Protein 3D4I (pdb70)

Nearest PDB structures (foldseek):
  3d6a-assembly1_A  TM=1.002E+00  e=6.448E-56  Mus musculus
  5wdi-assembly2_A  TM=9.800E-01  e=3.020E-47  Homo sapiens
  2ikq-assembly1_A  TM=9.614E-01  e=8.534E-33  Mus musculus
  8u5m-assembly3_D-2  TM=9.723E-01  e=1.478E-32  Homo sapiens
  8u7e-assembly3_C  TM=9.678E-01  e=3.927E-32  Homo sapiens

GO terms:
  GO:0001817 regulation of cytokine production (P, IGI)
  GO:0050860 negative regulation of T cell receptor signaling pathway (P, IGI)

B-factor: mean 28.22, std 9.26, range [11.75, 63.24]

Sequence (1065 aa):
AMGSATISRRGILVIRHGERVDQVFGKSWLQQCTTADGKYYRPDLNFPRSLPRRSNGIKDFENDPPLSSCGIFQARLAGEALLDSGVRVTAVFASPALRCVQTAKHILEELKLEKKLKIRVEPGIFEWMKWEASKATLTFLTLEELKEANFNVDLDYRPALPRCSLMPAESYDQYVERCAVSMGQIINTCPQDMGITLIVSHSSALDSCTRPLLGLPPRECGDFAQLVRKIPSLGMCFCEENREDGKWDLVNPPVKTLTHGANSVFNWRNWISRRGILVIRHGERVDQVFGKSWLQQCTTADGKYYRPDLNFPRSLPRRSNGIKDFENDPPLSSCGIFQARLAGEALLDSGVRVTAVFASPALRCVQTAKHILEELKLEKKLKIRVEPGIFEWMKWEASKATLTFLTLEELKEANFNVDLDYRPALPRCSLMPAESYDQYVERCAVSMGQIINTCPQDMGITLIVSHSSALDSCTRPLLGLPPRECGDFAQLVRKIPSLGMCFCEENREDGKWDLVNPPVKTLTHGANSVFNWRNWIRRGILVIRHGERVDQVFGKSWLQQCTTADGKYYRPDLNFPRSLPRRSNGIKDFENDPPLSSCGIFQARLAGEALLDSGVRVTAVFASPALRCVQTAKHILEELKLEKKLKIRVEPGIFEWMKWEASKATLTFLTLEELKEANFNVDLDYRPALPRCSLMPAESYDQYVERCAVSMGQIINTCPQDMGITLIVSHSSALDSCTRPLLGLPPRECGDFAQLVRKIPSLGMCFCEENREDGKWDLVNPPVKTLTHGANSVFNWRNWSRRGILVIRHGERVDQVFGKSWLQQCTTADGKYYRPDLNFPRSLPRRSNGIKDFENDPPLSSCGIFQARLAGEALLDSGVRVTAVFASPALRCVQTAKHILEELKLEKKLKIRVEPGIFEWMKWEASKATLTFLTLEELKEANFNVDLDYRPALPRCSLMPAESYDQYVERCAVSMGQIINTCPQDMGITLIVSHSSALDSCTRPLLGLPPRECGDFAQLVRKIPSLGMCFCEENREDGKWDLVNPPVKTLTHGANSVFNWRNWI

Solvent-accessible surface area: 43372 Å² total; per-residue (Å²): 117,177,37,79,100,92,45,66,84,8,0,0,0,0,0,33,5,0,3,56,0,35,110,34,2,30,99,4,4,10,26,0,0,32,40,92,117,38,133,48,78,35,15,0,11,0,0,7,135,78,27,22,187,27,46,122,42,35,117,20,4,65,37,4,1,0,1,0,9,0,0,32,20,1,0,108,20,1,0,45,5,0,73,76,49,65,46,159,7,28,12,0,2,0,0,2,0,0,3,0,0,19,0,0,35,19,0,2,52,55,8,152,34,53,177,152,21,91,2,55,5,0,0,0,2,4,20,5,3,83,36,30,40,58,106,2,18,152,13,18,2,72,42,128,21,1,85,124,24,111,7,39,0,16,91,125,30,196,38,26,34,64,59,109,40,6,114,69,95,10,50,25,105,108,1,16,103,23,1,29,83,1,0,38,70,1,22,107,50,68,65,133,29,73,4,11,2,0,0,0,0,1,17,2,2,0,4,5,0,2,37,47,23,23,67,83,93,76,51,73,29,2,72,0,0,52,30,7,70,107,10,16,8,13,5,13,0,8,0,44,12,33,80,139,99,37,101,12,61,54,43,80,27,37,16,110,47,10,22,5,24,67,6,56,55,15,65,10,103,30,72,58,96,148,24,1,4,0,0,0,32,7,0,3,56,0,27,90,23,21,5,186,20,1,16,109,27,0,30,60,111,142,40,134,34,87,28,45,6,5,0,1,12,134,77,21,23,195,18,53,101,44,47,165,25,0,90,46,1,0,1,1,0,10,0,0,35,20,2,0,102,18,2,0,45,6,0,71,73,48,64,44,120,13,22,4,0,4,0,0,2,0,0,3,0,0,22,0,0,36,11,0,3,59,51,6,138,32,57,173,169,30,101,3,46,9,0,3,0,1,3,19,5,14,133,103,28,30,30,212,63,110,25,56,16,2,51,41,100,25,0,74,118,26,116,6,39,1,22,97,124,27,186,44,26,33,61,75,118,49,12,94,78,94,10,52,23,107,79,1,17,107,19,1,33,84,1,0,28,66,7,32,107,52,47,70,100,80,145,2,14,15,0,0,0,0,2,17,0,2,0,3,5,0,1,36,44,18,37,67,86,90,77,35,123,39,9,55,0,24,62,11,2,128,74,6,12,4,12,5,13,1,10,0,42,27,16,131,166,85,63,99,24,51,40,52,69,38,37,17,98,38,10,13,4,23,56,6,68,105,25,51,33,151,39,77,29,142,38,0,4,0,0,0,32,7,0,4,59,0,17,111,21,23,6,166,16,2,10,96,30,0,23,56,121,146,28,152,53,100,36,38,8,8,0,0,11,138,78,29,27,182,15,74,100,28,72,149,16,0,71,28,1,0,1,1,0,8,0,0,41,18,1,0,82,15,2,0,38,5,0,72,75,50,66,42,180,12,28,4,1,1,0,0,2,0,1,3,0,0,23,0,0,38,19,0,2,43,48,7,150,35,51,181,166,25,95,3,57,6,0,3,0,2,3,20,15,5,126,84,12,97,20,80,94,98,33,51,17,4,66,46,109,27,2,62,144,27,118,8,42,0,23,73,98,21,169,47,23,34,60,79,116,52,20,92,63,93,8,51,25,104,87,1,15,108,21,1,33,83,1,0,35,78,4,23,118,34,25,104,146,64,130,7,11,11,0,0,0,0,2,13,1,2,0,5,5,0,2,38,46,20,38,69,79,92,80,40,120,41,9,53,0,26,69,26,4,104,99,5,15,12,12,5,16,1,7,0,41,34,23,186,154,83,67,100,30,49,41,49,98,43,38,17,102,40,11,17,4,17,57,7,75,78,23,73,31,149,67,53,124,90,34,0,2,0,0,0,41,5,0,1,37,0,30,93,27,3,31,89,12,2,8,19,2,0,31,45,93,120,38,141,49,72,36,22,7,10,0,0,9,142,79,25,22,207,33,90,101,32,36,135,36,3,27,44,4,1,0,1,0,8,0,0,44,21,1,0,86,20,1,0,52,12,0,74,83,43,67,48,144,12,22,4,0,2,0,0,2,0,1,2,0,0,23,0,0,34,21,0,2,50,44,14,146,40,47,178,156,22,98,3,52,8,0,1,0,2,2,8,4,4,62,16,25,36,69,94,3,25,152,20,18,3,61,34,108,12,1,74,124,23,112,8,39,0,20,95,129,25,206,42,28,36,66,60,124,51,11,112,69,92,10,51,25,104,96,1,19,106,20,1,32,83,1,0,30,65,6,38,102,51,31,73,160,56,103,4,8,15,0,0,0,0,3,10,1,2,0,3,5,0,0,38,47,20,36,67,77,94,78,46,76,28,4,83,0,0,32,7,16,59,41,3,12,5,12,5,9,1,10,0,39,39,30,156,168,87,40,107,21,50,44,47,68,28,39,15,107,44,10,20,4,22,58,8,60,47,15,55,8,99,71,72,98

Organism: Mus musculus (NCBI:txid10090)

Foldseek 3Di:
DPDLVPDFWEKEKEWEFFAFQCVPVNLCSLVVQQDPVGDGDDPDQQQDPDDFDFPPHSVLCSFQTAGTPRRLVVLLVQLLQVLVLPFDEDAEEFELRRRQLSSVQNSCVNNVCQVPYAYEYANLQADQLCPGDQCNLVRRGDPVSCVSRVHRHDPPHDYLADSVNRGNPQDPVNSLVSLLSRLVVVCVVPVVDRGYYYYRYHLLCLQSNVCSLQVHDHDDPVVSVVRSVPAHHRRIWMWIASPVVRHIDTDPPSGDDDDDDDDDDDDPVVVVD/DEKEKEWEFFAFPCVPVNLCVCVVAADPVRDGHDPDQQQDPDDFDAPPRPVLCSQQTAGTPRRLVVLLVVLLQVLVLVAFEDAEEFELRNRQLSSVQNSCVNNVCQVVYAYEYANLQADQLCPGDPVVDRDGGDPVSCVSVVHRHDPPHDYLAPPVNRDNPGDPVNSLVSLLSRLVVVCVPDPPPGHYYYYRYHLLCLQSNVCSQQVHDDDDPVVSCVRSVPAHHGRMWMWDADVVVGGIDTDDDSGDDDDDDDDDDDDPVVPD/DEKEKEWEFFAFPCVVVNLCVQVVAADPVGDGDDPDQQQDPDDQDDPVDPVLCSLAPAGTPVRLVLLLVQLLQVLVLPFDEDAEEFELRNSQLSSVCNSCVNNVCQVPYAYEYANLQADDLQPRPCNVPHDGQDPVSCVVVVHRHDPPHDYLDDPVRDDNPDDPVNSLVSLLSRLVVVVVVDDPDPGYYYYRYHLLCQQSNVCSQQVHDHDDPVVSCVVSVPQHHGRIWMWADPVVVPGIDTDDDSGDDDDDDDDDDDDPVVD/DFFKEKEWEFFAFQCVPVNLCSLVQQADPVRDGDDPDQQQDPDDQDADVHSVLCSQQTAGTPRRLVVLLVQLLLVLVLPFDEDAEEFELRNRQLSSRQSSCVNNVCQVPYAYEYANLQAPQLCPGDQCNLVRRGDPVSCVVRVHRHDPPHDYLADSVNDGNPQDPVRSLVSLLSRLVVVCVPCVVDGTYYYYGYALLCLQSNVCSLQVHDHDDPVVSVVRSVPAHHGRIWMWTADPVPRHIDTDPDSGDDDDDDDDDDDDVVVVD

Secondary structure (DSSP, 8-state):
--STTTS---EEEEEE---BHHHHH-TTHHHHTB-TTS-B--SSTTS-S-----TTGGGGGGGSPPBPHHHHHHHHHHHHHHHHHT--EEEEEE-SSHHHHHHHHHHHHHHT-TTTS-EEE-GGGSPPGGGS-TTGGGGSPPHHHHHHTT--B-TT---SS-GGG--TT--HHHHHHHHHHHHHHHHTTSTT--SEEEEEE-TTHHHHTTHHHHTPPPPPHHHHHHHHHTPPTT-EEEEEE-TTT--EEEE--SS----B--B----HHHHT-/--EEEEEE---BHHHHH-TTHHHHHB-TT--B--SSTTS-S-----TTTTGGGGTSPPBPHHHHHHHHHHHHHHHHHT--EEEEEE-SSHHHHHHHHHHHHHHT-TTTS-EEE-GGGSPPGGGS--SS---PPPHHHHHHTT--B-TT---SS-GGG--TT--HHHHHHHHHHHHHHHHHH---TT-EEEEEE-HHHHHHTTTTTTTPPPPPHHHHHHHHHTPPTT-EEEEEEETTTTEEEEE--SS----B--B----HHHH-/--EEEEEE---BHHHHH-TTHHHHTB-TT--B--SSTTS-S-----TT-TTHHHHSPPBPHHHHHHHHHHHHHHHHHT--EEEEEE-SSHHHHHHHHHHHHHHT-TTTS-EEE-GGGSPPGGG-TTTTT--PPPHHHHHHTT--B-TT---SS-GGG--TT--HHHHHHHHHHHHHHHHHSSSS--SEEEEEE-HHHHHHTTTTTTTPPPPPHHHHHHHHTTPPTT-EEEEEEETTTTEEEEE--SS----B--B----GGG-/---EEEEEE---BHHHHH-TTHHHHTB-TTS-B--SSTTS-S-----SS-GGGGTTSPPBPHHHHHHHHHHHHHHHHTT--EEEEEE-SSHHHHHHHHHHHHHHT-TTTSPEEE-GGGSPPGGGS-TTGGGGSPPHHHHHHTT--B-TT---SS-GGG--TT--HHHHHHHHHHHHHHHTTTSSS--SEEEEEE-TTHHHHTTHHHHT-PPPPHHHHHHHHTTPPTT-EEEEEE-TTT--EEEE--SS----B--B----HHHH-

Structure (mmCIF, N/CA/C/O backbone):
data_3D4I
#
_entry.id   3D4I
#
_cell.length_a   77.887
_cell.length_b   115.707
_cell.length_c   121.222
_cell.angle_alpha   90.00
_cell.angle_beta   90.00
_cell.angle_gamma   90.00
#
_symmetry.space_group_name_H-M   'P 21 21 21'
#
loop_
_entity.id
_entity.type
_entity.pdbx_description
1 polymer 'Sts-2 protein'
2 non-polymer 'CHLORIDE ION'
3 water water
#
loop_
_atom_site.group_PDB
_atom_site.id
_atom_site.type_symbol
_atom_site.label_atom_id
_atom_site.label_alt_id
_atom_site.label_comp_id
_atom_site.label_asym_id
_atom_site.label_entity_id
_atom_site.label_seq_id
_atom_site.pdbx_PDB_ins_code
_atom_site.Cartn_x
_atom_site.Cartn_y
_atom_site.Cartn_z
_atom_site.occupancy
_atom_site.B_iso_or_equiv
_atom_site.auth_seq_id
_atom_site.auth_comp_id
_atom_site.auth_asym_id
_atom_site.auth_atom_id
_atom_site.pdbx_PDB_model_num
ATOM 1 N N . ALA A 1 1 ? -34.933 143.892 -20.132 1.00 36.86 350 ALA A N 1
ATOM 2 C CA . ALA A 1 1 ? -35.709 143.165 -19.080 1.00 36.82 350 ALA A CA 1
ATOM 3 C C . ALA A 1 1 ? -36.598 142.065 -19.671 1.00 36.93 350 ALA A C 1
ATOM 4 O O . ALA A 1 1 ? -36.957 141.098 -18.983 1.00 36.92 350 ALA A O 1
ATOM 6 N N . MET A 1 2 ? -36.944 142.220 -20.949 1.00 36.77 351 MET A N 1
ATOM 7 C CA . MET A 1 2 ? -37.821 141.280 -21.658 1.00 36.82 351 MET A CA 1
ATOM 8 C C . MET A 1 2 ? -37.059 140.371 -22.622 1.00 36.56 351 MET A C 1
ATOM 9 O O . MET A 1 2 ? -37.672 139.656 -23.435 1.00 36.37 351 MET A O 1
ATOM 14 N N . GLY A 1 3 ? -35.728 140.402 -22.530 1.00 36.29 352 GLY A N 1
ATOM 15 C CA . GLY A 1 3 ? -34.884 139.527 -23.338 1.00 35.89 352 GLY A CA 1
ATOM 16 C C . GLY A 1 3 ? -34.890 138.115 -22.780 1.00 35.78 352 GLY A C 1
ATOM 17 O O . GLY A 1 3 ? -35.118 137.920 -21.589 1.00 35.33 352 GLY A O 1
ATOM 18 N N . SER A 1 4 ? -34.638 137.130 -23.639 1.00 35.81 353 SER A N 1
ATOM 19 C CA . SER A 1 4 ? -34.656 135.723 -23.232 1.00 36.30 353 SER A CA 1
ATOM 20 C C . SER A 1 4 ? -33.735 135.406 -22.048 1.00 36.60 353 SER A C 1
ATOM 21 O O . SER A 1 4 ? -34.099 134.600 -21.182 1.00 36.70 353 SER A O 1
ATOM 24 N N . ALA A 1 5 ? -32.566 136.044 -22.011 1.00 36.38 354 ALA A N 1
ATOM 25 C CA . ALA A 1 5 ? -31.578 135.825 -20.942 1.00 36.64 354 ALA A CA 1
ATOM 26 C C . ALA A 1 5 ? -31.715 136.798 -19.749 1.00 36.88 354 ALA A C 1
ATOM 27 O O . ALA A 1 5 ? -30.997 136.676 -18.747 1.00 36.73 354 ALA A O 1
ATOM 29 N N . THR A 1 6 ? -32.637 137.751 -19.857 1.00 37.05 355 THR A N 1
ATOM 30 C CA . THR A 1 6 ? -32.827 138.770 -18.823 1.00 37.61 355 THR A CA 1
ATOM 31 C C . THR A 1 6 ? -34.153 138.627 -18.039 1.00 38.09 355 THR A C 1
ATOM 32 O O . THR A 1 6 ? -34.253 139.065 -16.889 1.00 38.79 355 THR A O 1
ATOM 36 N N . ILE A 1 7 ? -35.157 138.000 -18.653 1.00 38.14 356 ILE A N 1
ATOM 37 C CA . ILE A 1 7 ? -36.442 137.768 -17.985 1.00 37.80 356 ILE A CA 1
ATOM 38 C C . ILE A 1 7 ? -36.231 136.983 -16.684 1.00 37.07 356 ILE A C 1
ATOM 39 O O . ILE A 1 7 ? -35.409 136.061 -16.627 1.00 37.06 356 ILE A O 1
ATOM 44 N N . SER A 1 8 ? -36.954 137.364 -15.634 1.00 35.95 357 SER A N 1
ATOM 45 C CA . SER A 1 8 ? -36.814 136.699 -14.336 1.00 35.04 357 SER A CA 1
ATOM 46 C C . SER A 1 8 ? -37.360 135.280 -14.425 1.00 33.78 357 SER A C 1
ATOM 47 O O . SER A 1 8 ? -38.245 134.998 -15.242 1.00 33.44 357 SER A O 1
ATOM 50 N N . ARG A 1 9 ? -36.822 134.382 -13.595 1.00 32.23 358 ARG A N 1
ATOM 51 C CA . ARG A 1 9 ? -37.193 132.971 -13.671 1.00 30.63 358 ARG A CA 1
ATOM 52 C C . ARG A 1 9 ? -37.818 132.522 -12.370 1.00 29.11 358 ARG A C 1
ATOM 53 O O . ARG A 1 9 ? -37.343 132.883 -11.283 1.00 28.71 358 ARG A O 1
ATOM 61 N N . ARG A 1 10 ? -38.894 131.760 -12.497 1.00 26.64 359 ARG A N 1
ATOM 62 C CA . ARG A 1 10 ? -39.517 131.093 -11.373 1.00 25.71 359 ARG A CA 1
ATOM 63 C C . ARG A 1 10 ? -38.512 130.187 -10.646 1.00 23.89 359 ARG A C 1
ATOM 64 O O . ARG A 1 10 ? -37.778 129.420 -11.280 1.00 22.57 359 ARG A O 1
ATOM 72 N N . GLY A 1 11 ? -38.512 130.239 -9.315 1.00 22.71 360 GLY A N 1
ATOM 73 C CA . GLY A 1 11 ? -37.602 129.399 -8.528 1.00 21.13 360 GLY A CA 1
ATOM 74 C C . GLY A 1 11 ? -38.312 128.545 -7.492 1.00 20.51 360 GLY A C 1
ATOM 75 O O . GLY A 1 11 ? -39.373 128.927 -6.973 1.00 20.26 360 GLY A O 1
ATOM 76 N N . ILE A 1 12 ? -37.723 127.388 -7.199 1.00 19.97 361 ILE A N 1
ATOM 77 C CA . ILE A 1 12 ? -38.184 126.504 -6.122 1.00 18.82 361 ILE A CA 1
ATOM 78 C C . ILE A 1 12 ? -36.956 126.227 -5.247 1.00 18.89 361 ILE A C 1
ATOM 79 O O . ILE A 1 12 ? -35.952 125.715 -5.736 1.00 18.85 361 ILE A O 1
ATOM 84 N N . LEU A 1 13 ? -37.038 126.616 -3.975 1.00 17.36 362 LEU A N 1
ATOM 85 C CA . LEU A 1 13 ? -35.899 126.537 -3.063 1.00 16.00 362 LEU A CA 1
ATOM 86 C C . LEU A 1 13 ? -36.305 125.616 -1.931 1.00 15.71 362 LEU A C 1
ATOM 87 O O . LEU A 1 13 ? -37.161 125.955 -1.105 1.00 14.99 362 LEU A O 1
ATOM 92 N N . VAL A 1 14 ? -35.711 124.430 -1.937 1.00 14.73 363 VAL A N 1
ATOM 93 C CA . VAL A 1 14 ? -36.060 123.402 -0.978 1.00 15.43 363 VAL A CA 1
ATOM 94 C C . VAL A 1 14 ? -35.048 123.543 0.133 1.00 15.66 363 VAL A C 1
ATOM 95 O O . VAL A 1 14 ? -33.845 123.610 -0.134 1.00 15.33 363 VAL A O 1
ATOM 99 N N . ILE A 1 15 ? -35.566 123.619 1.355 1.00 15.61 364 ILE A N 1
ATOM 100 C CA . ILE A 1 15 ? -34.805 123.987 2.541 1.00 15.01 364 ILE A CA 1
ATOM 101 C C . ILE A 1 15 ? -35.078 122.972 3.657 1.00 15.53 364 ILE A C 1
ATOM 102 O O . ILE A 1 15 ? -36.247 122.749 4.038 1.00 16.16 364 ILE A O 1
ATOM 107 N N . ARG A 1 16 ? -34.003 122.414 4.219 1.00 15.63 365 ARG A N 1
ATOM 108 C CA . ARG A 1 16 ? -34.125 121.524 5.363 1.00 15.84 365 ARG A CA 1
ATOM 109 C C . ARG A 1 16 ? -34.357 122.315 6.655 1.00 15.13 365 ARG A C 1
ATOM 110 O O . ARG A 1 16 ? -33.808 123.410 6.852 1.00 14.98 365 ARG A O 1
ATOM 118 N N . HIS A 1 17 ? -35.187 121.767 7.527 1.00 14.62 366 HIS A N 1
ATOM 119 C CA . HIS A 1 17 ? -35.468 122.402 8.798 1.00 14.26 366 HIS A CA 1
ATOM 120 C C . HIS A 1 17 ? -34.170 122.587 9.608 1.00 14.40 366 HIS A C 1
ATOM 121 O O . HIS A 1 17 ? -33.170 121.906 9.374 1.00 14.36 366 HIS A O 1
ATOM 128 N N . GLY A 1 18 ? -34.211 123.485 10.577 1.00 13.27 367 GLY A N 1
ATOM 129 C CA . GLY A 1 18 ? -33.103 123.677 11.519 1.00 14.28 367 GLY A CA 1
ATOM 130 C C . GLY A 1 18 ? -32.918 122.547 12.507 1.00 14.45 367 GLY A C 1
ATOM 131 O O . GLY A 1 18 ? -33.677 121.552 12.526 1.00 14.61 367 GLY A O 1
ATOM 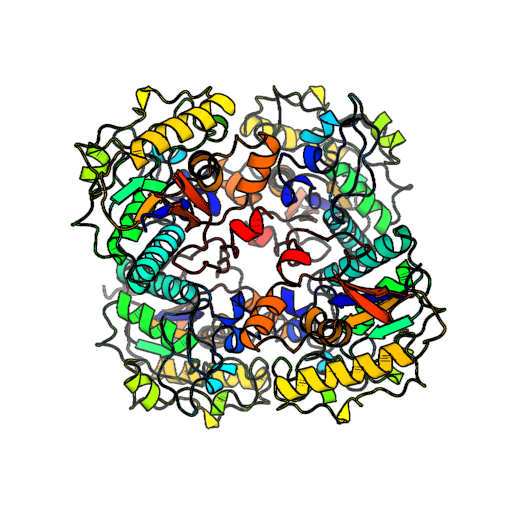132 N N . GLU A 1 19 ? -31.889 122.696 13.331 1.00 15.14 368 GLU A N 1
ATOM 133 C CA . GLU A 1 19 ? -31.540 121.657 14.298 1.00 15.17 368 GLU A CA 1
ATOM 134 C C . GLU A 1 19 ? -32.759 121.339 15.186 1.00 16.15 368 GLU A C 1
ATOM 135 O O . GLU A 1 19 ? -33.414 122.242 15.705 1.00 14.36 368 GLU A O 1
ATOM 141 N N . ARG A 1 20 ? -33.058 120.051 15.327 1.00 16.56 369 ARG A N 1
ATOM 142 C CA . ARG A 1 20 ? -34.141 119.598 16.194 1.00 17.25 369 ARG A CA 1
ATOM 143 C C . ARG A 1 20 ? -33.616 119.208 17.588 1.00 16.99 369 ARG A C 1
ATOM 144 O O . ARG A 1 20 ? -32.489 118.704 17.730 1.00 16.20 369 ARG A O 1
ATOM 152 N N . VAL A 1 21 ? -34.397 119.518 18.627 1.00 15.87 370 VAL A N 1
ATOM 153 C CA . VAL A 1 21 ? -33.911 119.338 20.009 1.00 16.57 370 VAL A CA 1
ATOM 154 C C . VAL A 1 21 ? -33.471 117.915 20.251 1.00 17.54 370 VAL A C 1
ATOM 155 O O . VAL A 1 21 ? -32.469 117.693 20.937 1.00 17.85 370 VAL A O 1
ATOM 161 N N . ASP A 1 22 ? -34.195 116.956 19.677 1.00 17.38 371 ASP A N 1
ATOM 162 C CA . ASP A 1 22 ? -33.833 115.547 19.913 1.00 18.04 371 ASP A CA 1
ATOM 163 C C . ASP A 1 22 ? -32.559 115.082 19.201 1.00 18.75 371 ASP A C 1
ATOM 164 O O . ASP A 1 22 ? -32.039 114.030 19.547 1.00 18.37 371 ASP A O 1
ATOM 169 N N . GLN A 1 23 ? -32.046 115.854 18.237 1.00 19.07 372 GLN A N 1
ATOM 170 C CA . GLN A 1 23 ? -30.771 115.492 17.577 1.00 19.97 372 GLN A CA 1
ATOM 171 C C . GLN A 1 23 ? -29.639 115.669 18.591 1.00 19.42 372 GLN A C 1
ATOM 172 O O . GLN A 1 23 ? -28.638 114.921 18.588 1.00 19.88 372 GLN A O 1
ATOM 182 N N . VAL A 1 24 ? -29.774 116.694 19.432 1.00 17.22 373 VAL A N 1
ATOM 183 C CA . VAL A 1 24 ? -28.752 117.005 20.416 1.00 17.05 373 VAL A CA 1
ATOM 184 C C . VAL A 1 24 ? -28.948 116.195 21.711 1.00 16.45 373 VAL A C 1
ATOM 185 O O . VAL A 1 24 ? -28.002 115.637 22.256 1.00 15.71 373 VAL A O 1
ATOM 189 N N . PHE A 1 25 ? -30.172 116.183 22.213 1.00 16.12 374 PHE A N 1
ATOM 190 C CA . PHE A 1 25 ? -30.421 115.680 23.553 1.00 17.28 374 PHE A CA 1
ATOM 191 C C . PHE A 1 25 ? -30.858 114.225 23.565 1.00 18.09 374 PHE A C 1
ATOM 192 O O . PHE A 1 25 ? -30.945 113.598 24.636 1.00 19.43 374 PHE A O 1
ATOM 200 N N . GLY A 1 26 ? -31.105 113.686 22.381 1.00 18.44 375 GLY A N 1
ATOM 201 C CA . GLY A 1 26 ? -31.390 112.250 22.231 1.00 20.28 375 GLY A CA 1
ATOM 202 C C . GLY A 1 26 ? -32.847 111.876 22.422 1.00 22.12 375 GLY A C 1
ATOM 203 O O . GLY A 1 26 ? -33.716 112.745 22.573 1.00 21.09 375 GLY A O 1
ATOM 204 N N . LYS A 1 27 ? -33.131 110.567 22.388 1.00 23.66 376 LYS A N 1
ATOM 205 C CA . LYS A 1 27 ? -34.521 110.108 22.393 1.00 25.86 376 LYS A CA 1
ATOM 206 C C . LYS A 1 27 ? -35.285 110.433 23.702 1.00 24.79 376 LYS A C 1
ATOM 207 O O . LYS A 1 27 ? -36.500 110.578 23.673 1.00 26.51 376 LYS A O 1
ATOM 213 N N . SER A 1 28 ? -34.551 110.607 24.798 1.00 24.86 377 SER A N 1
ATOM 214 C CA . SER A 1 28 ? -35.101 110.988 26.110 1.00 24.31 377 SER A CA 1
ATOM 215 C C . SER A 1 28 ? -35.301 112.492 26.327 1.00 22.96 377 SER A C 1
ATOM 216 O O . SER A 1 28 ? -35.599 112.903 27.436 1.00 21.51 377 SER A O 1
ATOM 219 N N . TRP A 1 29 ? -35.151 113.298 25.273 1.00 21.36 378 TRP A N 1
ATOM 220 C CA . TRP A 1 29 ? -35.236 114.774 25.402 1.00 20.44 378 TRP A CA 1
ATOM 221 C C . TRP A 1 29 ? -36.504 115.232 26.154 1.00 19.69 378 TRP A C 1
ATOM 222 O O . TRP A 1 29 ? -36.433 116.124 26.979 1.00 19.34 378 TRP A O 1
ATOM 233 N N . LEU A 1 30 ? -37.657 114.636 25.862 1.00 20.12 379 LEU A N 1
ATOM 234 C CA . LEU A 1 30 ? -38.920 115.105 26.471 1.00 20.25 379 LEU A CA 1
ATOM 235 C C . LEU A 1 30 ? -38.969 114.898 27.991 1.00 19.58 379 LEU A C 1
ATOM 236 O O . LEU A 1 30 ? -39.446 115.767 28.733 1.00 18.77 379 LEU A O 1
ATOM 241 N N . GLN A 1 31 ? -38.445 113.767 28.450 1.00 20.43 380 GLN A N 1
ATOM 242 C CA . GLN A 1 31 ? -38.349 113.492 29.893 1.00 20.22 380 GLN A CA 1
ATOM 243 C C . GLN A 1 31 ? -37.337 114.407 30.577 1.00 20.30 380 GLN A C 1
ATOM 244 O O . GLN A 1 31 ? -37.516 114.742 31.731 1.00 19.49 380 GLN A O 1
ATOM 250 N N . GLN A 1 32 ? -36.290 114.831 29.858 1.00 19.40 381 GLN A N 1
ATOM 251 C CA . GLN A 1 32 ? -35.324 115.806 30.388 1.00 19.24 381 GLN A CA 1
ATOM 252 C C . GLN A 1 32 ? -35.949 117.153 30.739 1.00 19.90 381 GLN A C 1
ATOM 253 O O . GLN A 1 32 ? -35.499 117.828 31.666 1.00 21.62 381 GLN A O 1
ATOM 259 N N . CYS A 1 33 ? -36.956 117.554 29.981 1.00 19.02 382 CYS A N 1
ATOM 260 C CA . CYS A 1 33 ? -37.485 118.914 30.078 1.00 19.14 382 CYS A CA 1
ATOM 261 C C . CYS A 1 33 ? -38.898 118.968 30.653 1.00 19.24 382 CYS A C 1
ATOM 262 O O . CYS A 1 33 ? -39.579 119.971 30.498 1.00 18.63 382 CYS A O 1
ATOM 265 N N . THR A 1 34 ? -39.292 117.890 31.350 1.00 19.81 383 THR A N 1
ATOM 266 C CA . THR A 1 34 ? -40.604 117.764 31.999 1.00 20.76 383 THR A CA 1
ATOM 267 C C . THR A 1 34 ? -40.385 117.711 33.506 1.00 22.19 383 THR A C 1
ATOM 268 O O . THR A 1 34 ? -39.654 116.855 33.999 1.00 21.88 383 THR A O 1
ATOM 272 N N . THR A 1 35 ? -41.002 118.636 34.239 1.00 23.36 384 THR A N 1
ATOM 273 C CA . THR A 1 35 ? -40.834 118.674 35.697 1.00 25.06 384 THR A CA 1
ATOM 274 C C . THR A 1 35 ? -41.616 117.539 36.342 1.00 25.87 384 THR A C 1
ATOM 275 O O . THR A 1 35 ? -42.459 116.920 35.699 1.00 25.50 384 THR A O 1
ATOM 279 N N . ALA A 1 36 ? -41.373 117.300 37.632 1.00 27.62 385 ALA A N 1
ATOM 280 C CA . ALA A 1 36 ? -42.123 116.268 38.368 1.00 28.80 385 ALA A CA 1
ATOM 281 C C . ALA A 1 36 ? -43.652 116.466 38.283 1.00 29.43 385 ALA A C 1
ATOM 282 O O . ALA A 1 36 ? -44.417 115.492 38.313 1.00 29.22 385 ALA A O 1
ATOM 284 N N . ASP A 1 37 ? -44.078 117.722 38.146 1.00 30.08 386 ASP A N 1
ATOM 285 C CA . ASP A 1 37 ? -45.500 118.057 37.994 1.00 31.38 386 ASP A CA 1
ATOM 286 C C . ASP A 1 37 ? -45.983 118.195 36.536 1.00 30.73 386 ASP A C 1
ATOM 287 O O . ASP A 1 37 ? -47.091 118.692 36.276 1.00 30.68 386 ASP A O 1
ATOM 292 N N . GLY A 1 38 ? -45.144 117.777 35.585 1.00 30.00 387 GLY A N 1
ATOM 293 C CA . GLY A 1 38 ? -45.559 117.671 34.183 1.00 28.20 387 GLY A CA 1
ATOM 294 C C . GLY A 1 38 ? -45.445 118.929 33.342 1.00 27.13 387 GLY A C 1
ATOM 295 O O . GLY A 1 38 ? -45.996 119.005 32.242 1.00 26.58 387 GLY A O 1
ATOM 296 N N . LYS A 1 39 ? -44.731 119.923 33.850 1.00 25.58 388 LYS A N 1
ATOM 297 C CA . LYS A 1 39 ? -44.612 121.188 33.146 1.00 24.81 388 LYS A CA 1
ATOM 298 C C . LYS A 1 39 ? -43.294 121.254 32.371 1.00 23.56 388 LYS A C 1
ATOM 299 O O . LYS A 1 39 ? -42.309 120.607 32.751 1.00 22.17 388 LYS A O 1
ATOM 305 N N . TYR A 1 40 ? -43.287 122.050 31.306 1.00 22.36 389 TYR A N 1
ATOM 306 C CA . TYR A 1 40 ? -42.063 122.268 30.523 1.00 21.61 389 TYR A CA 1
ATOM 307 C C . TYR A 1 40 ? -41.077 123.184 31.259 1.00 21.83 389 TYR A C 1
ATOM 308 O O . TYR A 1 40 ? -41.466 124.201 31.810 1.00 21.66 389 TYR A O 1
ATOM 317 N N . TYR A 1 41 ? -39.798 122.822 31.256 1.00 21.15 390 TYR A N 1
ATOM 318 C CA . TYR A 1 41 ? -38.756 123.754 31.681 1.00 21.44 390 TYR A CA 1
ATOM 319 C C . TYR A 1 41 ? -37.509 123.519 30.829 1.00 21.11 390 TYR A C 1
ATOM 320 O O . TYR A 1 41 ? -37.459 122.527 30.091 1.00 20.63 390 TYR A O 1
ATOM 329 N N . ARG A 1 42 ? -36.521 124.413 30.903 1.00 20.65 391 ARG A N 1
ATOM 330 C CA . ARG A 1 42 ? -35.319 124.277 30.074 1.00 20.97 391 ARG A CA 1
ATOM 331 C C . ARG A 1 42 ? -34.164 123.803 30.926 1.00 20.75 391 ARG A C 1
ATOM 332 O O . ARG A 1 42 ? -33.631 124.578 31.708 1.00 20.81 391 ARG A O 1
ATOM 340 N N . PRO A 1 43 ? -33.767 122.530 30.792 1.00 19.82 392 PRO A N 1
ATOM 341 C CA . PRO A 1 43 ? -32.596 122.075 31.523 1.00 19.49 392 PRO A CA 1
ATOM 342 C C . PRO A 1 43 ? -31.254 122.485 30.866 1.00 19.09 392 PRO A C 1
ATOM 343 O O . PRO A 1 43 ? -30.207 122.268 31.465 1.00 18.19 392 PRO A O 1
ATOM 347 N N . ASP A 1 44 ? -31.307 123.073 29.665 1.00 17.67 393 ASP A N 1
ATOM 348 C CA . ASP A 1 44 ? -30.111 123.503 28.913 1.00 17.11 393 ASP A CA 1
ATOM 349 C C . ASP A 1 44 ? -30.606 124.634 28.023 1.00 16.43 393 ASP A C 1
ATOM 350 O O . ASP A 1 44 ? -31.765 124.648 27.641 1.00 16.27 393 ASP A O 1
ATOM 355 N N . LEU A 1 45 ? -29.750 125.599 27.712 1.00 15.17 394 LEU A N 1
ATOM 356 C CA . LEU A 1 45 ? -30.217 126.762 26.982 1.00 14.37 394 LEU A CA 1
ATOM 357 C C . LEU A 1 45 ? -30.575 126.428 25.547 1.00 14.51 394 LEU A C 1
ATOM 358 O O . LEU A 1 45 ? -31.222 127.234 24.882 1.00 14.74 394 LEU A O 1
ATOM 363 N N . ASN A 1 46 ? -30.186 125.252 25.065 1.00 13.92 395 ASN A N 1
ATOM 364 C CA . ASN A 1 46 ? -30.550 124.890 23.683 1.00 15.07 395 ASN A CA 1
ATOM 365 C C . ASN A 1 46 ? -31.954 124.309 23.561 1.00 15.47 395 ASN A C 1
ATOM 366 O O . ASN A 1 46 ? -32.421 124.090 22.443 1.00 15.24 395 ASN A O 1
ATOM 371 N N . PHE A 1 47 ? -32.616 124.025 24.694 1.00 16.20 396 PHE A N 1
ATOM 372 C CA . PHE A 1 47 ? -34.076 123.816 24.687 1.00 16.23 396 PHE A CA 1
ATOM 373 C C . PHE A 1 47 ? 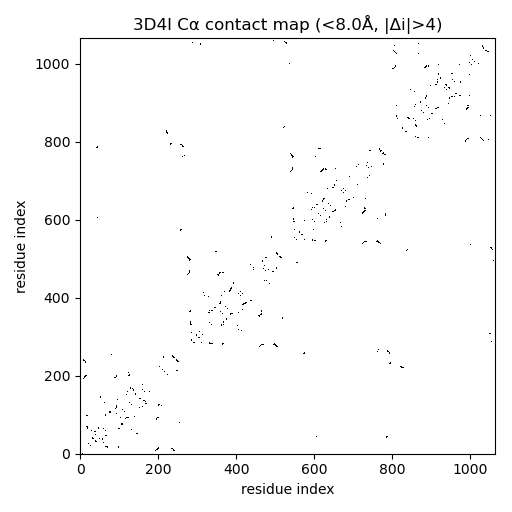-34.720 125.166 24.468 1.00 17.08 396 PHE A C 1
ATOM 374 O O . PHE A 1 47 ? -34.216 126.157 24.995 1.00 16.14 396 PHE A O 1
ATOM 382 N N . PRO A 1 48 ? -35.812 125.229 23.662 1.00 17.42 397 PRO A N 1
ATOM 383 C CA . PRO A 1 48 ? -36.422 126.539 23.390 1.00 19.13 397 PRO A CA 1
ATOM 384 C C . PRO A 1 48 ? -37.110 127.147 24.620 1.00 21.14 397 PRO A C 1
ATOM 385 O O . PRO A 1 48 ? -37.449 126.430 25.562 1.00 20.41 397 PRO A O 1
ATOM 389 N N . ARG A 1 49 ? -37.321 128.457 24.589 1.00 24.15 398 ARG A N 1
ATOM 390 C CA . ARG A 1 49 ? -37.933 129.193 25.701 1.00 27.19 398 ARG A CA 1
ATOM 391 C C . ARG A 1 49 ? -39.289 128.630 26.076 1.00 27.59 398 ARG A C 1
ATOM 392 O O . ARG A 1 49 ? -39.647 128.581 27.247 1.00 28.14 398 ARG A O 1
ATOM 400 N N . SER A 1 50 ? -40.039 128.176 25.076 1.00 28.82 399 SER A N 1
ATOM 401 C CA . SER A 1 50 ? -41.372 127.628 25.299 1.00 29.97 399 SER A CA 1
ATOM 402 C C . SER A 1 50 ? -41.732 126.607 24.233 1.00 30.08 399 SER A C 1
ATOM 403 O O . SER A 1 50 ? -41.086 126.543 23.181 1.00 30.11 399 SER A O 1
ATOM 406 N N . LEU A 1 51 ? -42.742 125.801 24.539 1.00 30.27 400 LEU A N 1
ATOM 407 C CA . LEU A 1 51 ? -43.414 124.946 23.570 1.00 30.64 400 LEU A CA 1
ATOM 408 C C . LEU A 1 51 ? -44.804 125.515 23.249 1.00 32.15 400 LEU A C 1
ATOM 409 O O . LEU A 1 51 ? -45.453 126.106 24.138 1.00 31.94 400 LEU A O 1
ATOM 414 N N . PRO A 1 52 ? -45.258 125.353 21.987 1.00 32.80 401 PRO A N 1
ATOM 415 C CA . PRO A 1 52 ? -46.600 125.765 21.560 1.00 33.87 401 PRO A CA 1
ATOM 416 C C . PRO A 1 52 ? -47.692 125.105 22.374 1.00 35.35 401 PRO A C 1
ATOM 417 O O . PRO A 1 52 ? -47.549 123.944 22.756 1.00 34.91 401 PRO A O 1
ATOM 421 N N . ARG A 1 53 ? -48.777 125.841 22.626 1.00 37.44 402 ARG A N 1
ATOM 422 C CA . ARG A 1 53 ? -49.989 125.253 23.212 1.00 40.34 402 ARG A CA 1
ATOM 423 C C . ARG A 1 53 ? -50.456 124.124 22.312 1.00 41.15 402 ARG A C 1
ATOM 424 O O . ARG A 1 53 ? -50.566 124.293 21.093 1.00 41.15 402 ARG A O 1
ATOM 432 N N . ARG A 1 54 ? -50.702 122.970 22.914 1.00 42.75 403 ARG A N 1
ATOM 433 C CA . ARG A 1 54 ? -50.925 121.751 22.152 1.00 44.23 403 ARG A CA 1
ATOM 434 C C . ARG A 1 54 ? -52.132 120.997 22.683 1.00 45.50 403 ARG A C 1
ATOM 435 O O . ARG A 1 54 ? -52.570 121.212 23.825 1.00 46.13 403 ARG A O 1
ATOM 443 N N . SER A 1 55 ? -52.693 120.142 21.832 1.00 46.90 404 SER A N 1
ATOM 444 C CA . SER A 1 55 ? -53.686 119.171 22.268 1.00 47.93 404 SER A CA 1
ATOM 445 C C . SER A 1 55 ? -52.967 118.063 23.025 1.00 48.34 404 SER A C 1
ATOM 446 O O . SER A 1 55 ? -51.816 117.730 22.709 1.00 48.53 404 SER A O 1
ATOM 449 N N . ASN A 1 56 ? -53.649 117.522 24.035 1.00 48.50 405 ASN A N 1
ATOM 450 C CA . ASN A 1 56 ? -53.144 116.428 24.881 1.00 48.60 405 ASN A CA 1
ATOM 451 C C . ASN A 1 56 ? -51.886 116.798 25.689 1.00 48.07 405 ASN A C 1
ATOM 452 O O . ASN A 1 56 ? -51.100 115.923 26.079 1.00 48.41 405 ASN A O 1
ATOM 457 N N . GLY A 1 57 ? -51.704 118.096 25.936 1.00 47.19 406 GLY A N 1
ATOM 458 C CA . GLY A 1 57 ? -50.568 118.592 26.718 1.00 45.95 406 GLY A CA 1
ATOM 459 C C . GLY A 1 57 ? -49.202 118.363 26.083 1.00 45.22 406 GLY A C 1
ATOM 460 O O . GLY A 1 57 ? -49.086 118.198 24.866 1.00 45.40 406 GLY A O 1
ATOM 461 N N . ILE A 1 58 ? -48.178 118.335 26.935 1.00 44.31 407 ILE A N 1
ATOM 462 C CA . ILE A 1 58 ? -46.764 118.184 26.556 1.00 43.51 407 ILE A CA 1
ATOM 463 C C . ILE A 1 58 ? -46.422 116.853 25.856 1.00 42.66 407 ILE A C 1
ATOM 464 O O . ILE A 1 58 ? -45.453 116.779 25.099 1.00 41.81 407 ILE A O 1
ATOM 469 N N . LYS A 1 59 ? -47.218 115.814 26.113 1.00 41.79 408 LYS A N 1
ATOM 470 C CA . LYS A 1 59 ? -46.896 114.454 25.659 1.00 41.73 408 LYS A CA 1
ATOM 471 C C . LYS A 1 59 ? -46.889 114.233 24.140 1.00 40.87 408 LYS A C 1
ATOM 472 O O . LYS A 1 59 ? -46.249 113.301 23.661 1.00 40.71 408 LYS A O 1
ATOM 478 N N . ASP A 1 60 ? -47.590 115.080 23.388 1.00 40.30 409 ASP A N 1
ATOM 479 C CA . ASP A 1 60 ? -47.662 114.923 21.929 1.00 39.41 409 ASP A CA 1
ATOM 480 C C . ASP A 1 60 ? -46.392 115.345 21.180 1.00 37.99 409 ASP A C 1
ATOM 481 O O . ASP A 1 60 ? -46.207 115.001 20.008 1.00 38.35 409 ASP A O 1
ATOM 486 N N . PHE A 1 61 ? -45.511 116.082 21.857 1.00 35.78 410 PHE A N 1
ATOM 487 C CA . PHE A 1 61 ? -44.221 116.467 21.286 1.00 33.77 410 PHE A CA 1
ATOM 488 C C . PHE A 1 61 ? -43.264 115.286 21.132 1.00 33.13 410 PHE A C 1
ATOM 489 O O . PHE A 1 61 ? -42.291 115.365 20.383 1.00 33.03 410 PHE A O 1
ATOM 497 N N . GLU A 1 62 ? -43.568 114.196 21.837 1.00 32.93 411 GLU A N 1
ATOM 498 C CA . GLU A 1 62 ? -42.830 112.922 21.773 1.00 32.28 411 GLU A CA 1
ATOM 499 C C . GLU A 1 62 ? -42.261 112.697 20.362 1.00 31.73 411 GLU A C 1
ATOM 500 O O . GLU A 1 62 ? -41.046 112.596 20.191 1.00 32.37 411 GLU A O 1
ATOM 510 N N . ASN A 1 63 ? -43.136 112.680 19.359 1.00 30.53 412 ASN A N 1
ATOM 511 C CA . ASN A 1 63 ? -42.759 112.336 17.973 1.00 29.87 412 ASN A CA 1
ATOM 512 C C . ASN A 1 63 ? -42.689 113.514 17.012 1.00 28.30 412 ASN A C 1
ATOM 513 O O . ASN A 1 63 ? -42.554 113.321 15.790 1.00 28.52 412 ASN A O 1
ATOM 518 N N . ASP A 1 64 ? -42.790 114.721 17.559 1.00 25.46 413 ASP A N 1
ATOM 519 C CA . ASP A 1 64 ? -42.915 115.932 16.753 1.00 24.49 413 ASP A CA 1
ATOM 520 C C . ASP A 1 64 ? -42.136 117.025 17.465 1.00 22.74 413 ASP A C 1
ATOM 521 O O . ASP A 1 64 ? -42.705 117.991 17.939 1.00 23.00 413 ASP A O 1
ATOM 526 N N . PRO A 1 65 ? -40.810 116.852 17.557 1.00 22.18 414 PRO A N 1
ATOM 527 C CA . PRO A 1 65 ? -40.007 117.749 18.390 1.00 21.33 414 PRO A CA 1
ATOM 528 C C . PRO A 1 65 ? -39.800 119.152 17.788 1.00 20.36 414 PRO A C 1
ATOM 529 O O . PRO A 1 65 ? -39.815 119.304 16.553 1.00 21.45 414 PRO A O 1
ATOM 533 N N . PRO A 1 66 ? -39.627 120.171 18.650 1.00 18.54 415 PRO A N 1
ATOM 534 C CA . PRO A 1 66 ? -39.386 121.524 18.192 1.00 17.48 415 PRO A CA 1
ATOM 535 C C . PRO A 1 66 ? -37.951 121.758 17.756 1.00 16.43 415 PRO A C 1
ATOM 536 O O . PRO A 1 66 ? -37.071 120.921 17.986 1.00 15.43 415 PRO A O 1
ATOM 540 N N . LEU A 1 67 ? -37.714 122.904 17.136 1.00 15.35 416 LEU A N 1
ATOM 541 C CA . LEU A 1 67 ? -36.357 123.330 16.862 1.00 14.07 416 LEU A CA 1
ATOM 542 C C . LEU A 1 67 ? -35.676 123.604 18.196 1.00 14.05 416 LEU A C 1
ATOM 543 O O . LEU A 1 67 ? -36.309 124.076 19.120 1.00 14.12 416 LEU A O 1
ATOM 548 N N . SER A 1 68 ? -34.393 123.324 18.282 1.00 12.91 417 SER A N 1
ATOM 549 C CA . SER A 1 68 ? -33.567 123.803 19.403 1.00 12.86 417 SER A CA 1
ATOM 550 C C . SER A 1 68 ? -33.347 125.289 19.262 1.00 13.11 417 SER A C 1
ATOM 551 O O . SER A 1 68 ? -33.664 125.875 18.210 1.00 13.71 417 SER A O 1
ATOM 554 N N . SER A 1 69 ? -32.792 125.918 20.299 1.00 12.53 418 SER A N 1
ATOM 555 C CA . SER A 1 69 ? -32.390 127.326 20.199 1.00 12.75 418 SER A CA 1
ATOM 556 C C . SER A 1 69 ? -31.431 127.559 19.015 1.00 12.89 418 SER A C 1
ATOM 557 O O . SER A 1 69 ? -31.532 128.560 18.300 1.00 12.17 418 SER A O 1
ATOM 560 N N . CYS A 1 70 ? -30.518 126.619 18.804 1.00 13.39 419 CYS A N 1
ATOM 561 C CA . CYS A 1 70 ? -29.569 126.715 17.683 1.00 13.62 419 CYS A CA 1
ATOM 562 C C . CYS A 1 70 ? -30.306 126.569 16.328 1.00 14.30 419 CYS A C 1
ATOM 563 O O . CYS A 1 70 ? -30.002 127.291 15.384 1.00 15.06 419 CYS A O 1
ATOM 566 N N . GLY A 1 71 ? -31.288 125.669 16.247 1.00 13.55 420 GLY A N 1
ATOM 567 C CA . GLY A 1 71 ? -32.110 125.545 15.013 1.00 13.90 420 GLY A CA 1
ATOM 568 C C . GLY A 1 71 ? -32.835 126.842 14.667 1.00 14.13 420 GLY A C 1
ATOM 569 O O . GLY A 1 71 ? -32.948 127.225 13.493 1.00 14.30 420 GLY A O 1
ATOM 570 N N . ILE A 1 72 ? -33.362 127.504 15.690 1.00 13.61 421 ILE A N 1
ATOM 571 C CA . ILE A 1 72 ? -34.012 128.815 15.512 1.00 13.95 421 ILE A CA 1
ATOM 572 C C . ILE A 1 72 ? -33.018 129.832 14.980 1.00 13.86 421 ILE A C 1
ATOM 573 O O . ILE A 1 72 ? -33.350 130.590 14.070 1.00 13.83 421 ILE A O 1
ATOM 578 N N . PHE A 1 73 ? -31.822 129.885 15.581 1.00 12.86 422 PHE A N 1
ATOM 579 C CA . PHE A 1 73 ? -30.737 130.733 15.074 1.00 13.64 422 PHE A CA 1
ATOM 580 C C . PHE A 1 73 ? -30.416 130.425 13.596 1.00 13.39 422 PHE A C 1
ATOM 581 O O . PHE A 1 73 ? -30.293 131.357 12.797 1.00 12.60 422 PHE A O 1
ATOM 589 N N . GLN A 1 74 ? -30.286 129.136 13.234 1.00 13.02 423 GLN A N 1
ATOM 590 C CA . GLN A 1 74 ? -29.963 128.775 11.855 1.00 13.23 423 GLN A CA 1
ATOM 591 C C . GLN A 1 74 ? -31.047 129.264 10.887 1.00 13.55 423 GLN A C 1
ATOM 592 O O . GLN A 1 74 ? -30.735 129.823 9.845 1.00 13.20 423 GLN A O 1
ATOM 598 N N . ALA A 1 75 ? -32.311 129.074 11.259 1.00 12.87 424 ALA A N 1
ATOM 599 C CA . ALA A 1 75 ? -33.444 129.461 10.420 1.00 13.20 424 ALA A CA 1
ATOM 600 C C . ALA A 1 75 ? -33.494 130.972 10.224 1.00 14.31 424 ALA A C 1
ATOM 601 O O . ALA A 1 75 ? -33.645 131.459 9.092 1.00 13.39 424 ALA A O 1
ATOM 603 N N . ARG A 1 76 ? -33.311 131.711 11.314 1.00 14.56 425 ARG A N 1
ATOM 604 C CA . ARG A 1 76 ? -33.280 133.170 11.244 1.00 16.01 425 ARG A CA 1
ATOM 605 C C . ARG A 1 76 ? -32.102 133.703 10.422 1.00 15.74 425 ARG A C 1
ATOM 606 O O . ARG A 1 76 ? -32.241 134.690 9.665 1.00 16.59 425 ARG A O 1
ATOM 614 N N . LEU A 1 77 ? -30.933 133.078 10.574 1.00 15.86 426 LEU A N 1
ATOM 615 C CA . LEU A 1 77 ? -29.741 133.485 9.819 1.00 15.52 426 LEU A CA 1
ATOM 616 C C . LEU A 1 77 ? -29.940 133.307 8.308 1.00 15.87 426 LEU A C 1
ATOM 617 O O . LEU A 1 77 ? -29.603 134.193 7.504 1.00 16.28 426 LEU A O 1
ATOM 622 N N . ALA A 1 78 ? -30.474 132.158 7.926 1.00 15.63 427 ALA A N 1
ATOM 623 C CA . ALA A 1 78 ? -30.903 131.912 6.533 1.00 15.68 427 ALA A CA 1
ATOM 624 C C . ALA A 1 78 ? -31.934 132.930 6.006 1.00 15.68 427 ALA A C 1
ATOM 625 O O . ALA A 1 78 ? -31.795 133.418 4.886 1.00 15.97 427 ALA A O 1
ATOM 627 N N . GLY A 1 79 ? -32.970 133.225 6.786 1.00 15.41 428 GLY A N 1
ATOM 628 C CA . GLY A 1 79 ? -33.983 134.226 6.397 1.00 16.14 428 GLY A CA 1
ATOM 629 C C . GLY A 1 79 ? -33.368 135.610 6.178 1.00 16.86 428 GLY A C 1
ATOM 630 O O . GLY A 1 79 ? -33.673 136.302 5.202 1.00 17.80 428 GLY A O 1
ATOM 631 N N . GLU A 1 80 ? -32.506 136.015 7.101 1.00 16.46 429 GLU A N 1
ATOM 632 C CA . GLU A 1 80 ? -31.743 137.262 6.986 1.00 17.36 429 GLU A CA 1
ATOM 633 C C . GLU A 1 80 ? -30.862 137.309 5.731 1.00 17.40 429 GLU A C 1
ATOM 634 O O . GLU A 1 80 ? -30.818 138.348 5.034 1.00 16.93 429 GLU A O 1
ATOM 640 N N . ALA A 1 81 ? -30.189 136.201 5.415 1.00 17.89 430 ALA A N 1
ATOM 641 C CA . ALA A 1 81 ? -29.397 136.121 4.174 1.00 18.45 430 ALA A CA 1
ATOM 642 C C . ALA A 1 81 ? -30.299 136.240 2.942 1.00 18.86 430 ALA A C 1
ATOM 643 O O . ALA A 1 81 ? -29.961 136.939 1.978 1.00 18.80 430 ALA A O 1
ATOM 645 N N . LEU A 1 82 ? -31.451 135.566 2.976 1.00 18.71 431 LEU A N 1
ATOM 646 C CA . LEU A 1 82 ? -32.431 135.711 1.907 1.00 18.36 431 LEU A CA 1
ATOM 647 C C . LEU A 1 82 ? -32.858 137.155 1.726 1.00 19.22 431 LEU A C 1
ATOM 648 O O . LEU A 1 82 ? -32.905 137.634 0.587 1.00 19.36 431 LEU A O 1
ATOM 653 N N . LEU A 1 83 ? -33.163 137.848 2.822 1.00 19.83 432 LEU A N 1
ATOM 654 C CA . LEU A 1 83 ? -33.430 139.299 2.738 1.00 21.04 432 LEU A CA 1
ATOM 655 C C . LEU A 1 83 ? -32.279 140.054 2.061 1.00 21.87 432 LEU A C 1
ATOM 656 O O . LEU A 1 83 ? -32.511 140.834 1.122 1.00 21.48 432 LEU A O 1
ATOM 661 N N . ASP A 1 84 ? -31.054 139.815 2.540 1.00 21.97 433 ASP A N 1
ATOM 662 C CA . ASP A 1 84 ? -29.850 140.477 2.022 1.00 22.85 433 ASP A CA 1
ATOM 663 C C . ASP A 1 84 ? -29.654 140.247 0.516 1.00 23.14 433 ASP A C 1
ATOM 664 O O . ASP A 1 84 ? -29.206 141.140 -0.223 1.00 22.97 433 ASP A O 1
ATOM 669 N N . SER A 1 85 ? -30.014 139.053 0.055 1.00 22.88 434 SER A N 1
ATOM 670 C CA . SER A 1 85 ? -29.834 138.682 -1.349 1.00 22.98 434 SER A CA 1
ATOM 671 C C . SER A 1 85 ? -30.743 139.432 -2.340 1.00 23.22 434 SER A C 1
ATOM 672 O O . SER A 1 85 ? -30.487 139.417 -3.549 1.00 23.79 434 SER A O 1
ATOM 675 N N . GLY A 1 86 ? -31.807 140.042 -1.841 1.00 22.69 435 GLY A N 1
ATOM 676 C CA . GLY A 1 86 ? -32.738 140.778 -2.682 1.00 23.84 435 GLY A CA 1
ATOM 677 C C . GLY A 1 86 ? -33.734 139.948 -3.488 1.00 23.99 435 GLY A C 1
ATOM 678 O O . GLY A 1 86 ? -34.548 140.505 -4.221 1.00 24.64 435 GLY A O 1
ATOM 679 N N . VAL A 1 87 ? -33.682 138.625 -3.378 1.00 23.36 436 VAL A N 1
ATOM 680 C CA . VAL A 1 87 ? -34.607 137.781 -4.136 1.00 23.27 436 VAL A CA 1
ATOM 681 C C . VAL A 1 87 ? -36.070 137.993 -3.708 1.00 23.22 436 VAL A C 1
ATOM 682 O O . VAL A 1 87 ? -36.358 138.349 -2.561 1.00 23.38 436 VAL A O 1
ATOM 686 N N . ARG A 1 88 ? -36.983 137.758 -4.651 1.00 23.05 437 ARG A N 1
ATOM 687 C CA . ARG A 1 88 ? -38.419 137.872 -4.413 1.00 22.83 437 ARG A CA 1
ATOM 688 C C . ARG A 1 88 ? -39.000 136.525 -3.998 1.00 22.55 437 ARG A C 1
ATOM 689 O O . ARG A 1 88 ? -39.074 135.622 -4.815 1.00 21.88 437 ARG A O 1
ATOM 697 N N . VAL A 1 89 ? -39.409 136.393 -2.732 1.00 22.03 438 VAL A N 1
ATOM 698 C CA . VAL A 1 89 ? -40.086 135.195 -2.251 1.00 21.84 438 VAL A CA 1
ATOM 699 C C . VAL A 1 89 ? -41.592 135.437 -2.325 1.00 21.84 438 VAL A C 1
ATOM 700 O O . VAL A 1 89 ? -42.083 136.422 -1.762 1.00 21.89 438 VAL A O 1
ATOM 704 N N . THR A 1 90 ? -42.313 134.530 -2.988 1.00 21.09 439 THR A N 1
ATOM 705 C CA . THR A 1 90 ? -43.745 134.697 -3.269 1.00 20.76 439 THR A CA 1
ATOM 706 C C . THR A 1 90 ? -44.663 133.677 -2.616 1.00 19.89 439 THR A C 1
ATOM 707 O O . THR A 1 90 ? -45.883 133.839 -2.603 1.00 18.98 439 THR A O 1
ATOM 711 N N . ALA A 1 91 ? -44.097 132.587 -2.110 1.00 19.76 440 ALA A N 1
ATOM 712 C CA . ALA A 1 91 ? -44.908 131.547 -1.516 1.00 18.77 440 ALA A CA 1
ATOM 713 C C . ALA A 1 91 ? -44.038 130.645 -0.658 1.00 19.02 440 ALA A C 1
ATOM 714 O O . ALA A 1 91 ? -42.840 130.526 -0.890 1.00 17.43 440 ALA A O 1
ATOM 716 N N . VAL A 1 92 ? -44.662 130.045 0.352 1.00 18.84 441 VAL A N 1
ATOM 717 C CA . VAL A 1 92 ? -43.999 129.063 1.185 1.00 19.06 441 VAL A CA 1
ATOM 718 C C . VAL A 1 92 ? -44.913 127.937 1.601 1.00 19.15 441 VAL A C 1
ATOM 719 O O . VAL A 1 92 ? -46.054 128.140 2.059 1.00 18.54 441 VAL A O 1
ATOM 723 N N . PHE A 1 93 ? -44.400 126.745 1.338 1.00 18.26 442 PHE A N 1
ATOM 724 C CA . PHE A 1 93 ? -45.028 125.511 1.704 1.00 18.94 442 PHE A CA 1
ATOM 725 C C . PHE A 1 93 ? -44.148 124.868 2.766 1.00 19.10 442 PHE A C 1
ATOM 726 O O . PHE A 1 93 ? -42.909 124.991 2.710 1.00 19.19 442 PHE A O 1
ATOM 734 N N . ALA A 1 94 ? -44.773 124.220 3.747 1.00 18.46 443 ALA A N 1
ATOM 735 C CA . ALA A 1 94 ? -44.012 123.513 4.776 1.00 18.15 443 ALA A CA 1
ATOM 736 C C . ALA A 1 94 ? -44.624 122.153 5.049 1.00 17.60 443 ALA A C 1
ATOM 737 O O . ALA A 1 94 ? -45.847 121.994 5.028 1.00 18.22 443 ALA A O 1
ATOM 739 N N . SER A 1 95 ? -43.770 121.186 5.338 1.00 17.66 444 SER A N 1
ATOM 740 C CA . SER A 1 95 ? -44.170 119.948 5.973 1.00 17.60 444 SER A CA 1
ATOM 741 C C . SER A 1 95 ? -44.919 120.211 7.291 1.00 17.65 444 SER A C 1
ATOM 742 O O . SER A 1 95 ? -44.590 121.154 8.019 1.00 18.48 444 SER A O 1
ATOM 745 N N . PRO A 1 96 ? -45.945 119.393 7.598 1.00 17.58 445 PRO A N 1
ATOM 746 C CA . PRO A 1 96 ? -46.721 119.585 8.845 1.00 17.22 445 PRO A CA 1
ATOM 747 C C . PRO A 1 96 ? -45.925 119.374 10.172 1.00 17.55 445 PRO A C 1
ATOM 748 O O . PRO A 1 96 ? -46.423 119.741 11.261 1.00 17.28 445 PRO A O 1
ATOM 752 N N . ALA A 1 97 ? -44.723 118.797 10.089 1.00 17.20 446 ALA A N 1
ATOM 753 C CA . ALA A 1 97 ? -43.846 118.644 11.256 1.00 16.95 446 ALA A CA 1
ATOM 754 C C . ALA A 1 97 ? -43.557 119.998 11.901 1.00 17.19 446 ALA A C 1
ATOM 755 O O . ALA A 1 97 ? -43.306 120.998 11.210 1.00 16.95 446 ALA A O 1
ATOM 757 N N . LEU A 1 98 ? -43.602 120.042 13.230 1.00 16.41 447 LEU A N 1
ATOM 758 C CA . LEU A 1 98 ? -43.386 121.295 13.943 1.00 16.57 447 LEU A CA 1
ATOM 759 C C . LEU A 1 98 ? -42.084 121.957 13.527 1.00 16.55 447 LEU A C 1
ATOM 760 O O . LEU A 1 98 ? -42.058 123.148 13.272 1.00 17.67 447 LEU A O 1
ATOM 765 N N . ARG A 1 99 ? -41.008 121.176 13.498 1.00 16.63 448 ARG A N 1
ATOM 766 C CA . ARG A 1 99 ? -39.671 121.675 13.148 1.00 17.00 448 ARG A CA 1
ATOM 767 C C . ARG A 1 99 ? -39.647 122.388 11.797 1.00 17.10 448 ARG A C 1
ATOM 768 O O . ARG A 1 99 ? -38.946 123.388 11.644 1.00 17.12 448 ARG A O 1
ATOM 776 N N . CYS A 1 100 ? -40.457 121.900 10.847 1.00 17.13 449 CYS A N 1
ATOM 777 C CA . CYS A 1 100 ? -40.563 122.502 9.522 1.00 17.13 449 CYS A CA 1
ATOM 778 C C . CYS A 1 100 ? -41.404 123.755 9.521 1.00 16.72 449 CYS A C 1
ATOM 779 O O . CYS A 1 100 ? -40.983 124.772 8.981 1.00 16.37 449 CYS A O 1
ATOM 782 N N . VAL A 1 101 ? -42.592 123.707 10.125 1.00 16.65 450 VAL A N 1
ATOM 783 C CA . VAL A 1 101 ? -43.401 124.941 10.258 1.00 17.00 450 VAL A CA 1
ATOM 784 C C . VAL A 1 101 ? -42.642 126.057 11.040 1.00 15.91 450 VAL A C 1
ATOM 785 O O . VAL A 1 101 ? -42.727 127.247 10.676 1.00 16.24 450 VAL A O 1
ATOM 789 N N . GLN A 1 102 ? -41.880 125.680 12.073 1.00 14.21 451 GLN A N 1
ATOM 790 C CA . GLN A 1 102 ? -41.087 126.679 12.819 1.00 14.99 451 GLN A CA 1
ATOM 791 C C . GLN A 1 102 ? -39.982 127.316 11.964 1.00 14.12 451 GLN A C 1
ATOM 792 O O . GLN A 1 102 ? -39.771 128.543 11.979 1.00 13.72 451 GLN A O 1
ATOM 798 N N . THR A 1 103 ? -39.278 126.473 11.245 1.00 14.13 452 THR A N 1
ATOM 799 C CA . THR A 1 103 ? -38.220 126.933 10.322 1.00 13.95 452 THR A CA 1
ATOM 800 C C . THR A 1 103 ? -38.845 127.924 9.331 1.00 14.37 452 THR A C 1
ATOM 801 O O . THR A 1 103 ? -38.291 129.008 9.104 1.00 14.17 452 THR A O 1
ATOM 805 N N . ALA A 1 104 ? -40.006 127.563 8.758 1.00 14.39 453 ALA A N 1
ATOM 806 C CA . ALA A 1 104 ? -40.696 128.446 7.821 1.00 15.54 453 ALA A CA 1
ATOM 807 C C . ALA A 1 104 ? -41.024 129.802 8.449 1.00 16.23 453 ALA A C 1
ATOM 808 O O . ALA A 1 104 ? -40.757 130.839 7.847 1.00 17.05 453 ALA A O 1
ATOM 810 N N . LYS A 1 105 ? -41.607 129.793 9.651 1.00 17.17 454 LYS A N 1
ATOM 811 C CA . LYS A 1 105 ? -41.957 131.033 10.352 1.00 18.50 454 LYS A CA 1
ATOM 812 C C . LYS A 1 105 ? -40.725 131.919 10.570 1.00 17.90 454 LYS A C 1
ATOM 813 O O . LYS A 1 105 ? -40.762 133.108 10.301 1.00 18.16 454 LYS A O 1
ATOM 819 N N . HIS A 1 106 ? -39.627 131.337 11.055 1.00 17.22 455 HIS A N 1
ATOM 820 C CA . HIS A 1 106 ? -38.429 132.141 11.377 1.00 18.45 455 HIS A CA 1
ATOM 821 C C . HIS A 1 106 ? -37.789 132.760 10.123 1.00 17.99 455 HIS A C 1
ATOM 822 O O . HIS A 1 106 ? -37.393 133.927 10.120 1.00 18.92 455 HIS A O 1
ATOM 829 N N . ILE A 1 107 ? -37.734 131.994 9.041 1.00 17.44 456 ILE A N 1
ATOM 830 C CA . ILE A 1 107 ? -37.292 132.545 7.754 1.00 17.25 456 ILE A CA 1
ATOM 831 C C . ILE A 1 107 ? -38.167 133.743 7.326 1.00 17.99 456 ILE A C 1
ATOM 832 O O . ILE A 1 107 ? -37.639 134.807 6.996 1.00 18.03 456 ILE A O 1
ATOM 837 N N . LEU A 1 108 ? -39.491 133.564 7.337 1.00 18.13 457 LEU A N 1
ATOM 838 C CA . LEU A 1 108 ? -40.423 134.630 6.965 1.00 19.76 457 LEU A CA 1
ATOM 839 C C . LEU A 1 108 ? -40.325 135.881 7.842 1.00 21.09 457 LEU A C 1
ATOM 840 O O . LEU A 1 108 ? -40.465 136.997 7.342 1.00 20.72 457 LEU A O 1
ATOM 845 N N . GLU A 1 109 ? -40.114 135.696 9.147 1.00 22.26 458 GLU A N 1
ATOM 846 C CA . GLU A 1 109 ? -39.964 136.817 10.073 1.00 23.36 458 GLU A CA 1
ATOM 847 C C . GLU A 1 109 ? -38.741 137.656 9.711 1.00 23.23 458 GLU A C 1
ATOM 848 O O . GLU A 1 109 ? -38.817 138.896 9.652 1.00 22.45 458 GLU A O 1
ATOM 854 N N . GLU A 1 110 ? -37.644 136.989 9.370 1.00 22.24 459 GLU A N 1
ATOM 855 C CA . GLU A 1 110 ? -36.422 137.693 8.975 1.00 23.09 459 GLU A CA 1
ATOM 856 C C . GLU A 1 110 ? -36.494 138.286 7.577 1.00 23.48 459 GLU A C 1
ATOM 857 O O . GLU A 1 110 ? -35.796 139.259 7.279 1.00 23.31 459 GLU A O 1
ATOM 863 N N . LEU A 1 111 ? -37.330 137.694 6.724 1.00 22.86 460 LEU A N 1
ATOM 864 C CA . LEU A 1 111 ? -37.639 138.283 5.414 1.00 23.99 460 LEU A CA 1
ATOM 865 C C . LEU A 1 111 ? -38.599 139.474 5.504 1.00 23.82 460 LEU A C 1
ATOM 866 O O . LEU A 1 111 ? -38.799 140.172 4.518 1.00 23.77 460 LEU A O 1
ATOM 871 N N . LYS A 1 112 ? -39.239 139.655 6.658 1.00 23.86 461 LYS A N 1
ATOM 872 C CA . LYS A 1 112 ? -40.289 140.660 6.877 1.00 25.15 461 LYS A CA 1
ATOM 873 C C . LYS A 1 112 ? -41.575 140.379 6.088 1.00 24.93 461 LYS A C 1
ATOM 874 O O . LYS A 1 112 ? -42.355 141.298 5.765 1.00 24.53 461 LYS A O 1
ATOM 880 N N . LEU A 1 113 ? -41.816 139.098 5.846 1.00 23.94 462 LEU A N 1
ATOM 881 C CA . LEU A 1 113 ? -42.938 138.649 5.042 1.00 24.21 462 LEU A CA 1
ATOM 882 C C . LEU A 1 113 ? -43.938 137.806 5.820 1.00 24.46 462 LEU A C 1
ATOM 883 O O . LEU A 1 113 ? -44.858 137.247 5.233 1.00 24.37 462 LEU A O 1
ATOM 888 N N . GLU A 1 114 ? -43.773 137.717 7.140 1.00 24.95 463 GLU A N 1
ATOM 889 C CA . GLU A 1 114 ? -44.594 136.810 7.950 1.00 26.49 463 GLU A CA 1
ATOM 890 C C . GLU A 1 114 ? -46.096 137.149 7.981 1.00 26.43 463 GLU A C 1
ATOM 891 O O . GLU A 1 114 ? -46.931 136.270 8.168 1.00 25.87 463 GLU A O 1
ATOM 897 N N . LYS A 1 115 ? -46.431 138.420 7.789 1.00 27.10 464 LYS A N 1
ATOM 898 C CA . LYS A 1 115 ? -47.842 138.817 7.715 1.00 27.81 464 LYS A CA 1
ATOM 899 C C . LYS A 1 115 ? -48.352 138.871 6.268 1.00 27.67 464 LYS A C 1
ATOM 900 O O . LYS A 1 115 ? -49.553 138.826 6.034 1.00 28.50 464 LYS A O 1
ATOM 906 N N . LYS A 1 116 ? -47.439 138.982 5.310 1.00 27.10 465 LYS A N 1
ATOM 907 C CA . LYS A 1 116 ? -47.788 139.024 3.897 1.00 27.03 465 LYS A CA 1
ATOM 908 C C . LYS A 1 116 ? -48.066 137.626 3.349 1.00 26.62 465 LYS A C 1
ATOM 909 O O . LYS A 1 116 ? -49.072 137.417 2.681 1.00 26.75 465 LYS A O 1
ATOM 915 N N . LEU A 1 117 ? -47.184 136.671 3.637 1.00 25.59 466 LEU A N 1
ATOM 916 C CA . LEU A 1 117 ? -47.348 135.317 3.116 1.00 25.60 466 LEU A CA 1
ATOM 917 C C . LEU A 1 117 ? -47.817 134.356 4.190 1.00 25.71 466 LEU A C 1
ATOM 918 O O . LEU A 1 117 ? -47.244 134.323 5.280 1.00 26.59 466 LEU A O 1
ATOM 923 N N . LYS A 1 118 ? -48.834 133.563 3.871 1.00 25.20 467 LYS A N 1
ATOM 924 C CA . LYS A 1 118 ? -49.266 132.490 4.745 1.00 25.86 467 LYS A CA 1
ATOM 925 C C . LYS A 1 118 ? -48.524 131.207 4.428 1.00 25.18 467 LYS A C 1
ATOM 926 O O . LYS A 1 118 ? -48.297 130.873 3.254 1.00 25.71 467 LYS A O 1
ATOM 932 N N . ILE A 1 119 ? -48.192 130.465 5.478 1.00 24.16 468 ILE A N 1
ATOM 933 C CA . ILE A 1 119 ? -47.527 129.183 5.329 1.00 22.79 468 ILE A CA 1
ATOM 934 C C . ILE A 1 119 ? -48.549 128.169 4.889 1.00 22.59 468 ILE A C 1
ATOM 935 O O . ILE A 1 119 ? -49.557 127.962 5.571 1.00 22.03 468 ILE A O 1
ATOM 940 N N . ARG A 1 120 ? -48.284 127.535 3.748 1.00 22.07 469 ARG A N 1
ATOM 941 C CA . ARG A 1 120 ? -49.151 126.489 3.238 1.00 22.17 469 ARG A CA 1
ATOM 942 C C . ARG A 1 120 ? -48.662 125.143 3.723 1.00 22.25 469 ARG A C 1
ATOM 943 O O . ARG A 1 120 ? -47.613 124.667 3.283 1.00 20.76 469 ARG A O 1
ATOM 951 N N . VAL A 1 121 ? -49.421 124.535 4.630 1.00 21.25 470 VAL A N 1
ATOM 952 C CA . VAL A 1 121 ? -48.988 123.258 5.188 1.00 21.22 470 VAL A CA 1
ATOM 953 C C . VAL A 1 121 ? -49.368 122.140 4.227 1.00 21.51 470 VAL A C 1
ATOM 954 O O . VAL A 1 121 ? -50.555 121.943 3.898 1.00 21.38 470 VAL A O 1
ATOM 958 N N . GLU A 1 122 ? -48.341 121.440 3.761 1.00 20.77 471 GLU A N 1
ATOM 959 C CA . GLU A 1 122 ? -48.487 120.387 2.767 1.00 20.83 471 GLU A CA 1
ATOM 960 C C . GLU A 1 122 ? -47.967 119.062 3.310 1.00 20.06 471 GLU A C 1
ATOM 961 O O . GLU A 1 122 ? -46.770 118.798 3.264 1.00 20.31 471 GLU A O 1
ATOM 967 N N . PRO A 1 123 ? -48.860 118.217 3.838 1.00 20.36 472 PRO A N 1
ATOM 968 C CA . PRO A 1 123 ? -48.418 116.867 4.207 1.00 20.48 472 PRO A CA 1
ATOM 969 C C . PRO A 1 123 ? -47.792 116.043 3.092 1.00 20.21 472 PRO A C 1
ATOM 970 O O . PRO A 1 123 ? -47.071 115.103 3.383 1.00 20.99 472 PRO A O 1
ATOM 974 N N . GLY A 1 124 ? -48.049 116.379 1.832 1.00 19.53 473 GLY A N 1
ATOM 975 C CA . GLY A 1 124 ? -47.411 115.672 0.721 1.00 18.78 473 GLY A CA 1
ATOM 976 C C . GLY A 1 124 ? -45.892 115.843 0.664 1.00 19.29 473 GLY A C 1
ATOM 977 O O . GLY A 1 124 ? -45.213 115.095 -0.047 1.00 17.62 473 GLY A O 1
ATOM 978 N N . ILE A 1 125 ? -45.356 116.794 1.430 1.00 18.70 474 ILE A N 1
ATOM 979 C CA . ILE A 1 125 ? -43.892 116.941 1.549 1.00 19.49 474 ILE A CA 1
ATOM 980 C C . ILE A 1 125 ? -43.381 116.585 2.950 1.00 19.75 474 ILE A C 1
ATOM 981 O O . ILE A 1 125 ? -42.268 116.949 3.315 1.00 17.98 474 ILE A O 1
ATOM 986 N N . PHE A 1 126 ? -44.206 115.862 3.726 1.00 19.43 475 PHE A N 1
ATOM 987 C CA . PHE A 1 126 ? -43.755 115.291 4.986 1.00 19.14 475 PHE A CA 1
ATOM 988 C C . PHE A 1 126 ? -42.664 114.243 4.733 1.00 19.30 475 PHE A C 1
ATOM 989 O O . PHE A 1 126 ? -42.472 113.787 3.596 1.00 18.79 475 PHE A O 1
ATOM 997 N N . GLU A 1 127 ? -41.941 113.876 5.789 1.00 18.73 476 GLU A N 1
ATOM 998 C CA . GLU A 1 127 ? -40.926 112.830 5.724 1.00 19.82 476 GLU A CA 1
ATOM 999 C C . GLU A 1 127 ? -41.510 111.502 5.235 1.00 20.21 476 GLU A C 1
ATOM 1000 O O . GLU A 1 127 ? -42.701 111.240 5.413 1.00 20.59 476 GLU A O 1
ATOM 1006 N N . TRP A 1 128 ? -40.687 110.672 4.598 1.00 20.52 477 TRP A N 1
ATOM 1007 C CA . TRP A 1 128 ? -41.065 109.289 4.288 1.00 20.63 477 TRP A CA 1
ATOM 1008 C C . TRP A 1 128 ? -41.498 108.590 5.573 1.00 21.13 477 TRP A C 1
ATOM 1009 O O . TRP A 1 128 ? -40.751 108.608 6.549 1.00 20.08 477 TRP A O 1
ATOM 1020 N N . MET A 1 129 ? -42.690 107.969 5.567 1.00 21.59 478 MET A N 1
ATOM 1021 C CA . MET A 1 129 ? -43.292 107.390 6.794 1.00 22.56 478 MET A CA 1
ATOM 1022 C C . MET A 1 129 ? -42.472 106.268 7.397 1.00 23.20 478 MET A C 1
ATOM 1023 O O . MET A 1 129 ? -42.559 106.005 8.591 1.00 23.89 478 MET A O 1
ATOM 1028 N N . LYS A 1 130 ? -41.691 105.605 6.550 1.00 24.12 479 LYS A N 1
ATOM 1029 C CA . LYS A 1 130 ? -40.699 104.617 6.955 1.00 24.35 479 LYS A CA 1
ATOM 1030 C C . LYS A 1 130 ? -39.806 105.126 8.086 1.00 24.11 479 LYS A C 1
ATOM 1031 O O . LYS A 1 130 ? -39.374 104.338 8.921 1.00 23.86 479 LYS A O 1
ATOM 1037 N N . TRP A 1 131 ? -39.528 106.433 8.094 1.00 22.97 480 TRP A N 1
ATOM 1038 C CA . TRP A 1 131 ? -38.600 107.018 9.059 1.00 23.45 480 TRP A CA 1
ATOM 1039 C C . TRP A 1 131 ? -39.277 107.789 10.178 1.00 24.27 480 TRP A C 1
ATOM 1040 O O . TRP A 1 131 ? -38.608 108.504 10.926 1.00 24.90 480 TRP A O 1
ATOM 1051 N N . GLU A 1 132 ? -40.593 107.626 10.301 1.00 24.74 481 GLU A N 1
ATOM 1052 C CA . GLU A 1 132 ? -41.375 108.281 11.349 1.00 25.85 481 GLU A CA 1
ATOM 1053 C C . GLU A 1 132 ? -42.242 107.262 12.088 1.00 27.25 481 GLU A C 1
ATOM 1054 O O . GLU A 1 132 ? -42.503 106.173 11.578 1.00 26.80 481 GLU A O 1
ATOM 1060 N N . ALA A 1 133 ? -42.660 107.606 13.305 1.00 29.61 482 ALA A N 1
ATOM 1061 C CA . ALA A 1 133 ? -43.587 106.748 14.066 1.00 31.88 482 ALA A CA 1
ATOM 1062 C C . ALA A 1 133 ? -44.919 106.632 13.342 1.00 33.56 482 ALA A C 1
ATOM 1063 O O . ALA A 1 133 ? -45.390 107.602 12.756 1.00 33.52 482 ALA A O 1
ATOM 1065 N N . SER A 1 134 ? -45.532 105.449 13.389 1.00 35.45 483 SER A N 1
ATOM 1066 C CA . SER A 1 134 ? -46.784 105.202 12.657 1.00 37.48 483 SER A CA 1
ATOM 1067 C C . SER A 1 134 ? -47.894 106.167 13.041 1.00 38.23 483 SER A C 1
ATOM 1068 O O . SER A 1 134 ? -48.698 106.557 12.192 1.00 39.16 483 SER A O 1
ATOM 1071 N N . LYS A 1 135 ? -47.913 106.566 14.313 1.00 39.07 484 LYS A N 1
ATOM 1072 C CA . LYS A 1 135 ? -48.933 107.479 14.834 1.00 39.97 484 LYS A CA 1
ATOM 1073 C C . LYS A 1 135 ? -48.517 108.954 14.719 1.00 39.95 484 LYS A C 1
ATOM 1074 O O . LYS A 1 135 ? -49.210 109.842 15.220 1.00 39.78 484 LYS A O 1
ATOM 1080 N N . ALA A 1 136 ? -47.400 109.210 14.032 1.00 40.49 485 ALA A N 1
ATOM 1081 C CA . ALA A 1 136 ? -46.924 110.583 13.797 1.00 41.06 485 ALA A CA 1
ATOM 1082 C C . ALA A 1 136 ? -47.996 111.524 13.244 1.00 41.08 485 ALA A C 1
ATOM 1083 O O . ALA A 1 136 ? -48.100 112.664 13.687 1.00 40.95 485 ALA A O 1
ATOM 1085 N N . THR A 1 137 ? -48.797 111.049 12.291 1.00 41.55 486 THR A N 1
ATOM 1086 C CA . THR A 1 137 ? -49.768 111.928 11.623 1.00 42.18 486 THR A CA 1
ATOM 1087 C C . THR A 1 137 ? -50.962 112.282 12.501 1.00 42.25 486 THR A C 1
ATOM 1088 O O . THR A 1 137 ? -51.627 113.302 12.273 1.00 42.88 486 THR A O 1
ATOM 1092 N N . LEU A 1 138 ? -51.218 111.444 13.503 1.00 41.97 487 LEU A N 1
ATOM 1093 C CA . LEU A 1 138 ? -52.302 111.669 14.463 1.00 41.69 487 LEU A CA 1
ATOM 1094 C C . LEU A 1 138 ? -51.917 112.745 15.466 1.00 40.87 487 LEU A C 1
ATOM 1095 O O . LEU A 1 138 ? -52.726 113.148 16.302 1.00 41.19 487 LEU A O 1
ATOM 1100 N N . THR A 1 139 ? -50.681 113.219 15.366 1.00 39.52 488 THR A N 1
ATOM 1101 C CA . THR A 1 139 ? -50.141 114.082 16.393 1.00 38.53 488 THR A CA 1
ATOM 1102 C C . THR A 1 139 ? -49.517 115.394 15.879 1.00 36.58 488 THR A C 1
ATOM 1103 O O . THR A 1 139 ? -48.936 116.146 16.660 1.00 37.07 488 THR A O 1
ATOM 1107 N N . PHE A 1 140 ? -49.675 115.700 14.592 1.00 34.12 489 PHE A N 1
ATOM 1108 C CA . PHE A 1 140 ? -49.330 117.043 14.109 1.00 31.16 489 PHE A CA 1
ATOM 1109 C C . PHE A 1 140 ? -50.194 118.076 14.848 1.00 30.55 489 PHE A C 1
ATOM 1110 O O . PHE A 1 140 ? -51.349 117.804 15.218 1.00 30.36 489 PHE A O 1
ATOM 1118 N N . LEU A 1 141 ? -49.638 119.260 15.065 1.00 28.85 490 LEU A N 1
ATOM 1119 C CA . LEU A 1 141 ? -50.455 120.405 15.436 1.00 27.77 490 LEU A CA 1
ATOM 1120 C C . LEU A 1 141 ? -51.471 120.676 14.336 1.00 27.77 490 LEU A C 1
ATOM 1121 O O . LEU A 1 141 ? -51.144 120.611 13.149 1.00 26.43 490 LEU A O 1
ATOM 1129 N N . THR A 1 142 ? -52.717 120.948 14.735 1.00 27.30 491 THR A N 1
ATOM 1130 C CA . THR A 1 142 ? -53.750 121.308 13.781 1.00 27.43 491 THR A CA 1
ATOM 1131 C C . THR A 1 142 ? -53.448 122.723 13.330 1.00 27.66 491 THR A C 1
ATOM 1132 O O . THR A 1 142 ? -52.699 123.440 13.997 1.00 27.81 491 THR A O 1
ATOM 1136 N N . LEU A 1 143 ? -54.035 123.131 12.210 1.00 28.16 492 LEU A N 1
ATOM 1137 C CA . LEU A 1 143 ? -53.881 124.503 11.716 1.00 29.38 492 LEU A CA 1
ATOM 1138 C C . LEU A 1 143 ? -54.368 125.557 12.715 1.00 30.42 492 LEU A C 1
ATOM 1139 O O . LEU A 1 143 ? -53.785 126.652 12.822 1.00 30.62 492 LEU A O 1
ATOM 1144 N N . GLU A 1 144 ? -55.422 125.215 13.464 1.00 31.01 493 GLU A N 1
ATOM 1145 C CA . GLU A 1 144 ? -55.962 126.097 14.495 1.00 31.78 493 GLU A CA 1
ATOM 1146 C C . GLU A 1 144 ? -54.972 126.277 15.640 1.00 31.44 493 GLU A C 1
ATOM 1147 O O . GLU A 1 144 ? -54.733 127.403 16.089 1.00 31.23 493 GLU A O 1
ATOM 1153 N N . GLU A 1 145 ? -54.382 125.163 16.078 1.00 31.47 494 GLU A N 1
ATOM 1154 C CA . GLU A 1 145 ? -53.329 125.164 17.094 1.00 31.77 494 GLU A CA 1
ATOM 1155 C C . GLU A 1 145 ? -52.102 125.967 16.660 1.00 31.47 494 GLU A C 1
ATOM 1156 O O . GLU A 1 145 ? -51.518 126.695 17.463 1.00 31.15 494 GLU A O 1
ATOM 1162 N N . LEU A 1 146 ? -51.721 125.838 15.391 1.00 31.86 495 LEU A N 1
ATOM 1163 C CA . LEU A 1 146 ? -50.649 126.662 14.835 1.00 32.17 495 LEU A CA 1
ATOM 1164 C C . LEU A 1 146 ? -51.007 128.154 14.821 1.00 32.73 495 LEU A C 1
ATOM 1165 O O . LEU A 1 146 ? -50.176 128.973 15.197 1.00 32.92 495 LEU A O 1
ATOM 1170 N N . LYS A 1 147 ? -52.221 128.516 14.401 1.00 33.95 496 LYS A N 1
ATOM 1171 C CA . LYS A 1 147 ? -52.619 129.942 14.451 1.00 35.76 496 LYS A CA 1
ATOM 1172 C C . LYS A 1 147 ? -52.706 130.489 15.886 1.00 35.94 496 LYS A C 1
ATOM 1173 O O . LYS A 1 147 ? -52.315 131.634 16.136 1.00 36.12 496 LYS A O 1
ATOM 1179 N N . GLU A 1 148 ? -53.178 129.656 16.814 1.00 36.34 497 GLU A N 1
ATOM 1180 C CA . GLU A 1 148 ? -53.117 129.955 18.244 1.00 37.34 497 GLU A CA 1
ATOM 1181 C C . GLU A 1 148 ? -51.686 130.344 18.597 1.00 37.18 497 GLU A C 1
ATOM 1182 O O . GLU A 1 148 ? -51.443 131.352 19.264 1.00 37.07 497 GLU A O 1
ATOM 1188 N N . ALA A 1 149 ? -50.740 129.544 18.106 1.00 37.02 498 ALA A N 1
ATOM 1189 C CA . ALA A 1 149 ? -49.326 129.691 18.434 1.00 37.06 498 ALA A CA 1
ATOM 1190 C C . ALA A 1 149 ? -48.612 130.731 17.563 1.00 37.22 498 ALA A C 1
ATOM 1191 O O . ALA A 1 149 ? -47.377 130.791 17.536 1.00 37.32 498 ALA A O 1
ATOM 1193 N N . ASN A 1 150 ? -49.401 131.545 16.862 1.00 37.01 499 ASN A N 1
ATOM 1194 C CA . ASN A 1 150 ? -48.898 132.678 16.084 1.00 37.57 499 ASN A CA 1
ATOM 1195 C C . ASN A 1 150 ? -48.142 132.246 14.812 1.00 37.01 499 ASN A C 1
ATOM 1196 O O . ASN A 1 150 ? -47.217 132.922 14.377 1.00 37.12 499 ASN A O 1
ATOM 1201 N N . PHE A 1 151 ? -48.542 131.116 14.236 1.00 36.18 500 PHE A N 1
ATOM 1202 C CA . PHE A 1 151 ? -48.082 130.716 12.909 1.00 35.98 500 PHE A CA 1
ATOM 1203 C C . PHE A 1 151 ? -49.117 131.183 11.914 1.00 35.37 500 PHE A C 1
ATOM 1204 O O . PHE A 1 151 ? -50.289 130.820 12.026 1.00 36.04 500 PHE A O 1
ATOM 1212 N N . ASN A 1 152 ? -48.706 132.014 10.958 1.00 34.68 501 ASN A N 1
ATOM 1213 C CA . ASN A 1 152 ? -49.625 132.538 9.959 1.00 33.77 501 ASN A CA 1
ATOM 1214 C C . ASN A 1 152 ? -49.881 131.498 8.868 1.00 33.23 501 ASN A C 1
ATOM 1215 O O . ASN A 1 152 ? -49.499 131.688 7.717 1.00 32.61 501 ASN A O 1
ATOM 1220 N N . VAL A 1 153 ? -50.518 130.398 9.260 1.00 32.69 502 VAL A N 1
ATOM 1221 C CA . VAL A 1 153 ? -50.837 129.279 8.366 1.00 32.69 502 VAL A CA 1
ATOM 1222 C C . VAL A 1 153 ? -52.031 129.586 7.441 1.00 32.42 502 VAL A C 1
ATOM 1223 O O . VAL A 1 153 ? -52.872 130.428 7.759 1.00 32.41 502 VAL A O 1
ATOM 1227 N N . ASP A 1 154 ? -52.082 128.915 6.291 1.00 32.08 503 ASP A N 1
ATOM 1228 C CA . ASP A 1 154 ? -53.156 129.116 5.323 1.00 32.49 503 ASP A CA 1
ATOM 1229 C C . ASP A 1 154 ? -54.333 128.159 5.578 1.00 32.31 503 ASP A C 1
ATOM 1230 O O . ASP A 1 154 ? -54.277 126.969 5.254 1.00 32.06 503 ASP A O 1
ATOM 1235 N N . LEU A 1 155 ? -55.408 128.694 6.149 1.00 32.83 504 LEU A N 1
ATOM 1236 C CA . LEU A 1 155 ? -56.588 127.886 6.459 1.00 33.13 504 LEU A CA 1
ATOM 1237 C C . LEU A 1 155 ? -57.388 127.493 5.211 1.00 33.14 504 LEU A C 1
ATOM 1238 O O . LEU A 1 155 ? -58.183 126.545 5.253 1.00 33.55 504 LEU A O 1
ATOM 1243 N N . ASP A 1 156 ? -57.163 128.217 4.113 1.00 32.90 505 ASP A N 1
ATOM 1244 C CA . ASP A 1 156 ? -57.818 127.959 2.831 1.00 32.70 505 ASP A CA 1
ATOM 1245 C C . ASP A 1 156 ? -57.081 126.958 1.972 1.00 31.81 505 ASP A C 1
ATOM 1246 O O . ASP A 1 156 ? -57.646 126.445 0.995 1.00 31.86 505 ASP A O 1
ATOM 1251 N N . TYR A 1 157 ? -55.816 126.688 2.306 1.00 30.12 506 TYR A N 1
ATOM 1252 C CA . TYR A 1 157 ? -54.996 125.830 1.465 1.00 28.81 506 TYR A CA 1
ATOM 1253 C C . TYR A 1 157 ? -55.562 124.426 1.460 1.00 28.57 506 TYR A C 1
ATOM 1254 O O . TYR A 1 157 ? -55.962 123.911 2.508 1.00 29.06 506 TYR A O 1
ATOM 1263 N N . ARG A 1 158 ? -55.616 123.830 0.272 1.00 27.24 507 ARG A N 1
ATOM 1264 C CA . ARG A 1 158 ? -56.094 122.474 0.114 1.00 27.16 507 ARG A CA 1
ATOM 1265 C C . ARG A 1 158 ? -54.933 121.607 -0.319 1.00 26.03 507 ARG A C 1
ATOM 1266 O O . ARG A 1 158 ? -54.575 121.614 -1.496 1.00 25.88 507 ARG A O 1
ATOM 1274 N N . PRO A 1 159 ? -54.350 120.845 0.633 1.00 25.67 508 PRO A N 1
ATOM 1275 C CA . PRO A 1 159 ? -53.103 120.139 0.356 1.00 25.12 508 PRO A CA 1
ATOM 1276 C C . PRO A 1 159 ? -53.297 119.077 -0.703 1.00 24.94 508 PRO A C 1
ATOM 1277 O O . PRO A 1 159 ? -54.410 118.538 -0.841 1.00 24.88 508 PRO A O 1
ATOM 1281 N N . ALA A 1 160 ? -52.235 118.806 -1.463 1.00 24.02 509 ALA A N 1
ATOM 1282 C CA . ALA A 1 160 ? -52.215 117.715 -2.441 1.00 24.25 509 ALA A CA 1
ATOM 1283 C C . ALA A 1 160 ? -52.422 116.364 -1.780 1.00 24.61 509 ALA A C 1
ATOM 1284 O O . ALA A 1 160 ? -53.052 115.476 -2.354 1.00 23.87 509 ALA A O 1
ATOM 1286 N N . LEU A 1 161 ? -51.861 116.205 -0.579 1.00 24.62 510 LEU A N 1
ATOM 1287 C CA . LEU A 1 161 ? -52.104 115.018 0.219 1.00 25.00 510 LEU A CA 1
ATOM 1288 C C . LEU A 1 161 ? -52.518 115.426 1.633 1.00 25.06 510 LEU A C 1
ATOM 1289 O O . LEU A 1 161 ? -51.704 115.965 2.391 1.00 24.82 510 LEU A O 1
ATOM 1294 N N . PRO A 1 162 ? -53.796 115.180 1.987 1.00 25.03 511 PRO A N 1
ATOM 1295 C CA . PRO A 1 162 ? -54.274 115.413 3.345 1.00 24.86 511 PRO A CA 1
ATOM 1296 C C . PRO A 1 162 ? -53.505 114.577 4.367 1.00 24.62 511 PRO A C 1
ATOM 1297 O O . PRO A 1 162 ? -53.063 113.476 4.051 1.00 24.24 511 PRO A O 1
ATOM 1301 N N . ARG A 1 163 ? -53.342 115.095 5.581 1.00 25.06 512 ARG A N 1
ATOM 1302 C CA . ARG A 1 163 ? -52.520 114.404 6.579 1.00 25.33 512 ARG A CA 1
ATOM 1303 C C . ARG A 1 163 ? -52.985 112.980 6.880 1.00 25.63 512 ARG A C 1
ATOM 1304 O O . ARG A 1 163 ? -52.156 112.085 6.992 1.00 24.74 512 ARG A O 1
ATOM 1312 N N . CYS A 1 164 ? -54.301 112.750 6.950 1.00 26.05 513 CYS A N 1
ATOM 1313 C CA . CYS A 1 164 ? -54.786 111.397 7.226 1.00 27.02 513 CYS A CA 1
ATOM 1314 C C . CYS A 1 164 ? -54.641 110.447 6.021 1.00 26.62 513 CYS A C 1
ATOM 1315 O O . CYS A 1 164 ? -54.872 109.244 6.149 1.00 25.90 513 CYS A O 1
ATOM 1318 N N . SER A 1 165 ? -54.214 110.979 4.871 1.00 26.35 514 SER A N 1
ATOM 1319 C CA . SER A 1 165 ? -53.952 110.134 3.703 1.00 26.64 514 SER A CA 1
ATOM 1320 C C . SER A 1 165 ? -52.516 109.578 3.665 1.00 27.17 514 SER A C 1
ATOM 1321 O O . SER A 1 165 ? -52.212 108.679 2.868 1.00 26.97 514 SER A O 1
ATOM 1324 N N . LEU A 1 166 ? -51.646 110.105 4.537 1.00 27.31 515 LEU A N 1
ATOM 1325 C CA . LEU A 1 166 ? -50.305 109.561 4.731 1.00 27.43 515 LEU A CA 1
ATOM 1326 C C . LEU A 1 166 ? -50.373 108.148 5.298 1.00 28.55 515 LEU A C 1
ATOM 1327 O O . LEU A 1 166 ? -50.993 107.918 6.343 1.00 28.57 515 LEU A O 1
ATOM 1332 N N . MET A 1 167 ? -49.734 107.213 4.602 1.00 29.24 516 MET A N 1
ATOM 1333 C CA . MET A 1 167 ? -49.799 105.802 4.964 1.00 31.12 516 MET A CA 1
ATOM 1334 C C . MET A 1 167 ? -48.554 105.359 5.720 1.00 30.82 516 MET A C 1
ATOM 1335 O O . MET A 1 167 ? -47.451 105.470 5.200 1.00 30.62 516 MET A O 1
ATOM 1340 N N . PRO A 1 168 ? -48.728 104.818 6.941 1.00 30.95 517 PRO A N 1
ATOM 1341 C CA . PRO A 1 168 ? -47.568 104.374 7.717 1.00 31.04 517 PRO A CA 1
ATOM 1342 C C . PRO A 1 168 ? -46.687 103.350 6.984 1.00 30.39 517 PRO A C 1
ATOM 1343 O O . PRO A 1 168 ? -45.477 103.293 7.229 1.00 30.21 517 PRO A O 1
ATOM 1347 N N . ALA A 1 169 ? -47.293 102.553 6.104 1.00 29.44 518 ALA A N 1
ATOM 1348 C CA . ALA A 1 169 ? -46.548 101.533 5.359 1.00 28.02 518 ALA A CA 1
ATOM 1349 C C . ALA A 1 169 ? -46.131 101.963 3.938 1.00 27.29 518 ALA A C 1
ATOM 1350 O O . ALA A 1 169 ? -45.726 101.117 3.129 1.00 26.47 518 ALA A O 1
ATOM 1352 N N . GLU A 1 170 ? -46.206 103.260 3.619 1.00 25.84 519 GLU A N 1
ATOM 1353 C CA . GLU A 1 170 ? -45.838 103.678 2.265 1.00 24.36 519 GLU A CA 1
ATOM 1354 C C . GLU A 1 170 ? -44.435 103.187 1.931 1.00 23.68 519 GLU A C 1
ATOM 1355 O O . GLU A 1 170 ? -43.511 103.307 2.735 1.00 23.54 519 GLU A O 1
ATOM 1361 N N . SER A 1 171 ? -44.306 102.592 0.754 1.00 23.12 520 SER A N 1
ATOM 1362 C CA . SER A 1 171 ? -43.024 102.131 0.249 1.00 23.46 520 SER A CA 1
ATOM 1363 C C . SER A 1 171 ? -42.244 103.324 -0.267 1.00 23.57 520 SER A C 1
ATOM 1364 O O . SER A 1 171 ? -42.788 104.427 -0.379 1.00 23.36 520 SER A O 1
ATOM 1367 N N . TYR A 1 172 ? -40.976 103.096 -0.602 1.00 24.03 521 TYR A N 1
ATOM 1368 C CA . TYR A 1 172 ? -40.159 104.129 -1.236 1.00 23.99 521 TYR A CA 1
ATOM 1369 C C . TYR A 1 172 ? -40.800 104.612 -2.533 1.00 24.23 521 TYR A C 1
ATOM 1370 O O . TYR A 1 172 ? -40.917 105.822 -2.749 1.00 23.47 521 TYR A O 1
ATOM 1379 N N . ASP A 1 173 ? -41.221 103.671 -3.380 1.00 24.52 522 ASP A N 1
ATOM 1380 C CA . ASP A 1 173 ? -41.909 104.007 -4.639 1.00 25.26 522 ASP A CA 1
ATOM 1381 C C . ASP A 1 173 ? -43.152 104.884 -4.433 1.00 24.51 522 ASP A C 1
ATOM 1382 O O . ASP A 1 173 ? -43.383 105.847 -5.180 1.00 24.85 522 ASP A O 1
ATOM 1387 N N . GLN A 1 174 ? -43.945 104.545 -3.423 1.00 24.14 523 GLN A N 1
ATOM 1388 C CA . GLN A 1 174 ? -45.138 105.324 -3.081 1.00 23.45 523 GLN A CA 1
ATOM 1389 C C . GLN A 1 174 ? -44.785 106.703 -2.556 1.00 22.93 523 GLN A C 1
ATOM 1390 O O . GLN A 1 174 ? -45.436 107.712 -2.937 1.00 21.57 523 GLN A O 1
ATOM 1396 N N . TYR A 1 175 ? -43.765 106.739 -1.684 1.00 22.11 524 TYR A N 1
ATOM 1397 C CA . TYR A 1 175 ? -43.215 108.008 -1.169 1.00 21.65 524 TYR A CA 1
ATOM 1398 C C . TYR A 1 175 ? -42.777 108.953 -2.296 1.00 21.73 524 TYR A C 1
ATOM 1399 O O . TYR A 1 175 ? -43.191 110.114 -2.332 1.00 21.84 524 TYR A O 1
ATOM 1408 N N . VAL A 1 176 ? -41.906 108.477 -3.187 1.00 21.89 525 VAL A N 1
ATOM 1409 C CA . VAL A 1 176 ? -41.405 109.344 -4.271 1.00 22.33 525 VAL A CA 1
ATOM 1410 C C . VAL A 1 176 ? -42.540 109.813 -5.195 1.00 22.51 525 VAL A C 1
ATOM 1411 O O . VAL A 1 176 ? -42.529 110.952 -5.690 1.00 22.44 525 VAL A O 1
ATOM 1415 N N . GLU A 1 177 ? -43.525 108.939 -5.388 1.00 22.84 526 GLU A N 1
ATOM 1416 C CA . GLU A 1 177 ? -44.702 109.266 -6.197 1.00 23.17 526 GLU A CA 1
ATOM 1417 C C . GLU A 1 177 ? -45.533 110.367 -5.557 1.00 22.09 526 GLU A C 1
ATOM 1418 O O . GLU A 1 177 ? -45.867 111.318 -6.239 1.00 22.04 526 GLU A O 1
ATOM 1424 N N . ARG A 1 178 ? -45.827 110.281 -4.254 1.00 21.49 527 ARG A N 1
ATOM 1425 C CA . ARG A 1 178 ? -46.611 111.373 -3.622 1.00 21.68 527 ARG A CA 1
ATOM 1426 C C . ARG A 1 178 ? -45.872 112.713 -3.528 1.00 21.17 527 ARG A C 1
ATOM 1427 O O . ARG A 1 178 ? -46.502 113.776 -3.512 1.00 21.41 527 ARG A O 1
ATOM 1435 N N . CYS A 1 179 ? -44.539 112.670 -3.483 1.00 21.54 528 CYS A N 1
ATOM 1436 C CA . CYS A 1 179 ? -43.754 113.905 -3.513 1.00 20.86 528 CYS A CA 1
ATOM 1437 C C . CYS A 1 179 ? -43.854 114.524 -4.899 1.00 20.83 528 CYS A C 1
ATOM 1438 O O . CYS A 1 179 ? -43.973 115.743 -5.037 1.00 20.94 528 CYS A O 1
ATOM 1441 N N . ALA A 1 180 ? -43.783 113.680 -5.925 1.00 20.84 529 ALA A N 1
ATOM 1442 C CA . ALA A 1 180 ? -43.924 114.130 -7.308 1.00 21.04 529 ALA A CA 1
ATOM 1443 C C . ALA A 1 180 ? -45.273 114.799 -7.520 1.00 21.19 529 ALA A C 1
ATOM 1444 O O . ALA A 1 180 ? -45.354 115.897 -8.085 1.00 21.66 529 ALA A O 1
ATOM 1446 N N . VAL A 1 181 ? -46.332 114.145 -7.056 1.00 20.96 530 VAL A N 1
ATOM 1447 C CA . VAL A 1 181 ? -47.694 114.642 -7.245 1.00 21.24 530 VAL A CA 1
ATOM 1448 C C . VAL A 1 181 ? -47.899 115.978 -6.528 1.00 20.81 530 VAL A C 1
ATOM 1449 O O . VAL A 1 181 ? -48.518 116.898 -7.072 1.00 19.34 530 VAL A O 1
ATOM 1453 N N . SER A 1 182 ? -47.342 116.089 -5.319 1.00 20.62 531 SER A N 1
ATOM 1454 C CA . SER A 1 182 ? -47.449 117.315 -4.533 1.00 21.12 531 SER A CA 1
ATOM 1455 C C . SER A 1 182 ? -46.711 118.460 -5.190 1.00 20.94 531 SER A C 1
ATOM 1456 O O . SER A 1 182 ? -47.231 119.567 -5.244 1.00 21.06 531 SER A O 1
ATOM 1459 N N . MET A 1 183 ? -45.490 118.201 -5.665 1.00 21.72 532 MET A N 1
ATOM 1460 C CA . MET A 1 183 ? -44.711 119.209 -6.372 1.00 21.97 532 MET A CA 1
ATOM 1461 C C . MET A 1 183 ? -45.434 119.636 -7.652 1.00 22.76 532 MET A C 1
ATOM 1462 O O . MET A 1 183 ? -45.448 120.820 -7.981 1.00 22.32 532 MET A O 1
ATOM 1467 N N . GLY A 1 184 ? -46.032 118.671 -8.355 1.00 23.51 533 GLY A N 1
ATOM 1468 C CA . GLY A 1 184 ? -46.922 118.980 -9.488 1.00 25.27 533 GLY A CA 1
ATOM 1469 C C . GLY A 1 184 ? -48.002 119.991 -9.157 1.00 26.28 533 GLY A C 1
ATOM 1470 O O . GLY A 1 184 ? -48.200 120.965 -9.899 1.00 26.70 533 GLY A O 1
ATOM 1471 N N . GLN A 1 185 ? -48.722 119.765 -8.054 1.00 27.39 534 GLN A N 1
ATOM 1472 C CA . GLN A 1 185 ? -49.778 120.687 -7.617 1.00 28.86 534 GLN A CA 1
ATOM 1473 C C . GLN A 1 185 ? -49.212 122.040 -7.187 1.00 28.72 534 GLN A C 1
ATOM 1474 O O . GLN A 1 185 ? -49.785 123.086 -7.489 1.00 28.58 534 GLN A O 1
ATOM 1480 N N . ILE A 1 186 ? -48.078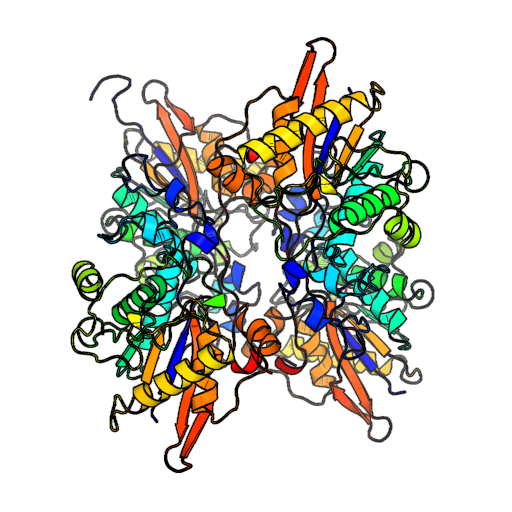 122.018 -6.497 1.00 28.37 535 ILE A N 1
ATOM 1481 C CA . ILE A 1 186 ? -47.435 123.248 -6.052 1.00 28.93 535 ILE A CA 1
ATOM 1482 C C . ILE A 1 186 ? -47.081 124.134 -7.251 1.00 30.51 535 ILE A C 1
ATOM 1483 O O . ILE A 1 186 ? -47.382 125.328 -7.248 1.00 31.03 535 ILE A O 1
ATOM 1488 N N . ILE A 1 187 ? -46.484 123.542 -8.280 1.00 32.08 536 ILE A N 1
ATOM 1489 C CA . ILE A 1 187 ? -46.092 124.302 -9.473 1.00 35.00 536 ILE A CA 1
ATOM 1490 C C . ILE A 1 187 ? -47.303 124.932 -10.180 1.00 37.14 536 ILE A C 1
ATOM 1491 O O . ILE A 1 187 ? -47.233 126.068 -10.663 1.00 37.88 536 ILE A O 1
ATOM 1496 N N . ASN A 1 188 ? -48.411 124.198 -10.210 1.00 39.24 537 ASN A N 1
ATOM 1497 C CA . ASN A 1 188 ? -49.668 124.706 -10.778 1.00 41.39 537 ASN A CA 1
ATOM 1498 C C . ASN A 1 188 ? -50.512 125.583 -9.832 1.00 42.57 537 ASN A C 1
ATOM 1499 O O . ASN A 1 188 ? -51.618 125.991 -10.187 1.00 43.24 537 ASN A O 1
ATOM 1504 N N . THR A 1 189 ? -49.990 125.886 -8.642 1.00 44.59 538 THR A N 1
ATOM 1505 C CA . THR A 1 189 ? -50.695 126.762 -7.701 1.00 46.11 538 THR A CA 1
ATOM 1506 C C . THR A 1 189 ? -50.892 128.140 -8.341 1.00 47.00 538 THR A C 1
ATOM 1507 O O . THR A 1 189 ? -52.013 128.673 -8.344 1.00 47.85 538 THR A O 1
ATOM 1511 N N . CYS A 1 190 ? -49.809 128.693 -8.898 1.00 47.19 539 CYS A N 1
ATOM 1512 C CA . CYS A 1 190 ? -49.846 129.941 -9.667 1.00 47.25 539 CYS A CA 1
ATOM 1513 C C . CYS A 1 190 ? -48.746 129.870 -10.744 1.00 45.96 539 CYS A C 1
ATOM 1514 O O . CYS A 1 190 ? -47.644 130.377 -10.530 1.00 45.67 539 CYS A O 1
ATOM 1517 N N . PRO A 1 191 ? -49.041 129.227 -11.902 1.00 44.94 540 PRO A N 1
ATOM 1518 C CA . PRO A 1 191 ? -48.029 128.828 -12.900 1.00 44.04 540 PRO A CA 1
ATOM 1519 C C . PRO A 1 191 ? -47.385 129.973 -13.696 1.00 43.23 540 PRO A C 1
ATOM 1520 O O . PRO A 1 191 ? -46.441 129.730 -14.463 1.00 42.88 540 PRO A O 1
ATOM 1524 N N . GLN A 1 192 ? -47.895 131.192 -13.513 1.00 42.01 541 GLN A N 1
ATOM 1525 C CA . GLN A 1 192 ? -47.317 132.403 -14.110 1.00 41.23 541 GLN A CA 1
ATOM 1526 C C . GLN A 1 192 ? -46.323 133.119 -13.173 1.00 40.83 541 GLN A C 1
ATOM 1527 O O . GLN A 1 192 ? -45.565 133.986 -13.610 1.00 41.16 541 GLN A O 1
ATOM 1533 N N . ASP A 1 193 ? -46.331 132.745 -11.895 1.00 39.86 542 ASP A N 1
ATOM 1534 C CA . ASP A 1 193 ? -45.458 133.344 -10.867 1.00 38.88 542 ASP A CA 1
ATOM 1535 C C . ASP A 1 193 ? -43.989 133.422 -11.279 1.00 37.55 542 ASP A C 1
ATOM 1536 O O . ASP A 1 193 ? -43.464 132.464 -11.861 1.00 37.46 542 ASP A O 1
ATOM 1541 N N . MET A 1 194 ? -43.326 134.543 -10.975 1.00 35.08 543 MET A N 1
ATOM 1542 C CA . MET A 1 194 ? -41.907 134.706 -11.348 1.00 33.61 543 MET A CA 1
ATOM 1543 C C . MET A 1 194 ? -40.886 134.889 -10.210 1.00 31.94 543 MET A C 1
ATOM 1544 O O . MET A 1 194 ? -39.708 135.197 -10.458 1.00 33.41 543 MET A O 1
ATOM 1551 N N . GLY A 1 195 ? -41.316 134.666 -8.978 1.00 29.54 544 GLY A N 1
ATOM 1552 C CA . GLY A 1 195 ? -40.387 134.683 -7.852 1.00 26.66 544 GLY A CA 1
ATOM 1553 C C . GLY A 1 195 ? -40.086 133.284 -7.340 1.00 24.87 544 GLY A C 1
ATOM 1554 O O . GLY A 1 195 ? -40.280 132.272 -8.054 1.00 23.90 544 GLY A O 1
ATOM 1555 N N . ILE A 1 196 ? -39.594 133.230 -6.106 1.00 22.83 545 ILE A N 1
ATOM 1556 C CA . ILE A 1 196 ? -39.195 131.975 -5.480 1.00 21.85 545 ILE A CA 1
ATOM 1557 C C . ILE A 1 196 ? -40.247 131.445 -4.516 1.00 20.78 545 ILE A C 1
ATOM 1558 O O . ILE A 1 196 ? -40.738 132.168 -3.657 1.00 20.67 545 ILE A O 1
ATOM 1563 N N . THR A 1 197 ? -40.571 130.165 -4.663 1.00 20.31 546 THR A N 1
ATOM 1564 C CA . THR A 1 197 ? -41.382 129.447 -3.700 1.00 18.91 546 THR A CA 1
ATOM 1565 C C . THR A 1 197 ? -40.477 128.647 -2.756 1.00 18.50 546 THR A C 1
ATOM 1566 O O . THR A 1 197 ? -39.621 127.881 -3.201 1.00 17.36 546 THR A O 1
ATOM 1570 N N . LEU A 1 198 ? -40.688 128.805 -1.448 1.00 18.01 547 LEU A N 1
ATOM 1571 C CA . LEU A 1 198 ? -39.920 127.998 -0.475 1.00 17.42 547 LEU A CA 1
ATOM 1572 C C .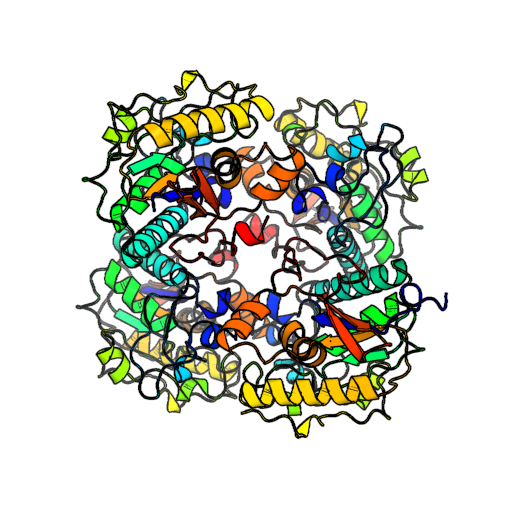 LEU A 1 198 ? -40.642 126.696 -0.160 1.00 16.09 547 LEU A C 1
ATOM 1573 O O . LEU A 1 198 ? -41.856 126.689 0.016 1.00 16.37 547 LEU A O 1
ATOM 1578 N N . ILE A 1 199 ? -39.890 125.597 -0.122 1.00 14.99 548 ILE A N 1
ATOM 1579 C CA . ILE A 1 199 ? -40.392 124.295 0.243 1.00 15.35 548 ILE A CA 1
ATOM 1580 C C . ILE A 1 199 ? -39.594 123.911 1.495 1.00 14.89 548 ILE A C 1
ATOM 1581 O O . ILE A 1 199 ? -38.451 123.486 1.399 1.00 14.95 548 ILE A O 1
ATOM 1586 N N . VAL A 1 200 ? -40.195 124.089 2.668 1.00 14.72 549 VAL A N 1
ATOM 1587 C CA . VAL A 1 200 ? -39.465 123.907 3.923 1.00 14.44 549 VAL A CA 1
ATOM 1588 C C . VAL A 1 200 ? -39.823 122.538 4.466 1.00 15.64 549 VAL A C 1
ATOM 1589 O O . VAL A 1 200 ? -40.971 122.297 4.871 1.00 15.81 549 VAL A O 1
ATOM 1593 N N . SER A 1 201 ? -38.849 121.640 4.458 1.00 16.04 550 SER A N 1
ATOM 1594 C CA . SER A 1 201 ? -39.151 120.216 4.606 1.00 16.53 550 SER A CA 1
ATOM 1595 C C . SER A 1 201 ? -37.959 119.501 5.228 1.00 16.71 550 SER A C 1
ATOM 1596 O O . SER A 1 201 ? -37.220 120.096 6.039 1.00 16.43 550 SER A O 1
ATOM 1599 N N . HIS A 1 202 ? -37.777 118.242 4.838 1.00 16.80 551 HIS A N 1
ATOM 1600 C CA . HIS A 1 202 ? -36.866 117.285 5.440 1.00 17.26 551 HIS A CA 1
ATOM 1601 C C . HIS A 1 202 ? -35.699 117.049 4.505 1.00 17.06 551 HIS A C 1
ATOM 1602 O O . HIS A 1 202 ? -35.763 117.439 3.346 1.00 17.66 551 HIS A O 1
ATOM 1609 N N . SER A 1 203 ? -34.636 116.420 5.000 1.00 16.77 552 SER A N 1
ATOM 1610 C CA . SER A 1 203 ? -33.459 116.149 4.162 1.00 17.06 552 SER A CA 1
ATOM 1611 C C . SER A 1 203 ? -33.874 115.377 2.905 1.00 16.87 552 SER A C 1
ATOM 1612 O O . SER A 1 203 ? -33.423 115.677 1.812 1.00 16.69 552 SER A O 1
ATOM 1615 N N . SER A 1 204 ? -34.752 114.399 3.078 1.00 16.72 553 SER A N 1
ATOM 1616 C CA . SER A 1 204 ? -35.266 113.614 1.935 1.00 17.93 553 SER A CA 1
ATOM 1617 C C . SER A 1 204 ? -35.827 114.457 0.777 1.00 17.98 553 SER A C 1
ATOM 1618 O O . SER A 1 204 ? -35.687 114.086 -0.408 1.00 17.89 553 SER A O 1
ATOM 1621 N N . ALA A 1 205 ? -36.493 115.558 1.121 1.00 17.41 554 ALA A N 1
ATOM 1622 C CA . ALA A 1 205 ? -37.158 116.395 0.137 1.00 17.44 554 ALA A CA 1
ATOM 1623 C C . ALA A 1 205 ? -36.192 117.090 -0.834 1.00 17.60 554 ALA A C 1
ATOM 1624 O O . ALA A 1 205 ? -36.598 117.449 -1.946 1.00 16.82 554 ALA A O 1
ATOM 1626 N N . LEU A 1 206 ? -34.943 117.324 -0.420 1.00 17.92 555 LEU A N 1
ATOM 1627 C CA . LEU A 1 206 ? -33.988 117.977 -1.322 1.00 18.41 555 LEU A CA 1
ATOM 1628 C C . LEU A 1 206 ? -33.769 117.129 -2.578 1.00 18.91 555 LEU A C 1
ATOM 1629 O O . LEU A 1 206 ? -33.446 117.671 -3.630 1.00 20.59 555 LEU A O 1
ATOM 1634 N N . ASP A 1 207 ? -33.982 115.820 -2.452 1.00 19.23 556 ASP A N 1
ATOM 1635 C CA . ASP A 1 207 ? -33.951 114.900 -3.593 1.00 19.82 556 ASP A CA 1
ATOM 1636 C C . ASP A 1 207 ? -35.358 114.668 -4.186 1.00 19.39 556 ASP A C 1
ATOM 1637 O O . ASP A 1 207 ? -35.596 114.872 -5.389 1.00 18.81 556 ASP A O 1
ATOM 1642 N N . SER A 1 208 ? -36.287 114.241 -3.345 1.00 19.29 557 SER A N 1
ATOM 1643 C CA . SER A 1 208 ? -37.600 113.819 -3.825 1.00 19.87 557 SER A CA 1
ATOM 1644 C C . SER A 1 208 ? -38.494 114.939 -4.360 1.00 19.88 557 SER A C 1
ATOM 1645 O O . SER A 1 208 ? -39.405 114.659 -5.126 1.00 20.10 557 SER A O 1
ATOM 1648 N N . CYS A 1 209 ? -38.261 116.182 -3.939 1.00 19.32 558 CYS A N 1
ATOM 1649 C CA . CYS A 1 209 ? -39.051 117.317 -4.425 1.00 20.02 558 CYS A CA 1
ATOM 1650 C C . CYS A 1 209 ? -38.403 118.061 -5.605 1.00 19.85 558 CYS A C 1
ATOM 1651 O O . CYS A 1 209 ? -38.995 118.993 -6.176 1.00 21.03 558 CYS A O 1
ATOM 1654 N N . THR A 1 210 ? -37.191 117.654 -5.981 1.00 20.52 559 THR A N 1
ATOM 1655 C CA . THR A 1 210 ? -36.475 118.321 -7.077 1.00 20.11 559 THR A CA 1
ATOM 1656 C C . THR A 1 210 ? -36.355 117.428 -8.299 1.00 20.43 559 THR A C 1
ATOM 1657 O O . THR A 1 210 ? -36.562 117.900 -9.411 1.00 19.54 559 THR A O 1
ATOM 1661 N N . ARG A 1 211 ? -36.051 116.146 -8.095 1.00 20.93 560 ARG A N 1
ATOM 1662 C CA . ARG A 1 211 ? -35.972 115.184 -9.215 1.00 21.39 560 ARG A CA 1
ATOM 1663 C C . ARG A 1 211 ? -37.185 115.226 -10.170 1.00 21.80 560 ARG A C 1
ATOM 1664 O O . ARG A 1 211 ? -36.985 115.272 -11.388 1.00 21.75 560 ARG A O 1
ATOM 1672 N N . PRO A 1 212 ? -38.433 115.237 -9.626 1.00 22.27 561 PRO A N 1
ATOM 1673 C CA . PRO A 1 212 ? -39.620 115.346 -10.500 1.00 22.81 561 PRO A CA 1
ATOM 1674 C C . PRO A 1 212 ? -39.651 116.624 -11.334 1.00 23.26 561 PRO A C 1
ATOM 1675 O O . PRO A 1 212 ? -40.086 116.576 -12.486 1.00 22.84 561 PRO A O 1
ATOM 1679 N N . LEU A 1 213 ? -39.173 117.747 -10.777 1.00 23.52 562 LEU A N 1
ATOM 1680 C CA . LEU A 1 213 ? -39.118 119.015 -11.523 1.00 24.33 562 LEU A CA 1
ATOM 1681 C C . LEU A 1 213 ? -38.120 118.925 -12.651 1.00 24.09 562 LEU A C 1
ATOM 1682 O O . LEU A 1 213 ? -38.344 119.451 -13.737 1.00 24.75 562 LEU A O 1
ATOM 1687 N N . LEU A 1 214 ? -37.006 118.265 -12.373 1.00 23.80 563 LEU A N 1
ATOM 1688 C CA . LEU A 1 214 ? -35.910 118.139 -13.331 1.00 24.29 563 LEU A CA 1
ATOM 1689 C C . LEU A 1 214 ? -36.189 117.063 -14.373 1.00 24.44 563 LEU A C 1
ATOM 1690 O O . LEU A 1 214 ? -35.433 116.905 -15.323 1.00 25.17 563 LEU A O 1
ATOM 1695 N N . GLY A 1 215 ? -37.281 116.335 -14.198 1.00 24.80 564 GLY A N 1
ATOM 1696 C CA . GLY A 1 215 ? -37.669 115.271 -15.130 1.00 25.19 564 GLY A CA 1
ATOM 1697 C C . GLY A 1 215 ? -36.791 114.050 -15.017 1.00 25.83 564 GLY A C 1
ATOM 1698 O O . GLY A 1 215 ? -36.611 113.337 -15.994 1.00 25.77 564 GLY A O 1
ATOM 1699 N N . LEU A 1 216 ? -36.248 113.807 -13.815 1.00 25.61 565 LEU A N 1
ATOM 1700 C CA . LEU A 1 216 ? -35.363 112.672 -13.559 1.00 25.51 565 LEU A CA 1
ATOM 1701 C C . LEU A 1 216 ? -36.107 111.527 -12.861 1.00 25.60 565 LEU A C 1
ATOM 1702 O O . LEU A 1 216 ? -37.045 111.766 -12.092 1.00 26.33 565 LEU A O 1
ATOM 1707 N N . PRO A 1 217 ? -35.698 110.278 -13.111 1.00 25.89 566 PRO A N 1
ATOM 1708 C CA . PRO A 1 217 ? -36.375 109.198 -12.412 1.00 26.37 566 PRO A CA 1
ATOM 1709 C C . PRO A 1 217 ? -35.913 109.156 -10.936 1.00 26.76 566 PRO A C 1
ATOM 1710 O O . PRO A 1 217 ? -34.870 109.716 -10.606 1.00 26.54 566 PRO A O 1
ATOM 1714 N N . PRO A 1 218 ? -36.699 108.530 -10.050 1.00 27.47 567 PRO A N 1
ATOM 1715 C CA . PRO A 1 218 ? -36.255 108.403 -8.660 1.00 27.75 567 PRO A CA 1
ATOM 1716 C C . PRO A 1 218 ? -34.898 107.717 -8.581 1.00 27.84 567 PRO A C 1
ATOM 1717 O O . PRO A 1 218 ? -34.614 106.822 -9.383 1.00 27.79 567 PRO A O 1
ATOM 1721 N N . ARG A 1 219 ? -34.054 108.159 -7.650 1.00 28.11 568 ARG A N 1
ATOM 1722 C CA . ARG A 1 219 ? -32.803 107.472 -7.351 1.00 28.03 568 ARG A CA 1
ATOM 1723 C C . ARG A 1 219 ? -33.163 106.130 -6.751 1.00 28.17 568 ARG A C 1
ATOM 1724 O O . ARG A 1 219 ? -34.224 105.996 -6.153 1.00 27.96 568 ARG A O 1
ATOM 1732 N N . GLU A 1 220 ? -32.288 105.135 -6.914 1.00 27.92 569 GLU A N 1
ATOM 1733 C CA . GLU A 1 220 ? -32.408 103.876 -6.184 1.00 27.59 569 GLU A CA 1
ATOM 1734 C C . GLU A 1 220 ? -32.465 104.204 -4.682 1.00 26.88 569 GLU A C 1
ATOM 1735 O O . GLU A 1 220 ? -31.781 105.109 -4.217 1.00 26.08 569 GLU A O 1
ATOM 1741 N N . CYS A 1 221 ? -33.289 103.464 -3.944 1.00 26.95 570 CYS A N 1
ATOM 1742 C CA . CYS A 1 221 ? -33.555 103.768 -2.537 1.00 26.95 570 CYS A CA 1
ATOM 1743 C C . CYS A 1 221 ? -32.303 103.904 -1.682 1.00 26.60 570 CYS A C 1
ATOM 1744 O O . CYS A 1 221 ? -32.225 104.811 -0.856 1.00 26.73 570 CYS A O 1
ATOM 1747 N N . GLY A 1 222 ? -31.346 102.986 -1.867 1.00 26.37 571 GLY A N 1
ATOM 1748 C CA . GLY A 1 222 ? -30.093 102.963 -1.091 1.00 25.52 571 GLY A CA 1
ATOM 1749 C C . GLY A 1 222 ? -29.236 104.181 -1.361 1.00 24.74 571 GLY A C 1
ATOM 1750 O O . GLY A 1 222 ? -28.654 104.764 -0.454 1.00 24.65 571 GLY A O 1
ATOM 1751 N N . ASP A 1 223 ? -29.181 104.555 -2.635 1.00 24.40 572 ASP A N 1
ATOM 1752 C CA . ASP A 1 223 ? -28.529 105.759 -3.112 1.00 23.81 572 ASP A CA 1
ATOM 1753 C C . ASP A 1 223 ? -29.179 107.013 -2.517 1.00 22.92 572 ASP A C 1
ATOM 1754 O O . ASP A 1 223 ? -28.485 107.938 -2.081 1.00 22.63 572 ASP A O 1
ATOM 1762 N N . PHE A 1 224 ? -30.509 107.030 -2.496 1.00 21.60 573 PHE A N 1
ATOM 1763 C CA . PHE A 1 224 ? -31.287 108.140 -1.899 1.00 20.80 573 PHE A CA 1
ATOM 1764 C C . PHE A 1 224 ? -30.949 108.256 -0.394 1.00 20.42 573 PHE A C 1
ATOM 1765 O O . PHE A 1 224 ? -30.571 109.319 0.081 1.00 20.38 573 PHE A O 1
ATOM 1773 N N . ALA A 1 225 ? -31.015 107.141 0.326 1.00 20.11 574 ALA A N 1
ATOM 1774 C CA . ALA A 1 225 ? -30.771 107.151 1.775 1.00 21.11 574 ALA A CA 1
ATOM 1775 C C . ALA A 1 225 ? -29.362 107.654 2.145 1.00 21.79 574 ALA A C 1
ATOM 1776 O O . ALA A 1 225 ? -29.180 108.433 3.099 1.00 20.59 574 ALA A O 1
ATOM 1778 N N . GLN A 1 226 ? -28.370 107.232 1.369 1.00 23.26 575 GLN A N 1
ATOM 1779 C CA . GLN A 1 226 ? -26.975 107.676 1.546 1.00 25.46 575 GLN A CA 1
ATOM 1780 C C . GLN A 1 226 ? -26.847 109.177 1.297 1.00 26.57 575 GLN A C 1
ATOM 1781 O O . GLN A 1 226 ? -26.182 109.892 2.060 1.00 26.24 575 GLN A O 1
ATOM 1787 N N . LEU A 1 227 ? -27.559 109.664 0.276 1.00 27.50 576 LEU A N 1
ATOM 1788 C CA . LEU A 1 227 ? -27.509 111.062 -0.132 1.00 28.57 576 LEU A CA 1
ATOM 1789 C C . LEU A 1 227 ? -28.106 111.986 0.913 1.00 28.87 576 LEU A C 1
ATOM 1790 O O . LEU A 1 227 ? -27.538 113.035 1.215 1.00 28.90 576 LEU A O 1
ATOM 1795 N N . VAL A 1 228 ? -29.258 111.607 1.461 1.00 29.31 577 VAL A N 1
ATOM 1796 C CA . VAL A 1 228 ? -30.018 112.510 2.316 1.00 30.31 577 VAL A CA 1
ATOM 1797 C C . VAL A 1 228 ? -29.523 112.542 3.773 1.00 31.63 577 VAL A C 1
ATOM 1798 O O . VAL A 1 228 ? -29.664 113.543 4.481 1.00 31.82 577 VAL A O 1
ATOM 1802 N N . ARG A 1 229 ? -28.853 111.469 4.172 1.00 32.13 578 ARG A N 1
ATOM 1803 C CA . ARG A 1 229 ? -28.066 111.439 5.401 1.00 33.21 578 ARG A CA 1
ATOM 1804 C C . ARG A 1 229 ? -27.154 112.670 5.530 1.00 32.73 578 ARG A C 1
ATOM 1805 O O . ARG A 1 229 ? -26.968 113.205 6.627 1.00 34.27 578 ARG A O 1
ATOM 1813 N N . LYS A 1 230 ? -26.616 113.126 4.400 1.00 32.36 579 LYS A N 1
ATOM 1814 C CA . LYS A 1 230 ? -25.565 114.150 4.344 1.00 31.67 579 LYS A CA 1
ATOM 1815 C C . LYS A 1 230 ? -25.979 115.639 4.436 1.00 30.65 579 LYS A C 1
ATOM 1816 O O . LYS A 1 230 ? -25.127 116.531 4.562 1.00 31.10 579 LYS A O 1
ATOM 1822 N N . ILE A 1 231 ? -27.271 115.914 4.372 1.00 27.96 580 ILE A N 1
ATOM 1823 C CA . ILE A 1 231 ? -27.762 117.277 4.275 1.00 25.21 580 ILE A CA 1
ATOM 1824 C C . ILE A 1 231 ? -27.799 117.963 5.669 1.00 24.19 580 ILE A C 1
ATOM 1825 O O . ILE A 1 231 ? -28.378 117.438 6.585 1.00 24.21 580 ILE A O 1
ATOM 1830 N N . PRO A 1 232 ? -27.163 119.138 5.814 1.00 23.00 581 PRO A N 1
ATOM 1831 C CA . PRO A 1 232 ? -27.127 119.854 7.105 1.00 21.78 581 PRO A CA 1
ATOM 1832 C C . PRO A 1 232 ? -28.386 120.645 7.378 1.00 19.34 581 PRO A C 1
ATOM 1833 O O . PRO A 1 232 ? -29.199 120.823 6.496 1.00 17.76 581 PRO A O 1
ATOM 1837 N N . SER A 1 233 ? -28.518 121.151 8.600 1.00 18.66 582 SER A N 1
ATOM 1838 C CA . SER A 1 233 ? -29.631 122.032 8.930 1.00 18.25 582 SER A CA 1
ATOM 1839 C C . SER A 1 233 ? -29.608 123.246 8.021 1.00 17.53 582 SER A C 1
ATOM 1840 O O . SER A 1 233 ? -28.540 123.778 7.710 1.00 17.11 582 SER A O 1
ATOM 1843 N N . LEU A 1 234 ? -30.793 123.666 7.584 1.00 17.05 583 LEU A N 1
ATOM 1844 C CA . LEU A 1 234 ? -30.959 124.723 6.591 1.00 16.89 583 LEU A CA 1
ATOM 1845 C C . LEU A 1 234 ? -30.247 124.443 5.248 1.00 17.15 583 LEU A C 1
ATOM 1846 O O . LEU A 1 234 ? -30.036 125.356 4.470 1.00 16.32 583 LEU A O 1
ATOM 1851 N N . GLY A 1 235 ? -29.880 123.179 4.982 1.00 17.67 584 GLY A N 1
ATOM 1852 C CA . GLY A 1 235 ? -29.279 122.823 3.686 1.00 17.72 584 GLY A CA 1
ATOM 1853 C C . GLY A 1 235 ? -30.291 123.127 2.586 1.00 18.36 584 GLY A C 1
ATOM 1854 O O . GLY A 1 235 ? -31.485 122.991 2.814 1.00 18.24 584 GLY A O 1
ATOM 1855 N N . MET A 1 236 ? -29.826 123.575 1.411 1.00 18.27 585 MET A N 1
ATOM 1856 C CA . MET A 1 236 ? -30.746 123.971 0.336 1.00 19.28 585 MET A CA 1
ATOM 1857 C C . MET A 1 236 ? -30.421 123.378 -1.040 1.00 20.18 585 MET A C 1
ATOM 1858 O O . MET A 1 236 ? -29.252 123.160 -1.353 1.00 19.40 585 MET A O 1
ATOM 1864 N N . CYS A 1 237 ? -31.474 123.141 -1.835 1.00 21.72 586 CYS A N 1
ATOM 1865 C CA . CYS A 1 237 ? -31.395 122.729 -3.250 1.00 21.42 586 CYS A CA 1
ATOM 1866 C C . CYS A 1 237 ? -32.276 123.725 -3.990 1.00 20.06 586 CYS A C 1
ATOM 1867 O O . CYS A 1 237 ? -33.422 123.907 -3.600 1.00 20.43 586 CYS A O 1
ATOM 1870 N N . PHE A 1 238 ? -31.773 124.330 -5.063 1.00 20.03 587 PHE A N 1
ATOM 1871 C CA . PHE A 1 238 ? -32.500 125.380 -5.794 1.00 19.88 587 PHE A CA 1
ATOM 1872 C C . PHE A 1 238 ? -32.722 124.971 -7.263 1.00 20.77 587 PHE A C 1
ATOM 1873 O O . PHE A 1 238 ? -31.759 124.585 -7.960 1.00 21.25 587 PHE A O 1
ATOM 1881 N N . CYS A 1 239 ? -33.968 125.048 -7.729 1.00 21.03 588 CYS A N 1
ATOM 1882 C CA . CYS A 1 239 ? -34.262 124.811 -9.169 1.00 22.11 588 CYS A CA 1
ATOM 1883 C C . CYS A 1 239 ? -34.899 126.035 -9.774 1.00 21.75 588 CYS A C 1
ATOM 1884 O O . CYS A 1 239 ? -35.731 126.658 -9.119 1.00 20.26 588 CYS A O 1
ATOM 1887 N N . GLU A 1 240 ? -34.506 126.392 -11.009 1.00 21.65 589 GLU A N 1
ATOM 1888 C CA . GLU A 1 240 ? -35.169 127.475 -11.741 1.00 22.24 589 GLU A CA 1
ATOM 1889 C C . GLU A 1 240 ? -35.799 126.987 -13.041 1.00 22.26 589 GLU A C 1
ATOM 1890 O O . GLU A 1 240 ? -35.251 126.112 -13.702 1.00 20.63 589 GLU A O 1
ATOM 1896 N N . GLU A 1 241 ? -36.934 127.586 -13.381 1.00 22.80 590 GLU A N 1
ATOM 1897 C CA . GLU A 1 241 ? -37.689 127.243 -14.588 1.00 23.89 590 GLU A CA 1
ATOM 1898 C C . GLU A 1 241 ? -37.358 128.175 -15.751 1.00 24.52 590 GLU A C 1
ATOM 1899 O O . GLU A 1 241 ? -37.394 129.400 -15.609 1.00 24.04 590 GLU A O 1
ATOM 1905 N N . ASN A 1 242 ? -37.019 127.581 -16.898 1.00 25.96 591 ASN A N 1
ATOM 1906 C CA . ASN A 1 242 ? -37.012 128.316 -18.170 1.00 28.12 591 ASN A CA 1
ATOM 1907 C C . ASN A 1 242 ? -38.463 128.441 -18.662 1.00 28.88 591 ASN A C 1
ATOM 1908 O O . ASN A 1 242 ? -39.101 127.432 -18.958 1.00 28.53 591 ASN A O 1
ATOM 1913 N N . ARG A 1 243 ? -38.974 129.669 -18.732 1.00 30.89 592 ARG A N 1
ATOM 1914 C CA . ARG A 1 243 ? -40.379 129.927 -19.113 1.00 33.04 592 ARG A CA 1
ATOM 1915 C C . ARG A 1 243 ? -40.677 129.606 -20.587 1.00 33.61 592 ARG A C 1
ATOM 1916 O O . ARG A 1 243 ? -41.839 129.337 -20.950 1.00 33.70 592 ARG A O 1
ATOM 1924 N N . GLU A 1 244 ? -39.635 129.627 -21.419 1.00 33.67 593 GLU A N 1
ATOM 1925 C CA . GLU A 1 244 ? -39.747 129.241 -22.837 1.00 34.34 593 GLU A CA 1
ATOM 1926 C C . GLU A 1 244 ? -40.159 127.796 -23.039 1.00 33.95 593 GLU A C 1
ATOM 1927 O O . GLU A 1 244 ? -41.017 127.504 -23.879 1.00 34.35 593 GLU A O 1
ATOM 1933 N N . ASP A 1 245 ? -39.527 126.880 -22.306 1.00 33.04 594 ASP A N 1
ATOM 1934 C CA . ASP A 1 245 ? -39.819 125.447 -22.481 1.00 32.55 594 ASP A CA 1
ATOM 1935 C C . ASP A 1 245 ? -40.429 124.745 -21.270 1.00 31.85 594 ASP A C 1
ATOM 1936 O O . ASP A 1 245 ? -40.845 123.588 -21.368 1.00 31.78 594 ASP A O 1
ATOM 1941 N N . GLY A 1 246 ? -40.478 125.435 -20.133 1.00 30.61 595 GLY A N 1
ATOM 1942 C CA . GLY A 1 246 ? -41.056 124.842 -18.921 1.00 29.82 595 GLY A CA 1
ATOM 1943 C C . GLY A 1 246 ? -40.133 123.833 -18.261 1.00 28.96 595 GLY A C 1
ATOM 1944 O O . GLY A 1 246 ? -40.544 123.121 -17.360 1.00 28.93 595 GLY A O 1
ATOM 1945 N N . LYS A 1 247 ? -38.877 123.786 -18.708 1.00 27.92 596 LYS A N 1
ATOM 1946 C CA . LYS A 1 247 ? -37.865 122.903 -18.135 1.00 27.71 596 LYS A CA 1
ATOM 1947 C C . LYS A 1 247 ? -37.265 123.570 -16.914 1.00 26.31 596 LYS A C 1
ATOM 1948 O O . LYS A 1 247 ? -37.124 124.792 -16.895 1.00 25.93 596 LYS A O 1
ATOM 1954 N N . TRP A 1 248 ? -36.896 122.759 -15.927 1.00 24.74 597 TRP A N 1
ATOM 1955 C CA . TRP A 1 248 ? -36.243 123.244 -14.694 1.00 23.91 597 TRP A CA 1
ATOM 1956 C C . TRP A 1 248 ? -34.810 122.763 -14.664 1.00 23.56 597 TRP A C 1
ATOM 1957 O O . TRP A 1 248 ? -34.543 121.650 -15.088 1.00 22.98 597 TRP A O 1
ATOM 1968 N N . ASP A 1 249 ? -33.909 123.600 -14.139 1.00 23.86 598 ASP A N 1
ATOM 1969 C CA . ASP A 1 249 ? -32.489 123.282 -13.983 1.00 24.72 598 ASP A CA 1
ATOM 1970 C C . ASP A 1 249 ? -32.095 123.544 -12.531 1.00 24.68 598 ASP A C 1
ATOM 1971 O O . ASP A 1 249 ? -32.592 124.492 -11.925 1.00 22.37 598 ASP A O 1
ATOM 1976 N N . LEU A 1 250 ? -31.193 122.723 -12.007 1.00 25.01 599 LEU A N 1
ATOM 1977 C CA . LEU A 1 250 ? -30.503 122.995 -10.751 1.00 26.10 599 LEU A CA 1
ATOM 1978 C C . LEU A 1 250 ? -29.549 124.186 -10.848 1.00 26.60 599 LEU A C 1
ATOM 1979 O O . LEU A 1 250 ? -28.724 124.285 -11.773 1.00 26.59 599 LEU A O 1
ATOM 1984 N N . VAL A 1 251 ? -29.620 125.050 -9.847 1.00 25.42 600 VAL A N 1
ATOM 1985 C CA . VAL A 1 251 ? -28.956 126.340 -9.872 1.00 26.27 600 VAL A CA 1
ATOM 1986 C C . VAL A 1 251 ? -28.317 126.491 -8.486 1.00 25.52 600 VAL A C 1
ATOM 1987 O O . VAL A 1 251 ? -28.800 125.882 -7.527 1.00 24.52 600 VAL A O 1
ATOM 1991 N N . ASN A 1 252 ? -27.218 127.247 -8.386 1.00 25.22 601 ASN A N 1
ATOM 1992 C CA . ASN A 1 252 ? -26.661 127.592 -7.079 1.00 25.31 601 ASN A CA 1
ATOM 1993 C C . ASN A 1 252 ? -27.759 128.250 -6.239 1.00 23.56 601 ASN A C 1
ATOM 1994 O O . ASN A 1 252 ? -28.422 129.173 -6.727 1.00 23.69 601 ASN A O 1
ATOM 1999 N N . PRO A 1 253 ? -27.978 127.789 -4.980 1.00 22.62 602 PRO A N 1
ATOM 2000 C CA . PRO A 1 253 ? -28.925 128.532 -4.109 1.00 21.56 602 PRO A CA 1
ATOM 2001 C C . PRO A 1 253 ? -28.560 130.018 -3.979 1.00 20.74 602 PRO A C 1
ATOM 2002 O O . PRO A 1 253 ? -27.376 130.356 -4.077 1.00 20.57 602 PRO A O 1
ATOM 2006 N N . PRO A 1 254 ? -29.563 130.901 -3.780 1.00 20.32 603 PRO A N 1
ATOM 2007 C CA . PRO A 1 254 ? -29.338 132.351 -3.716 1.00 20.61 603 PRO A CA 1
ATOM 2008 C C . PRO A 1 254 ? -28.600 132.810 -2.452 1.00 20.54 603 PRO A C 1
ATOM 2009 O O . PRO A 1 254 ? -28.262 133.975 -2.335 1.00 20.48 603 PRO A O 1
ATOM 2013 N N . VAL A 1 255 ? -28.394 131.903 -1.507 1.00 20.22 604 VAL A N 1
ATOM 2014 C CA . VAL A 1 255 ? -27.666 132.244 -0.279 1.00 20.80 604 VAL A CA 1
ATOM 2015 C C . VAL A 1 255 ? -26.646 131.164 0.036 1.00 20.17 604 VAL A C 1
ATOM 2016 O O . VAL A 1 255 ? -26.791 130.025 -0.407 1.00 20.41 604 VAL A O 1
ATOM 2020 N N . LYS A 1 256 ? -25.614 131.518 0.794 1.00 19.90 605 LYS A N 1
ATOM 2021 C CA . LYS A 1 256 ? -24.517 130.581 1.081 1.00 19.67 605 LYS A CA 1
ATOM 2022 C C . LYS A 1 256 ? -24.904 129.513 2.083 1.00 19.40 605 LYS A C 1
ATOM 2023 O O . LYS A 1 256 ? -25.938 129.634 2.750 1.00 18.47 605 LYS A O 1
ATOM 2029 N N . THR A 1 257 ? -24.057 128.484 2.183 1.00 18.95 606 THR A N 1
ATOM 2030 C CA . THR A 1 257 ? -24.134 127.492 3.254 1.00 19.55 606 THR A CA 1
ATOM 2031 C C . THR A 1 257 ? -23.846 128.119 4.625 1.00 18.32 606 THR A C 1
ATOM 2032 O O . THR A 1 257 ? -23.388 129.237 4.715 1.00 17.81 606 THR A O 1
ATOM 2036 N N . LEU A 1 258 ? -24.139 127.370 5.677 1.00 18.75 607 LEU A N 1
ATOM 2037 C CA . LEU A 1 258 ? -23.846 127.758 7.038 1.00 18.16 607 LEU A CA 1
ATOM 2038 C C . LEU A 1 258 ? -23.064 126.623 7.678 1.00 18.59 607 LEU A C 1
ATOM 2039 O O . LEU A 1 258 ? -23.588 125.513 7.833 1.00 19.57 607 LEU A O 1
ATOM 2044 N N . THR A 1 259 ? -21.817 126.902 8.045 1.00 17.74 608 THR A N 1
ATOM 2045 C CA . THR A 1 259 ? -20.947 125.908 8.669 1.00 17.51 608 THR A CA 1
ATOM 2046 C C . THR A 1 259 ? -20.573 126.436 10.049 1.00 16.19 608 THR A C 1
ATOM 2047 O O . THR A 1 259 ? -20.051 127.560 10.154 1.00 14.68 608 THR A O 1
ATOM 2051 N N . HIS A 1 260 ? -20.848 125.667 11.102 1.00 14.62 609 HIS A N 1
ATOM 2052 C CA . HIS A 1 260 ? -20.382 126.052 12.453 1.00 14.28 609 HIS A CA 1
ATOM 2053 C C . HIS A 1 260 ? -20.024 124.833 13.284 1.00 14.82 609 HIS A C 1
ATOM 2054 O O . HIS A 1 260 ? -20.349 123.713 12.902 1.00 15.27 609 HIS A O 1
ATOM 2061 N N . GLY A 1 261 ? -19.349 125.043 14.409 1.00 15.07 610 GLY A N 1
ATOM 2062 C CA . GLY A 1 261 ? -18.985 123.940 15.318 1.00 15.16 610 GLY A CA 1
ATOM 2063 C C . GLY A 1 261 ? -20.053 123.627 16.347 1.00 15.91 610 GLY A C 1
ATOM 2064 O O . GLY A 1 261 ? -21.059 124.358 16.479 1.00 15.78 610 GLY A O 1
ATOM 2065 N N . ALA A 1 262 ? -19.848 122.524 17.067 1.00 15.87 611 ALA A N 1
ATOM 2066 C CA . ALA A 1 262 ? -20.692 122.130 18.180 1.00 16.52 611 ALA A CA 1
ATOM 2067 C C . ALA A 1 262 ? -20.352 122.962 19.419 1.00 17.09 611 ALA A C 1
ATOM 2068 O O . ALA A 1 262 ? -19.400 123.767 19.430 1.00 17.85 611 ALA A O 1
ATOM 2070 N N . ASN A 1 263 ? -21.172 122.803 20.442 1.00 17.84 612 ASN A N 1
ATOM 2071 C CA . ASN A 1 263 ? -20.848 123.320 21.753 1.00 19.23 612 ASN A CA 1
ATOM 2072 C C . ASN A 1 263 ? -21.104 122.212 22.755 1.00 20.07 612 ASN A C 1
ATOM 2073 O O . ASN A 1 263 ? -22.224 121.713 22.855 1.00 19.71 612 ASN A O 1
ATOM 2078 N N . SER A 1 264 ? -20.068 121.822 23.495 1.00 21.63 613 SER A N 1
ATOM 2079 C CA . SER A 1 264 ? -20.195 120.708 24.436 1.00 24.61 613 SER A CA 1
ATOM 2080 C C . SER A 1 264 ? -20.940 121.118 25.690 1.00 25.46 613 SER A C 1
ATOM 2081 O O . SER A 1 264 ? -20.899 122.291 26.086 1.00 25.22 613 SER A O 1
ATOM 2084 N N . VAL A 1 265 ? -21.588 120.136 26.331 1.00 25.80 614 VAL A N 1
ATOM 2085 C CA . VAL A 1 265 ? -22.151 120.316 27.671 1.00 27.01 614 VAL A CA 1
ATOM 2086 C C . VAL A 1 265 ? -20.987 120.638 28.629 1.00 27.55 614 VAL A C 1
ATOM 2087 O O . VAL A 1 265 ? -19.875 120.161 28.406 1.00 28.23 614 VAL A O 1
ATOM 2091 N N . PHE A 1 266 ? -21.234 121.460 29.653 1.00 27.96 615 PHE A N 1
ATOM 2092 C CA . PHE A 1 266 ? -20.169 121.924 30.565 1.00 28.76 615 PHE A CA 1
ATOM 2093 C C . PHE A 1 266 ? -20.635 122.330 31.967 1.00 29.98 615 PHE A C 1
ATOM 2094 O O . PHE A 1 266 ? -21.530 123.164 32.132 1.00 30.51 615 PHE A O 1
ATOM 2102 N N . ASN A 1 267 ? -19.961 121.782 32.971 1.00 31.12 616 ASN A N 1
ATOM 2103 C CA . ASN A 1 267 ? -20.199 122.132 34.354 1.00 31.96 616 ASN A CA 1
ATOM 2104 C C . ASN A 1 267 ? -18.829 122.211 35.024 1.00 32.06 616 ASN A C 1
ATOM 2105 O O . ASN A 1 267 ? -18.197 121.180 35.255 1.00 31.99 616 ASN A O 1
ATOM 2110 N N . TRP A 1 268 ? -18.372 123.436 35.297 1.00 32.23 617 TRP A N 1
ATOM 2111 C CA . TRP A 1 268 ? -17.032 123.697 35.859 1.00 33.37 617 TRP A CA 1
ATOM 2112 C C . TRP A 1 268 ? -16.753 122.969 37.178 1.00 34.24 617 TRP A C 1
ATOM 2113 O O . TRP A 1 268 ? -15.709 122.337 37.330 1.00 33.99 617 TRP A O 1
ATOM 2124 N N . ARG A 1 269 ? -17.675 123.098 38.127 1.00 35.79 618 ARG A N 1
ATOM 2125 C CA . ARG A 1 269 ? -17.552 122.432 39.423 1.00 38.27 618 ARG A CA 1
ATOM 2126 C C . ARG A 1 269 ? -17.379 120.916 39.240 1.00 38.63 618 ARG A C 1
ATOM 2127 O O . ARG A 1 269 ? -16.491 120.316 39.843 1.00 38.97 618 ARG A O 1
ATOM 2135 N N . ASN A 1 270 ? -18.209 120.329 38.377 1.00 39.35 619 ASN A N 1
ATOM 2136 C CA . ASN A 1 270 ? -18.109 118.925 37.957 1.00 40.52 619 ASN A CA 1
ATOM 2137 C C . ASN A 1 270 ? -16.787 118.613 37.225 1.00 40.77 619 ASN A C 1
ATOM 2138 O O . ASN A 1 270 ? -16.131 117.596 37.492 1.00 40.85 619 ASN A O 1
ATOM 2143 N N . TRP A 1 271 ? -16.408 119.502 36.308 1.00 40.58 620 TRP A N 1
ATOM 2144 C CA . TRP A 1 271 ? -15.217 119.380 35.456 1.00 41.25 620 TRP A CA 1
ATOM 2145 C C . TRP A 1 271 ? -13.928 119.306 36.288 1.00 41.35 620 TRP A C 1
ATOM 2146 O O . TRP A 1 271 ? -13.047 118.484 36.022 1.00 41.44 620 TRP A O 1
ATOM 2157 N N . ILE A 1 272 ? -13.835 120.150 37.311 1.00 41.45 621 ILE A N 1
ATOM 2158 C CA . ILE A 1 272 ? -12.645 120.208 38.160 1.00 41.95 621 ILE A CA 1
ATOM 2159 C C . ILE A 1 272 ? -12.624 119.145 39.267 1.00 42.63 621 ILE A C 1
ATOM 2160 O O . ILE A 1 272 ? -11.689 119.108 40.076 1.00 42.66 621 ILE A O 1
ATOM 2165 N N . SER A 1 273 ? -13.649 118.290 39.291 1.00 43.45 622 SER A N 1
ATOM 2166 C CA . SER A 1 273 ? -13.732 117.170 40.239 1.00 44.09 622 SER A CA 1
ATOM 2167 C C . SER A 1 273 ? -13.249 115.852 39.632 1.00 44.66 622 SER A C 1
ATOM 2168 O O . SER A 1 273 ? -13.376 115.617 38.424 1.00 45.37 622 SER A O 1
ATOM 2171 N N . ARG B 1 9 ? -3.974 98.418 -14.251 1.00 35.83 358 ARG B N 1
ATOM 2172 C CA . ARG B 1 9 ? -3.067 99.603 -14.255 1.00 36.06 358 ARG B CA 1
ATOM 2173 C C . ARG B 1 9 ? -2.322 99.753 -12.918 1.00 34.85 358 ARG B C 1
ATOM 2174 O O . ARG B 1 9 ? -2.845 99.382 -11.861 1.00 35.43 358 ARG B O 1
ATOM 2182 N N . ARG B 1 10 ? -1.100 100.277 -12.990 1.00 33.33 359 ARG B N 1
ATOM 2183 C CA . ARG B 1 10 ? -0.317 100.689 -11.821 1.00 31.93 359 ARG B CA 1
ATOM 2184 C C . ARG B 1 10 ? -1.092 101.737 -11.012 1.00 30.23 359 ARG B C 1
ATOM 2185 O O . ARG B 1 10 ? -1.709 102.620 -11.587 1.00 29.34 359 ARG B O 1
ATOM 2193 N N . GLY B 1 11 ? -1.059 101.633 -9.682 1.00 28.79 360 GLY B N 1
ATOM 2194 C CA . GLY B 1 11 ? -1.758 102.583 -8.819 1.00 27.06 360 GLY B CA 1
ATOM 2195 C C . GLY B 1 11 ? -0.892 103.117 -7.685 1.00 25.87 360 GLY B C 1
ATOM 2196 O O . GLY B 1 11 ? 0.042 102.457 -7.244 1.00 25.71 360 GLY B O 1
ATOM 2197 N N . ILE B 1 12 ? -1.203 104.340 -7.262 1.00 25.34 361 ILE B N 1
ATOM 2198 C CA . ILE B 1 12 ? -0.601 105.005 -6.105 1.00 23.83 361 ILE B CA 1
ATOM 2199 C C . ILE B 1 12 ? -1.761 105.388 -5.194 1.00 22.89 361 ILE B C 1
ATOM 2200 O O . ILE B 1 12 ? -2.658 106.141 -5.585 1.00 23.01 361 ILE B O 1
ATOM 2205 N N . LEU B 1 13 ? -1.744 104.850 -3.981 1.00 21.92 362 LEU B N 1
ATOM 2206 C CA . LEU B 1 13 ? -2.801 105.092 -3.008 1.00 20.14 362 LEU B CA 1
ATOM 2207 C C . LEU B 1 13 ? -2.217 105.868 -1.833 1.00 20.19 362 LEU B C 1
ATOM 2208 O O . LEU B 1 13 ? -1.423 105.326 -1.049 1.00 20.39 362 LEU B O 1
ATOM 2213 N N . VAL B 1 14 ? -2.581 107.143 -1.732 1.00 20.14 363 VAL B N 1
ATOM 2214 C CA . VAL B 1 14 ? -2.121 107.989 -0.636 1.00 20.45 363 VAL B CA 1
ATOM 2215 C C . VAL B 1 14 ? -3.131 107.833 0.502 1.00 20.56 363 VAL B C 1
ATOM 2216 O O . VAL B 1 14 ? -4.338 107.957 0.300 1.00 20.34 363 VAL B O 1
ATOM 2220 N N . ILE B 1 15 ? -2.601 107.557 1.688 1.00 20.68 364 ILE B N 1
ATOM 2221 C CA . ILE B 1 15 ? -3.390 107.219 2.863 1.00 20.37 364 ILE B CA 1
ATOM 2222 C C . ILE B 1 15 ? -2.964 108.058 4.067 1.00 20.20 364 ILE B C 1
ATOM 2223 O O . ILE B 1 15 ? -1.770 108.056 4.451 1.00 18.84 364 ILE B O 1
ATOM 2228 N N . ARG B 1 16 ? -3.928 108.747 4.687 1.00 19.27 365 ARG B N 1
ATOM 2229 C CA . ARG B 1 16 ? -3.632 109.537 5.876 1.00 19.39 365 ARG B CA 1
ATOM 2230 C C . ARG B 1 16 ? -3.524 108.598 7.103 1.00 18.79 365 ARG B C 1
ATOM 2231 O O . ARG B 1 16 ? -4.305 107.645 7.233 1.00 18.80 365 ARG B O 1
ATOM 2239 N N . HIS B 1 17 ? -2.576 108.895 7.992 1.00 17.95 366 HIS B N 1
ATOM 2240 C CA . HIS B 1 17 ? -2.350 108.136 9.220 1.00 18.80 366 HIS B CA 1
ATOM 2241 C C . HIS B 1 17 ? -3.620 108.102 10.087 1.00 18.84 366 HIS B C 1
ATOM 2242 O O . HIS B 1 17 ? -4.498 108.958 9.953 1.00 18.35 366 HIS B O 1
ATOM 2249 N N . GLY B 1 18 ? -3.694 107.128 10.997 1.00 18.22 367 GLY B N 1
ATOM 2250 C CA . GLY B 1 18 ? -4.827 107.038 11.905 1.00 19.01 367 GLY B CA 1
ATOM 2251 C C . GLY B 1 18 ? -4.755 108.072 12.999 1.00 18.56 367 GLY B C 1
ATOM 2252 O O . GLY B 1 18 ? -3.802 108.840 13.067 1.00 19.61 367 GLY B O 1
ATOM 2253 N N . GLU B 1 19 ? -5.749 108.051 13.894 1.00 18.63 368 GLU B N 1
ATOM 2254 C CA . GLU B 1 19 ? -5.833 108.998 14.994 1.00 18.50 368 GLU B CA 1
ATOM 2255 C C . GLU B 1 19 ? -4.562 109.006 15.855 1.00 19.23 368 GLU B C 1
ATOM 2256 O O . GLU B 1 19 ? -4.089 107.955 16.260 1.00 18.94 368 GLU B O 1
ATOM 2262 N N . ARG B 1 20 ? -4.032 110.201 16.115 1.00 20.48 369 ARG B N 1
ATOM 2263 C CA . ARG B 1 20 ? -2.867 110.417 16.993 1.00 21.76 369 ARG B CA 1
ATOM 2264 C C . ARG B 1 20 ? -3.357 110.626 18.400 1.00 21.43 369 ARG B C 1
ATOM 2265 O O . ARG B 1 20 ? -4.394 111.247 18.590 1.00 20.82 369 ARG B O 1
ATOM 2273 N N . VAL B 1 21 ? -2.600 110.157 19.397 1.00 22.34 370 VAL B N 1
ATOM 2274 C CA . VAL B 1 21 ? -3.017 110.350 20.795 1.00 22.57 370 VAL B CA 1
ATOM 2275 C C . VAL B 1 21 ? -3.199 111.824 21.186 1.00 23.11 370 VAL B C 1
ATOM 2276 O O . VAL B 1 21 ? -4.129 112.152 21.916 1.00 23.05 370 VAL B O 1
ATOM 2280 N N . ASP B 1 22 ? -2.345 112.714 20.679 1.00 22.77 371 ASP B N 1
ATOM 2281 C CA . ASP B 1 22 ? -2.420 114.130 21.059 1.00 23.81 371 ASP B CA 1
ATOM 2282 C C . ASP B 1 22 ? -3.622 114.898 20.477 1.00 24.24 371 ASP B C 1
ATOM 2283 O O . ASP B 1 22 ? -3.977 115.964 20.960 1.00 25.16 371 ASP B O 1
ATOM 2288 N N . GLN B 1 23 ? -4.228 114.363 19.435 1.00 23.84 372 GLN B N 1
ATOM 2289 C CA . GLN B 1 23 ? -5.453 114.917 18.871 1.00 24.99 372 GLN B CA 1
ATOM 2290 C C . GLN B 1 23 ? -6.640 114.740 19.864 1.00 24.23 372 GLN B C 1
ATOM 2291 O O . GLN B 1 23 ? -7.498 115.629 19.996 1.00 23.35 372 GLN B O 1
ATOM 2297 N N . VAL B 1 24 ? -6.638 113.632 20.607 1.00 22.83 373 VAL B N 1
ATOM 2298 C CA . VAL B 1 24 ? -7.647 113.389 21.650 1.00 22.64 373 VAL B CA 1
ATOM 2299 C C . VAL B 1 24 ? -7.304 114.061 22.988 1.00 22.91 373 VAL B C 1
ATOM 2300 O O . VAL B 1 24 ? -8.147 114.730 23.593 1.00 22.88 373 VAL B O 1
ATOM 2304 N N . PHE B 1 25 ? -6.074 113.870 23.442 1.00 22.54 374 PHE B N 1
ATOM 2305 C CA . PHE B 1 25 ? -5.689 114.218 24.803 1.00 23.98 374 PHE B CA 1
ATOM 2306 C C . PHE B 1 25 ? -4.900 115.512 24.929 1.00 24.85 374 PHE B C 1
ATOM 2307 O O . PHE B 1 25 ? -4.593 115.951 26.038 1.00 25.39 374 PHE B O 1
ATOM 2315 N N . GLY B 1 26 ? -4.605 116.130 23.791 1.00 26.39 375 GLY B N 1
ATOM 2316 C CA . GLY B 1 26 ? -3.895 117.403 23.752 1.00 28.40 375 GLY B CA 1
ATOM 2317 C C . GLY B 1 26 ? -2.376 117.342 23.766 1.00 30.25 375 GLY B C 1
ATOM 2318 O O . GLY B 1 26 ? -1.757 116.259 23.825 1.00 29.28 375 GLY B O 1
ATOM 2319 N N . LYS B 1 27 ? -1.787 118.537 23.733 1.00 31.85 376 LYS B N 1
ATOM 2320 C CA . LYS B 1 27 ? -0.339 118.732 23.636 1.00 33.89 376 LYS B CA 1
ATOM 2321 C C . LYS B 1 27 ? 0.401 118.179 24.847 1.00 33.83 376 LYS B C 1
ATOM 2322 O O . LYS B 1 27 ? 1.546 117.719 24.725 1.00 35.73 376 LYS B O 1
ATOM 2328 N N . SER B 1 28 ? -0.275 118.197 25.990 1.00 33.25 377 SER B N 1
ATOM 2329 C CA . SER B 1 28 ? 0.268 117.713 27.259 1.00 32.88 377 SER B CA 1
ATOM 2330 C C . SER B 1 28 ? 0.042 116.223 27.505 1.00 31.85 377 SER B C 1
ATOM 2331 O O . SER B 1 28 ? 0.204 115.767 28.633 1.00 32.50 377 SER B O 1
ATOM 2334 N N . TRP B 1 29 ? -0.307 115.462 26.457 1.00 30.47 378 TRP B N 1
ATOM 2335 C CA . TRP B 1 29 ? -0.654 114.038 26.612 1.00 29.06 378 TRP B CA 1
ATOM 2336 C C . TRP B 1 29 ? 0.431 113.221 27.323 1.00 29.39 378 TRP B C 1
ATOM 2337 O O . TRP B 1 29 ? 0.131 112.260 28.027 1.00 28.90 378 TRP B O 1
ATOM 2348 N N . LEU B 1 30 ? 1.693 113.585 27.119 1.00 29.59 379 LEU B N 1
ATOM 2349 C CA . LEU B 1 30 ? 2.797 112.853 27.739 1.00 30.63 379 LEU B CA 1
ATOM 2350 C C . LEU B 1 30 ? 2.783 112.986 29.253 1.00 30.95 379 LEU B C 1
ATOM 2351 O O . LEU B 1 30 ? 3.076 112.027 29.958 1.00 31.01 379 LEU B O 1
ATOM 2356 N N . GLN B 1 31 ? 2.424 114.175 29.732 1.00 31.84 380 GLN B N 1
ATOM 2357 C CA . GLN B 1 31 ? 2.250 114.436 31.164 1.00 32.90 380 GLN B CA 1
ATOM 2358 C C . GLN B 1 31 ? 1.186 113.519 31.792 1.00 32.22 380 GLN B C 1
ATOM 2359 O O . GLN B 1 31 ? 1.322 113.087 32.943 1.00 31.58 380 GLN B O 1
ATOM 2365 N N . GLN B 1 32 ? 0.138 113.233 31.020 1.00 31.49 381 GLN B N 1
ATOM 2366 C CA . GLN B 1 32 ? -0.959 112.380 31.452 1.00 31.27 381 GLN B CA 1
ATOM 2367 C C . GLN B 1 32 ? -0.630 110.893 31.512 1.00 31.38 381 GLN B C 1
ATOM 2368 O O . GLN B 1 32 ? -1.357 110.136 32.156 1.00 30.54 381 GLN B O 1
ATOM 2374 N N . CYS B 1 33 ? 0.436 110.465 30.841 1.00 31.61 382 CYS B N 1
ATOM 2375 C CA . CYS B 1 33 ? 0.753 109.036 30.789 1.00 33.06 382 CYS B CA 1
ATOM 2376 C C . CYS B 1 33 ? 2.160 108.643 31.242 1.00 34.46 382 CYS B C 1
ATOM 2377 O O . CYS B 1 33 ? 2.575 107.491 31.031 1.00 33.94 382 CYS B O 1
ATOM 2380 N N . THR B 1 34 ? 2.884 109.580 31.860 1.00 35.91 383 THR B N 1
ATOM 2381 C CA . THR B 1 34 ? 4.199 109.261 32.418 1.00 38.07 383 THR B CA 1
ATOM 2382 C C . THR B 1 34 ? 4.332 109.704 33.875 1.00 39.49 383 THR B C 1
ATOM 2383 O O . THR B 1 34 ? 3.826 110.756 34.272 1.00 39.96 383 THR B O 1
ATOM 2387 N N . THR B 1 35 ? 4.982 108.858 34.668 1.00 41.01 384 THR B N 1
ATOM 2388 C CA . THR B 1 35 ? 5.171 109.094 36.097 1.00 42.48 384 THR B CA 1
ATOM 2389 C C . THR B 1 35 ? 6.409 109.973 36.316 1.00 43.86 384 THR B C 1
ATOM 2390 O O . THR B 1 35 ? 7.088 110.358 35.351 1.00 44.06 384 THR B O 1
ATOM 2394 N N . ALA B 1 36 ? 6.699 110.288 37.581 1.00 45.47 385 ALA B N 1
ATOM 2395 C CA . ALA B 1 36 ? 7.934 110.993 37.943 1.00 46.48 385 ALA B CA 1
ATOM 2396 C C . ALA B 1 36 ? 9.185 110.242 37.441 1.00 47.27 385 ALA B C 1
ATOM 2397 O O . ALA B 1 36 ? 10.022 110.815 36.721 1.00 47.39 385 ALA B O 1
ATOM 2399 N N . ASP B 1 37 ? 9.279 108.956 37.794 1.00 47.73 386 ASP B N 1
ATOM 2400 C CA . ASP B 1 37 ? 10.384 108.079 37.372 1.00 47.92 386 ASP B CA 1
ATOM 2401 C C . ASP B 1 37 ? 10.436 107.875 35.857 1.00 47.61 386 ASP B C 1
ATOM 2402 O O . ASP B 1 37 ? 11.208 107.042 35.356 1.00 48.20 386 ASP B O 1
ATOM 2407 N N . GLY B 1 38 ? 9.609 108.637 35.138 1.00 46.90 387 GLY B N 1
ATOM 2408 C CA . GLY B 1 38 ? 9.541 108.602 33.678 1.00 44.97 387 GLY B CA 1
ATOM 2409 C C . GLY B 1 38 ? 8.983 107.309 33.117 1.00 43.83 387 GLY B C 1
ATOM 2410 O O . GLY B 1 38 ? 9.312 106.931 31.987 1.00 43.98 387 GLY B O 1
ATOM 2411 N N . LYS B 1 39 ? 8.151 106.624 33.903 1.00 42.23 388 LYS B N 1
ATOM 2412 C CA . LYS B 1 39 ? 7.537 105.371 33.463 1.00 40.56 388 LYS B CA 1
ATOM 2413 C C . LYS B 1 39 ? 6.225 105.650 32.720 1.00 38.82 388 LYS B C 1
ATOM 2414 O O . LYS B 1 39 ? 5.505 106.600 33.045 1.00 38.54 388 LYS B O 1
ATOM 2420 N N . TYR B 1 40 ? 5.921 104.806 31.735 1.00 36.53 389 TYR B N 1
ATOM 2421 C CA . TYR B 1 40 ? 4.686 104.926 30.959 1.00 34.15 389 TYR B CA 1
ATOM 2422 C C . TYR B 1 40 ? 3.508 104.162 31.573 1.00 33.05 389 TYR B C 1
ATOM 2423 O O . TYR B 1 40 ? 3.657 103.019 32.017 1.00 33.68 389 TYR B O 1
ATOM 2432 N N . TYR B 1 41 ? 2.342 104.811 31.615 1.00 31.50 390 TYR B N 1
ATOM 2433 C CA . TYR B 1 41 ? 1.082 104.165 32.023 1.00 29.72 390 TYR B CA 1
ATOM 2434 C C . TYR B 1 41 ? -0.059 104.594 31.118 1.00 28.78 390 TYR B C 1
ATOM 2435 O O . TYR B 1 41 ? 0.056 105.577 30.395 1.00 28.50 390 TYR B O 1
ATOM 2444 N N . ARG B 1 42 ? -1.152 103.840 31.184 1.00 27.58 391 ARG B N 1
ATOM 2445 C CA . ARG B 1 42 ? -2.319 104.038 30.347 1.00 27.32 391 ARG B CA 1
ATOM 2446 C C . ARG B 1 42 ? -3.434 104.604 31.208 1.00 25.85 391 ARG B C 1
ATOM 2447 O O . ARG B 1 42 ? -4.135 103.840 31.827 1.00 26.16 391 ARG B O 1
ATOM 2455 N N . PRO B 1 43 ? -3.616 105.941 31.235 1.00 24.65 392 PRO B N 1
ATOM 2456 C CA . PRO B 1 43 ? -4.697 106.552 32.020 1.00 23.74 392 PRO B CA 1
ATOM 2457 C C . PRO B 1 43 ? -6.105 106.296 31.460 1.00 22.96 392 PRO B C 1
ATOM 2458 O O . PRO B 1 43 ? -7.083 106.370 32.205 1.00 22.37 392 PRO B O 1
ATOM 2462 N N . ASP B 1 44 ? -6.174 105.992 30.162 1.00 21.96 393 ASP B N 1
ATOM 2463 C CA . ASP B 1 44 ? -7.410 105.821 29.406 1.00 21.53 393 ASP B CA 1
ATOM 2464 C C . ASP B 1 44 ? -7.145 104.716 28.356 1.00 20.87 393 ASP B C 1
ATOM 2465 O O . ASP B 1 44 ? -6.026 104.577 27.874 1.00 21.24 393 ASP B O 1
ATOM 2470 N N . LEU B 1 45 ? -8.156 103.919 28.017 1.00 20.56 394 LEU B N 1
ATOM 2471 C CA . LEU B 1 45 ? -7.965 102.777 27.093 1.00 20.30 394 LEU B CA 1
ATOM 2472 C C . LEU B 1 45 ? -7.494 103.166 25.687 1.00 20.56 394 LEU B C 1
ATOM 2473 O O . LEU B 1 45 ? -6.986 102.307 24.932 1.00 20.43 394 LEU B O 1
ATOM 2478 N N . ASN B 1 46 ? -7.670 104.441 25.335 1.00 20.37 395 ASN B N 1
ATOM 2479 C CA . ASN B 1 46 ? -7.262 104.937 24.014 1.00 20.13 395 ASN B CA 1
ATOM 2480 C C . ASN B 1 46 ? -5.764 105.265 23.929 1.00 20.47 395 ASN B C 1
ATOM 2481 O O . ASN B 1 46 ? -5.228 105.496 22.837 1.00 19.93 395 ASN B O 1
ATOM 2486 N N . PHE B 1 47 ? -5.095 105.323 25.078 1.00 21.22 396 PHE B N 1
ATOM 2487 C CA . PHE B 1 47 ? -3.633 105.371 25.096 1.00 21.65 396 PHE B CA 1
ATOM 2488 C C . PHE B 1 47 ? -3.203 103.960 24.717 1.00 22.82 396 PHE B C 1
ATOM 2489 O O . PHE B 1 47 ? -3.865 102.999 25.089 1.00 22.57 396 PHE B O 1
ATOM 2497 N N . PRO B 1 48 ? -2.111 103.822 23.954 1.00 23.72 397 PRO B N 1
ATOM 2498 C CA . PRO B 1 48 ? -1.667 102.474 23.602 1.00 25.16 397 PRO B CA 1
ATOM 2499 C C . PRO B 1 48 ? -1.052 101.744 24.798 1.00 26.90 397 PRO B C 1
ATOM 2500 O O . PRO B 1 48 ? -0.737 102.370 25.805 1.00 26.52 397 PRO B O 1
ATOM 2504 N N . ARG B 1 49 ? -0.885 100.430 24.661 1.00 29.20 398 ARG B N 1
ATOM 2505 C CA . ARG B 1 49 ? -0.293 99.567 25.689 1.00 31.52 398 ARG B CA 1
ATOM 2506 C C . ARG B 1 49 ? 1.083 99.987 26.164 1.00 31.87 398 ARG B C 1
ATOM 2507 O O . ARG B 1 49 ? 1.390 99.908 27.357 1.00 32.14 398 ARG B O 1
ATOM 2515 N N . SER B 1 50 ? 1.930 100.388 25.218 1.00 32.43 399 SER B N 1
ATOM 2516 C CA . SER B 1 50 ? 3.291 100.801 25.517 1.00 32.79 399 SER B CA 1
ATOM 2517 C C . SER B 1 50 ? 3.756 101.750 24.428 1.00 33.08 399 SER B C 1
ATOM 2518 O O . SER B 1 50 ? 3.082 101.902 23.406 1.00 33.18 399 SER B O 1
ATOM 2521 N N . LEU B 1 51 ? 4.884 102.406 24.681 1.00 33.20 400 LEU B N 1
ATOM 2522 C CA . LEU B 1 51 ? 5.569 103.233 23.707 1.00 33.90 400 LEU B CA 1
ATOM 2523 C C . LEU B 1 51 ? 6.860 102.523 23.274 1.00 34.54 400 LEU B C 1
ATOM 2524 O O . LEU B 1 51 ? 7.503 101.854 24.092 1.00 34.93 400 LEU B O 1
ATOM 2529 N N . PRO B 1 52 ? 7.240 102.640 21.990 1.00 34.91 401 PRO B N 1
ATOM 2530 C CA . PRO B 1 52 ? 8.479 101.978 21.562 1.00 35.17 401 PRO B CA 1
ATOM 2531 C C . PRO B 1 52 ? 9.737 102.587 22.213 1.00 36.33 401 PRO B C 1
ATOM 2532 O O . PRO B 1 52 ? 9.720 103.769 22.584 1.00 35.84 401 PRO B O 1
ATOM 2536 N N . ARG B 1 53 ? 10.802 101.785 22.367 1.00 37.20 402 ARG B N 1
ATOM 2537 C CA . ARG B 1 53 ? 12.074 102.281 22.917 1.00 38.84 402 ARG B CA 1
ATOM 2538 C C . ARG B 1 53 ? 12.636 103.350 21.992 1.00 39.73 402 ARG B C 1
ATOM 2539 O O . ARG B 1 53 ? 12.697 103.171 20.768 1.00 39.38 402 ARG B O 1
ATOM 2553 N N . ARG B 1 54 ? 13.096 104.436 22.593 1.00 41.32 403 ARG B N 1
ATOM 2554 C CA . ARG B 1 54 ? 13.400 105.636 21.843 1.00 42.92 403 ARG B CA 1
ATOM 2555 C C . ARG B 1 54 ? 14.620 106.374 22.387 1.00 44.08 403 ARG B C 1
ATOM 2556 O O . ARG B 1 54 ? 14.857 106.390 23.592 1.00 44.46 403 ARG B O 1
ATOM 2564 N N . SER B 1 55 ? 15.387 106.986 21.485 1.00 45.50 404 SER B N 1
ATOM 2565 C CA . SER B 1 55 ? 16.494 107.861 21.868 1.00 46.63 404 SER B CA 1
ATOM 2566 C C . SER B 1 55 ? 15.965 109.007 22.731 1.00 47.03 404 SER B C 1
ATOM 2567 O O . SER B 1 55 ? 14.851 109.507 22.498 1.00 46.91 404 SER B O 1
ATOM 2570 N N . ASN B 1 56 ? 16.758 109.394 23.736 1.00 47.22 405 ASN B N 1
ATOM 2571 C CA . ASN B 1 56 ? 16.429 110.503 24.652 1.00 47.34 405 ASN B CA 1
ATOM 2572 C C . ASN B 1 56 ? 15.207 110.229 25.541 1.00 46.96 405 ASN B C 1
ATOM 2573 O O . ASN B 1 56 ? 14.491 111.148 25.946 1.00 47.01 405 ASN B O 1
ATOM 2578 N N . GLY B 1 57 ? 14.987 108.953 25.848 1.00 46.45 406 GLY B N 1
ATOM 2579 C CA . GLY B 1 57 ? 13.844 108.529 26.644 1.00 45.74 406 GLY B CA 1
ATOM 2580 C C . GLY B 1 57 ? 12.511 108.834 25.983 1.00 45.21 406 GLY B C 1
ATOM 2581 O O . GLY B 1 57 ? 12.336 108.625 24.778 1.00 45.73 406 GLY B O 1
ATOM 2582 N N . ILE B 1 58 ? 11.584 109.367 26.770 1.00 44.43 407 ILE B N 1
ATOM 2583 C CA . ILE B 1 58 ? 10.202 109.542 26.338 1.00 43.53 407 ILE B CA 1
ATOM 2584 C C . ILE B 1 58 ? 9.919 110.962 25.821 1.00 42.58 407 ILE B C 1
ATOM 2585 O O . ILE B 1 58 ? 8.869 111.208 25.223 1.00 42.34 407 ILE B O 1
ATOM 2590 N N . LYS B 1 59 ? 10.869 111.875 26.018 1.00 41.29 408 LYS B N 1
ATOM 2591 C CA . LYS B 1 59 ? 10.684 113.295 25.681 1.00 40.92 408 LYS B CA 1
ATOM 2592 C C . LYS B 1 59 ? 10.373 113.564 24.204 1.00 39.85 408 LYS B C 1
ATOM 2593 O O . LYS B 1 59 ? 9.653 114.517 23.883 1.00 39.64 408 LYS B O 1
ATOM 2599 N N . ASP B 1 60 ? 10.924 112.730 23.318 1.00 38.71 409 ASP B N 1
ATOM 2600 C CA . ASP B 1 60 ? 10.804 112.919 21.868 1.00 37.53 409 ASP B CA 1
ATOM 2601 C C . ASP B 1 60 ? 9.408 112.602 21.326 1.00 36.41 409 ASP B C 1
ATOM 2602 O O . ASP B 1 60 ? 9.060 113.007 20.216 1.00 35.30 409 ASP B O 1
ATOM 2607 N N . PHE B 1 61 ? 8.618 111.877 22.118 1.00 35.21 410 PHE B N 1
ATOM 2608 C CA . PHE B 1 61 ? 7.251 111.534 21.741 1.00 34.52 410 PHE B CA 1
ATOM 2609 C C . PHE B 1 61 ? 6.358 112.761 21.655 1.00 34.60 410 PHE B C 1
ATOM 2610 O O . PHE B 1 61 ? 5.361 112.760 20.936 1.00 34.37 410 PHE B O 1
ATOM 2618 N N . GLU B 1 62 ? 6.738 113.800 22.393 1.00 35.09 411 GLU B N 1
ATOM 2619 C CA . GLU B 1 62 ? 6.089 115.112 22.371 1.00 35.70 411 GLU B CA 1
ATOM 2620 C C . GLU B 1 62 ? 5.829 115.582 20.938 1.00 35.32 411 GLU B C 1
ATOM 2621 O O . GLU B 1 62 ? 4.692 115.905 20.559 1.00 36.23 411 GLU B O 1
ATOM 2627 N N . ASN B 1 63 ? 6.879 115.612 20.126 1.00 34.04 412 ASN B N 1
ATOM 2628 C CA . ASN B 1 63 ? 6.732 116.091 18.763 1.00 32.85 412 ASN B CA 1
ATOM 2629 C C . ASN B 1 63 ? 6.472 114.980 17.747 1.00 31.10 412 ASN B C 1
ATOM 2630 O O . ASN B 1 63 ? 6.296 115.253 16.561 1.00 31.51 412 ASN B O 1
ATOM 2635 N N . ASP B 1 64 ? 6.423 113.735 18.218 1.00 28.84 413 ASP B N 1
ATOM 2636 C CA . ASP B 1 64 ? 6.316 112.573 17.326 1.00 27.51 413 ASP B CA 1
ATOM 2637 C C . ASP B 1 64 ? 5.475 111.477 17.981 1.00 26.02 413 ASP B C 1
ATOM 2638 O O . ASP B 1 64 ? 5.988 110.377 18.303 1.00 26.42 413 ASP B O 1
ATOM 2643 N N . PRO B 1 65 ? 4.181 111.778 18.195 1.00 24.64 414 PRO B N 1
ATOM 2644 C CA . PRO B 1 65 ? 3.264 110.944 18.959 1.00 24.65 414 PRO B CA 1
ATOM 2645 C C . PRO B 1 65 ? 2.845 109.671 18.238 1.00 23.54 414 PRO B C 1
ATOM 2646 O O . PRO B 1 65 ? 2.804 109.642 17.009 1.00 24.28 414 PRO B O 1
ATOM 2650 N N . PRO B 1 66 ? 2.518 108.622 19.008 1.00 22.83 415 PRO B N 1
ATOM 2651 C CA . PRO B 1 66 ? 2.009 107.384 18.429 1.00 21.38 415 PRO B CA 1
ATOM 2652 C C . PRO B 1 66 ? 0.523 107.476 18.091 1.00 20.45 415 PRO B C 1
ATOM 2653 O O . PRO B 1 66 ? -0.155 108.438 18.463 1.00 20.16 415 PRO B O 1
ATOM 2657 N N . LEU B 1 67 ? 0.024 106.467 17.398 1.00 19.26 416 LEU B N 1
ATOM 2658 C CA . LEU B 1 67 ? -1.411 106.271 17.247 1.00 18.99 416 LEU B CA 1
ATOM 2659 C C . LEU B 1 67 ? -2.034 105.919 18.588 1.00 18.84 416 LEU B C 1
ATOM 2660 O O . LEU B 1 67 ? -1.401 105.226 19.428 1.00 18.78 416 LEU B O 1
ATOM 2665 N N . SER B 1 68 ? -3.270 106.376 18.760 1.00 18.38 417 SER B N 1
ATOM 2666 C CA . SER B 1 68 ? -4.150 105.918 19.838 1.00 18.85 417 SER B CA 1
ATOM 2667 C C . SER B 1 68 ? -4.655 104.511 19.499 1.00 17.99 417 SER B C 1
ATOM 2668 O O . SER B 1 68 ? -4.435 104.019 18.386 1.00 18.22 417 SER B O 1
ATOM 2671 N N . SER B 1 69 ? -5.332 103.877 20.450 1.00 17.69 418 SER B N 1
ATOM 2672 C CA . SER B 1 69 ? -5.983 102.597 20.220 1.00 17.95 418 SER B CA 1
ATOM 2673 C C . SER B 1 69 ? -6.971 102.704 19.049 1.00 17.64 418 SER B C 1
ATOM 2674 O O . SER B 1 69 ? -7.028 101.821 18.206 1.00 17.37 418 SER B O 1
ATOM 2677 N N . CYS B 1 70 ? -7.708 103.808 18.990 1.00 17.77 419 CYS B N 1
ATOM 2678 C CA . CYS B 1 70 ? -8.673 104.035 17.913 1.00 17.76 419 CYS B CA 1
ATOM 2679 C C . CYS B 1 70 ? -7.962 104.182 16.555 1.00 17.63 419 CYS B C 1
ATOM 2680 O O . CYS B 1 70 ? -8.430 103.648 15.569 1.00 17.58 419 CYS B O 1
ATOM 2683 N N . GLY B 1 71 ? -6.833 104.891 16.532 1.00 17.85 420 GLY B N 1
ATOM 2684 C CA . GLY B 1 71 ? -5.952 104.989 15.328 1.00 18.10 420 GLY B CA 1
ATOM 2685 C C . GLY B 1 71 ? -5.488 103.646 14.797 1.00 18.52 420 GLY B C 1
ATOM 2686 O O . GLY B 1 71 ? -5.508 103.410 13.589 1.00 18.90 420 GLY B O 1
ATOM 2687 N N . ILE B 1 72 ? -5.083 102.757 15.698 1.00 18.72 421 ILE B N 1
ATOM 2688 C CA . ILE B 1 72 ? -4.764 101.356 15.355 1.00 19.33 421 ILE B CA 1
ATOM 2689 C C . ILE B 1 72 ? -5.957 100.618 14.757 1.00 20.03 421 ILE B C 1
ATOM 2690 O O . ILE B 1 72 ? -5.830 99.981 13.711 1.00 20.15 421 ILE B O 1
ATOM 2695 N N . PHE B 1 73 ? -7.117 100.702 15.418 1.00 20.03 422 PHE B N 1
ATOM 2696 C CA . PHE B 1 73 ? -8.354 100.150 14.865 1.00 20.03 422 PHE B CA 1
ATOM 2697 C C . PHE B 1 73 ? -8.630 100.656 13.440 1.00 18.91 422 PHE B C 1
ATOM 2698 O O . PHE B 1 73 ? -8.921 99.851 12.564 1.00 18.58 422 PHE B O 1
ATOM 2706 N N . GLN B 1 74 ? -8.544 101.977 13.218 1.00 18.18 423 GLN B N 1
ATOM 2707 C CA . GLN B 1 74 ? -8.827 102.535 11.898 1.00 18.48 423 GLN B CA 1
ATOM 2708 C C . GLN B 1 74 ? -7.860 101.984 10.842 1.00 17.91 423 GLN B C 1
ATOM 2709 O O . GLN B 1 74 ? -8.286 101.641 9.752 1.00 17.53 423 GLN B O 1
ATOM 2715 N N . ALA B 1 75 ? -6.565 101.946 11.165 1.00 17.89 424 ALA B N 1
ATOM 2716 C CA . ALA B 1 75 ? -5.539 101.420 10.246 1.00 18.40 424 ALA B CA 1
ATOM 2717 C C . ALA B 1 75 ? -5.779 99.926 9.952 1.00 18.91 424 ALA B C 1
ATOM 2718 O O . ALA B 1 75 ? -5.737 99.493 8.793 1.00 18.42 424 ALA B O 1
ATOM 2720 N N . ARG B 1 76 ? -6.084 99.144 10.982 1.00 19.49 425 ARG B N 1
ATOM 2721 C CA . ARG B 1 76 ? -6.378 97.726 10.773 1.00 20.65 425 ARG B CA 1
ATOM 2722 C C . ARG B 1 76 ? -7.660 97.494 9.942 1.00 20.78 425 ARG B C 1
ATOM 2723 O O . ARG B 1 76 ? -7.706 96.596 9.080 1.00 20.94 425 ARG B O 1
ATOM 2735 N N . LEU B 1 77 ? -8.690 98.296 10.197 1.00 20.37 426 LEU B N 1
ATOM 2736 C CA . LEU B 1 77 ? -9.953 98.212 9.437 1.00 20.69 426 LEU B CA 1
ATOM 2737 C C . LEU B 1 77 ? -9.725 98.531 7.952 1.00 20.76 426 LEU B C 1
ATOM 2738 O O . LEU B 1 77 ? -10.256 97.858 7.068 1.00 20.78 426 LEU B O 1
ATOM 2743 N N . ALA B 1 78 ? -8.926 99.554 7.675 1.00 20.91 427 ALA B N 1
ATOM 2744 C CA . ALA B 1 78 ? -8.563 99.861 6.277 1.00 21.49 427 ALA B CA 1
ATOM 2745 C C . ALA B 1 78 ? -7.741 98.728 5.644 1.00 21.53 427 ALA B C 1
ATOM 2746 O O . ALA B 1 78 ? -7.965 98.361 4.501 1.00 22.18 427 ALA B O 1
ATOM 2748 N N . GLY B 1 79 ? -6.777 98.198 6.384 1.00 22.11 428 GLY B N 1
ATOM 2749 C CA . GLY B 1 79 ? -5.960 97.091 5.887 1.00 21.98 428 GLY B CA 1
ATOM 2750 C C . GLY B 1 79 ? -6.824 95.902 5.553 1.00 22.71 428 GLY B C 1
ATOM 2751 O O . GLY B 1 79 ? -6.684 95.323 4.475 1.00 22.67 428 GLY B O 1
ATOM 2752 N N . GLU B 1 80 ? -7.718 95.530 6.476 1.00 22.42 429 GLU B N 1
ATOM 2753 C CA . GLU B 1 80 ? -8.682 94.439 6.253 1.00 23.34 429 GLU B CA 1
ATOM 2754 C C . GLU B 1 80 ? -9.566 94.676 5.005 1.00 22.87 429 GLU B C 1
ATOM 2755 O O . GLU B 1 80 ? -9.803 93.757 4.206 1.00 21.60 429 GLU B O 1
ATOM 2761 N N . ALA B 1 81 ? -10.017 95.919 4.817 1.00 22.63 430 ALA B N 1
ATOM 2762 C CA . ALA B 1 81 ? -10.787 96.279 3.610 1.00 23.94 430 ALA B CA 1
ATOM 2763 C C . ALA B 1 81 ? -9.941 96.124 2.335 1.00 24.39 430 ALA B C 1
ATOM 2764 O O . ALA B 1 81 ? -10.421 95.644 1.289 1.00 24.25 430 ALA B O 1
ATOM 2766 N N . LEU B 1 82 ? -8.683 96.550 2.425 1.00 24.76 431 LEU B N 1
ATOM 2767 C CA . LEU B 1 82 ? -7.748 96.388 1.312 1.00 25.50 431 LEU B CA 1
ATOM 2768 C C . LEU B 1 82 ? -7.551 94.913 0.954 1.00 26.05 431 LEU B C 1
ATOM 2769 O O . LEU B 1 82 ? -7.524 94.570 -0.228 1.00 25.73 431 LEU B O 1
ATOM 2774 N N . LEU B 1 83 ? -7.436 94.044 1.964 1.00 27.04 432 LEU B N 1
ATOM 2775 C CA . LEU B 1 83 ? -7.378 92.593 1.711 1.00 28.26 432 LEU B CA 1
ATOM 2776 C C . LEU B 1 83 ? -8.653 92.094 1.023 1.00 29.06 432 LEU B C 1
ATOM 2777 O O . LEU B 1 83 ? -8.576 91.392 0.011 1.00 29.72 432 LEU B O 1
ATOM 2782 N N . ASP B 1 84 ? -9.812 92.468 1.561 1.00 29.49 433 ASP B N 1
ATOM 2783 C CA . ASP B 1 84 ? -11.114 92.041 1.018 1.00 30.33 433 ASP B CA 1
ATOM 2784 C C . ASP B 1 84 ? -11.318 92.464 -0.435 1.00 30.82 433 ASP B C 1
ATOM 2785 O O . ASP B 1 84 ? -11.920 91.723 -1.212 1.00 30.98 433 ASP B O 1
ATOM 2790 N N . SER B 1 85 ? -10.796 93.642 -0.793 1.00 31.03 434 SER B N 1
ATOM 2791 C CA . SER B 1 85 ? -10.921 94.214 -2.146 1.00 31.36 434 SER B CA 1
ATOM 2792 C C . SER B 1 85 ? -10.224 93.365 -3.216 1.00 31.38 434 SER B C 1
ATOM 2793 O O . SER B 1 85 ? -10.576 93.421 -4.393 1.00 31.53 434 SER B O 1
ATOM 2796 N N . GLY B 1 86 ? -9.230 92.594 -2.790 1.00 31.46 435 GLY B N 1
ATOM 2797 C CA . GLY B 1 86 ? -8.446 91.747 -3.678 1.00 31.47 435 GLY B CA 1
ATOM 2798 C C . GLY B 1 86 ? -7.397 92.487 -4.485 1.00 31.78 435 GLY B C 1
ATOM 2799 O O . GLY B 1 86 ? -6.842 91.925 -5.422 1.00 32.33 435 GLY B O 1
ATOM 2800 N N . VAL B 1 87 ? -7.127 93.748 -4.150 1.00 31.81 436 VAL B N 1
ATOM 2801 C CA . VAL B 1 87 ? -6.113 94.510 -4.887 1.00 31.90 436 VAL B CA 1
ATOM 2802 C C . VAL B 1 87 ? -4.715 93.998 -4.545 1.00 31.98 436 VAL B C 1
ATOM 2803 O O . VAL B 1 87 ? -4.502 93.386 -3.497 1.00 31.44 436 VAL B O 1
ATOM 2807 N N . ARG B 1 88 ? -3.772 94.226 -5.450 1.00 31.99 437 ARG B N 1
ATOM 2808 C CA . ARG B 1 88 ? -2.418 93.725 -5.282 1.00 32.49 437 ARG B CA 1
ATOM 2809 C C . ARG B 1 88 ? -1.508 94.843 -4.776 1.00 31.79 437 ARG B C 1
ATOM 2810 O O . ARG B 1 88 ? -1.150 95.740 -5.531 1.00 31.93 437 ARG B O 1
ATOM 2818 N N . VAL B 1 89 ? -1.151 94.806 -3.495 1.00 31.51 438 VAL B N 1
ATOM 2819 C CA . VAL B 1 89 ? -0.240 95.813 -2.961 1.00 30.54 438 VAL B CA 1
ATOM 2820 C C . VAL B 1 89 ? 1.203 95.377 -3.163 1.00 30.14 438 VAL B C 1
ATOM 2821 O O . VAL B 1 89 ? 1.604 94.298 -2.721 1.00 29.96 438 VAL B O 1
ATOM 2825 N N . THR B 1 90 ? 1.977 96.261 -3.785 1.00 29.22 439 THR B N 1
ATOM 2826 C CA . THR B 1 90 ? 3.297 95.949 -4.317 1.00 30.15 439 THR B CA 1
ATOM 2827 C C . THR B 1 90 ? 4.448 96.559 -3.495 1.00 29.17 439 THR B C 1
ATOM 2828 O O . THR B 1 90 ? 5.542 96.000 -3.427 1.00 29.73 439 THR B O 1
ATOM 2832 N N . ALA B 1 91 ? 4.207 97.713 -2.882 1.00 28.25 440 ALA B N 1
ATOM 2833 C CA . ALA B 1 91 ? 5.250 98.406 -2.142 1.00 26.36 440 ALA B CA 1
ATOM 2834 C C . ALA B 1 91 ? 4.574 99.345 -1.176 1.00 25.87 440 ALA B C 1
ATOM 2835 O O . ALA B 1 91 ? 3.418 99.680 -1.360 1.00 25.26 440 ALA B O 1
ATOM 2837 N N . VAL B 1 92 ? 5.300 99.738 -0.131 1.00 24.68 441 VAL B N 1
ATOM 2838 C CA . VAL B 1 92 ? 4.779 100.679 0.847 1.00 24.03 441 VAL B CA 1
ATOM 2839 C C . VAL B 1 92 ? 5.846 101.693 1.215 1.00 23.22 441 VAL B C 1
ATOM 2840 O O . VAL B 1 92 ? 6.943 101.331 1.615 1.00 23.46 441 VAL B O 1
ATOM 2844 N N . PHE B 1 93 ? 5.507 102.969 1.070 1.00 22.86 442 PHE B N 1
ATOM 2845 C CA . PHE B 1 93 ? 6.364 104.056 1.506 1.00 21.72 442 PHE B CA 1
ATOM 2846 C C . PHE B 1 93 ? 5.656 104.757 2.654 1.00 21.74 442 PHE B C 1
ATOM 2847 O O . PHE B 1 93 ? 4.426 104.922 2.617 1.00 20.85 442 PHE B O 1
ATOM 2855 N N . ALA B 1 94 ? 6.405 105.142 3.687 1.00 21.07 443 ALA B N 1
ATOM 2856 C CA . ALA B 1 94 ? 5.797 105.872 4.816 1.00 21.18 443 ALA B CA 1
ATOM 2857 C C . ALA B 1 94 ? 6.626 107.081 5.179 1.00 21.42 443 ALA B C 1
ATOM 2858 O O . ALA B 1 94 ? 7.856 107.037 5.119 1.00 21.30 443 ALA B O 1
ATOM 2860 N N . SER B 1 95 ? 5.950 108.160 5.574 1.00 21.53 444 SER B N 1
ATOM 2861 C CA . SER B 1 95 ? 6.607 109.275 6.234 1.00 21.09 444 SER B CA 1
ATOM 2862 C C . SER B 1 95 ? 7.344 108.726 7.471 1.00 21.65 444 SER B C 1
ATOM 2863 O O . SER B 1 95 ? 6.911 107.703 8.058 1.00 22.25 444 SER B O 1
ATOM 2866 N N . PRO B 1 96 ? 8.447 109.384 7.881 1.00 21.75 445 PRO B N 1
ATOM 2867 C CA . PRO B 1 96 ? 9.185 108.965 9.081 1.00 21.24 445 PRO B CA 1
ATOM 2868 C C . PRO B 1 96 ? 8.489 109.221 10.442 1.00 21.59 445 PRO B C 1
ATOM 2869 O O . PRO B 1 96 ? 8.957 108.696 11.467 1.00 22.32 445 PRO B O 1
ATOM 2873 N N . ALA B 1 97 ? 7.437 110.044 10.449 1.00 21.16 446 ALA B N 1
ATOM 2874 C CA . ALA B 1 97 ? 6.581 110.238 11.622 1.00 20.47 446 ALA B CA 1
ATOM 2875 C C . ALA B 1 97 ? 6.115 108.868 12.155 1.00 20.71 446 ALA B C 1
ATOM 2876 O O . ALA B 1 97 ? 5.627 108.040 11.397 1.00 19.97 446 ALA B O 1
ATOM 2878 N N . LEU B 1 98 ? 6.299 108.625 13.449 1.00 20.37 447 LEU B N 1
ATOM 2879 C CA . LEU B 1 98 ? 5.848 107.371 14.084 1.00 20.31 447 LEU B CA 1
ATOM 2880 C C . LEU B 1 98 ? 4.415 106.950 13.699 1.00 20.34 447 LEU B C 1
ATOM 2881 O O . LEU B 1 98 ? 4.153 105.791 13.356 1.00 20.29 447 LEU B O 1
ATOM 2886 N N . ARG B 1 99 ? 3.500 107.906 13.772 1.00 20.31 448 ARG B N 1
ATOM 2887 C CA . ARG B 1 99 ? 2.086 107.663 13.468 1.00 20.27 448 ARG B CA 1
ATOM 2888 C C . ARG B 1 99 ? 1.872 107.118 12.049 1.00 20.06 448 ARG B C 1
ATOM 2889 O O . ARG B 1 99 ? 0.916 106.410 11.813 1.00 19.51 448 ARG B O 1
ATOM 2897 N N . CYS B 1 100 ? 2.774 107.463 11.126 1.00 19.92 449 CYS B N 1
ATOM 2898 C CA . CYS B 1 100 ? 2.697 107.002 9.742 1.00 19.58 449 CYS B CA 1
ATOM 2899 C C . CYS B 1 100 ? 3.284 105.618 9.572 1.00 19.62 449 CYS B C 1
ATOM 2900 O O . CYS B 1 100 ? 2.701 104.787 8.878 1.00 18.46 449 CYS B O 1
ATOM 2903 N N . VAL B 1 101 ? 4.445 105.374 10.194 1.00 18.69 450 VAL B N 1
ATOM 2904 C CA . VAL B 1 101 ? 5.061 104.052 10.145 1.00 19.23 450 VAL B CA 1
ATOM 2905 C C . VAL B 1 101 ? 4.123 103.067 10.833 1.00 18.91 450 VAL B C 1
ATOM 2906 O O . VAL B 1 101 ? 3.920 101.955 10.348 1.00 19.06 450 VAL B O 1
ATOM 2910 N N . GLN B 1 102 ? 3.524 103.483 11.948 1.00 18.49 451 GLN B N 1
ATOM 2911 C CA . GLN B 1 102 ? 2.551 102.628 12.631 1.00 19.01 451 GLN B CA 1
ATOM 2912 C C . GLN B 1 102 ? 1.338 102.304 11.791 1.00 18.87 451 GLN B C 1
ATOM 2913 O O . GLN B 1 102 ? 0.892 101.146 11.764 1.00 19.78 451 GLN B O 1
ATOM 2919 N N . THR B 1 103 ? 0.762 103.319 11.149 1.00 19.34 452 THR B N 1
ATOM 2920 C CA . THR B 1 103 ? -0.386 103.093 10.243 1.00 19.09 452 THR B CA 1
ATOM 2921 C C . THR B 1 103 ? -0.004 102.080 9.173 1.00 18.96 452 THR B C 1
ATOM 2922 O O . THR B 1 103 ? -0.757 101.132 8.920 1.00 19.38 452 THR B O 1
ATOM 2926 N N . ALA B 1 104 ? 1.168 102.270 8.562 1.00 18.97 453 ALA B N 1
ATOM 2927 C CA . ALA B 1 104 ? 1.695 101.348 7.549 1.00 19.34 453 ALA B CA 1
ATOM 2928 C C . ALA B 1 104 ? 1.838 99.896 8.024 1.00 20.63 453 ALA B C 1
ATOM 2929 O O . ALA B 1 104 ? 1.424 98.966 7.321 1.00 19.72 453 ALA B O 1
ATOM 2931 N N . LYS B 1 105 ? 2.431 99.703 9.209 1.00 21.45 454 LYS B N 1
ATOM 2932 C CA . LYS B 1 105 ? 2.555 98.360 9.785 1.00 22.16 454 LYS B CA 1
ATOM 2933 C C . LYS B 1 105 ? 1.180 97.696 10.002 1.00 22.36 454 LYS B C 1
ATOM 2934 O O . LYS B 1 105 ? 0.999 96.526 9.657 1.00 22.67 454 LYS B O 1
ATOM 2940 N N . HIS B 1 106 ? 0.217 98.438 10.569 1.00 22.44 455 HIS B N 1
ATOM 2941 C CA . HIS B 1 106 ? -1.095 97.856 10.864 1.00 22.14 455 HIS B CA 1
ATOM 2942 C C . HIS B 1 106 ? -1.860 97.503 9.585 1.00 23.14 455 HIS B C 1
ATOM 2943 O O . HIS B 1 106 ? -2.551 96.478 9.524 1.00 23.43 455 HIS B O 1
ATOM 2950 N N . ILE B 1 107 ? -1.737 98.346 8.563 1.00 22.91 456 ILE B N 1
ATOM 2951 C CA . ILE B 1 107 ? -2.319 98.034 7.264 1.00 23.67 456 ILE B CA 1
ATOM 2952 C C . ILE B 1 107 ? -1.666 96.757 6.689 1.00 23.96 456 ILE B C 1
ATOM 2953 O O . ILE B 1 107 ? -2.353 95.847 6.222 1.00 23.48 456 ILE B O 1
ATOM 2958 N N . LEU B 1 108 ? -0.342 96.685 6.740 1.00 25.00 457 LEU B N 1
ATOM 2959 C CA . LEU B 1 108 ? 0.359 95.517 6.188 1.00 26.50 457 LEU B CA 1
ATOM 2960 C C . LEU B 1 108 ? 0.024 94.214 6.923 1.00 27.49 457 LEU B C 1
ATOM 2961 O O . LEU B 1 108 ? -0.097 93.147 6.292 1.00 27.21 457 LEU B O 1
ATOM 2966 N N . GLU B 1 109 ? -0.138 94.301 8.239 1.00 29.01 458 GLU B N 1
ATOM 2967 C CA . GLU B 1 109 ? -0.528 93.138 9.059 1.00 31.21 458 GLU B CA 1
ATOM 2968 C C . GLU B 1 109 ? -1.864 92.514 8.624 1.00 31.08 458 GLU B C 1
ATOM 2969 O O . GLU B 1 109 ? -1.950 91.305 8.452 1.00 31.05 458 GLU B O 1
ATOM 2975 N N . GLU B 1 110 ? -2.887 93.345 8.426 1.00 31.73 459 GLU B N 1
ATOM 2976 C CA . GLU B 1 110 ? -4.214 92.873 8.000 1.00 32.10 459 GLU B CA 1
ATOM 2977 C C . GLU B 1 110 ? -4.216 92.374 6.560 1.00 32.69 459 GLU B C 1
ATOM 2978 O O . GLU B 1 110 ? -5.027 91.525 6.183 1.00 32.69 459 GLU B O 1
ATOM 2984 N N . LEU B 1 111 ? -3.292 92.909 5.771 1.00 32.58 460 LEU B N 1
ATOM 2985 C CA . LEU B 1 111 ? -3.092 92.526 4.393 1.00 33.15 460 LEU B CA 1
ATOM 2986 C C . LEU B 1 111 ? -2.311 91.204 4.331 1.00 33.82 460 LEU B C 1
ATOM 2987 O O . LEU B 1 111 ? -2.319 90.517 3.301 1.00 33.53 460 LEU B O 1
ATOM 2992 N N . LYS B 1 112 ? -1.639 90.874 5.442 1.00 33.88 461 LYS B N 1
ATOM 2993 C CA . LYS B 1 112 ? -0.815 89.662 5.609 1.00 34.68 461 LYS B CA 1
ATOM 2994 C C . LYS B 1 112 ? 0.520 89.772 4.864 1.00 34.86 461 LYS B C 1
ATOM 2995 O O . LYS B 1 112 ? 1.104 88.770 4.452 1.00 35.11 461 LYS B O 1
ATOM 3001 N N . LEU B 1 113 ? 0.997 91.012 4.727 1.00 34.84 462 LEU B N 1
ATOM 3002 C CA . LEU B 1 113 ? 2.194 91.354 3.959 1.00 35.42 462 LEU B CA 1
ATOM 3003 C C . LEU B 1 113 ? 3.342 91.896 4.831 1.00 36.41 462 LEU B C 1
ATOM 3004 O O . LEU B 1 113 ? 4.357 92.372 4.302 1.00 36.11 462 LEU B O 1
ATOM 3009 N N . GLU B 1 114 ? 3.163 91.827 6.156 1.00 37.49 463 GLU B N 1
ATOM 3010 C CA . GLU B 1 114 ? 4.108 92.364 7.149 1.00 39.17 463 GLU B CA 1
ATOM 3011 C C . GLU B 1 114 ? 5.545 91.893 6.939 1.00 39.28 463 GLU B C 1
ATOM 3012 O O . GLU B 1 114 ? 6.486 92.683 7.029 1.00 39.64 463 GLU B O 1
ATOM 3018 N N . LYS B 1 115 ? 5.700 90.601 6.670 1.00 39.65 464 LYS B N 1
ATOM 3019 C CA . LYS B 1 115 ? 7.012 89.994 6.518 1.00 39.90 464 LYS B CA 1
ATOM 3020 C C . LYS B 1 115 ? 7.436 90.061 5.061 1.00 39.72 464 LYS B C 1
ATOM 3021 O O . LYS B 1 115 ? 8.632 90.092 4.740 1.00 40.01 464 LYS B O 1
ATOM 3027 N N . LYS B 1 116 ? 6.439 90.101 4.183 1.00 39.19 465 LYS B N 1
ATOM 3028 C CA . LYS B 1 116 ? 6.652 90.028 2.748 1.00 38.82 465 LYS B CA 1
ATOM 3029 C C . LYS B 1 116 ? 7.137 91.370 2.172 1.00 37.67 465 LYS B C 1
ATOM 3030 O O . LYS B 1 116 ? 8.022 91.400 1.313 1.00 37.80 465 LYS B O 1
ATOM 3036 N N . LEU B 1 117 ? 6.562 92.475 2.645 1.00 36.24 466 LEU B N 1
ATOM 3037 C CA . LEU B 1 117 ? 6.935 93.805 2.159 1.00 34.74 466 LEU B CA 1
ATOM 3038 C C . LEU B 1 117 ? 7.610 94.636 3.239 1.00 33.63 466 LEU B C 1
ATOM 3039 O O . LEU B 1 117 ? 7.138 94.668 4.371 1.00 34.38 466 LEU B O 1
ATOM 3044 N N . LYS B 1 118 ? 8.685 95.331 2.882 1.00 31.97 467 LYS B N 1
ATOM 3045 C CA . LYS B 1 118 ? 9.384 96.212 3.817 1.00 31.16 467 LYS B CA 1
ATOM 3046 C C . LYS B 1 118 ? 8.887 97.655 3.699 1.00 30.02 467 LYS B C 1
ATOM 3047 O O . LYS B 1 118 ? 8.695 98.151 2.593 1.00 30.16 467 LYS B O 1
ATOM 3053 N N . ILE B 1 119 ? 8.674 98.323 4.830 1.00 28.34 468 ILE B N 1
ATOM 3054 C CA . ILE B 1 119 ? 8.283 99.738 4.821 1.00 26.25 468 ILE B CA 1
ATOM 3055 C C . ILE B 1 119 ? 9.468 100.601 4.419 1.00 26.19 468 ILE B C 1
ATOM 3056 O O . ILE B 1 119 ? 10.515 100.561 5.063 1.00 26.24 468 ILE B O 1
ATOM 3061 N N . ARG B 1 120 ? 9.304 101.359 3.333 1.00 26.20 469 ARG B N 1
ATOM 3062 C CA . ARG B 1 120 ? 10.330 102.274 2.867 1.00 26.28 469 ARG B CA 1
ATOM 3063 C C . ARG B 1 120 ? 10.074 103.648 3.439 1.00 26.13 469 ARG B C 1
ATOM 3064 O O . ARG B 1 120 ? 9.099 104.333 3.082 1.00 26.16 469 ARG B O 1
ATOM 3072 N N . VAL B 1 121 ? 10.943 104.051 4.357 1.00 25.45 470 VAL B N 1
ATOM 3073 C CA . VAL B 1 121 ? 10.728 105.295 5.076 1.00 24.78 470 VAL B CA 1
ATOM 3074 C C . VAL B 1 121 ? 11.294 106.413 4.209 1.00 24.65 470 VAL B C 1
ATOM 3075 O O . VAL B 1 121 ? 12.477 106.398 3.832 1.00 23.21 470 VAL B O 1
ATOM 3079 N N . GLU B 1 122 ? 10.421 107.362 3.891 1.00 23.93 471 GLU B N 1
ATOM 3080 C CA . GLU B 1 122 ? 10.714 108.454 2.978 1.00 23.60 471 GLU B CA 1
ATOM 3081 C C . GLU B 1 122 ? 10.402 109.812 3.630 1.00 23.46 471 GLU B C 1
ATOM 3082 O O . GLU B 1 122 ? 9.239 110.267 3.627 1.00 23.68 471 GLU B O 1
ATOM 3088 N N . PRO B 1 123 ? 11.432 110.477 4.182 1.00 23.13 472 PRO B N 1
ATOM 3089 C CA . PRO B 1 123 ? 11.239 111.815 4.732 1.00 23.17 472 PRO B CA 1
ATOM 3090 C C . PRO B 1 123 ? 10.770 112.848 3.697 1.00 23.23 472 PRO B C 1
ATOM 3091 O O . PRO B 1 123 ? 10.279 113.907 4.080 1.00 23.43 472 PRO B O 1
ATOM 3095 N N . GLY B 1 124 ? 10.933 112.546 2.412 1.00 22.71 473 GLY B N 1
ATOM 3096 C CA . GLY B 1 124 ? 10.388 113.385 1.332 1.00 22.79 473 GLY B CA 1
ATOM 3097 C C . GLY B 1 124 ? 8.861 113.477 1.315 1.00 22.72 473 GLY B C 1
ATOM 3098 O O . GLY B 1 124 ? 8.305 114.384 0.701 1.00 22.67 473 GLY B O 1
ATOM 3099 N N . ILE B 1 125 ? 8.190 112.564 2.015 1.00 22.55 474 ILE B N 1
ATOM 3100 C CA . ILE B 1 125 ? 6.729 112.617 2.173 1.00 23.23 474 ILE B CA 1
ATOM 3101 C C . ILE B 1 125 ? 6.325 112.899 3.630 1.00 23.47 474 ILE B C 1
ATOM 3102 O O . ILE B 1 125 ? 5.173 112.685 4.029 1.00 24.06 474 ILE B O 1
ATOM 3107 N N . PHE B 1 126 ? 7.266 113.425 4.404 1.00 23.27 475 PHE B N 1
ATOM 3108 C CA . PHE B 1 126 ? 6.949 113.977 5.710 1.00 24.14 475 PHE B CA 1
ATOM 3109 C C . PHE B 1 126 ? 6.035 115.204 5.580 1.00 24.67 475 PHE B C 1
ATOM 3110 O O . PHE B 1 126 ? 5.913 115.793 4.506 1.00 24.69 475 PHE B O 1
ATOM 3118 N N . GLU B 1 127 ? 5.379 115.559 6.681 1.00 25.36 476 GLU B N 1
ATOM 3119 C CA . GLU B 1 127 ? 4.523 116.738 6.777 1.00 26.68 476 GLU B CA 1
ATOM 3120 C C . GLU B 1 127 ? 5.262 118.012 6.368 1.00 27.87 476 GLU B C 1
ATOM 3121 O O . GLU B 1 127 ? 6.488 118.087 6.488 1.00 27.91 476 GLU B O 1
ATOM 3127 N N . TRP B 1 128 ? 4.514 119.008 5.879 1.00 29.36 477 TRP B N 1
ATOM 3128 C CA . TRP B 1 128 ? 5.083 120.333 5.621 1.00 30.64 477 TRP B CA 1
ATOM 3129 C C . TRP B 1 128 ? 5.714 120.872 6.896 1.00 31.65 477 TRP B C 1
ATOM 3130 O O . TRP B 1 128 ? 5.034 121.025 7.915 1.00 31.39 477 TRP B O 1
ATOM 3141 N N . MET B 1 129 ? 7.014 121.149 6.824 1.00 33.03 478 MET B N 1
ATOM 3142 C CA . MET B 1 129 ? 7.810 121.529 7.993 1.00 35.12 478 MET B CA 1
ATOM 3143 C C . MET B 1 129 ? 7.324 122.774 8.734 1.00 36.41 478 MET B C 1
ATOM 3144 O O . MET B 1 129 ? 7.606 122.920 9.922 1.00 37.11 478 MET B O 1
ATOM 3149 N N . LYS B 1 130 ? 6.610 123.670 8.047 1.00 37.87 479 LYS B N 1
ATOM 3150 C CA . LYS B 1 130 ? 5.980 124.827 8.706 1.00 39.17 479 LYS B CA 1
ATOM 3151 C C . LYS B 1 130 ? 5.006 124.381 9.794 1.00 39.77 479 LYS B C 1
ATOM 3152 O O . LYS B 1 130 ? 4.891 125.034 10.848 1.00 40.48 479 LYS B O 1
ATOM 3158 N N . TRP B 1 131 ? 4.325 123.260 9.551 1.00 39.87 480 TRP B N 1
ATOM 3159 C CA . TRP B 1 131 ? 3.344 122.726 10.497 1.00 40.14 480 TRP B CA 1
ATOM 3160 C C . TRP B 1 131 ? 3.924 121.761 11.555 1.00 40.11 480 TRP B C 1
ATOM 3161 O O . TRP B 1 131 ? 3.176 121.137 12.310 1.00 39.98 480 TRP B O 1
ATOM 3172 N N . GLU B 1 132 ? 5.252 121.649 11.610 1.00 40.35 481 GLU B N 1
ATOM 3173 C CA . GLU B 1 132 ? 5.916 120.764 12.578 1.00 40.64 481 GLU B CA 1
ATOM 3174 C C . GLU B 1 132 ? 6.949 121.490 13.460 1.00 41.11 481 GLU B C 1
ATOM 3175 O O . GLU B 1 132 ? 7.250 122.673 13.236 1.00 41.47 481 GLU B O 1
ATOM 3181 N N . ALA B 1 133 ? 7.476 120.755 14.443 0.20 41.30 482 ALA B N 1
ATOM 3182 C CA . ALA B 1 133 ? 8.264 121.282 15.569 0.20 41.59 482 ALA B CA 1
ATOM 3183 C C . ALA B 1 133 ? 9.320 122.336 15.246 0.20 41.79 482 ALA B C 1
ATOM 3184 O O . ALA B 1 133 ? 9.063 123.533 15.377 0.20 41.79 482 ALA B O 1
ATOM 3186 N N . SER B 1 134 ? 10.509 121.881 14.856 0.20 42.05 483 SER B N 1
ATOM 3187 C CA . SER B 1 134 ? 11.648 122.765 14.573 0.20 42.32 483 SER B CA 1
ATOM 3188 C C . SER B 1 134 ? 12.273 123.360 15.839 0.20 42.54 483 SER B C 1
ATOM 3189 O O . SER B 1 134 ? 11.895 123.007 16.957 0.20 42.52 483 SER B O 1
ATOM 3192 N N . LYS B 1 135 ? 13.229 124.268 15.654 0.20 42.76 484 LYS B N 1
ATOM 3193 C CA . LYS B 1 135 ? 13.942 124.865 16.778 0.20 43.07 484 LYS B CA 1
ATOM 3194 C C . LYS B 1 135 ? 13.710 124.031 18.030 0.20 43.25 484 LYS B C 1
ATOM 3195 O O . LYS B 1 135 ? 14.643 123.746 18.781 0.20 43.31 484 LYS B O 1
ATOM 3201 N N . ALA B 1 136 ? 12.459 123.638 18.245 0.20 43.49 485 ALA B N 1
ATOM 3202 C CA . ALA B 1 136 ? 12.147 122.593 19.207 0.20 43.72 485 ALA B CA 1
ATOM 3203 C C . ALA B 1 136 ? 12.414 121.268 18.496 0.20 43.80 485 ALA B C 1
ATOM 3204 O O . ALA B 1 136 ? 11.503 120.661 17.929 0.20 43.83 485 ALA B O 1
ATOM 3206 N N . THR B 1 137 ? 13.677 120.842 18.532 1.00 44.13 486 THR B N 1
ATOM 3207 C CA . THR B 1 137 ? 14.211 119.811 17.630 1.00 43.95 486 THR B CA 1
ATOM 3208 C C . THR B 1 137 ? 13.281 118.614 17.473 1.00 43.56 486 THR B C 1
ATOM 3209 O O . THR B 1 137 ? 12.979 117.893 18.433 1.00 43.93 486 THR B O 1
ATOM 3213 N N . LEU B 1 138 ? 12.811 118.434 16.245 1.00 42.46 487 LEU B N 1
ATOM 3214 C CA . LEU B 1 138 ? 12.011 117.287 15.893 1.00 41.45 487 LEU B CA 1
ATOM 3215 C C . LEU B 1 138 ? 12.977 116.148 15.603 1.00 40.64 487 LEU B C 1
ATOM 3216 O O . LEU B 1 138 ? 13.968 116.332 14.900 1.00 40.69 487 LEU B O 1
ATOM 3221 N N . THR B 1 139 ? 12.703 114.982 16.181 1.00 39.48 488 THR B N 1
ATOM 3222 C CA . THR B 1 139 ? 13.530 113.793 15.966 1.00 38.06 488 THR B CA 1
ATOM 3223 C C . THR B 1 139 ? 12.603 112.607 15.756 1.00 36.46 488 THR B C 1
ATOM 3224 O O . THR B 1 139 ? 11.619 112.457 16.493 1.00 36.91 488 THR B O 1
ATOM 3228 N N . PHE B 1 140 ? 12.888 111.794 14.733 1.00 34.20 489 PHE B N 1
ATOM 3229 C CA . PHE B 1 140 ? 12.123 110.573 14.458 1.00 31.49 489 PHE B CA 1
ATOM 3230 C C . PHE B 1 140 ? 12.884 109.359 14.955 1.00 30.85 489 PHE B C 1
ATOM 3231 O O . PHE B 1 140 ? 14.101 109.427 15.156 1.00 29.81 489 PHE B O 1
ATOM 3239 N N . LEU B 1 141 ? 12.182 108.243 15.140 1.00 29.54 490 LEU B N 1
ATOM 3240 C CA . LEU B 1 141 ? 12.873 106.978 15.386 1.00 28.90 490 LEU B CA 1
ATOM 3241 C C . LEU B 1 141 ? 13.800 106.669 14.211 1.00 28.53 490 LEU B C 1
ATOM 3242 O O . LEU B 1 141 ? 13.445 106.873 13.042 1.00 27.81 490 LEU B O 1
ATOM 3247 N N . THR B 1 142 ? 15.000 106.197 14.530 1.00 28.05 491 THR B N 1
ATOM 3248 C CA . THR B 1 142 ? 15.938 105.712 13.525 1.00 27.79 491 THR B CA 1
ATOM 3249 C C . THR B 1 142 ? 15.397 104.392 12.980 1.00 28.28 491 THR B C 1
ATOM 3250 O O . THR B 1 142 ? 14.552 103.770 13.626 1.00 27.99 491 THR B O 1
ATOM 3254 N N . LEU B 1 143 ? 15.883 103.964 11.811 1.00 28.90 492 LEU B N 1
ATOM 3255 C CA . LEU B 1 143 ? 15.535 102.651 11.248 1.00 29.96 492 LEU B CA 1
ATOM 3256 C C . LEU B 1 143 ? 15.823 101.498 12.210 1.00 30.86 492 LEU B C 1
ATOM 3257 O O . LEU B 1 143 ? 15.057 100.539 12.287 1.00 31.10 492 LEU B O 1
ATOM 3262 N N . GLU B 1 144 ? 16.943 101.585 12.927 1.00 31.73 493 GLU B N 1
ATOM 3263 C CA . GLU B 1 144 ? 17.304 100.579 13.919 1.00 32.31 493 GLU B CA 1
ATOM 3264 C C . GLU B 1 144 ? 16.319 100.569 15.076 1.00 32.02 493 GLU B C 1
ATOM 3265 O O . GLU B 1 144 ? 15.897 99.502 15.501 1.00 31.94 493 GLU B O 1
ATOM 3271 N N . GLU B 1 145 ? 15.917 101.751 15.547 1.00 31.67 494 GLU B N 1
ATOM 3272 C CA . GLU B 1 145 ? 14.899 101.836 16.599 1.00 32.07 494 GLU B CA 1
ATOM 3273 C C . GLU B 1 145 ? 13.557 101.295 16.123 1.00 32.01 494 GLU B C 1
ATOM 3274 O O . GLU B 1 145 ? 12.873 100.580 16.858 1.00 32.03 494 GLU B O 1
ATOM 3280 N N . LEU B 1 146 ? 13.200 101.614 14.883 1.00 31.71 495 LEU B N 1
ATOM 3281 C CA . LEU B 1 146 ? 12.011 101.043 14.274 1.00 31.92 495 LEU B CA 1
ATOM 3282 C C . LEU B 1 146 ? 12.107 99.518 14.191 1.00 32.55 495 LEU B C 1
ATOM 3283 O O . LEU B 1 146 ? 11.172 98.840 14.593 1.00 32.41 495 LEU B O 1
ATOM 3288 N N . LYS B 1 147 ? 13.240 98.988 13.716 1.00 34.03 496 LYS B N 1
ATOM 3289 C CA . LYS B 1 147 ? 13.469 97.530 13.661 1.00 35.97 496 LYS B CA 1
ATOM 3290 C C . LYS B 1 147 ? 13.344 96.848 15.029 1.00 36.94 496 LYS B C 1
ATOM 3291 O O . LYS B 1 147 ? 12.747 95.769 15.135 1.00 37.01 496 LYS B O 1
ATOM 3297 N N . GLU B 1 148 ? 13.923 97.480 16.056 1.00 37.87 497 GLU B N 1
ATOM 3298 C CA . GLU B 1 148 ? 13.825 97.036 17.457 1.00 39.30 497 GLU B CA 1
ATOM 3299 C C . GLU B 1 148 ? 12.380 97.014 17.970 1.00 39.18 497 GLU B C 1
ATOM 3300 O O . GLU B 1 148 ? 12.024 96.175 18.802 1.00 39.23 497 GLU B O 1
ATOM 3306 N N . ALA B 1 149 ? 11.566 97.954 17.488 1.00 38.98 498 ALA B N 1
ATOM 3307 C CA . ALA B 1 149 ? 10.154 98.022 17.847 1.00 39.20 498 ALA B CA 1
ATOM 3308 C C . ALA B 1 149 ? 9.287 97.156 16.926 1.00 39.21 498 ALA B C 1
ATOM 3309 O O . ALA B 1 149 ? 8.063 97.288 16.925 1.00 39.65 498 ALA B O 1
ATOM 3311 N N . ASN B 1 150 ? 9.930 96.276 16.154 1.00 39.41 499 ASN B N 1
ATOM 3312 C CA . ASN B 1 150 ? 9.239 95.273 15.331 1.00 39.95 499 ASN B CA 1
ATOM 3313 C C . ASN B 1 150 ? 8.509 95.873 14.114 1.00 39.60 499 ASN B C 1
ATOM 3314 O O . ASN B 1 150 ? 7.489 95.344 13.652 1.00 40.19 499 ASN B O 1
ATOM 3319 N N . PHE B 1 151 ? 9.029 96.990 13.608 1.00 38.53 500 PHE B N 1
ATOM 3320 C CA . PHE B 1 151 ? 8.615 97.519 12.306 1.00 37.67 500 PHE B CA 1
ATOM 3321 C C . PHE B 1 151 ? 9.550 96.946 11.251 1.00 37.05 500 PHE B C 1
ATOM 3322 O O . PHE B 1 151 ? 10.762 97.159 11.317 1.00 37.11 500 PHE B O 1
ATOM 3330 N N . ASN B 1 152 ? 9.002 96.210 10.287 1.00 36.06 501 ASN B N 1
ATOM 3331 C CA . ASN B 1 152 ? 9.832 95.635 9.219 1.00 35.10 501 ASN B CA 1
ATOM 3332 C C . ASN B 1 152 ? 10.235 96.688 8.191 1.00 34.01 501 ASN B C 1
ATOM 3333 O O . ASN B 1 152 ? 9.767 96.664 7.055 1.00 33.81 501 ASN B O 1
ATOM 3338 N N . VAL B 1 153 ? 11.108 97.608 8.601 1.00 33.20 502 VAL B N 1
ATOM 3339 C CA . VAL B 1 153 ? 11.575 98.694 7.730 1.00 32.66 502 VAL B CA 1
ATOM 3340 C C . VAL B 1 153 ? 12.687 98.263 6.770 1.00 32.94 502 VAL B C 1
ATOM 3341 O O . VAL B 1 153 ? 13.463 97.349 7.071 1.00 32.72 502 VAL B O 1
ATOM 3345 N N . ASP B 1 154 ? 12.741 98.906 5.602 1.00 33.00 503 ASP B N 1
ATOM 3346 C CA . ASP B 1 154 ? 13.807 98.653 4.622 1.00 33.46 503 ASP B CA 1
ATOM 3347 C C . ASP B 1 154 ? 15.070 99.428 5.020 1.00 33.89 503 ASP B C 1
ATOM 3348 O O . ASP B 1 154 ? 15.135 100.659 4.886 1.00 33.68 503 ASP B O 1
ATOM 3353 N N . LEU B 1 155 ? 16.064 98.694 5.517 1.00 34.53 504 LEU B N 1
ATOM 3354 C CA . LEU B 1 155 ? 17.335 99.273 5.957 1.00 35.38 504 LEU B CA 1
ATOM 3355 C C . LEU B 1 155 ? 18.223 99.691 4.793 1.00 35.89 504 LEU B C 1
ATOM 3356 O O . LEU B 1 155 ? 19.150 100.488 4.974 1.00 36.52 504 LEU B O 1
ATOM 3361 N N . ASP B 1 156 ? 17.934 99.149 3.608 1.00 36.14 505 ASP B N 1
ATOM 3362 C CA . ASP B 1 156 ? 18.712 99.419 2.399 1.00 36.27 505 ASP B CA 1
ATOM 3363 C C . ASP B 1 156 ? 18.108 100.476 1.472 1.00 35.79 505 ASP B C 1
ATOM 3364 O O . ASP B 1 156 ? 18.684 100.789 0.435 1.00 35.81 505 ASP B O 1
ATOM 3369 N N . TYR B 1 157 ? 16.954 101.027 1.833 1.00 34.93 506 TYR B N 1
ATOM 3370 C CA . TYR B 1 157 ? 16.321 102.056 1.017 1.00 34.34 506 TYR B CA 1
ATOM 3371 C C . TYR B 1 157 ? 17.050 103.394 1.162 1.00 34.67 506 TYR B C 1
ATOM 3372 O O . TYR B 1 157 ? 17.298 103.846 2.285 1.00 35.38 506 TYR B O 1
ATOM 3381 N N . ARG B 1 158 ? 17.379 104.021 0.034 1.00 34.64 507 ARG B N 1
ATOM 3382 C CA . ARG B 1 158 ? 17.978 105.359 0.032 1.00 34.98 507 ARG B CA 1
ATOM 3383 C C . ARG B 1 158 ? 16.931 106.424 -0.295 1.00 33.95 507 ARG B C 1
ATOM 3384 O O . ARG B 1 158 ? 16.512 106.539 -1.442 1.00 33.83 507 ARG B O 1
ATOM 3392 N N . PRO B 1 159 ? 16.492 107.196 0.723 1.00 33.15 508 PRO B N 1
ATOM 3393 C CA . PRO B 1 159 ? 15.409 108.157 0.505 1.00 32.16 508 PRO B CA 1
ATOM 3394 C C . PRO B 1 159 ? 15.710 109.222 -0.552 1.00 31.69 508 PRO B C 1
ATOM 3395 O O . PRO B 1 159 ? 16.872 109.578 -0.775 1.00 31.08 508 PRO B O 1
ATOM 3399 N N . ALA B 1 160 ? 14.649 109.707 -1.198 1.00 30.04 509 ALA B N 1
ATOM 3400 C CA . ALA B 1 160 ? 14.723 110.817 -2.129 1.00 29.35 509 ALA B CA 1
ATOM 3401 C C . ALA B 1 160 ? 15.118 112.087 -1.393 1.00 29.17 509 ALA B C 1
ATOM 3402 O O . ALA B 1 160 ? 15.829 112.939 -1.931 1.00 28.95 509 ALA B O 1
ATOM 3404 N N . LEU B 1 161 ? 14.629 112.215 -0.164 1.00 28.12 510 LEU B N 1
ATOM 3405 C CA . LEU B 1 161 ? 15.049 113.281 0.727 1.00 28.24 510 LEU B CA 1
ATOM 3406 C C . LEU B 1 161 ? 15.504 112.645 2.047 1.00 27.96 510 LEU B C 1
ATOM 3407 O O . LEU B 1 161 ? 14.675 112.135 2.804 1.00 27.32 510 LEU B O 1
ATOM 3412 N N . PRO B 1 162 ? 16.823 112.637 2.309 1.00 27.73 511 PRO B N 1
ATOM 3413 C CA . PRO B 1 162 ? 17.283 112.222 3.641 1.00 27.41 511 PRO B CA 1
ATOM 3414 C C . PRO B 1 162 ? 16.661 113.055 4.771 1.00 27.76 511 PRO B C 1
ATOM 3415 O O . PRO B 1 162 ? 16.389 114.243 4.590 1.00 27.04 511 PRO B O 1
ATOM 3419 N N . ARG B 1 163 ? 16.453 112.437 5.939 1.00 28.56 512 ARG B N 1
ATOM 3420 C CA . ARG B 1 163 ? 15.787 113.118 7.048 1.00 29.28 512 ARG B CA 1
ATOM 3421 C C . ARG B 1 163 ? 16.462 114.419 7.485 1.00 29.81 512 ARG B C 1
ATOM 3422 O O . ARG B 1 163 ? 15.785 115.346 7.918 1.00 29.86 512 ARG B O 1
ATOM 3430 N N . CYS B 1 164 ? 17.790 114.488 7.365 1.00 30.51 513 CYS B N 1
ATOM 3431 C CA . CYS B 1 164 ? 18.519 115.699 7.739 1.00 31.04 513 CYS B CA 1
ATOM 3432 C C . CYS B 1 164 ? 18.352 116.814 6.699 1.00 31.30 513 CYS B C 1
ATOM 3433 O O . CYS B 1 164 ? 18.752 117.950 6.948 1.00 31.56 513 CYS B O 1
ATOM 3436 N N . SER B 1 165 ? 17.752 116.503 5.549 1.00 32.01 514 SER B N 1
ATOM 3437 C CA . SER B 1 165 ? 17.532 117.520 4.511 1.00 32.57 514 SER B CA 1
ATOM 3438 C C . SER B 1 165 ? 16.221 118.290 4.690 1.00 33.53 514 SER B C 1
ATOM 3439 O O . SER B 1 165 ? 15.953 119.246 3.958 1.00 33.63 514 SER B O 1
ATOM 3442 N N . LEU B 1 166 ? 15.412 117.870 5.665 1.00 34.59 515 LEU B N 1
ATOM 3443 C CA . LEU B 1 166 ? 14.169 118.559 6.018 1.00 35.52 515 LEU B CA 1
ATOM 3444 C C . LEU B 1 166 ? 14.461 119.888 6.709 1.00 37.15 515 LEU B C 1
ATOM 3445 O O . LEU B 1 166 ? 14.874 119.915 7.867 1.00 37.60 515 LEU B O 1
ATOM 3450 N N . MET B 1 167 ? 14.264 120.985 5.976 1.00 39.09 516 MET B N 1
ATOM 3451 C CA . MET B 1 167 ? 14.584 122.326 6.465 1.00 40.85 516 MET B CA 1
ATOM 3452 C C . MET B 1 167 ? 13.451 122.849 7.330 1.00 40.70 516 MET B C 1
ATOM 3453 O O . MET B 1 167 ? 12.312 122.898 6.879 1.00 40.49 516 MET B O 1
ATOM 3458 N N . PRO B 1 168 ? 13.760 123.277 8.571 1.00 41.10 517 PRO B N 1
ATOM 3459 C CA . PRO B 1 168 ? 12.699 123.809 9.437 1.00 40.97 517 PRO B CA 1
ATOM 3460 C C . PRO B 1 168 ? 12.021 125.033 8.803 1.00 41.01 517 PRO B C 1
ATOM 3461 O O . PRO B 1 168 ? 10.804 125.202 8.927 1.00 41.18 517 PRO B O 1
ATOM 3465 N N . ALA B 1 169 ? 12.806 125.849 8.101 1.00 40.81 518 ALA B N 1
ATOM 3466 C CA . ALA B 1 169 ? 12.307 127.050 7.425 1.00 40.73 518 ALA B CA 1
ATOM 3467 C C . ALA B 1 169 ? 11.724 126.782 6.025 1.00 40.43 518 ALA B C 1
ATOM 3468 O O . ALA B 1 169 ? 11.714 127.666 5.160 1.00 40.74 518 ALA B O 1
ATOM 3470 N N . GLU B 1 170 ? 11.237 125.562 5.818 1.00 39.80 519 GLU B N 1
ATOM 3471 C CA . GLU B 1 170 ? 10.612 125.141 4.567 1.00 39.10 519 GLU B CA 1
ATOM 3472 C C . GLU B 1 170 ? 9.363 125.954 4.212 1.00 38.58 519 GLU B C 1
ATOM 3473 O O . GLU B 1 170 ? 8.385 125.953 4.959 1.00 39.03 519 GLU B O 1
ATOM 3479 N N . SER B 1 171 ? 9.405 126.626 3.062 1.00 38.15 520 SER B N 1
ATOM 3480 C CA . SER B 1 171 ? 8.271 127.407 2.561 1.00 37.65 520 SER B CA 1
ATOM 3481 C C . SER B 1 171 ? 7.301 126.506 1.797 1.00 37.01 520 SER B C 1
ATOM 3482 O O . SER B 1 171 ? 7.657 125.379 1.436 1.00 36.69 520 SER B O 1
ATOM 3485 N N . TYR B 1 172 ? 6.088 127.009 1.553 1.00 36.28 521 TYR B N 1
ATOM 3486 C CA . TYR B 1 172 ? 5.088 126.277 0.765 1.00 35.38 521 TYR B CA 1
ATOM 3487 C C . TYR B 1 172 ? 5.648 125.812 -0.579 1.00 35.14 521 TYR B C 1
ATOM 3488 O O . TYR B 1 172 ? 5.497 124.640 -0.939 1.00 35.39 521 TYR B O 1
ATOM 3497 N N . ASP B 1 173 ? 6.268 126.740 -1.313 1.00 34.51 522 ASP B N 1
ATOM 3498 C CA . ASP B 1 173 ? 6.900 126.455 -2.603 1.00 34.16 522 ASP B CA 1
ATOM 3499 C C . ASP B 1 173 ? 7.935 125.331 -2.515 1.00 33.53 522 ASP B C 1
ATOM 3500 O O . ASP B 1 173 ? 7.940 124.410 -3.338 1.00 33.44 522 ASP B O 1
ATOM 3505 N N . GLN B 1 174 ? 8.831 125.434 -1.534 1.00 32.40 523 GLN B N 1
ATOM 3506 C CA . GLN B 1 174 ? 9.843 124.413 -1.307 1.00 31.66 523 GLN B CA 1
ATOM 3507 C C . GLN B 1 174 ? 9.190 123.074 -0.980 1.00 30.74 523 GLN B C 1
ATOM 3508 O O . GLN B 1 174 ? 9.650 122.034 -1.447 1.00 30.52 523 GLN B O 1
ATOM 3514 N N . TYR B 1 175 ? 8.111 123.118 -0.196 1.00 29.80 524 TYR B N 1
ATOM 3515 C CA . TYR B 1 175 ? 7.434 121.910 0.277 1.00 29.46 524 TYR B CA 1
ATOM 3516 C C . TYR B 1 175 ? 6.794 121.117 -0.874 1.00 29.39 524 TYR B C 1
ATOM 3517 O O . TYR B 1 175 ? 7.020 119.909 -1.019 1.00 29.30 524 TYR B O 1
ATOM 3526 N N . VAL B 1 176 ? 6.012 121.804 -1.705 1.00 29.95 525 VAL B N 1
ATOM 3527 C CA . VAL B 1 176 ? 5.378 121.147 -2.859 1.00 29.62 525 VAL B CA 1
ATOM 3528 C C . VAL B 1 176 ? 6.406 120.598 -3.857 1.00 29.63 525 VAL B C 1
ATOM 3529 O O . VAL B 1 176 ? 6.195 119.544 -4.468 1.00 29.41 525 VAL B O 1
ATOM 3533 N N . GLU B 1 177 ? 7.539 121.292 -3.977 1.00 29.52 526 GLU B N 1
ATOM 3534 C CA . GLU B 1 177 ? 8.640 120.843 -4.832 1.00 29.31 526 GLU B CA 1
ATOM 3535 C C . GLU B 1 177 ? 9.296 119.557 -4.326 1.00 28.31 526 GLU B C 1
ATOM 3536 O O . GLU B 1 177 ? 9.511 118.618 -5.100 1.00 27.79 526 GLU B O 1
ATOM 3542 N N . ARG B 1 178 ? 9.611 119.489 -3.037 1.00 27.80 527 ARG B N 1
ATOM 3543 C CA . ARG B 1 178 ? 10.232 118.253 -2.533 1.00 27.20 527 ARG B CA 1
ATOM 3544 C C . ARG B 1 178 ? 9.274 117.048 -2.574 1.00 26.79 527 ARG B C 1
ATOM 3545 O O . ARG B 1 178 ? 9.715 115.930 -2.832 1.00 26.83 527 ARG B O 1
ATOM 3553 N N . CYS B 1 179 ? 7.975 117.281 -2.376 1.00 26.77 528 CYS B N 1
ATOM 3554 C CA . CYS B 1 179 ? 6.981 116.210 -2.549 1.00 26.06 528 CYS B CA 1
ATOM 3555 C C . CYS B 1 179 ? 6.980 115.716 -3.991 1.00 26.14 528 CYS B C 1
ATOM 3556 O O . CYS B 1 179 ? 6.979 114.518 -4.234 1.00 26.20 528 CYS B O 1
ATOM 3559 N N . ALA B 1 180 ? 6.974 116.650 -4.942 1.00 26.32 529 ALA B N 1
ATOM 3560 C CA . ALA B 1 180 ? 7.030 116.310 -6.361 1.00 26.62 529 ALA B CA 1
ATOM 3561 C C . ALA B 1 180 ? 8.323 115.549 -6.720 1.00 26.34 529 ALA B C 1
ATOM 3562 O O . ALA B 1 180 ? 8.270 114.530 -7.421 1.00 26.05 529 ALA B O 1
ATOM 3564 N N . VAL B 1 181 ? 9.470 116.026 -6.220 1.00 26.55 530 VAL B N 1
ATOM 3565 C CA . VAL B 1 181 ? 10.742 115.329 -6.419 1.00 26.83 530 VAL B CA 1
ATOM 3566 C C . VAL B 1 181 ? 10.656 113.913 -5.873 1.00 26.73 530 VAL B C 1
ATOM 3567 O O . VAL B 1 181 ? 10.980 112.952 -6.580 1.00 26.32 530 VAL B O 1
ATOM 3571 N N . SER B 1 182 ? 10.180 113.787 -4.628 1.00 26.20 531 SER B N 1
ATOM 3572 C CA . SER B 1 182 ? 10.073 112.490 -3.979 1.00 25.92 531 SER B CA 1
ATOM 3573 C C . SER B 1 182 ? 9.154 111.541 -4.746 1.00 25.44 531 SER B C 1
ATOM 3574 O O . SER B 1 182 ? 9.532 110.408 -5.008 1.00 25.43 531 SER B O 1
ATOM 3577 N N . MET B 1 183 ? 7.967 112.008 -5.130 1.00 25.85 532 MET B N 1
ATOM 3578 C CA . MET B 1 183 ? 7.032 111.177 -5.905 1.00 26.19 532 MET B CA 1
ATOM 3579 C C . MET B 1 183 ? 7.652 110.664 -7.227 1.00 27.04 532 MET B C 1
ATOM 3580 O O . MET B 1 183 ? 7.453 109.513 -7.608 1.00 26.83 532 MET B O 1
ATOM 3585 N N . GLY B 1 184 ? 8.406 111.531 -7.900 1.00 28.03 533 GLY B N 1
ATOM 3586 C CA . GLY B 1 184 ? 9.126 111.170 -9.130 1.00 29.56 533 GLY B CA 1
ATOM 3587 C C . GLY B 1 184 ? 10.030 109.975 -8.880 1.00 30.64 533 GLY B C 1
ATOM 3588 O O . GLY B 1 184 ? 9.945 108.975 -9.605 1.00 30.97 533 GLY B O 1
ATOM 3589 N N . GLN B 1 185 ? 10.868 110.067 -7.839 1.00 31.17 534 GLN B N 1
ATOM 3590 C CA . GLN B 1 185 ? 11.771 108.973 -7.457 1.00 32.12 534 GLN B CA 1
ATOM 3591 C C . GLN B 1 185 ? 11.020 107.704 -7.077 1.00 32.76 534 GLN B C 1
ATOM 3592 O O . GLN B 1 185 ? 11.425 106.600 -7.470 1.00 32.66 534 GLN B O 1
ATOM 3598 N N . ILE B 1 186 ? 9.934 107.862 -6.309 1.00 33.24 535 ILE B N 1
ATOM 3599 C CA . ILE B 1 186 ? 9.097 106.728 -5.897 1.00 33.80 535 ILE B CA 1
ATOM 3600 C C . ILE B 1 186 ? 8.514 105.945 -7.076 1.00 35.21 535 ILE B C 1
ATOM 3601 O O . ILE B 1 186 ? 8.525 104.708 -7.057 1.00 35.23 535 ILE B O 1
ATOM 3606 N N . ILE B 1 187 ? 7.992 106.635 -8.089 1.00 36.60 536 ILE B N 1
ATOM 3607 C CA . ILE B 1 187 ? 7.387 105.907 -9.218 1.00 38.97 536 ILE B CA 1
ATOM 3608 C C . ILE B 1 187 ? 8.425 105.215 -10.139 1.00 41.28 536 ILE B C 1
ATOM 3609 O O . ILE B 1 187 ? 8.066 104.417 -11.006 1.00 41.44 536 ILE B O 1
ATOM 3614 N N . ASN B 1 188 ? 9.704 105.514 -9.908 1.00 43.85 537 ASN B N 1
ATOM 3615 C CA . ASN B 1 188 ? 10.824 104.882 -10.623 1.00 46.30 537 ASN B CA 1
ATOM 3616 C C . ASN B 1 188 ? 11.544 103.801 -9.815 1.00 47.96 537 ASN B C 1
ATOM 3617 O O . ASN B 1 188 ? 12.323 103.026 -10.372 1.00 48.16 537 ASN B O 1
ATOM 3622 N N . THR B 1 189 ? 11.283 103.752 -8.507 1.00 50.10 538 THR B N 1
ATOM 3623 C CA . THR B 1 189 ? 11.887 102.750 -7.625 1.00 52.22 538 THR B CA 1
ATOM 3624 C C . THR B 1 189 ? 11.557 101.339 -8.123 1.00 53.86 538 THR B C 1
ATOM 3625 O O . THR B 1 189 ? 12.453 100.610 -8.572 1.00 54.52 538 THR B O 1
ATOM 3629 N N . CYS B 1 190 ? 10.280 100.967 -8.081 1.00 55.51 539 CYS B N 1
ATOM 3630 C CA . CYS B 1 190 ? 9.846 99.682 -8.642 1.00 57.06 539 CYS B CA 1
ATOM 3631 C C . CYS B 1 190 ? 8.674 99.857 -9.605 1.00 57.38 539 CYS B C 1
ATOM 3632 O O . CYS B 1 190 ? 7.515 99.739 -9.190 1.00 57.89 539 CYS B O 1
ATOM 3635 N N . PRO B 1 191 ? 8.962 100.156 -10.889 1.00 57.80 540 PRO B N 1
ATOM 3636 C CA . PRO B 1 191 ? 7.903 100.186 -11.900 1.00 57.90 540 PRO B CA 1
ATOM 3637 C C . PRO B 1 191 ? 7.368 98.787 -12.242 1.00 57.90 540 PRO B C 1
ATOM 3638 O O . PRO B 1 191 ? 7.391 98.388 -13.409 1.00 58.24 540 PRO B O 1
ATOM 3642 N N . GLN B 1 192 ? 6.896 98.058 -11.230 1.00 57.69 541 GLN B N 1
ATOM 3643 C CA . GLN B 1 192 ? 6.157 96.812 -11.446 1.00 57.52 541 GLN B CA 1
ATOM 3644 C C . GLN B 1 192 ? 4.794 97.178 -12.025 1.00 57.03 541 GLN B C 1
ATOM 3645 O O . GLN B 1 192 ? 3.909 97.670 -11.313 1.00 57.08 541 GLN B O 1
ATOM 3651 N N . ASP B 1 193 ? 4.636 96.934 -13.323 1.00 56.27 542 ASP B N 1
ATOM 3652 C CA . ASP B 1 193 ? 3.563 97.560 -14.103 1.00 55.27 542 ASP B CA 1
ATOM 3653 C C . ASP B 1 193 ? 2.150 96.959 -13.965 1.00 54.11 542 ASP B C 1
ATOM 3654 O O . ASP B 1 193 ? 1.364 96.962 -14.929 1.00 53.99 542 ASP B O 1
ATOM 3659 N N . MET B 1 194 ? 1.830 96.477 -12.760 1.00 52.20 543 MET B N 1
ATOM 3660 C CA . MET B 1 194 ? 0.467 96.048 -12.425 1.00 50.61 543 MET B CA 1
ATOM 3661 C C . MET B 1 194 ? -0.047 96.470 -11.027 1.00 48.24 543 MET B C 1
ATOM 3662 O O . MET B 1 194 ? -1.256 96.657 -10.851 1.00 48.47 543 MET B O 1
ATOM 3667 N N . GLY B 1 195 ? 0.850 96.641 -10.053 1.00 45.24 544 GLY B N 1
ATOM 3668 C CA . GLY B 1 195 ? 0.438 96.738 -8.640 1.00 41.71 544 GLY B CA 1
ATOM 3669 C C . GLY B 1 195 ? 0.168 98.108 -8.027 1.00 39.26 544 GLY B C 1
ATOM 3670 O O . GLY B 1 195 ? 0.411 99.144 -8.647 1.00 39.04 544 GLY B O 1
ATOM 3671 N N . ILE B 1 196 ? -0.315 98.100 -6.782 1.00 36.87 545 ILE B N 1
ATOM 3672 C CA . ILE B 1 196 ? -0.594 99.335 -6.037 1.00 33.84 545 ILE B CA 1
ATOM 3673 C C . ILE B 1 196 ? 0.496 99.610 -5.006 1.00 31.96 545 ILE B C 1
ATOM 3674 O O . ILE B 1 196 ? 0.895 98.717 -4.255 1.00 30.89 545 ILE B O 1
ATOM 3679 N N . THR B 1 197 ? 0.960 100.858 -4.995 1.00 29.61 546 THR B N 1
ATOM 3680 C CA . THR B 1 197 ? 1.948 101.348 -4.036 1.00 27.70 546 THR B CA 1
ATOM 3681 C C . THR B 1 197 ? 1.243 102.224 -3.009 1.00 26.46 546 THR B C 1
ATOM 3682 O O . THR B 1 197 ? 0.591 103.198 -3.368 1.00 25.19 546 THR B O 1
ATOM 3686 N N . LEU B 1 198 ? 1.409 101.880 -1.732 1.00 25.52 547 LEU B N 1
ATOM 3687 C CA . LEU B 1 198 ? 0.891 102.676 -0.616 1.00 25.03 547 LEU B CA 1
ATOM 3688 C C . LEU B 1 198 ? 1.829 103.826 -0.264 1.00 23.61 547 LEU B C 1
ATOM 3689 O O . LEU B 1 198 ? 3.026 103.637 -0.169 1.00 23.73 547 LEU B O 1
ATOM 3694 N N . ILE B 1 199 ? 1.258 105.008 -0.066 1.00 22.78 548 ILE B N 1
ATOM 3695 C CA . ILE B 1 199 ? 1.977 106.199 0.341 1.00 21.88 548 ILE B CA 1
ATOM 3696 C C . ILE B 1 199 ? 1.328 106.608 1.668 1.00 21.71 548 ILE B C 1
ATOM 3697 O O . ILE B 1 199 ? 0.256 107.236 1.681 1.00 22.40 548 ILE B O 1
ATOM 3702 N N . VAL B 1 200 ? 1.944 106.228 2.780 1.00 19.90 549 VAL B N 1
ATOM 3703 C CA . VAL B 1 200 ? 1.272 106.415 4.091 1.00 19.14 549 VAL B CA 1
ATOM 3704 C C . VAL B 1 200 ? 1.844 107.654 4.752 1.00 18.92 549 VAL B C 1
ATOM 3705 O O . VAL B 1 200 ? 3.017 107.689 5.122 1.00 18.10 549 VAL B O 1
ATOM 3709 N N . SER B 1 201 ? 1.016 108.679 4.868 1.00 18.84 550 SER B N 1
ATOM 3710 C CA . SER B 1 201 ? 1.530 110.027 5.088 1.00 19.11 550 SER B CA 1
ATOM 3711 C C . SER B 1 201 ? 0.489 110.889 5.808 1.00 19.31 550 SER B C 1
ATOM 3712 O O . SER B 1 201 ? -0.277 110.398 6.671 1.00 20.19 550 SER B O 1
ATOM 3715 N N . HIS B 1 202 ? 0.468 112.163 5.456 1.00 18.99 551 HIS B N 1
ATOM 3716 C CA . HIS B 1 202 ? -0.232 113.195 6.209 1.00 19.85 551 HIS B CA 1
ATOM 3717 C C . HIS B 1 202 ? -1.358 113.753 5.330 1.00 20.05 551 HIS B C 1
ATOM 3718 O O . HIS B 1 202 ? -1.372 113.492 4.132 1.00 19.97 551 HIS B O 1
ATOM 3725 N N . SER B 1 203 ? -2.277 114.538 5.902 1.00 20.08 552 SER B N 1
ATOM 3726 C CA . SER B 1 203 ? -3.367 115.126 5.121 1.00 20.50 552 SER B CA 1
ATOM 3727 C C . SER B 1 203 ? -2.850 115.863 3.895 1.00 20.61 552 SER B C 1
ATOM 3728 O O . SER B 1 203 ? -3.366 115.693 2.786 1.00 20.83 552 SER B O 1
ATOM 3731 N N . SER B 1 204 ? -1.821 116.675 4.112 1.00 21.03 553 SER B N 1
ATOM 3732 C CA . SER B 1 204 ? -1.188 117.493 3.079 1.00 22.06 553 SER B CA 1
ATOM 3733 C C . SER B 1 204 ? -0.805 116.696 1.843 1.00 21.88 553 SER B C 1
ATOM 3734 O O . SER B 1 204 ? -0.945 117.189 0.729 1.00 22.10 553 SER B O 1
ATOM 3737 N N . ALA B 1 205 ? -0.352 115.460 2.057 1.00 21.80 554 ALA B N 1
ATOM 3738 C CA . ALA B 1 205 ? 0.141 114.574 0.986 1.00 21.38 554 ALA B CA 1
ATOM 3739 C C . ALA B 1 205 ? -0.925 114.097 -0.011 1.00 21.31 554 ALA B C 1
ATOM 3740 O O . ALA B 1 205 ? -0.614 113.760 -1.179 1.00 21.50 554 ALA B O 1
ATOM 3742 N N . LEU B 1 206 ? -2.172 114.010 0.438 1.00 20.81 555 LEU B N 1
ATOM 3743 C CA . LEU B 1 206 ? -3.277 113.647 -0.479 1.00 21.36 555 LEU B CA 1
ATOM 3744 C C . LEU B 1 206 ? -3.376 114.592 -1.685 1.00 22.32 555 LEU B C 1
ATOM 3745 O O . LEU B 1 206 ? -3.707 114.163 -2.794 1.00 22.90 555 LEU B O 1
ATOM 3750 N N . ASP B 1 207 ? -3.071 115.871 -1.453 1.00 23.16 556 ASP B N 1
ATOM 3751 C CA . ASP B 1 207 ? -2.901 116.872 -2.517 1.00 23.66 556 ASP B CA 1
ATOM 3752 C C . ASP B 1 207 ? -1.465 116.992 -3.068 1.00 23.94 556 ASP B C 1
ATOM 3753 O O . ASP B 1 207 ? -1.272 116.927 -4.276 1.00 23.79 556 ASP B O 1
ATOM 3758 N N . SER B 1 208 ? -0.456 117.158 -2.197 1.00 23.22 557 SER B N 1
ATOM 3759 C CA . SER B 1 208 ? 0.916 117.433 -2.672 1.00 23.12 557 SER B CA 1
ATOM 3760 C C . SER B 1 208 ? 1.592 116.253 -3.380 1.00 23.18 557 SER B C 1
ATOM 3761 O O . SER B 1 208 ? 2.511 116.451 -4.173 1.00 23.28 557 SER B O 1
ATOM 3764 N N . CYS B 1 209 ? 1.134 115.041 -3.079 1.00 22.73 558 CYS B N 1
ATOM 3765 C CA . CYS B 1 209 ? 1.726 113.834 -3.622 1.00 23.07 558 CYS B CA 1
ATOM 3766 C C . CYS B 1 209 ? 0.938 113.247 -4.792 1.00 23.05 558 CYS B C 1
ATOM 3767 O O . CYS B 1 209 ? 1.349 112.255 -5.405 1.00 23.86 558 CYS B O 1
ATOM 3770 N N . THR B 1 210 ? -0.193 113.862 -5.099 1.00 23.48 559 THR B N 1
ATOM 3771 C CA . THR B 1 210 ? -0.996 113.458 -6.259 1.00 23.88 559 THR B CA 1
ATOM 3772 C C . THR B 1 210 ? -0.942 114.480 -7.415 1.00 24.99 559 THR B C 1
ATOM 3773 O O . THR B 1 210 ? -0.758 114.089 -8.567 1.00 24.17 559 THR B O 1
ATOM 3777 N N . ARG B 1 211 ? -1.067 115.774 -7.102 1.00 26.16 560 ARG B N 1
ATOM 3778 C CA . ARG B 1 211 ? -1.036 116.838 -8.127 1.00 27.91 560 ARG B CA 1
ATOM 3779 C C . ARG B 1 211 ? 0.140 116.722 -9.115 1.00 28.53 560 ARG B C 1
ATOM 3780 O O . ARG B 1 211 ? -0.073 116.826 -10.324 1.00 29.38 560 ARG B O 1
ATOM 3788 N N . PRO B 1 212 ? 1.382 116.507 -8.619 1.00 29.21 561 PRO B N 1
ATOM 3789 C CA . PRO B 1 212 ? 2.515 116.283 -9.536 1.00 29.36 561 PRO B CA 1
ATOM 3790 C C . PRO B 1 212 ? 2.348 115.085 -10.492 1.00 29.65 561 PRO B C 1
ATOM 3791 O O . PRO B 1 212 ? 2.664 115.193 -11.685 1.00 29.89 561 PRO B O 1
ATOM 3795 N N . LEU B 1 213 ? 1.845 113.966 -9.983 1.00 29.84 562 LEU B N 1
ATOM 3796 C CA . LEU B 1 213 ? 1.506 112.799 -10.811 1.00 30.54 562 LEU B CA 1
ATOM 3797 C C . LEU B 1 213 ? 0.479 113.126 -11.895 1.00 30.99 562 LEU B C 1
ATOM 3798 O O . LEU B 1 213 ? 0.564 112.625 -13.038 1.00 31.00 562 LEU B O 1
ATOM 3803 N N . LEU B 1 214 ? -0.491 113.958 -11.529 1.00 30.65 563 LEU B N 1
ATOM 3804 C CA . LEU B 1 214 ? -1.565 114.361 -12.442 1.00 31.37 563 LEU B CA 1
ATOM 3805 C C . LEU B 1 214 ? -1.145 115.482 -13.401 1.00 32.33 563 LEU B C 1
ATOM 3806 O O . LEU B 1 214 ? -1.969 115.983 -14.192 1.00 32.66 563 LEU B O 1
ATOM 3811 N N . GLY B 1 215 ? 0.130 115.865 -13.332 1.00 32.64 564 GLY B N 1
ATOM 3812 C CA . GLY B 1 215 ? 0.697 116.901 -14.192 1.00 34.07 564 GLY B CA 1
ATOM 3813 C C . GLY B 1 215 ? 0.182 118.306 -13.927 1.00 34.96 564 GLY B C 1
ATOM 3814 O O . GLY B 1 215 ? 0.310 119.188 -14.783 1.00 35.36 564 GLY B O 1
ATOM 3815 N N . LEU B 1 216 ? -0.398 118.519 -12.748 1.00 34.87 565 LEU B N 1
ATOM 3816 C CA . LEU B 1 216 ? -0.950 119.821 -12.386 1.00 35.23 565 LEU B CA 1
ATOM 3817 C C . LEU B 1 216 ? 0.056 120.627 -11.566 1.00 35.83 565 LEU B C 1
ATOM 3818 O O . LEU B 1 216 ? 0.913 120.036 -10.889 1.00 35.45 565 LEU B O 1
ATOM 3823 N N . PRO B 1 217 ? -0.042 121.977 -11.617 1.00 36.08 566 PRO B N 1
ATOM 3824 C CA . PRO B 1 217 ? 0.775 122.840 -10.756 1.00 36.45 566 PRO B CA 1
ATOM 3825 C C . PRO B 1 217 ? 0.226 122.872 -9.320 1.00 36.61 566 PRO B C 1
ATOM 3826 O O . PRO B 1 217 ? -0.927 122.488 -9.105 1.00 36.46 566 PRO B O 1
ATOM 3830 N N . PRO B 1 218 ? 1.038 123.331 -8.343 1.00 36.66 567 PRO B N 1
ATOM 3831 C CA . PRO B 1 218 ? 0.539 123.457 -6.970 1.00 37.12 567 PRO B CA 1
ATOM 3832 C C . PRO B 1 218 ? -0.652 124.405 -6.864 1.00 37.77 567 PRO B C 1
ATOM 3833 O O . PRO B 1 218 ? -0.740 125.390 -7.613 1.00 37.95 567 PRO B O 1
ATOM 3837 N N . ARG B 1 219 ? -1.566 124.101 -5.948 1.00 38.39 568 ARG B N 1
ATOM 3838 C CA . ARG B 1 219 ? -2.640 125.019 -5.625 1.00 39.14 568 ARG B CA 1
ATOM 3839 C C . ARG B 1 219 ? -2.041 126.253 -4.967 1.00 40.25 568 ARG B C 1
ATOM 3840 O O . ARG B 1 219 ? -0.922 126.205 -4.443 1.00 40.33 568 ARG B O 1
ATOM 3848 N N . GLU B 1 220 ? -2.770 127.366 -5.010 1.00 41.12 569 GLU B N 1
ATOM 3849 C CA . GLU B 1 220 ? -2.400 128.529 -4.210 1.00 41.97 569 GLU B CA 1
ATOM 3850 C C . GLU B 1 220 ? -2.426 128.073 -2.742 1.00 42.05 569 GLU B C 1
ATOM 3851 O O . GLU B 1 220 ? -3.288 127.282 -2.355 1.00 42.08 569 GLU B O 1
ATOM 3857 N N . CYS B 1 221 ? -1.468 128.554 -1.951 1.00 42.61 570 CYS B N 1
ATOM 3858 C CA . CYS B 1 221 ? -1.220 128.063 -0.588 1.00 42.43 570 CYS B CA 1
ATOM 3859 C C . CYS B 1 221 ? -2.443 128.067 0.322 1.00 42.29 570 CYS B C 1
ATOM 3860 O O . CYS B 1 221 ? -2.646 127.127 1.102 1.00 42.32 570 CYS B O 1
ATOM 3863 N N . GLY B 1 222 ? -3.254 129.120 0.224 1.00 41.64 571 GLY B N 1
ATOM 3864 C CA . GLY B 1 222 ? -4.484 129.219 1.006 1.00 40.89 571 GLY B CA 1
ATOM 3865 C C . GLY B 1 222 ? -5.521 128.180 0.619 1.00 40.37 571 GLY B C 1
ATOM 3866 O O . GLY B 1 222 ? -6.236 127.657 1.475 1.00 40.26 571 GLY B O 1
ATOM 3867 N N . ASP B 1 223 ? -5.600 127.887 -0.677 1.00 40.05 572 ASP B N 1
ATOM 3868 C CA . ASP B 1 223 ? -6.513 126.877 -1.214 1.00 39.50 572 ASP B CA 1
ATOM 3869 C C . ASP B 1 223 ? -6.128 125.493 -0.691 1.00 38.70 572 ASP B C 1
ATOM 3870 O O . ASP B 1 223 ? -6.952 124.788 -0.114 1.00 38.13 572 ASP B O 1
ATOM 3875 N N . PHE B 1 224 ? -4.863 125.129 -0.891 1.00 38.04 573 PHE B N 1
ATOM 3876 C CA . PHE B 1 224 ? -4.293 123.878 -0.381 1.00 37.45 573 PHE B CA 1
ATOM 3877 C C . PHE B 1 224 ? -4.604 123.660 1.101 1.00 37.37 573 PHE B C 1
ATOM 3878 O O . PHE B 1 224 ? -5.067 122.586 1.490 1.00 37.36 573 PHE B O 1
ATOM 3886 N N . ALA B 1 225 ? -4.359 124.685 1.915 1.00 37.33 574 ALA B N 1
ATOM 3887 C CA . ALA B 1 225 ? -4.524 124.597 3.367 1.00 37.51 574 ALA B CA 1
ATOM 3888 C C . ALA B 1 225 ? -5.980 124.427 3.803 1.00 37.57 574 ALA B C 1
ATOM 3889 O O . ALA B 1 225 ? -6.268 123.667 4.734 1.00 37.11 574 ALA B O 1
ATOM 3891 N N . GLN B 1 226 ? -6.896 125.127 3.123 1.00 37.73 575 GLN B N 1
ATOM 3892 C CA . GLN B 1 226 ? -8.336 124.963 3.359 1.00 37.51 575 GLN B CA 1
ATOM 3893 C C . GLN B 1 226 ? -8.761 123.554 2.980 1.00 37.10 575 GLN B C 1
ATOM 3894 O O . GLN B 1 226 ? -9.557 122.928 3.682 1.00 37.43 575 GLN B O 1
ATOM 3900 N N . LEU B 1 227 ? -8.200 123.054 1.879 1.00 36.36 576 LEU B N 1
ATOM 3901 C CA . LEU B 1 227 ? -8.558 121.740 1.347 1.00 36.05 576 LEU B CA 1
ATOM 3902 C C . LEU B 1 227 ? -8.081 120.570 2.200 1.00 35.14 576 LEU B C 1
ATOM 3903 O O . LEU B 1 227 ? -8.819 119.614 2.408 1.00 35.15 576 LEU B O 1
ATOM 3908 N N . VAL B 1 228 ? -6.844 120.636 2.681 1.00 34.50 577 VAL B N 1
ATOM 3909 C CA . VAL B 1 228 ? -6.269 119.508 3.410 1.00 34.15 577 VAL B CA 1
ATOM 3910 C C . VAL B 1 228 ? -6.607 119.544 4.897 1.00 34.84 577 VAL B C 1
ATOM 3911 O O . VAL B 1 228 ? -6.544 118.518 5.589 1.00 34.42 577 VAL B O 1
ATOM 3915 N N . ARG B 1 229 ? -7.017 120.721 5.365 1.00 35.43 578 ARG B N 1
ATOM 3916 C CA . ARG B 1 229 ? -7.350 120.923 6.771 1.00 36.04 578 ARG B CA 1
ATOM 3917 C C . ARG B 1 229 ? -8.302 119.870 7.306 1.00 35.91 578 ARG B C 1
ATOM 3918 O O . ARG B 1 229 ? -8.113 119.406 8.424 1.00 37.13 578 ARG B O 1
ATOM 3926 N N . LYS B 1 230 ? -9.299 119.486 6.504 1.00 35.26 579 LYS B N 1
ATOM 3927 C CA . LYS B 1 230 ? -10.389 118.629 6.974 1.00 34.92 579 LYS B CA 1
ATOM 3928 C C . LYS B 1 230 ? -10.228 117.100 6.864 1.00 33.67 579 LYS B C 1
ATOM 3929 O O . LYS B 1 230 ? -11.060 116.364 7.415 1.00 33.73 579 LYS B O 1
ATOM 3935 N N . ILE B 1 231 ? -9.183 116.631 6.175 1.00 30.88 580 ILE B N 1
ATOM 3936 C CA . ILE B 1 231 ? -9.034 115.211 5.828 1.00 28.90 580 ILE B CA 1
ATOM 3937 C C . ILE B 1 231 ? -9.041 114.301 7.081 1.00 27.72 580 ILE B C 1
ATOM 3938 O O . ILE B 1 231 ? -8.277 114.534 8.017 1.00 27.66 580 ILE B O 1
ATOM 3943 N N . PRO B 1 232 ? -9.908 113.278 7.101 1.00 26.29 581 PRO B N 1
ATOM 3944 C CA . PRO B 1 232 ? -9.971 112.424 8.293 1.00 25.91 581 PRO B CA 1
ATOM 3945 C C . PRO B 1 232 ? -8.894 111.340 8.331 1.00 25.49 581 PRO B C 1
ATOM 3946 O O . PRO B 1 232 ? -8.215 111.084 7.326 1.00 24.80 581 PRO B O 1
ATOM 3950 N N . SER B 1 233 ? -8.766 110.693 9.490 1.00 24.87 582 SER B N 1
ATOM 3951 C CA . SER B 1 233 ? -7.879 109.554 9.644 1.00 24.18 582 SER B CA 1
ATOM 3952 C C . SER B 1 233 ? -8.224 108.508 8.612 1.00 23.38 582 SER B C 1
ATOM 3953 O O . SER B 1 233 ? -9.406 108.242 8.342 1.00 22.00 582 SER B O 1
ATOM 3956 N N . LEU B 1 234 ? -7.178 107.923 8.026 1.00 22.73 583 LEU B N 1
ATOM 3957 C CA . LEU B 1 234 ? -7.324 106.886 6.985 1.00 22.06 583 LEU B CA 1
ATOM 3958 C C . LEU B 1 234 ? -7.994 107.358 5.701 1.00 22.09 583 LEU B C 1
ATOM 3959 O O . LEU B 1 234 ? -8.390 106.540 4.875 1.00 21.43 583 LEU B O 1
ATOM 3964 N N . GLY B 1 235 ? -8.125 108.676 5.545 1.00 21.77 584 GLY B N 1
ATOM 3965 C CA . GLY B 1 235 ? -8.562 109.265 4.284 1.00 22.41 584 GLY B CA 1
ATOM 3966 C C . GLY B 1 235 ? -7.630 108.868 3.150 1.00 23.23 584 GLY B C 1
ATOM 3967 O O . GLY B 1 235 ? -6.411 108.732 3.345 1.00 22.45 584 GLY B O 1
ATOM 3968 N N . MET B 1 236 ? -8.198 108.676 1.957 1.00 23.60 585 MET B N 1
ATOM 3969 C CA . MET B 1 236 ? -7.434 108.187 0.803 1.00 25.37 585 MET B CA 1
ATOM 3970 C C . MET B 1 236 ? -7.638 108.990 -0.495 1.00 25.47 585 MET B C 1
ATOM 3971 O O . MET B 1 236 ? -8.726 109.514 -0.747 1.00 25.61 585 MET B O 1
ATOM 3976 N N . CYS B 1 237 ? -6.574 109.042 -1.298 1.00 25.81 586 CYS B N 1
ATOM 3977 C CA . CYS B 1 237 ? -6.594 109.520 -2.698 1.00 26.44 586 CYS B CA 1
ATOM 3978 C C . CYS B 1 237 ? -5.909 108.483 -3.560 1.00 25.76 586 CYS B C 1
ATOM 3979 O O . CYS B 1 237 ? -4.816 108.038 -3.239 1.00 25.20 586 CYS B O 1
ATOM 3983 N N . PHE B 1 238 ? -6.543 108.111 -4.667 1.00 25.50 587 PHE B N 1
ATOM 3984 C CA . PHE B 1 238 ? -6.034 107.033 -5.508 1.00 24.82 587 PHE B CA 1
ATOM 3985 C C . PHE B 1 238 ? -5.813 107.542 -6.940 1.00 24.80 587 PHE B C 1
ATOM 3986 O O . PHE B 1 238 ? -6.726 108.108 -7.552 1.00 23.54 587 PHE B O 1
ATOM 3994 N N . CYS B 1 239 ? -4.599 107.351 -7.445 1.00 25.39 588 CYS B N 1
ATOM 3995 C CA . CYS B 1 239 ? -4.278 107.675 -8.837 1.00 26.70 588 CYS B CA 1
ATOM 3996 C C . CYS B 1 239 ? -3.862 106.416 -9.574 1.00 27.09 588 CYS B C 1
ATOM 3997 O O . CYS B 1 239 ? -3.150 105.587 -9.016 1.00 27.37 588 CYS B O 1
ATOM 4000 N N . GLU B 1 240 ? -4.294 106.283 -10.829 1.00 27.88 589 GLU B N 1
ATOM 4001 C CA . GLU B 1 240 ? -3.879 105.175 -11.687 1.00 28.87 589 GLU B CA 1
ATOM 4002 C C . GLU B 1 240 ? -3.178 105.675 -12.931 1.00 28.73 589 GLU B C 1
ATOM 4003 O O . GLU B 1 240 ? -3.561 106.708 -13.485 1.00 28.19 589 GLU B O 1
ATOM 4009 N N . GLU B 1 241 ? -2.163 104.930 -13.359 1.00 29.71 590 GLU B N 1
ATOM 4010 C CA . GLU B 1 241 ? -1.367 105.280 -14.529 1.00 31.78 590 GLU B CA 1
ATOM 4011 C C . GLU B 1 241 ? -1.972 104.673 -15.780 1.00 32.04 590 GLU B C 1
ATOM 4012 O O . GLU B 1 241 ? -2.306 103.493 -15.801 1.00 32.20 590 GLU B O 1
ATOM 4018 N N . ASN B 1 242 ? -2.135 105.507 -16.804 1.00 32.78 591 ASN B N 1
ATOM 4019 C CA . ASN B 1 242 ? -2.473 105.066 -18.147 1.00 33.47 591 ASN B CA 1
ATOM 4020 C C . ASN B 1 242 ? -1.180 105.151 -18.940 1.00 34.14 591 ASN B C 1
ATOM 4021 O O . ASN B 1 242 ? -0.744 106.243 -19.309 1.00 34.31 591 ASN B O 1
ATOM 4026 N N . ARG B 1 243 ? -0.541 104.005 -19.170 1.00 35.15 592 ARG B N 1
ATOM 4027 C CA . ARG B 1 243 ? 0.779 103.980 -19.835 1.00 36.68 592 ARG B CA 1
ATOM 4028 C C . ARG B 1 243 ? 0.726 104.396 -21.299 1.00 36.44 592 ARG B C 1
ATOM 4029 O O . ARG B 1 243 ? 1.641 105.060 -21.792 1.00 36.53 592 ARG B O 1
ATOM 4037 N N . GLU B 1 244 ? -0.338 103.981 -21.983 1.00 36.54 593 GLU B N 1
ATOM 4038 C CA . GLU B 1 244 ? -0.551 104.308 -23.392 1.00 37.13 593 GLU B CA 1
ATOM 4039 C C . GLU B 1 244 ? -0.714 105.814 -23.630 1.00 36.81 593 GLU B C 1
ATOM 4040 O O . GLU B 1 244 ? 0.049 106.405 -24.401 1.00 37.28 593 GLU B O 1
ATOM 4046 N N . ASP B 1 245 ? -1.698 106.426 -22.968 1.00 36.70 594 ASP B N 1
ATOM 4047 C CA . ASP B 1 245 ? -1.950 107.868 -23.091 1.00 36.64 594 ASP B CA 1
ATOM 4048 C C . ASP B 1 245 ? -0.886 108.694 -22.363 1.00 36.24 594 ASP B C 1
ATOM 4049 O O . ASP B 1 245 ? -0.814 109.910 -22.530 1.00 36.32 594 ASP B O 1
ATOM 4054 N N . GLY B 1 246 ? -0.075 108.023 -21.548 1.00 35.92 595 GLY B N 1
ATOM 4055 C CA . GLY B 1 246 ? 1.059 108.642 -20.870 1.00 35.32 595 GLY B CA 1
ATOM 4056 C C . GLY B 1 246 ? 0.669 109.639 -19.795 1.00 35.13 595 GLY B C 1
ATOM 4057 O O . GLY B 1 246 ? 1.228 110.744 -19.736 1.00 35.53 595 GLY B O 1
ATOM 4058 N N . LYS B 1 247 ? -0.282 109.249 -18.944 1.00 34.10 596 LYS B N 1
ATOM 4059 C CA . LYS B 1 247 ? -0.835 110.141 -17.928 1.00 33.76 596 LYS B CA 1
ATOM 4060 C C . LYS B 1 247 ? -1.349 109.354 -16.718 1.00 33.44 596 LYS B C 1
ATOM 4061 O O . LYS B 1 247 ? -1.517 108.131 -16.783 1.00 32.79 596 LYS B O 1
ATOM 4067 N N . TRP B 1 248 ? -1.591 110.073 -15.628 1.00 32.68 597 TRP B N 1
ATOM 4068 C CA . TRP B 1 248 ? -2.200 109.503 -14.424 1.00 32.92 597 TRP B CA 1
ATOM 4069 C C . TRP B 1 248 ? -3.566 110.149 -14.250 1.00 32.63 597 TRP B C 1
ATOM 4070 O O . TRP B 1 248 ? -3.754 111.312 -14.617 1.00 32.42 597 TRP B O 1
ATOM 4081 N N . ASP B 1 249 ? -4.504 109.402 -13.679 1.00 32.91 598 ASP B N 1
ATOM 4082 C CA . ASP B 1 249 ? -5.867 109.882 -13.427 1.00 33.56 598 ASP B CA 1
ATOM 4083 C C . ASP B 1 249 ? -6.285 109.621 -11.973 1.00 32.74 598 ASP B C 1
ATOM 4084 O O . ASP B 1 249 ? -6.030 108.538 -11.467 1.00 31.70 598 ASP B O 1
ATOM 4089 N N . LEU B 1 250 ? -6.910 110.612 -11.324 1.00 32.61 599 LEU B N 1
ATOM 4090 C CA . LEU B 1 250 ? -7.616 110.424 -10.038 1.00 33.23 599 LEU B CA 1
ATOM 4091 C C . LEU B 1 250 ? -8.801 109.502 -10.228 1.00 32.94 599 LEU B C 1
ATOM 4092 O O . LEU B 1 250 ? -9.651 109.747 -11.083 1.00 32.97 599 LEU B O 1
ATOM 4097 N N . VAL B 1 251 ? -8.869 108.471 -9.399 1.00 32.16 600 VAL B N 1
ATOM 4098 C CA . VAL B 1 251 ? -9.882 107.429 -9.485 1.00 31.96 600 VAL B CA 1
ATOM 4099 C C . VAL B 1 251 ? -10.395 107.219 -8.057 1.00 30.99 600 VAL B C 1
ATOM 4100 O O . VAL B 1 251 ? -9.694 107.539 -7.095 1.00 29.92 600 VAL B O 1
ATOM 4104 N N . ASN B 1 252 ? -11.610 106.711 -7.881 1.00 30.09 601 ASN B N 1
ATOM 4105 C CA . ASN B 1 252 ? -12.013 106.447 -6.486 1.00 29.97 601 ASN B CA 1
ATOM 4106 C C . ASN B 1 252 ? -11.237 105.323 -5.836 1.00 27.89 601 ASN B C 1
ATOM 4107 O O . ASN B 1 252 ? -10.944 104.326 -6.485 1.00 27.39 601 ASN B O 1
ATOM 4112 N N . PRO B 1 253 ? -10.826 105.523 -4.571 1.00 26.56 602 PRO B N 1
ATOM 4113 C CA . PRO B 1 253 ? -10.058 104.498 -3.855 1.00 25.62 602 PRO B CA 1
ATOM 4114 C C . PRO B 1 253 ? -10.717 103.106 -3.888 1.00 25.11 602 PRO B C 1
ATOM 4115 O O . PRO B 1 253 ? -11.949 103.013 -4.022 1.00 25.31 602 PRO B O 1
ATOM 4119 N N . PRO B 1 254 ? -9.906 102.031 -3.794 1.00 24.26 603 PRO B N 1
ATOM 4120 C CA . PRO B 1 254 ? -10.402 100.644 -3.860 1.00 24.05 603 PRO B CA 1
ATOM 4121 C C . PRO B 1 254 ? -11.176 100.160 -2.633 1.00 24.55 603 PRO B C 1
ATOM 4122 O O . PRO B 1 254 ? -11.727 99.053 -2.656 1.00 24.48 603 PRO B O 1
ATOM 4126 N N . VAL B 1 255 ? -11.217 100.973 -1.578 1.00 24.26 604 VAL B N 1
ATOM 4127 C CA . VAL B 1 255 ? -12.014 100.666 -0.389 1.00 24.12 604 VAL B CA 1
ATOM 4128 C C . VAL B 1 255 ? -12.871 101.865 0.039 1.00 24.51 604 VAL B C 1
ATOM 4129 O O . VAL B 1 255 ? -12.605 103.017 -0.337 1.00 24.80 604 VAL B O 1
ATOM 4133 N N . LYS B 1 256 ? -13.910 101.580 0.813 1.00 24.04 605 LYS B N 1
ATOM 4134 C CA . LYS B 1 256 ? -14.838 102.610 1.258 1.00 24.50 605 LYS B CA 1
ATOM 4135 C C . LYS B 1 256 ? -14.264 103.572 2.268 1.00 23.59 605 LYS B C 1
ATOM 4136 O O . LYS B 1 256 ? -13.245 103.327 2.878 1.00 22.67 605 LYS B O 1
ATOM 4142 N N . THR B 1 257 ? -14.966 104.668 2.454 1.00 23.92 606 THR B N 1
ATOM 4143 C CA . THR B 1 257 ? -14.621 105.596 3.500 1.00 25.18 606 THR B CA 1
ATOM 4144 C C . THR B 1 257 ? -14.969 104.956 4.877 1.00 24.05 606 THR B C 1
ATOM 4145 O O . THR B 1 257 ? -15.606 103.909 4.917 1.00 22.61 606 THR B O 1
ATOM 4149 N N . LEU B 1 258 ? -14.466 105.539 5.966 1.00 24.09 607 LEU B N 1
ATOM 4150 C CA . LEU B 1 258 ? -14.767 105.088 7.337 1.00 23.58 607 LEU B CA 1
ATOM 4151 C C . LEU B 1 258 ? -15.338 106.272 8.116 1.00 22.63 607 LEU B C 1
ATOM 4152 O O . LEU B 1 258 ? -14.659 107.285 8.279 1.00 22.95 607 LEU B O 1
ATOM 4157 N N . THR B 1 259 ? -16.597 106.171 8.556 1.00 21.71 608 THR B N 1
ATOM 4158 C CA . THR B 1 259 ? -17.233 107.232 9.341 1.00 20.03 608 THR B CA 1
ATOM 4159 C C . THR B 1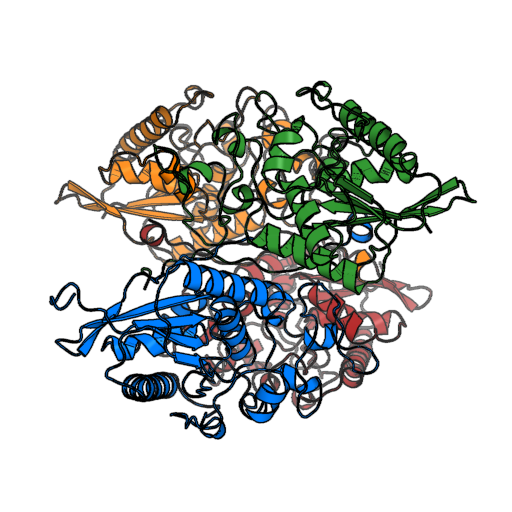 259 ? -17.614 106.649 10.714 1.00 19.28 608 THR B C 1
ATOM 4160 O O . THR B 1 259 ? -18.275 105.634 10.752 1.00 17.88 608 THR B O 1
ATOM 4164 N N . HIS B 1 260 ? -17.199 107.290 11.813 1.00 17.78 609 HIS B N 1
ATOM 4165 C CA . HIS B 1 260 ? -17.673 106.894 13.154 1.00 17.50 609 HIS B CA 1
ATOM 4166 C C . HIS B 1 260 ? -17.728 108.062 14.118 1.00 17.47 609 HIS B C 1
ATOM 4167 O O . HIS B 1 260 ? -17.175 109.133 13.847 1.00 18.20 609 HIS B O 1
ATOM 4174 N N . GLY B 1 261 ? -18.421 107.860 15.229 1.00 17.86 610 GLY B N 1
ATOM 4175 C CA . GLY B 1 261 ? -18.613 108.896 16.225 1.00 17.72 610 GLY B CA 1
ATOM 4176 C C . GLY B 1 261 ? -17.500 108.838 17.250 1.00 18.38 610 GLY B C 1
ATOM 4177 O O . GLY B 1 261 ? -16.655 107.937 17.227 1.00 16.71 610 GLY B O 1
ATOM 4178 N N . ALA B 1 262 ? -17.486 109.830 18.132 1.00 18.19 611 ALA B N 1
ATOM 4179 C CA . ALA B 1 262 ? -16.482 109.918 19.175 1.00 18.96 611 ALA B CA 1
ATOM 4180 C C . ALA B 1 262 ? -16.972 109.081 20.355 1.00 19.45 611 ALA B C 1
ATOM 4181 O O . ALA B 1 262 ? -18.114 108.578 20.357 1.00 19.51 611 ALA B O 1
ATOM 4183 N N . ASN B 1 263 ? -16.115 108.957 21.365 1.00 20.60 612 ASN B N 1
ATOM 4184 C CA . ASN B 1 263 ? -16.518 108.417 22.665 1.00 22.01 612 ASN B CA 1
ATOM 4185 C C . ASN B 1 263 ? -16.023 109.376 23.745 1.00 24.01 612 ASN B C 1
ATOM 4186 O O . ASN B 1 263 ? -14.826 109.660 23.832 1.00 23.26 612 ASN B O 1
ATOM 4191 N N . SER B 1 264 ? -16.957 109.903 24.536 1.00 26.33 613 SER B N 1
ATOM 4192 C CA . SER B 1 264 ? -16.647 111.002 25.430 1.00 29.93 613 SER B CA 1
ATOM 4193 C C . SER B 1 264 ? -16.189 110.485 26.789 1.00 31.65 613 SER B C 1
ATOM 4194 O O . SER B 1 264 ? -16.473 109.343 27.167 1.00 31.68 613 SER B O 1
ATOM 4197 N N . VAL B 1 265 ? -15.461 111.329 27.512 1.00 33.61 614 VAL B N 1
ATOM 4198 C CA . VAL B 1 265 ? -14.948 110.943 28.815 1.00 35.26 614 VAL B CA 1
ATOM 4199 C C . VAL B 1 265 ? -16.104 110.886 29.818 1.00 36.17 614 VAL B C 1
ATOM 4200 O O . VAL B 1 265 ? -17.076 111.654 29.721 1.00 35.71 614 VAL B O 1
ATOM 4204 N N . PHE B 1 266 ? -15.992 109.949 30.750 1.00 37.63 615 PHE B N 1
ATOM 4205 C CA . PHE B 1 266 ? -17.061 109.647 31.691 1.00 39.59 615 PHE B CA 1
ATOM 4206 C C . PHE B 1 266 ? -16.469 109.430 33.088 1.00 40.82 615 PHE B C 1
ATOM 4207 O O . PHE B 1 266 ? -15.561 108.607 33.273 1.00 40.62 615 PHE B O 1
ATOM 4215 N N . ASN B 1 267 ? -16.965 110.204 34.049 1.00 42.02 616 ASN B N 1
ATOM 4216 C CA . ASN B 1 267 ? -16.593 110.053 35.449 1.00 43.65 616 ASN B CA 1
ATOM 4217 C C . ASN B 1 267 ? -17.790 109.435 36.148 1.00 44.23 616 ASN B C 1
ATOM 4218 O O . ASN B 1 267 ? -18.823 110.089 36.315 1.00 44.15 616 ASN B O 1
ATOM 4223 N N . TRP B 1 268 ? -17.655 108.167 36.527 1.00 45.14 617 TRP B N 1
ATOM 4224 C CA . TRP B 1 268 ? -18.746 107.434 37.154 1.00 46.21 617 TRP B CA 1
ATOM 4225 C C . TRP B 1 268 ? -19.212 108.102 38.454 1.00 47.20 617 TRP B C 1
ATOM 4226 O O . TRP B 1 268 ? -20.390 108.015 38.794 1.00 47.37 617 TRP B O 1
ATOM 4237 N N . ARG B 1 269 ? -18.287 108.766 39.157 1.00 48.41 618 ARG B N 1
ATOM 4238 C CA . ARG B 1 269 ? -18.590 109.460 40.421 1.00 49.86 618 ARG B CA 1
ATOM 4239 C C . ARG B 1 269 ? -19.466 110.682 40.189 1.00 50.30 618 ARG B C 1
ATOM 4240 O O . ARG B 1 269 ? -20.386 110.948 40.967 1.00 50.09 618 ARG B O 1
ATOM 4248 N N . ASN B 1 270 ? -19.157 111.423 39.122 1.00 51.09 619 ASN B N 1
ATOM 4249 C CA . ASN B 1 270 ? -19.834 112.687 38.799 1.00 52.08 619 ASN B CA 1
ATOM 4250 C C . ASN B 1 270 ? -21.337 112.559 38.594 1.00 52.48 619 ASN B C 1
ATOM 4251 O O . ASN B 1 270 ? -22.088 113.522 38.787 1.00 52.70 619 ASN B O 1
ATOM 4256 N N . TRP B 1 271 ? -21.766 111.363 38.213 1.00 52.90 620 TRP B N 1
ATOM 4257 C CA . TRP B 1 271 ? -23.156 111.128 37.873 1.00 53.47 620 TRP B CA 1
ATOM 4258 C C . TRP B 1 271 ? -23.796 110.043 38.744 1.00 53.37 620 TRP B C 1
ATOM 4259 O O . TRP B 1 271 ? -24.863 110.257 39.327 1.00 53.34 620 TRP B O 1
ATOM 4270 N N . ILE B 1 272 ? -23.125 108.900 38.851 1.00 53.18 621 ILE B N 1
ATOM 4271 C CA . ILE B 1 272 ? -23.635 107.765 39.608 1.00 53.04 621 ILE B CA 1
ATOM 4272 C C . ILE B 1 272 ? -23.036 107.743 41.019 1.00 52.85 621 ILE B C 1
ATOM 4273 O O . ILE B 1 272 ? -23.753 107.864 42.011 1.00 52.49 621 ILE B O 1
ATOM 4278 N N . ARG C 1 9 ? -26.463 138.629 48.100 1.00 38.35 358 ARG C N 1
ATOM 4279 C CA . ARG C 1 9 ? -25.065 138.139 47.907 1.00 37.84 358 ARG C CA 1
ATOM 4280 C C . ARG C 1 9 ? -24.436 138.547 46.560 1.00 37.04 358 ARG C C 1
ATOM 4281 O O . ARG C 1 9 ? -24.943 138.191 45.488 1.00 37.83 358 ARG C O 1
ATOM 4289 N N . ARG C 1 10 ? -23.324 139.276 46.645 1.00 35.33 359 ARG C N 1
ATOM 4290 C CA . ARG C 1 10 ? -22.512 139.693 45.503 1.00 33.68 359 ARG C CA 1
ATOM 4291 C C . ARG C 1 10 ? -21.937 138.495 44.739 1.00 31.83 359 ARG C C 1
ATOM 4292 O O . ARG C 1 10 ? -21.507 137.507 45.348 1.00 30.91 359 ARG C O 1
ATOM 4300 N N . GLY C 1 11 ? -21.917 138.586 43.404 1.00 29.28 360 GLY C N 1
ATOM 4301 C CA . GLY C 1 11 ? -21.426 137.483 42.571 1.00 26.95 360 GLY C CA 1
ATOM 4302 C C . GLY C 1 11 ? -20.504 137.908 41.439 1.00 25.20 360 GLY C C 1
ATOM 4303 O O . GLY C 1 11 ? -20.562 139.050 40.981 1.00 23.91 360 GLY C O 1
ATOM 4304 N N . ILE C 1 12 ? -19.640 136.982 41.025 1.00 23.94 361 ILE C N 1
ATOM 4305 C CA . ILE C 1 12 ? -18.687 137.182 39.918 1.00 23.41 361 ILE C CA 1
ATOM 4306 C C . ILE C 1 12 ? -18.909 136.035 38.943 1.00 22.74 361 ILE C C 1
ATOM 4307 O O . ILE C 1 12 ? -18.731 134.863 39.303 1.00 22.11 361 ILE C O 1
ATOM 4312 N N . LEU C 1 13 ? -19.333 136.369 37.723 1.00 21.25 362 LEU C N 1
ATOM 4313 C CA . LEU C 1 13 ? -19.591 135.346 36.725 1.00 19.76 362 LEU C CA 1
ATOM 4314 C C . LEU C 1 13 ? -18.557 135.462 35.613 1.00 19.15 362 LEU C C 1
ATOM 4315 O O . LEU C 1 13 ? -18.573 136.432 34.854 1.00 19.08 362 LEU C O 1
ATOM 4320 N N . VAL C 1 14 ? -17.660 134.491 35.534 1.00 17.84 363 VAL C N 1
ATOM 4321 C CA . VAL C 1 14 ? -16.637 134.449 34.488 1.00 17.81 363 VAL C CA 1
ATOM 4322 C C . VAL C 1 14 ? -17.223 133.678 33.293 1.00 17.71 363 VAL C C 1
ATOM 4323 O O . VAL C 1 14 ? -17.727 132.582 33.441 1.00 17.24 363 VAL C O 1
ATOM 4327 N N . ILE C 1 15 ? -17.184 134.304 32.120 1.00 17.03 364 ILE C N 1
ATOM 4328 C CA . ILE C 1 15 ? -17.836 133.797 30.916 1.00 16.14 364 ILE C CA 1
ATOM 4329 C C . ILE C 1 15 ? -16.849 133.746 29.753 1.00 15.83 364 ILE C C 1
ATOM 4330 O O . ILE C 1 15 ? -16.288 134.770 29.366 1.00 15.57 364 ILE C O 1
ATOM 4335 N N . ARG C 1 16 ? -16.699 132.561 29.170 1.00 15.04 365 ARG C N 1
ATOM 4336 C CA . ARG C 1 16 ? -15.891 132.385 27.975 1.00 16.69 365 ARG C CA 1
ATOM 4337 C C . ARG C 1 16 ? -16.546 133.028 26.740 1.00 15.68 365 ARG C C 1
ATOM 4338 O O . ARG C 1 16 ? -17.761 132.883 26.525 1.00 15.97 365 ARG C O 1
ATOM 4346 N N . HIS C 1 17 ? -15.753 133.737 25.932 1.00 15.01 366 HIS C N 1
ATOM 4347 C CA . HIS C 1 17 ? -16.259 134.314 24.682 1.00 14.17 366 HIS C CA 1
ATOM 4348 C C . HIS C 1 17 ? -16.936 133.247 23.820 1.00 14.36 366 HIS C C 1
ATOM 4349 O O . HIS C 1 17 ? -16.704 132.049 24.006 1.00 13.81 366 HIS C O 1
ATOM 4356 N N . GLY C 1 18 ? -17.757 133.682 22.862 1.00 14.03 367 GLY C N 1
ATOM 4357 C CA . GLY C 1 18 ? -18.338 132.767 21.884 1.00 14.80 367 GLY C CA 1
ATOM 4358 C C . GLY C 1 18 ? -17.369 132.291 20.798 1.00 15.18 367 GLY C C 1
ATOM 4359 O O . GLY C 1 18 ? -16.173 132.633 20.785 1.00 15.41 367 GLY C O 1
ATOM 4360 N N . GLU C 1 19 ? -17.895 131.471 19.893 1.00 15.95 368 GLU C N 1
ATOM 4361 C CA . GLU C 1 19 ? -17.123 130.886 18.785 1.00 15.69 368 GLU C CA 1
ATOM 4362 C C . GLU C 1 19 ? -16.469 131.934 17.953 1.00 15.73 368 GLU C C 1
ATOM 4363 O O . GLU C 1 19 ? -17.120 132.888 17.532 1.00 15.02 368 GLU C O 1
ATOM 4369 N N . ARG C 1 20 ? -15.186 131.709 17.680 1.00 16.43 369 ARG C N 1
ATOM 4370 C CA . ARG C 1 20 ? -14.358 132.564 16.834 1.00 16.72 369 ARG C CA 1
ATOM 4371 C C . ARG C 1 20 ? -14.456 132.114 15.388 1.00 16.03 369 ARG C C 1
ATOM 4372 O O . ARG C 1 20 ? -14.467 130.914 15.099 1.00 16.17 369 ARG C O 1
ATOM 4380 N N . VAL C 1 21 ? -14.429 133.065 14.464 1.00 15.18 370 VAL C N 1
ATOM 4381 C CA . VAL C 1 21 ? -14.493 132.707 13.029 1.00 14.75 370 VAL C CA 1
ATOM 4382 C C . VAL C 1 21 ? -13.352 131.753 12.602 1.00 15.81 370 VAL C C 1
ATOM 4383 O O . VAL C 1 21 ? -13.545 130.857 11.737 1.00 16.47 370 VAL C O 1
ATOM 4389 N N . ASP C 1 22 ? -12.168 131.914 13.206 1.00 16.06 371 ASP C N 1
ATOM 4390 C CA . ASP C 1 22 ? -11.004 131.130 12.775 1.00 17.75 371 ASP C CA 1
ATOM 4391 C C . ASP C 1 22 ? -11.008 129.701 13.319 1.00 18.57 371 ASP C C 1
ATOM 4392 O O . ASP C 1 22 ? -10.331 128.826 12.780 1.00 18.90 371 ASP C O 1
ATOM 4397 N N . GLN C 1 23 ? -11.777 129.472 14.381 1.00 19.14 372 GLN C N 1
ATOM 4398 C CA . GLN C 1 23 ? -11.966 128.129 14.930 1.00 20.86 372 GLN C CA 1
ATOM 4399 C C . GLN C 1 23 ? -12.661 127.232 13.904 1.00 20.09 372 GLN C C 1
ATOM 4400 O O . GLN C 1 23 ? -12.369 126.031 13.805 1.00 20.57 372 GLN C O 1
ATOM 4406 N N . VAL C 1 24 ? -13.590 127.818 13.148 1.00 18.64 373 VAL C N 1
ATOM 4407 C CA . VAL C 1 24 ? -14.352 127.078 12.131 1.00 17.39 373 VAL C CA 1
ATOM 4408 C C . VAL C 1 24 ? -13.611 127.060 10.789 1.00 17.75 373 VAL C C 1
ATOM 4409 O O . VAL C 1 24 ? -13.508 126.015 10.133 1.00 17.67 373 VAL C O 1
ATOM 4413 N N . PHE C 1 25 ? -13.117 128.219 10.378 1.00 17.39 374 PHE C N 1
ATOM 4414 C CA . PHE C 1 25 ? -12.587 128.376 9.018 1.00 18.53 374 PHE C CA 1
ATOM 4415 C C . PHE C 1 25 ? -11.069 128.310 8.903 1.00 18.74 374 PHE C C 1
ATOM 4416 O O . PHE C 1 25 ? -10.538 128.351 7.796 1.00 19.20 374 PHE C O 1
ATOM 4424 N N . GLY C 1 26 ? -10.383 128.175 10.038 1.00 19.64 375 GLY C N 1
ATOM 4425 C CA . GLY C 1 26 ? -8.911 128.095 10.059 1.00 20.48 375 GLY C CA 1
ATOM 4426 C C . GLY C 1 26 ? -8.179 129.425 9.970 1.00 22.28 375 GLY C C 1
ATOM 4427 O O . GLY C 1 26 ? -8.803 130.503 9.926 1.00 20.59 375 GLY C O 1
ATOM 4428 N N . LYS C 1 27 ? -6.847 129.351 9.915 1.00 22.67 376 LYS C N 1
ATOM 4429 C CA . LYS C 1 27 ? -6.010 130.566 9.937 1.00 24.49 376 LYS C CA 1
ATOM 4430 C C . LYS C 1 27 ? -6.127 131.401 8.664 1.00 24.17 376 LYS C C 1
ATOM 4431 O O . LYS C 1 27 ? -5.847 132.597 8.674 1.00 25.59 376 LYS C O 1
ATOM 4437 N N . SER C 1 28 ? -6.565 130.784 7.579 1.00 23.96 377 SER C N 1
ATOM 4438 C CA . SER C 1 28 ? -6.663 131.490 6.300 1.00 23.87 377 SER C CA 1
ATOM 4439 C C . SER C 1 28 ? -8.001 132.174 6.095 1.00 22.58 377 SER C C 1
ATOM 4440 O O . SER C 1 28 ? -8.293 132.622 4.979 1.00 22.85 377 SER C O 1
ATOM 4443 N N . TRP C 1 29 ? -8.820 132.241 7.156 1.00 21.09 378 TRP C N 1
ATOM 4444 C CA . TRP C 1 29 ? -10.186 132.743 7.035 1.00 19.81 378 TRP C CA 1
ATOM 4445 C C . TRP C 1 29 ? -10.246 134.126 6.395 1.00 19.50 378 TRP C C 1
ATOM 4446 O O . TRP C 1 29 ? -11.165 134.414 5.649 1.00 19.18 378 TRP C O 1
ATOM 4457 N N . LEU C 1 30 ? -9.287 134.993 6.711 1.00 19.97 379 LEU C N 1
ATOM 4458 C CA . LEU C 1 30 ? -9.316 136.359 6.185 1.00 20.77 379 LEU C CA 1
ATOM 4459 C C . LEU C 1 30 ? -9.193 136.360 4.659 1.00 20.85 379 LEU C C 1
ATOM 4460 O O . LEU C 1 30 ? -9.823 137.169 3.990 1.00 20.44 379 LEU C O 1
ATOM 4465 N N . GLN C 1 31 ? -8.389 135.444 4.122 1.00 21.40 380 GLN C N 1
ATOM 4466 C CA . GLN C 1 31 ? -8.232 135.300 2.668 1.00 22.96 380 GLN C CA 1
ATOM 4467 C C . GLN C 1 31 ? -9.531 134.862 2.016 1.00 22.55 380 GLN C C 1
ATOM 4468 O O . GLN C 1 31 ? -9.811 135.230 0.863 1.00 22.96 380 GLN C O 1
ATOM 4474 N N . GLN C 1 32 ? -10.331 134.106 2.778 1.00 21.26 381 GLN C N 1
ATOM 4475 C CA . GLN C 1 32 ? -11.607 133.551 2.319 1.00 20.77 381 GLN C CA 1
ATOM 4476 C C . GLN C 1 32 ? -12.743 134.557 2.176 1.00 20.05 381 GLN C C 1
ATOM 4477 O O . GLN C 1 32 ? -13.750 134.274 1.518 1.00 19.49 381 GLN C O 1
ATOM 4483 N N . CYS C 1 33 ? -12.596 135.712 2.815 1.00 19.32 382 CYS C N 1
ATOM 4484 C CA . CYS C 1 33 ? -13.662 136.694 2.866 1.00 19.93 382 CYS C CA 1
ATOM 4485 C C . CYS C 1 33 ? -13.228 138.085 2.455 1.00 20.78 382 CYS C C 1
ATOM 4486 O O . CYS C 1 33 ? -13.964 139.043 2.670 1.00 20.40 382 CYS C O 1
ATOM 4489 N N . THR C 1 34 ? -12.049 138.193 1.853 1.00 22.17 383 THR C N 1
ATOM 4490 C CA . THR C 1 34 ? -11.579 139.478 1.339 1.00 24.42 383 THR C CA 1
ATOM 4491 C C . THR C 1 34 ? -10.994 139.371 -0.089 1.00 26.36 383 THR C C 1
ATOM 4492 O O . THR C 1 34 ? -10.422 138.341 -0.497 1.00 25.43 383 THR C O 1
ATOM 4496 N N . THR C 1 35 ? -11.168 140.439 -0.854 1.00 28.67 384 THR C N 1
ATOM 4497 C CA . THR C 1 35 ? -10.600 140.497 -2.204 1.00 31.12 384 THR C CA 1
ATOM 4498 C C . THR C 1 35 ? -9.150 141.008 -2.091 1.00 32.90 384 THR C C 1
ATOM 4499 O O . THR C 1 35 ? -8.727 141.436 -1.017 1.00 33.92 384 THR C O 1
ATOM 4503 N N . ALA C 1 36 ? -8.378 140.950 -3.175 1.00 35.14 385 ALA C N 1
ATOM 4504 C CA . ALA C 1 36 ? -7.027 141.545 -3.178 1.00 36.66 385 ALA C CA 1
ATOM 4505 C C . ALA C 1 36 ? -7.078 142.997 -2.708 1.00 37.59 385 ALA C C 1
ATOM 4506 O O . ALA C 1 36 ? -6.217 143.446 -1.950 1.00 38.53 385 ALA C O 1
ATOM 4508 N N . ASP C 1 37 ? -8.105 143.715 -3.159 1.00 38.59 386 ASP C N 1
ATOM 4509 C CA . ASP C 1 37 ? -8.380 145.085 -2.731 1.00 38.94 386 ASP C CA 1
ATOM 4510 C C . ASP C 1 37 ? -9.030 145.153 -1.337 1.00 38.76 386 ASP C C 1
ATOM 4511 O O . ASP C 1 37 ? -9.302 146.245 -0.816 1.00 38.96 386 ASP C O 1
ATOM 4516 N N . GLY C 1 38 ? -9.273 143.992 -0.728 1.00 38.06 387 GLY C N 1
ATOM 4517 C CA . GLY C 1 38 ? -9.687 143.944 0.684 1.00 37.32 387 GLY C CA 1
ATOM 4518 C C . GLY C 1 38 ? -11.138 144.321 0.900 1.00 36.35 387 GLY C C 1
ATOM 4519 O O . GLY C 1 38 ? -11.487 144.958 1.909 1.00 36.63 387 GLY C O 1
ATOM 4520 N N . LYS C 1 39 ? -11.976 143.936 -0.066 1.00 35.20 388 LYS C N 1
ATOM 4521 C CA . LYS C 1 39 ? -13.428 144.096 0.033 1.00 33.65 388 LYS C CA 1
ATOM 4522 C C . LYS C 1 39 ? -13.958 142.890 0.772 1.00 30.60 388 LYS C C 1
ATOM 4523 O O . LYS C 1 39 ? -13.612 141.761 0.435 1.00 30.05 388 LYS C O 1
ATOM 4529 N N . TYR C 1 40 ? -14.804 143.128 1.768 1.00 28.11 389 TYR C N 1
ATOM 4530 C CA . TYR C 1 40 ? -15.356 142.033 2.559 1.00 25.10 389 TYR C CA 1
ATOM 4531 C C . TYR C 1 40 ? -16.544 141.387 1.856 1.00 24.14 389 TYR C C 1
ATOM 4532 O O . TYR C 1 40 ? -17.417 142.071 1.304 1.00 23.64 389 TYR C O 1
ATOM 4541 N N . TYR C 1 41 ? -16.560 140.056 1.862 1.00 22.65 390 TYR C N 1
ATOM 4542 C CA . TYR C 1 41 ? -17.740 139.304 1.468 1.00 21.56 390 TYR C CA 1
ATOM 4543 C C . TYR C 1 41 ? -17.884 138.081 2.357 1.00 21.12 390 TYR C C 1
ATOM 4544 O O . TYR C 1 41 ? -16.932 137.653 2.993 1.00 21.11 390 TYR C O 1
ATOM 4553 N N . ARG C 1 42 ? -19.082 137.521 2.360 1.00 20.13 391 ARG C N 1
ATOM 4554 C CA . ARG C 1 42 ? -19.453 136.446 3.252 1.00 19.94 391 ARG C CA 1
ATOM 4555 C C . ARG C 1 42 ? -19.580 135.150 2.441 1.00 19.10 391 ARG C C 1
ATOM 4556 O O . ARG C 1 42 ? -20.614 134.945 1.805 1.00 18.63 391 ARG C O 1
ATOM 4564 N N . PRO C 1 43 ? -18.530 134.297 2.421 1.00 18.46 392 PRO C N 1
ATOM 4565 C CA . PRO C 1 43 ? -18.558 133.050 1.620 1.00 18.33 392 PRO C CA 1
ATOM 4566 C C . PRO C 1 43 ? -19.362 131.900 2.256 1.00 18.17 392 PRO C C 1
ATOM 4567 O O . PRO C 1 43 ? -19.594 130.862 1.616 1.00 17.48 392 PRO C O 1
ATOM 4571 N N . ASP C 1 44 ? -19.772 132.102 3.512 1.00 16.98 393 ASP C N 1
ATOM 4572 C CA . ASP C 1 44 ? -20.514 131.122 4.322 1.00 16.82 393 ASP C CA 1
ATOM 4573 C C . ASP C 1 44 ? -21.274 131.985 5.330 1.00 15.87 393 ASP C C 1
ATOM 4574 O O . ASP C 1 44 ? -20.755 133.019 5.763 1.00 15.71 393 ASP C O 1
ATOM 4579 N N . LEU C 1 45 ? -22.504 131.603 5.673 1.00 14.12 394 LEU C N 1
ATOM 4580 C CA . LEU C 1 45 ? -23.314 132.403 6.618 1.00 13.98 394 LEU C CA 1
ATOM 4581 C C . LEU C 1 45 ? -22.713 132.535 8.039 1.00 14.50 394 LEU C C 1
ATOM 4582 O O . LEU C 1 45 ? -23.082 133.435 8.814 1.00 14.86 394 LEU C O 1
ATOM 4587 N N . ASN C 1 46 ? -21.754 131.684 8.362 1.00 14.30 395 ASN C N 1
ATOM 4588 C CA . ASN C 1 46 ? -21.112 131.782 9.677 1.00 15.18 395 ASN C CA 1
ATOM 4589 C C . ASN C 1 46 ? -20.065 132.890 9.790 1.00 15.30 395 ASN C C 1
ATOM 4590 O O . ASN C 1 46 ? -19.601 133.210 10.903 1.00 15.95 395 ASN C O 1
ATOM 4595 N N . PHE C 1 47 ? -19.702 133.477 8.654 1.00 15.75 396 PHE C N 1
ATOM 4596 C CA . PHE C 1 47 ? -18.927 134.703 8.653 1.00 16.66 396 PHE C CA 1
ATOM 4597 C C . PHE C 1 47 ? -19.917 135.818 8.973 1.00 17.51 396 PHE C C 1
ATOM 4598 O O . PHE C 1 47 ? -21.062 135.777 8.526 1.00 17.13 396 PHE C O 1
ATOM 4606 N N . PRO C 1 48 ? -19.494 136.800 9.762 1.00 18.59 397 PRO C N 1
ATOM 4607 C CA . PRO C 1 48 ? -20.383 137.906 10.153 1.00 20.25 397 PRO C CA 1
ATOM 4608 C C . PRO C 1 48 ? -20.779 138.796 8.963 1.00 21.88 397 PRO C C 1
ATOM 4609 O O . PRO C 1 48 ? -20.124 138.755 7.937 1.00 21.75 397 PRO C O 1
ATOM 4613 N N . ARG C 1 49 ? -21.857 139.567 9.086 1.00 24.82 398 ARG C N 1
ATOM 4614 C CA . ARG C 1 49 ? -22.350 140.372 7.958 1.00 26.41 398 ARG C CA 1
ATOM 4615 C C . ARG C 1 49 ? -21.452 141.556 7.648 1.00 26.50 398 ARG C C 1
ATOM 4616 O O . ARG C 1 49 ? -21.532 142.120 6.563 1.00 26.87 398 ARG C O 1
ATOM 4624 N N . SER C 1 50 ? -20.608 141.947 8.604 1.00 26.40 399 SER C N 1
ATOM 4625 C CA . SER C 1 50 ? -19.612 142.981 8.364 1.00 26.25 399 SER C CA 1
ATOM 4626 C C . SER C 1 50 ? -18.467 142.827 9.345 1.00 25.85 399 SER C C 1
ATOM 4627 O O . SER C 1 50 ? -18.597 142.122 10.330 1.00 26.15 399 SER C O 1
ATOM 4630 N N . LEU C 1 51 ? -17.341 143.475 9.052 1.00 24.98 400 LEU C N 1
ATOM 4631 C CA . LEU C 1 51 ? -16.225 143.576 9.993 1.00 25.02 400 LEU C CA 1
ATOM 4632 C C . LEU C 1 51 ? -16.140 145.031 10.458 1.00 25.64 400 LEU C C 1
ATOM 4633 O O . LEU C 1 51 ? -16.413 145.929 9.651 1.00 25.07 400 LEU C O 1
ATOM 4638 N N . PRO C 1 52 ? -15.786 145.271 11.743 1.00 25.77 401 PRO C N 1
ATOM 4639 C CA . PRO C 1 52 ? -15.527 146.645 12.205 1.00 26.78 401 PRO C CA 1
ATOM 4640 C C . PRO C 1 52 ? -14.302 147.253 11.504 1.00 27.72 401 PRO C C 1
ATOM 4641 O O . PRO C 1 52 ? -13.461 146.509 11.002 1.00 27.34 401 PRO C O 1
ATOM 4645 N N . ARG C 1 53 ? -14.209 148.582 11.442 1.00 29.05 402 ARG C N 1
ATOM 4646 C CA . ARG C 1 53 ? -13.037 149.209 10.837 1.00 30.84 402 ARG C CA 1
ATOM 4647 C C . ARG C 1 53 ? -11.841 149.061 11.766 1.00 30.71 402 ARG C C 1
ATOM 4648 O O . ARG C 1 53 ? -11.930 149.328 12.968 1.00 30.88 402 ARG C O 1
ATOM 4656 N N . ARG C 1 54 ? -10.738 148.587 11.202 1.00 31.46 403 ARG C N 1
ATOM 4657 C CA . ARG C 1 54 ? -9.477 148.498 11.918 1.00 32.21 403 ARG C CA 1
ATOM 4658 C C . ARG C 1 54 ? -8.527 149.425 11.191 1.00 33.04 403 ARG C C 1
ATOM 4659 O O . ARG C 1 54 ? -8.112 149.156 10.065 1.00 34.09 403 ARG C O 1
ATOM 4667 N N . SER C 1 55 ? -8.192 150.514 11.851 1.00 33.95 404 SER C N 1
ATOM 4668 C CA . SER C 1 55 ? -7.409 151.566 11.231 1.00 35.01 404 SER C CA 1
ATOM 4669 C C . SER C 1 55 ? -5.918 151.220 11.201 1.00 34.43 404 SER C C 1
ATOM 4670 O O . SER C 1 55 ? -5.126 151.931 10.593 1.00 35.47 404 SER C O 1
ATOM 4673 N N . ASN C 1 56 ? -5.551 150.113 11.842 1.00 33.77 405 ASN C N 1
ATOM 4674 C CA . ASN C 1 56 ? -4.213 149.559 11.733 1.00 33.06 405 ASN C CA 1
ATOM 4675 C C . ASN C 1 56 ? -4.105 148.552 10.580 1.00 32.67 405 ASN C C 1
ATOM 4676 O O . ASN C 1 56 ? -3.013 148.068 10.297 1.00 33.07 405 ASN C O 1
ATOM 4681 N N . GLY C 1 57 ? -5.241 148.248 9.944 1.00 31.49 406 GLY C N 1
ATOM 4682 C CA . GLY C 1 57 ? -5.338 147.288 8.834 1.00 31.46 406 GLY C CA 1
ATOM 4683 C C . GLY C 1 57 ? -6.240 146.079 9.110 1.00 30.49 406 GLY C C 1
ATOM 4684 O O . GLY C 1 57 ? -6.235 145.566 10.228 1.00 30.02 406 GLY C O 1
ATOM 4685 N N . ILE C 1 58 ? -7.000 145.618 8.102 1.00 30.20 407 ILE C N 1
ATOM 4686 C CA . ILE C 1 58 ? -7.712 144.316 8.195 1.00 29.48 407 ILE C CA 1
ATOM 4687 C C . ILE C 1 58 ? -6.833 143.161 8.642 1.00 28.20 407 ILE C C 1
ATOM 4688 O O . ILE C 1 58 ? -7.336 142.190 9.188 1.00 27.18 407 ILE C O 1
ATOM 4693 N N . LYS C 1 59 ? -5.530 143.244 8.396 1.00 27.21 408 LYS C N 1
ATOM 4694 C CA . LYS C 1 59 ? -4.653 142.120 8.717 1.00 27.12 408 LYS C CA 1
ATOM 4695 C C . LYS C 1 59 ? -4.550 141.888 10.219 1.00 25.84 408 LYS C C 1
ATOM 4696 O O . LYS C 1 59 ? -4.185 140.796 10.657 1.00 25.62 408 LYS C O 1
ATOM 4702 N N . ASP C 1 60 ? -4.853 142.917 11.001 1.00 24.40 409 ASP C N 1
ATOM 4703 C CA . ASP C 1 60 ? -4.896 142.768 12.463 1.00 24.09 409 ASP C CA 1
ATOM 4704 C C . ASP C 1 60 ? -6.018 141.830 12.945 1.00 22.63 409 ASP C C 1
ATOM 4705 O O . ASP C 1 60 ? -5.964 141.367 14.090 1.00 22.61 409 ASP C O 1
ATOM 4710 N N . PHE C 1 61 ? -7.020 141.575 12.099 1.00 21.26 410 PHE C N 1
ATOM 4711 C CA . PHE C 1 61 ? -8.041 140.542 12.370 1.00 21.13 410 PHE C CA 1
ATOM 4712 C C . PHE C 1 61 ? -7.465 139.140 12.542 1.00 21.48 410 PHE C C 1
ATOM 4713 O O . PHE C 1 61 ? -8.052 138.314 13.239 1.00 20.67 410 PHE C O 1
ATOM 4721 N N . GLU C 1 62 ? -6.324 138.865 11.918 1.00 21.93 411 GLU C N 1
ATOM 4722 C CA . GLU C 1 62 ? -5.716 137.532 12.033 1.00 23.48 411 GLU C CA 1
ATOM 4723 C C . GLU C 1 62 ? -5.312 137.218 13.481 1.00 23.47 411 GLU C C 1
ATOM 4724 O O . GLU C 1 62 ? -5.596 136.123 13.985 1.00 23.35 411 GLU C O 1
ATOM 4730 N N . ASN C 1 63 ? -4.680 138.190 14.131 1.00 22.99 412 ASN C N 1
ATOM 4731 C CA . ASN C 1 63 ? -4.271 138.087 15.523 1.00 23.93 412 ASN C CA 1
ATOM 4732 C C . ASN C 1 63 ? -5.468 138.247 16.471 1.00 22.06 412 ASN C C 1
ATOM 4733 O O . ASN C 1 63 ? -5.444 137.756 17.596 1.00 23.42 412 ASN C O 1
ATOM 4738 N N . ASP C 1 64 ? -6.506 138.952 16.020 1.00 19.37 413 ASP C N 1
ATOM 4739 C CA . ASP C 1 64 ? -7.583 139.402 16.917 1.00 17.86 413 ASP C CA 1
ATOM 4740 C C . ASP C 1 64 ? -8.929 139.274 16.192 1.00 16.59 413 ASP C C 1
ATOM 4741 O O . ASP C 1 64 ? -9.517 140.273 15.786 1.00 16.67 413 ASP C O 1
ATOM 4746 N N . PRO C 1 65 ? -9.380 138.024 15.979 1.00 15.62 414 PRO C N 1
ATOM 4747 C CA . PRO C 1 65 ? -10.559 137.728 15.161 1.00 15.78 414 PRO C CA 1
ATOM 4748 C C . PRO C 1 65 ? -11.893 138.020 15.842 1.00 16.28 414 PRO C C 1
ATOM 4749 O O . PRO C 1 65 ? -11.977 138.018 17.089 1.00 16.74 414 PRO C O 1
ATOM 4753 N N . PRO C 1 66 ? -12.951 138.227 15.028 1.00 16.16 415 PRO C N 1
ATOM 4754 C CA . PRO C 1 66 ? -14.273 138.450 15.563 1.00 15.48 415 PRO C CA 1
ATOM 4755 C C . PRO C 1 66 ? -14.998 137.124 15.813 1.00 14.73 415 PRO C C 1
ATOM 4756 O O . PRO C 1 66 ? -14.543 136.051 15.391 1.00 14.78 415 PRO C O 1
ATOM 4760 N N . LEU C 1 67 ? -16.133 137.216 16.482 1.00 13.63 416 LEU C N 1
ATOM 4761 C CA . LEU C 1 67 ? -17.051 136.106 16.603 1.00 13.68 416 LEU C CA 1
ATOM 4762 C C . LEU C 1 67 ? -17.638 135.717 15.246 1.00 13.36 416 LEU C C 1
ATOM 4763 O O . LEU C 1 67 ? -17.855 136.556 14.381 1.00 13.26 416 LEU C O 1
ATOM 4768 N N . SER C 1 68 ? -17.926 134.434 15.108 1.00 13.30 417 SER C N 1
ATOM 4769 C CA . SER C 1 68 ? -18.689 133.931 13.990 1.00 13.16 417 SER C CA 1
ATOM 4770 C C . SER C 1 68 ? -20.156 134.242 14.253 1.00 13.78 417 SER C C 1
ATOM 4771 O O . SER C 1 68 ? -20.514 134.668 15.358 1.00 14.10 417 SER C O 1
ATOM 4774 N N . SER C 1 69 ? -21.022 134.039 13.256 1.00 13.40 418 SER C N 1
ATOM 4775 C CA . SER C 1 69 ? -22.464 134.168 13.483 1.00 13.87 418 SER C CA 1
ATOM 4776 C C . SER C 1 69 ? -22.989 133.294 14.632 1.00 13.18 418 SER C C 1
ATOM 4777 O O . SER C 1 69 ? -23.828 133.730 15.426 1.00 13.03 418 SER C O 1
ATOM 4780 N N . CYS C 1 70 ? -22.506 132.063 14.696 1.00 13.44 419 CYS C N 1
ATOM 4781 C CA . CYS C 1 70 ? -22.855 131.143 15.764 1.00 13.05 419 CYS C CA 1
ATOM 4782 C C . CYS C 1 70 ? -22.352 131.677 17.128 1.00 13.56 419 CYS C C 1
ATOM 4783 O O . CYS C 1 70 ? -23.075 131.596 18.114 1.00 12.10 419 CYS C O 1
ATOM 4786 N N . GLY C 1 71 ? -21.149 132.258 17.164 1.00 12.76 420 GLY C N 1
ATOM 4787 C CA . GLY C 1 71 ? -20.633 132.850 18.410 1.00 12.67 420 GLY C CA 1
ATOM 4788 C C . GLY C 1 71 ? -21.529 133.996 18.877 1.00 13.25 420 GLY C C 1
ATOM 4789 O O . GLY C 1 71 ? -21.714 134.217 20.082 1.00 13.62 420 GLY C O 1
ATOM 4790 N N . ILE C 1 72 ? -22.069 134.753 17.922 1.00 13.85 421 ILE C N 1
ATOM 4791 C CA . ILE C 1 72 ? -22.992 135.850 18.268 1.00 13.22 421 ILE C CA 1
ATOM 4792 C C . ILE C 1 72 ? -24.287 135.264 18.834 1.00 13.29 421 ILE C C 1
ATOM 4793 O O . ILE C 1 72 ? -24.815 135.760 19.821 1.00 13.15 421 ILE C O 1
ATOM 4798 N N . PHE C 1 73 ? -24.810 134.206 18.200 1.00 13.78 422 PHE C N 1
ATOM 4799 C CA . PHE C 1 73 ? -25.976 133.495 18.723 1.00 14.26 422 PHE C CA 1
ATOM 4800 C C . PHE C 1 73 ? -25.792 133.022 20.167 1.00 14.36 422 PHE C C 1
ATOM 4801 O O . PHE C 1 73 ? -26.670 133.260 21.007 1.00 14.55 422 PHE C O 1
ATOM 4809 N N . GLN C 1 74 ? -24.656 132.376 20.445 1.00 13.79 423 GLN C N 1
ATOM 4810 C CA . GLN C 1 74 ? -24.345 131.858 21.775 1.00 13.52 423 GLN C CA 1
ATOM 4811 C C . GLN C 1 74 ? -24.334 132.986 22.819 1.00 13.09 423 GLN C C 1
ATOM 4812 O O . GLN C 1 74 ? -24.921 132.844 23.905 1.00 12.50 423 GLN C O 1
ATOM 4818 N N . ALA C 1 75 ? -23.656 134.089 22.492 1.00 13.47 424 ALA C N 1
ATOM 4819 C CA . ALA C 1 75 ? -23.586 135.248 23.396 1.00 14.19 424 ALA C CA 1
ATOM 4820 C C . ALA C 1 75 ? -24.995 135.821 23.657 1.00 14.94 424 ALA C C 1
ATOM 4821 O O . ALA C 1 75 ? -25.395 136.053 24.821 1.00 15.06 424 ALA C O 1
ATOM 4823 N N . ARG C 1 76 ? -25.779 136.019 22.589 1.00 14.08 425 ARG C N 1
ATOM 4824 C CA . ARG C 1 76 ? -27.138 136.514 22.758 1.00 15.02 425 ARG C CA 1
ATOM 4825 C C . ARG C 1 76 ? -28.040 135.561 23.570 1.00 15.73 425 ARG C C 1
ATOM 4826 O O . ARG C 1 76 ? -28.818 136.019 24.410 1.00 15.83 425 ARG C O 1
ATOM 4834 N N . LEU C 1 77 ? -27.938 134.258 23.296 1.00 15.43 426 LEU C N 1
ATOM 4835 C CA . LEU C 1 77 ? -28.665 133.221 24.064 1.00 16.58 426 LEU C CA 1
ATOM 4836 C C . LEU C 1 77 ? -28.344 133.273 25.558 1.00 16.14 426 LEU C C 1
ATOM 4837 O O . LEU C 1 77 ? -29.246 133.188 26.404 1.00 16.58 426 LEU C O 1
ATOM 4842 N N . ALA C 1 78 ? -27.064 133.422 25.887 1.00 16.09 427 ALA C N 1
ATOM 4843 C CA . ALA C 1 78 ? -26.647 133.594 27.282 1.00 16.56 427 ALA C CA 1
ATOM 4844 C C . ALA C 1 78 ? -27.213 134.866 27.936 1.00 16.99 427 ALA C C 1
ATOM 4845 O O . ALA C 1 78 ? -27.648 134.815 29.098 1.00 16.69 427 ALA C O 1
ATOM 4847 N N . GLY C 1 79 ? -27.231 135.979 27.199 1.00 17.22 428 GLY C N 1
ATOM 4848 C CA . GLY C 1 79 ? -27.793 137.244 27.721 1.00 16.76 428 GLY C CA 1
ATOM 4849 C C . GLY C 1 79 ? -29.304 137.084 27.981 1.00 17.47 428 GLY C C 1
ATOM 4850 O O . GLY C 1 79 ? -29.825 137.519 29.009 1.00 16.62 428 GLY C O 1
ATOM 4851 N N . GLU C 1 80 ? -30.003 136.443 27.043 1.00 17.14 429 GLU C N 1
ATOM 4852 C CA . GLU C 1 80 ? -31.425 136.206 27.191 1.00 18.03 429 GLU C CA 1
ATOM 4853 C C . GLU C 1 80 ? -31.713 135.341 28.413 1.00 18.26 429 GLU C C 1
ATOM 4854 O O . GLU C 1 80 ? -32.670 135.602 29.138 1.00 18.05 429 GLU C O 1
ATOM 4860 N N . ALA C 1 81 ? -30.894 134.308 28.618 1.00 17.06 430 ALA C N 1
ATOM 4861 C CA . ALA C 1 81 ? -31.020 133.458 29.803 1.00 17.89 430 ALA C CA 1
ATOM 4862 C C . ALA C 1 81 ? -30.776 134.251 31.085 1.00 18.54 430 ALA C C 1
ATOM 4863 O O . ALA C 1 81 ? -31.498 134.068 32.084 1.00 18.67 430 ALA C O 1
ATOM 4865 N N . LEU C 1 82 ? -29.749 135.112 31.076 1.00 18.07 431 LEU C N 1
ATOM 4866 C CA . LEU C 1 82 ? -29.462 135.952 32.231 1.00 19.82 431 LEU C CA 1
ATOM 4867 C C . LEU C 1 82 ? -30.643 136.890 32.536 1.00 20.66 431 LEU C C 1
ATOM 4868 O O . LEU C 1 82 ? -30.986 137.100 33.710 1.00 21.13 431 LEU C O 1
ATOM 4873 N N . LEU C 1 83 ? -31.261 137.426 31.490 1.00 20.88 432 LEU C N 1
ATOM 4874 C CA . LEU C 1 83 ? -32.465 138.239 31.652 1.00 22.81 432 LEU C CA 1
ATOM 4875 C C . LEU C 1 83 ? -33.589 137.427 32.299 1.00 23.58 432 LEU C C 1
ATOM 4876 O O . LEU C 1 83 ? -34.176 137.859 33.295 1.00 23.35 432 LEU C O 1
ATOM 4881 N N . ASP C 1 84 ? -33.859 136.247 31.739 1.00 23.76 433 ASP C N 1
ATOM 4882 C CA . ASP C 1 84 ? -34.912 135.353 32.229 1.00 24.38 433 ASP C CA 1
ATOM 4883 C C . ASP C 1 84 ? -34.687 134.928 33.680 1.00 24.96 433 ASP C C 1
ATOM 4884 O O . ASP C 1 84 ? -35.656 134.688 34.410 1.00 25.02 433 ASP C O 1
ATOM 4889 N N . SER C 1 85 ? -33.427 134.837 34.095 1.00 24.98 434 SER C N 1
ATOM 4890 C CA . SER C 1 85 ? -33.092 134.366 35.437 1.00 25.58 434 SER C CA 1
ATOM 4891 C C . SER C 1 85 ? -33.462 135.352 36.555 1.00 25.93 434 SER C C 1
ATOM 4892 O O . SER C 1 85 ? -33.617 134.955 37.710 1.00 25.78 434 SER C O 1
ATOM 4895 N N . GLY C 1 86 ? -33.553 136.634 36.222 1.00 26.51 435 GLY C N 1
ATOM 4896 C CA . GLY C 1 86 ? -33.882 137.649 37.219 1.00 27.30 435 GLY C CA 1
ATOM 4897 C C . GLY C 1 86 ? -32.710 138.158 38.049 1.00 27.79 435 GLY C C 1
ATOM 4898 O O . GLY C 1 86 ? -32.908 138.943 38.982 1.00 28.25 435 GLY C O 1
ATOM 4899 N N . VAL C 1 87 ? -31.488 137.730 37.731 1.00 27.85 436 VAL C N 1
ATOM 4900 C CA . VAL C 1 87 ? -30.320 138.255 38.433 1.00 27.78 436 VAL C CA 1
ATOM 4901 C C . VAL C 1 87 ? -30.095 139.733 38.104 1.00 27.96 436 VAL C C 1
ATOM 4902 O O . VAL C 1 87 ? -30.432 140.199 37.013 1.00 27.92 436 VAL C O 1
ATOM 4906 N N . ARG C 1 88 ? -29.542 140.473 39.058 1.00 27.22 437 ARG C N 1
ATOM 4907 C CA . ARG C 1 88 ? -29.251 141.878 38.829 1.00 27.95 437 ARG C CA 1
ATOM 4908 C C . ARG C 1 88 ? -27.805 141.984 38.363 1.00 26.61 437 ARG C C 1
ATOM 4909 O O . ARG C 1 88 ? -26.885 141.624 39.096 1.00 26.29 437 ARG C O 1
ATOM 4917 N N . VAL C 1 89 ? -27.619 142.411 37.116 1.00 26.55 438 VAL C N 1
ATOM 4918 C CA . VAL C 1 89 ? -26.283 142.632 36.562 1.00 26.17 438 VAL C CA 1
ATOM 4919 C C . VAL C 1 89 ? -25.883 144.078 36.774 1.00 25.89 438 VAL C C 1
ATOM 4920 O O . VAL C 1 89 ? -26.551 145.008 36.318 1.00 26.47 438 VAL C O 1
ATOM 4924 N N . THR C 1 90 ? -24.746 144.240 37.430 1.00 25.45 439 THR C N 1
ATOM 4925 C CA . THR C 1 90 ? -24.351 145.488 38.036 1.00 25.58 439 THR C CA 1
ATOM 4926 C C . THR C 1 90 ? -23.113 146.112 37.341 1.00 24.35 439 THR C C 1
ATOM 4927 O O . THR C 1 90 ? -22.939 147.338 37.322 1.00 23.99 439 THR C O 1
ATOM 4931 N N . ALA C 1 91 ? -22.264 145.265 36.765 1.00 22.69 440 ALA C N 1
ATOM 4932 C CA . ALA C 1 91 ? -21.101 145.732 36.013 1.00 21.95 440 ALA C CA 1
ATOM 4933 C C . ALA C 1 91 ? -20.650 144.650 35.042 1.00 20.87 440 ALA C C 1
ATOM 4934 O O . ALA C 1 91 ? -20.911 143.457 35.246 1.00 20.22 440 ALA C O 1
ATOM 4936 N N . VAL C 1 92 ? -19.990 145.067 33.970 1.00 20.96 441 VAL C N 1
ATOM 4937 C CA . VAL C 1 92 ? -19.308 144.099 33.093 1.00 20.85 441 VAL C CA 1
ATOM 4938 C C . VAL C 1 92 ? -17.904 144.507 32.648 1.00 20.27 441 VAL C C 1
ATOM 4939 O O . VAL C 1 92 ? -17.669 145.648 32.250 1.00 20.50 441 VAL C O 1
ATOM 4943 N N . PHE C 1 93 ? -16.972 143.561 32.795 1.00 19.36 442 PHE C N 1
ATOM 4944 C CA . PHE C 1 93 ? -15.591 143.741 32.375 1.00 19.10 442 PHE C CA 1
ATOM 4945 C C . PHE C 1 93 ? -15.324 142.757 31.269 1.00 18.87 442 PHE C C 1
ATOM 4946 O O . PHE C 1 93 ? -15.859 141.638 31.276 1.00 19.19 442 PHE C O 1
ATOM 4954 N N . ALA C 1 94 ? -14.456 143.151 30.339 1.00 18.18 443 ALA C N 1
ATOM 4955 C CA . ALA C 1 94 ? -14.118 142.286 29.223 1.00 17.91 443 ALA C CA 1
ATOM 4956 C C . ALA C 1 94 ? -12.629 142.350 28.955 1.00 17.86 443 ALA C C 1
ATOM 4957 O O . ALA C 1 94 ? -12.019 143.414 29.060 1.00 17.91 443 ALA C O 1
ATOM 4959 N N . SER C 1 95 ? -12.057 141.207 28.589 1.00 17.45 444 SER C N 1
ATOM 4960 C CA . SER C 1 95 ? -10.743 141.168 27.944 1.00 17.25 444 SER C CA 1
ATOM 4961 C C . SER C 1 95 ? -10.773 142.105 26.723 1.00 17.29 444 SER C C 1
ATOM 4962 O O . SER C 1 95 ? -11.827 142.287 26.107 1.00 17.28 444 SER C O 1
ATOM 4965 N N . PRO C 1 96 ? -9.625 142.732 26.385 1.00 16.72 445 PRO C N 1
ATOM 4966 C CA . PRO C 1 96 ? -9.584 143.605 25.214 1.00 16.78 445 PRO C CA 1
ATOM 4967 C C . PRO C 1 96 ? -9.683 142.872 23.874 1.00 16.75 445 PRO C C 1
ATOM 4968 O O . PRO C 1 96 ? -9.842 143.542 22.837 1.00 16.89 445 PRO C O 1
ATOM 4972 N N . ALA C 1 97 ? -9.614 141.534 23.878 1.00 15.79 446 ALA C N 1
ATOM 4973 C CA . ALA C 1 97 ? -9.740 140.776 22.629 1.00 16.28 446 ALA C CA 1
ATOM 4974 C C . ALA C 1 97 ? -11.109 141.068 22.004 1.00 16.81 446 ALA C C 1
ATOM 4975 O O . ALA C 1 97 ? -12.111 141.133 22.707 1.00 15.98 446 ALA C O 1
ATOM 4977 N N . LEU C 1 98 ? -11.153 141.260 20.690 1.00 16.38 447 LEU C N 1
ATOM 4978 C CA . LEU C 1 98 ? -12.407 141.596 19.998 1.00 15.64 447 LEU C CA 1
ATOM 4979 C C . LEU C 1 98 ? -13.503 140.600 20.311 1.00 15.23 447 LEU C C 1
ATOM 4980 O O . LEU C 1 98 ? -14.627 140.996 20.613 1.00 15.95 447 LEU C O 1
ATOM 4985 N N . ARG C 1 99 ? -13.158 139.316 20.268 1.00 15.33 448 ARG C N 1
ATOM 4986 C CA . ARG C 1 99 ? -14.111 138.228 20.553 1.00 15.16 448 ARG C CA 1
ATOM 4987 C C . ARG C 1 99 ? -14.778 138.371 21.936 1.00 15.63 448 ARG C C 1
ATOM 4988 O O . ARG C 1 99 ? -15.932 137.978 22.115 1.00 15.19 448 ARG C O 1
ATOM 4996 N N . CYS C 1 100 ? -14.035 138.930 22.897 1.00 15.81 449 CYS C N 1
ATOM 4997 C CA . CYS C 1 100 ? -14.527 139.102 24.281 1.00 15.48 449 CYS C CA 1
ATOM 4998 C C . CYS C 1 100 ? -15.396 140.347 24.381 1.00 15.54 449 CYS C C 1
ATOM 4999 O O . CYS C 1 100 ? -16.493 140.290 24.935 1.00 14.51 449 CYS C O 1
ATOM 5002 N N . VAL C 1 101 ? -14.928 141.466 23.819 1.00 15.05 450 VAL C N 1
ATOM 5003 C CA . VAL C 1 101 ? -15.748 142.677 23.804 1.00 15.23 450 VAL C CA 1
ATOM 5004 C C . VAL C 1 101 ? -17.067 142.434 23.051 1.00 14.95 450 VAL C C 1
ATOM 5005 O O . VAL C 1 101 ? -18.133 142.874 23.475 1.00 14.15 450 VAL C O 1
ATOM 5009 N N . GLN C 1 102 ? -17.008 141.668 21.970 1.00 14.45 451 GLN C N 1
ATOM 5010 C CA . GLN C 1 102 ? -18.222 141.425 21.201 1.00 15.56 451 GLN C CA 1
ATOM 5011 C C . GLN C 1 102 ? -19.163 140.529 21.990 1.00 14.22 451 GLN C C 1
ATOM 5012 O O . GLN C 1 102 ? -20.370 140.704 21.931 1.00 14.32 451 GLN C O 1
ATOM 5018 N N . THR C 1 103 ? -18.606 139.540 22.687 1.00 13.40 452 THR C N 1
ATOM 5019 C CA . THR C 1 103 ? -19.416 138.630 23.517 1.00 14.14 452 THR C CA 1
ATOM 5020 C C . THR C 1 103 ? -20.136 139.453 24.603 1.00 14.16 452 THR C C 1
ATOM 5021 O O . THR C 1 103 ? -21.338 139.278 24.833 1.00 14.38 452 THR C O 1
ATOM 5025 N N . ALA C 1 104 ? -19.404 140.370 25.232 1.00 14.23 453 ALA C N 1
ATOM 5026 C CA . ALA C 1 104 ? -19.978 141.239 26.256 1.00 14.93 453 ALA C CA 1
ATOM 5027 C C . ALA C 1 104 ? -21.120 142.071 25.683 1.00 15.21 453 ALA C C 1
ATOM 5028 O O . ALA C 1 104 ? -22.194 142.138 26.277 1.00 15.25 453 ALA C O 1
ATOM 5030 N N . LYS C 1 105 ? -20.888 142.702 24.529 1.00 15.46 454 LYS C N 1
ATOM 5031 C CA . LYS C 1 105 ? -21.916 143.535 23.876 1.00 16.53 454 LYS C CA 1
ATOM 5032 C C . LYS C 1 105 ? -23.202 142.756 23.583 1.00 15.39 454 LYS C C 1
ATOM 5033 O O . LYS C 1 105 ? -24.295 143.226 23.864 1.00 14.81 454 LYS C O 1
ATOM 5039 N N . HIS C 1 106 ? -23.072 141.558 23.020 1.00 14.63 455 HIS C N 1
ATOM 5040 C CA . HIS C 1 106 ? -24.267 140.759 22.687 1.00 15.26 455 HIS C CA 1
ATOM 5041 C C . HIS C 1 106 ? -25.037 140.232 23.913 1.00 14.89 455 HIS C C 1
ATOM 5042 O O . HIS C 1 106 ? -26.280 140.161 23.902 1.00 15.02 455 HIS C O 1
ATOM 5049 N N . ILE C 1 107 ? -24.313 139.891 24.975 1.00 15.07 456 ILE C N 1
ATOM 5050 C CA . ILE C 1 107 ? -24.970 139.566 26.262 1.00 15.04 456 ILE C CA 1
ATOM 5051 C C . ILE C 1 107 ? -25.762 140.785 26.762 1.00 16.02 456 ILE C C 1
ATOM 5052 O O . ILE C 1 107 ? -26.932 140.678 27.143 1.00 15.93 456 ILE C O 1
ATOM 5057 N N . LEU C 1 108 ? -25.111 141.937 26.790 1.00 16.56 457 LEU C N 1
ATOM 5058 C CA . LEU C 1 108 ? -25.770 143.164 27.241 1.00 17.23 457 LEU C CA 1
ATOM 5059 C C . LEU C 1 108 ? -27.003 143.510 26.421 1.00 18.29 457 LEU C C 1
ATOM 5060 O O . LEU C 1 108 ? -27.993 143.963 26.971 1.00 18.62 457 LEU C O 1
ATOM 5065 N N . GLU C 1 109 ? -26.946 143.299 25.111 1.00 18.81 458 GLU C N 1
ATOM 5066 C CA . GLU C 1 109 ? -28.083 143.617 24.228 1.00 19.98 458 GLU C CA 1
ATOM 5067 C C . GLU C 1 109 ? -29.350 142.831 24.575 1.00 19.94 458 GLU C C 1
ATOM 5068 O O . GLU C 1 109 ? -30.447 143.390 24.607 1.00 19.56 458 GLU C O 1
ATOM 5074 N N . GLU C 1 110 ? -29.180 141.549 24.863 1.00 20.31 459 GLU C N 1
ATOM 5075 C CA . GLU C 1 110 ? -30.298 140.680 25.205 1.00 21.10 459 GLU C CA 1
ATOM 5076 C C . GLU C 1 110 ? -30.744 140.808 26.661 1.00 21.59 459 GLU C C 1
ATOM 5077 O O . GLU C 1 110 ? -31.894 140.494 26.976 1.00 21.86 459 GLU C O 1
ATOM 5083 N N . LEU C 1 111 ? -29.837 141.260 27.537 1.00 21.40 460 LEU C N 1
ATOM 5084 C CA . LEU C 1 111 ? -30.204 141.731 28.872 1.00 21.79 460 LEU C CA 1
ATOM 5085 C C . LEU C 1 111 ? -30.936 143.091 28.830 1.00 21.99 460 LEU C C 1
ATOM 5086 O O . LEU C 1 111 ? -31.498 143.533 29.847 1.00 22.29 460 LEU C O 1
ATOM 5091 N N . LYS C 1 112 ? -30.889 143.746 27.663 1.00 21.97 461 LYS C N 1
ATOM 5092 C CA . LYS C 1 112 ? -31.415 145.107 27.427 1.00 22.51 461 LYS C CA 1
ATOM 5093 C C . LYS C 1 112 ? -30.730 146.131 28.336 1.00 22.65 461 LYS C C 1
ATOM 5094 O O . LYS C 1 112 ? -31.327 147.107 28.782 1.00 23.36 461 LYS C O 1
ATOM 5100 N N . LEU C 1 113 ? -29.441 145.893 28.597 1.00 22.48 462 LEU C N 1
ATOM 5101 C CA . LEU C 1 113 ? -28.646 146.741 29.481 1.00 21.64 462 LEU C CA 1
ATOM 5102 C C . LEU C 1 113 ? -27.495 147.419 28.736 1.00 22.16 462 LEU C C 1
ATOM 5103 O O . LEU C 1 113 ? -26.596 147.972 29.365 1.00 21.53 462 LEU C O 1
ATOM 5108 N N . GLU C 1 114 ? -27.504 147.351 27.404 1.00 22.50 463 GLU C N 1
ATOM 5109 C CA . GLU C 1 114 ? -26.351 147.834 26.649 1.00 24.22 463 GLU C CA 1
ATOM 5110 C C . GLU C 1 114 ? -26.200 149.365 26.698 1.00 24.56 463 GLU C C 1
ATOM 5111 O O . GLU C 1 114 ? -25.101 149.906 26.481 1.00 24.35 463 GLU C O 1
ATOM 5117 N N . LYS C 1 115 ? -27.311 150.050 26.983 1.00 25.10 464 LYS C N 1
ATOM 5118 C CA . LYS C 1 115 ? -27.307 151.513 27.135 1.00 25.68 464 LYS C CA 1
ATOM 5119 C C . LYS C 1 115 ? -26.984 151.898 28.573 1.00 24.96 464 LYS C C 1
ATOM 5120 O O . LYS C 1 115 ? -26.298 152.891 28.835 1.00 25.29 464 LYS C O 1
ATOM 5126 N N . LYS C 1 116 ? -27.467 151.084 29.505 1.00 24.77 465 LYS C N 1
ATOM 5127 C CA . LYS C 1 116 ? -27.319 151.318 30.936 1.00 24.33 465 LYS C CA 1
ATOM 5128 C C . LYS C 1 116 ? -25.912 150.999 31.482 1.00 24.46 465 LYS C C 1
ATOM 5129 O O . LYS C 1 116 ? -25.386 151.748 32.307 1.00 23.19 465 LYS C O 1
ATOM 5135 N N . LEU C 1 117 ? -25.301 149.903 31.016 1.00 23.49 466 LEU C N 1
ATOM 5136 C CA . LEU C 1 117 ? -23.986 149.483 31.529 1.00 23.94 466 LEU C CA 1
ATOM 5137 C C . LEU C 1 117 ? -22.873 149.642 30.483 1.00 24.16 466 LEU C C 1
ATOM 5138 O O . LEU C 1 117 ? -23.001 149.141 29.362 1.00 23.89 466 LEU C O 1
ATOM 5143 N N . LYS C 1 118 ? -21.786 150.306 30.857 1.00 23.40 467 LYS C N 1
ATOM 5144 C CA . LYS C 1 118 ? -20.630 150.414 29.952 1.00 23.98 467 LYS C CA 1
ATOM 5145 C C . LYS C 1 118 ? -19.674 149.245 30.137 1.00 23.32 467 LYS C C 1
ATOM 5146 O O . LYS C 1 118 ? -19.433 148.801 31.257 1.00 24.55 467 LYS C O 1
ATOM 5152 N N . ILE C 1 119 ? -19.143 148.738 29.031 1.00 22.28 468 ILE C N 1
ATOM 5153 C CA . ILE C 1 119 ? -18.130 147.685 29.065 1.00 20.64 468 ILE C CA 1
ATOM 5154 C C . ILE C 1 119 ? -16.788 148.217 29.569 1.00 20.73 468 ILE C C 1
ATOM 5155 O O . ILE C 1 119 ? -16.219 149.130 28.981 1.00 20.83 468 ILE C O 1
ATOM 5160 N N . ARG C 1 120 ? -16.281 147.628 30.651 1.00 20.62 469 ARG C N 1
ATOM 5161 C CA . ARG C 1 120 ? -15.007 148.048 31.213 1.00 21.19 469 ARG C CA 1
ATOM 5162 C C . ARG C 1 120 ? -13.928 147.144 30.653 1.00 19.62 469 ARG C C 1
ATOM 5163 O O . ARG C 1 120 ? -13.871 145.954 30.978 1.00 19.26 469 ARG C O 1
ATOM 5171 N N . VAL C 1 121 ? -13.084 147.695 29.786 1.00 19.35 470 VAL C N 1
ATOM 5172 C CA . VAL C 1 121 ? -12.048 146.891 29.124 1.00 19.18 470 VAL C CA 1
ATOM 5173 C C . VAL C 1 121 ? -10.797 146.747 29.991 1.00 19.84 470 VAL C C 1
ATOM 5174 O O . VAL C 1 121 ? -10.166 147.754 30.376 1.00 20.06 470 VAL C O 1
ATOM 5178 N N . GLU C 1 122 ? -10.445 145.496 30.298 1.00 19.43 471 GLU C N 1
ATOM 5179 C CA . GLU C 1 122 ? -9.390 145.191 31.278 1.00 19.66 471 GLU C CA 1
ATOM 5180 C C . GLU C 1 122 ? -8.357 144.267 30.671 1.00 19.54 471 GLU C C 1
ATOM 5181 O O . GLU C 1 122 ? -8.567 143.038 30.630 1.00 20.48 471 GLU C O 1
ATOM 5187 N N . PRO C 1 123 ? -7.236 144.831 30.172 1.00 20.05 472 PRO C N 1
ATOM 5188 C CA . PRO C 1 123 ? -6.158 144.000 29.666 1.00 19.93 472 PRO C CA 1
ATOM 5189 C C . PRO C 1 123 ? -5.599 143.001 30.668 1.00 19.85 472 PRO C C 1
ATOM 5190 O O . PRO C 1 123 ? -5.024 141.979 30.263 1.00 18.68 472 PRO C O 1
ATOM 5194 N N . GLY C 1 124 ? -5.773 143.273 31.961 1.00 20.10 473 GLY C N 1
ATOM 5195 C CA . GLY C 1 124 ? -5.327 142.336 32.994 1.00 20.41 473 GLY C CA 1
ATOM 5196 C C . GLY C 1 124 ? -6.024 140.978 32.970 1.00 21.58 473 GLY C C 1
ATOM 5197 O O . GLY C 1 124 ? -5.542 140.018 33.595 1.00 21.47 473 GLY C O 1
ATOM 5198 N N . ILE C 1 125 ? -7.163 140.878 32.262 1.00 21.10 474 ILE C N 1
ATOM 5199 C CA . ILE C 1 125 ? -7.855 139.582 32.113 1.00 21.59 474 ILE C CA 1
ATOM 5200 C C . ILE C 1 125 ? -7.829 139.040 30.675 1.00 21.83 474 ILE C C 1
ATOM 5201 O O . ILE C 1 125 ? -8.633 138.178 30.299 1.00 22.38 474 ILE C O 1
ATOM 5206 N N . PHE C 1 126 ? -6.901 139.563 29.881 1.00 21.54 475 PHE C N 1
ATOM 5207 C CA . PHE C 1 126 ? -6.580 138.997 28.587 1.00 21.35 475 PHE C CA 1
ATOM 5208 C C . PHE C 1 126 ? -5.995 137.586 28.740 1.00 21.51 475 PHE C C 1
ATOM 5209 O O . PHE C 1 126 ? -5.582 137.200 29.830 1.00 21.19 475 PHE C O 1
ATOM 5217 N N . GLU C 1 127 ? -5.986 136.837 27.635 1.00 21.48 476 GLU C N 1
ATOM 5218 C CA . GLU C 1 127 ? -5.444 135.489 27.534 1.00 21.46 476 GLU C CA 1
ATOM 5219 C C . GLU C 1 127 ? -3.982 135.494 27.965 1.00 22.00 476 GLU C C 1
ATOM 5220 O O . GLU C 1 127 ? -3.319 136.539 27.919 1.00 21.06 476 GLU C O 1
ATOM 5226 N N . TRP C 1 128 ? -3.486 134.324 28.344 1.00 22.26 477 TRP C N 1
ATOM 5227 C CA . TRP C 1 128 ? -2.066 134.137 28.610 1.00 22.95 477 TRP C CA 1
ATOM 5228 C C . TRP C 1 128 ? -1.314 134.344 27.281 1.00 23.94 477 TRP C C 1
ATOM 5229 O O . TRP C 1 128 ? -1.626 133.708 26.273 1.00 23.23 477 TRP C O 1
ATOM 5240 N N . MET C 1 129 ? -0.360 135.274 27.283 1.00 24.92 478 MET C N 1
ATOM 5241 C CA . MET C 1 129 ? 0.337 135.669 26.055 1.00 26.65 478 MET C CA 1
ATOM 5242 C C . MET C 1 129 ? 1.045 134.495 25.371 1.00 27.62 478 MET C C 1
ATOM 5243 O O . MET C 1 129 ? 1.170 134.476 24.150 1.00 27.76 478 MET C O 1
ATOM 5248 N N . LYS C 1 130 ? 1.492 133.508 26.147 1.00 28.45 479 LYS C N 1
ATOM 5249 C CA . LYS C 1 130 ? 2.120 132.318 25.568 1.00 30.06 479 LYS C CA 1
ATOM 5250 C C . LYS C 1 130 ? 1.223 131.661 24.525 1.00 30.36 479 LYS C C 1
ATOM 5251 O O . LYS C 1 130 ? 1.707 131.144 23.511 1.00 30.12 479 LYS C O 1
ATOM 5257 N N . TRP C 1 131 ? -0.086 131.705 24.772 1.00 31.15 480 TRP C N 1
ATOM 5258 C CA . TRP C 1 131 ? -1.065 131.026 23.923 1.00 32.69 480 TRP C CA 1
ATOM 5259 C C . TRP C 1 131 ? -1.532 131.856 22.725 1.00 33.46 480 TRP C C 1
ATOM 5260 O O . TRP C 1 131 ? -2.277 131.375 21.866 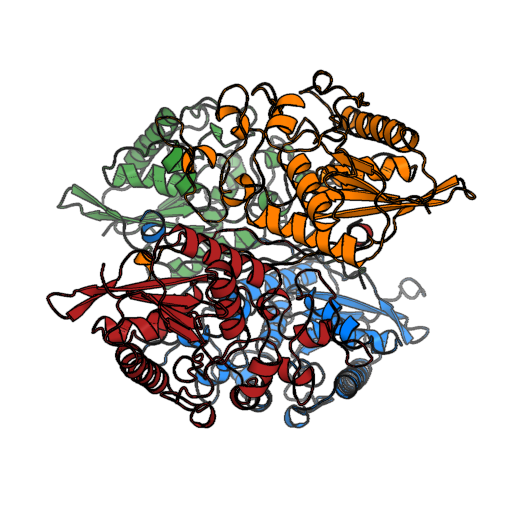1.00 33.94 480 TRP C O 1
ATOM 5271 N N . GLU C 1 132 ? -1.113 133.107 22.693 1.00 34.33 481 GLU C N 1
ATOM 5272 C CA . GLU C 1 132 ? -1.410 133.967 21.575 1.00 36.12 481 GLU C CA 1
ATOM 5273 C C . GLU C 1 132 ? -0.245 133.873 20.601 1.00 37.75 481 GLU C C 1
ATOM 5274 O O . GLU C 1 132 ? 0.797 134.502 20.796 1.00 37.74 481 GLU C O 1
ATOM 5280 N N . ALA C 1 133 ? -0.437 133.051 19.567 1.00 39.67 482 ALA C N 1
ATOM 5281 C CA . ALA C 1 133 ? 0.573 132.797 18.537 1.00 41.66 482 ALA C CA 1
ATOM 5282 C C . ALA C 1 133 ? 1.060 134.107 17.903 1.00 42.72 482 ALA C C 1
ATOM 5283 O O . ALA C 1 133 ? 2.224 134.246 17.474 1.00 43.03 482 ALA C O 1
ATOM 5285 N N . SER C 1 134 ? 0.141 135.065 17.876 1.00 43.64 483 SER C N 1
ATOM 5286 C CA . SER C 1 134 ? 0.349 136.391 17.331 1.00 44.27 483 SER C CA 1
ATOM 5287 C C . SER C 1 134 ? 1.214 137.308 18.195 1.00 44.32 483 SER C C 1
ATOM 5288 O O . SER C 1 134 ? 1.722 138.306 17.690 1.00 44.68 483 SER C O 1
ATOM 5291 N N . LYS C 1 135 ? 1.377 136.954 19.476 1.00 44.19 484 LYS C N 1
ATOM 5292 C CA . LYS C 1 135 ? 1.821 137.870 20.558 1.00 43.86 484 LYS C CA 1
ATOM 5293 C C . LYS C 1 135 ? 2.709 139.067 20.209 1.00 43.50 484 LYS C C 1
ATOM 5294 O O . LYS C 1 135 ? 2.453 140.178 20.692 1.00 43.76 484 LYS C O 1
ATOM 5300 N N . ALA C 1 136 ? 3.739 138.854 19.389 1.00 42.56 485 ALA C N 1
ATOM 5301 C CA . ALA C 1 136 ? 4.688 139.926 19.036 1.00 41.92 485 ALA C CA 1
ATOM 5302 C C . ALA C 1 136 ? 4.039 141.092 18.275 1.00 41.26 485 ALA C C 1
ATOM 5303 O O . ALA C 1 136 ? 4.443 142.255 18.427 1.00 41.26 485 ALA C O 1
ATOM 5305 N N . THR C 1 137 ? 3.039 140.751 17.463 1.00 39.87 486 THR C N 1
ATOM 5306 C CA . THR C 1 137 ? 2.417 141.648 16.488 1.00 38.62 486 THR C CA 1
ATOM 5307 C C . THR C 1 137 ? 0.937 141.903 16.805 1.00 37.05 486 THR C C 1
ATOM 5308 O O . THR C 1 137 ? 0.234 142.573 16.047 1.00 37.46 486 THR C O 1
ATOM 5312 N N . LEU C 1 138 ? 0.480 141.362 17.931 1.00 34.75 487 LEU C N 1
ATOM 5313 C CA . LEU C 1 138 ? -0.908 141.465 18.387 1.00 32.33 487 LEU C CA 1
ATOM 5314 C C . LEU C 1 138 ? -1.291 142.923 18.687 1.00 31.13 487 LEU C C 1
ATOM 5315 O O . LEU C 1 138 ? -0.571 143.606 19.424 1.00 30.00 487 LEU C O 1
ATOM 5320 N N . THR C 1 139 ? -2.413 143.389 18.121 1.00 28.77 488 THR C N 1
ATOM 5321 C CA . THR C 1 139 ? -2.926 144.747 18.371 1.00 27.59 488 THR C CA 1
ATOM 5322 C C . THR C 1 139 ? -4.433 144.706 18.606 1.00 26.28 488 THR C C 1
ATOM 5323 O O . THR C 1 139 ? -5.180 144.248 17.744 1.00 26.00 488 THR C O 1
ATOM 5327 N N . PHE C 1 140 ? -4.881 145.171 19.768 1.00 24.02 489 PHE C N 1
ATOM 5328 C CA . PHE C 1 140 ? -6.322 145.285 20.014 1.00 22.95 489 PHE C CA 1
ATOM 5329 C C . PHE C 1 140 ? -6.877 146.550 19.386 1.00 22.63 489 PHE C C 1
ATOM 5330 O O . PHE C 1 140 ? -6.131 147.490 19.145 1.00 22.11 489 PHE C O 1
ATOM 5338 N N . LEU C 1 141 ? -8.190 146.575 19.175 1.00 21.26 490 LEU C N 1
ATOM 5339 C CA . LEU C 1 141 ? -8.886 147.826 18.909 1.00 21.99 490 LEU C CA 1
ATOM 5340 C C . LEU C 1 141 ? -8.767 148.741 20.117 1.00 21.46 490 LEU C C 1
ATOM 5341 O O . LEU C 1 141 ? -8.882 148.288 21.271 1.00 20.09 490 LEU C O 1
ATOM 5346 N N . THR C 1 142 ? -8.526 150.028 19.863 1.00 21.26 491 THR C N 1
ATOM 5347 C CA . THR C 1 142 ? -8.479 150.995 20.935 1.00 21.12 491 THR C CA 1
ATOM 5348 C C . THR C 1 142 ? -9.919 151.259 21.400 1.00 21.63 491 THR C C 1
ATOM 5349 O O . THR C 1 142 ? -10.876 150.913 20.697 1.00 21.37 491 THR C O 1
ATOM 5353 N N . LEU C 1 143 ? -10.077 151.867 22.576 1.00 21.90 492 LEU C N 1
ATOM 5354 C CA . LEU C 1 143 ? -11.406 152.265 23.053 1.00 22.92 492 LEU C CA 1
ATOM 5355 C C . LEU C 1 143 ? -12.167 153.144 22.045 1.00 23.29 492 LEU C C 1
ATOM 5356 O O . LEU C 1 143 ? -13.360 152.914 21.780 1.00 22.98 492 LEU C O 1
ATOM 5361 N N . GLU C 1 144 ? -11.471 154.122 21.464 1.00 24.67 493 GLU C N 1
ATOM 5362 C CA . GLU C 1 144 ? -12.069 154.970 20.421 1.00 25.73 493 GLU C CA 1
ATOM 5363 C C . GLU C 1 144 ? -12.523 154.213 19.182 1.00 25.63 493 GLU C C 1
ATOM 5364 O O . GLU C 1 144 ? -13.586 154.506 18.622 1.00 26.58 493 GLU C O 1
ATOM 5374 N N . GLU C 1 145 ? -11.737 153.229 18.758 1.00 25.49 494 GLU C N 1
ATOM 5375 C CA . GLU C 1 145 ? -12.163 152.345 17.679 1.00 25.53 494 GLU C CA 1
ATOM 5376 C C . GLU C 1 145 ? -13.396 151.519 18.077 1.00 25.54 494 GLU C C 1
ATOM 5377 O O . GLU C 1 145 ? -14.335 151.358 17.281 1.00 25.21 494 GLU C O 1
ATOM 5383 N N . LEU C 1 146 ? -13.394 151.004 19.308 1.00 25.25 495 LEU C N 1
ATOM 5384 C CA . LEU C 1 146 ? -14.550 150.286 19.831 1.00 25.81 495 LEU C CA 1
ATOM 5385 C C . LEU C 1 146 ? -15.807 151.157 19.851 1.00 26.79 495 LEU C C 1
ATOM 5386 O O . LEU C 1 146 ? -16.864 150.731 19.383 1.00 27.15 495 LEU C O 1
ATOM 5391 N N . LYS C 1 147 ? -15.683 152.377 20.368 1.00 28.55 496 LYS C N 1
ATOM 5392 C CA . LYS C 1 147 ? -16.808 153.337 20.378 1.00 30.84 496 LYS C CA 1
ATOM 5393 C C . LYS C 1 147 ? -17.357 153.631 18.974 1.00 31.33 496 LYS C C 1
ATOM 5394 O O . LYS C 1 147 ? -18.576 153.731 18.780 1.00 32.01 496 LYS C O 1
ATOM 5400 N N . GLU C 1 148 ? -16.451 153.750 18.005 1.00 32.49 497 GLU C N 1
ATOM 5401 C CA . GLU C 1 148 ? -16.800 153.993 16.595 1.00 33.54 497 GLU C CA 1
ATOM 5402 C C . GLU C 1 148 ? -17.543 152.799 15.984 1.00 33.24 497 GLU C C 1
ATOM 5403 O O . GLU C 1 148 ? -18.293 152.944 15.018 1.00 32.78 497 GLU C O 1
ATOM 5409 N N . ALA C 1 149 ? -17.317 151.620 16.558 1.00 33.03 498 ALA C N 1
ATOM 5410 C CA . ALA C 1 149 ? -17.962 150.386 16.127 1.00 33.18 498 ALA C CA 1
ATOM 5411 C C . ALA C 1 149 ? -19.223 150.071 16.944 1.00 33.29 498 ALA C C 1
ATOM 5412 O O . ALA C 1 149 ? -19.700 148.938 16.947 1.00 33.29 498 ALA C O 1
ATOM 5414 N N . ASN C 1 150 ? -19.752 151.096 17.613 1.00 33.63 499 ASN C N 1
ATOM 5415 C CA . ASN C 1 150 ? -20.965 151.032 18.449 1.00 34.31 499 ASN C CA 1
ATOM 5416 C C . ASN C 1 150 ? -20.868 150.094 19.659 1.00 33.73 499 ASN C C 1
ATOM 5417 O O . ASN C 1 150 ? -21.852 149.467 20.052 1.00 34.02 499 ASN C O 1
ATOM 5422 N N . PHE C 1 151 ? -19.670 149.992 20.236 1.00 32.93 500 PHE C N 1
ATOM 5423 C CA . PHE C 1 151 ? -19.487 149.355 21.547 1.00 31.39 500 PHE C CA 1
ATOM 5424 C C . PHE C 1 151 ? -19.573 150.479 22.578 1.00 30.83 500 PHE C C 1
ATOM 5425 O O . PHE C 1 151 ? -18.960 151.539 22.397 1.00 30.62 500 PHE C O 1
ATOM 5433 N N . ASN C 1 152 ? -20.366 150.263 23.626 1.00 29.14 501 ASN C N 1
ATOM 5434 C CA . ASN C 1 152 ? -20.542 151.236 24.699 1.00 28.00 501 ASN C CA 1
ATOM 5435 C C . ASN C 1 152 ? -19.493 150.984 25.767 1.00 27.05 501 ASN C C 1
ATOM 5436 O O . ASN C 1 152 ? -19.800 150.506 26.869 1.00 25.82 501 ASN C O 1
ATOM 5441 N N . VAL C 1 153 ? -18.240 151.261 25.406 1.00 26.34 502 VAL C N 1
ATOM 5442 C CA . VAL C 1 153 ? -17.091 150.995 26.267 1.00 26.30 502 VAL C CA 1
ATOM 5443 C C . VAL C 1 153 ? -16.882 152.148 27.268 1.00 27.09 502 VAL C C 1
ATOM 5444 O O . VAL C 1 153 ? -17.229 153.295 26.986 1.00 26.90 502 VAL C O 1
ATOM 5448 N N . ASP C 1 154 ? -16.346 151.831 28.442 1.00 27.66 503 ASP C N 1
ATOM 5449 C CA . ASP C 1 154 ? -16.148 152.839 29.478 1.00 28.89 503 ASP C CA 1
ATOM 5450 C C . ASP C 1 154 ? -14.846 153.586 29.194 1.00 29.93 503 ASP C C 1
ATOM 5451 O O . ASP C 1 154 ? -13.759 153.120 29.529 1.00 30.09 503 ASP C O 1
ATOM 5456 N N . LEU C 1 155 ? -14.966 154.748 28.568 1.00 31.37 504 LEU C N 1
ATOM 5457 C CA . LEU C 1 155 ? -13.793 155.557 28.215 1.00 32.94 504 LEU C CA 1
ATOM 5458 C C . LEU C 1 155 ? -13.094 156.091 29.448 1.00 33.46 504 LEU C C 1
ATOM 5459 O O . LEU C 1 155 ? -11.934 156.509 29.388 1.00 34.48 504 LEU C O 1
ATOM 5464 N N . ASP C 1 156 ? -13.803 156.040 30.573 1.00 33.95 505 ASP C N 1
ATOM 5465 C CA . ASP C 1 156 ? -13.332 156.584 31.840 1.00 33.92 505 ASP C CA 1
ATOM 5466 C C . ASP C 1 156 ? -12.784 155.544 32.826 1.00 33.33 505 ASP C C 1
ATOM 5467 O O . ASP C 1 156 ? -12.343 155.906 33.916 1.00 33.69 505 ASP C O 1
ATOM 5472 N N . TYR C 1 157 ? -12.815 154.261 32.451 1.00 32.00 506 TYR C N 1
ATOM 5473 C CA . TYR C 1 157 ? -12.301 153.169 33.302 1.00 30.45 506 TYR C CA 1
ATOM 5474 C C . TYR C 1 157 ? -10.767 153.139 33.353 1.00 30.70 506 TYR C C 1
ATOM 5475 O O . TYR C 1 157 ? -10.113 153.130 32.311 1.00 31.22 506 TYR C O 1
ATOM 5484 N N . ARG C 1 158 ? -10.184 153.096 34.549 1.00 30.78 507 ARG C N 1
ATOM 5485 C CA . ARG C 1 158 ? -8.717 153.018 34.646 1.00 31.11 507 ARG C CA 1
ATOM 5486 C C . ARG C 1 158 ? -8.337 151.579 34.896 1.00 30.30 507 ARG C C 1
ATOM 5487 O O . ARG C 1 158 ? -8.548 151.076 36.010 1.00 30.55 507 ARG C O 1
ATOM 5495 N N . PRO C 1 159 ? -7.767 150.904 33.876 1.00 29.57 508 PRO C N 1
ATOM 5496 C CA . PRO C 1 159 ? -7.583 149.467 34.045 1.00 29.14 508 PRO C CA 1
ATOM 5497 C C . PRO C 1 159 ? -6.538 149.115 35.098 1.00 28.96 508 PRO C C 1
ATOM 5498 O O . PRO C 1 159 ? -5.645 149.935 35.401 1.00 28.50 508 PRO C O 1
ATOM 5502 N N . ALA C 1 160 ? -6.670 147.914 35.659 1.00 27.81 509 ALA C N 1
ATOM 5503 C CA . ALA C 1 160 ? -5.694 147.364 36.601 1.00 27.99 509 ALA C CA 1
ATOM 5504 C C . ALA C 1 160 ? -4.372 147.190 35.880 1.00 28.00 509 ALA C C 1
ATOM 5505 O O . ALA C 1 160 ? -3.307 147.425 36.444 1.00 28.15 509 ALA C O 1
ATOM 5507 N N . LEU C 1 161 ? -4.448 146.804 34.612 1.00 28.10 510 LEU C N 1
ATOM 5508 C CA . LEU C 1 161 ? -3.259 146.674 33.790 1.00 28.05 510 LEU C CA 1
ATOM 5509 C C . LEU C 1 161 ? -3.503 147.362 32.465 1.00 28.71 510 LEU C C 1
ATOM 5510 O O . LEU C 1 161 ? -4.373 146.922 31.727 1.00 29.19 510 LEU C O 1
ATOM 5515 N N . PRO C 1 162 ? -2.733 148.422 32.145 1.00 28.46 511 PRO C N 1
ATOM 5516 C CA . PRO C 1 162 ? -2.844 149.015 30.812 1.00 28.23 511 PRO C CA 1
ATOM 5517 C C . PRO C 1 162 ? -2.265 148.077 29.745 1.00 27.91 511 PRO C C 1
ATOM 5518 O O . PRO C 1 162 ? -1.401 147.248 30.051 1.00 27.82 511 PRO C O 1
ATOM 5522 N N . ARG C 1 163 ? -2.732 148.212 28.507 1.00 27.64 512 ARG C N 1
ATOM 5523 C CA . ARG C 1 163 ? -2.362 147.265 27.452 1.00 28.21 512 ARG C CA 1
ATOM 5524 C C . ARG C 1 163 ? -0.877 147.309 27.085 1.00 28.25 512 ARG C C 1
ATOM 5525 O O . ARG C 1 163 ? -0.321 146.310 26.621 1.00 28.47 512 ARG C O 1
ATOM 5533 N N . CYS C 1 164 ? -0.251 148.469 27.292 1.00 28.18 513 CYS C N 1
ATOM 5534 C CA . CYS C 1 164 ? 1.181 148.625 27.064 1.00 29.41 513 CYS C CA 1
ATOM 5535 C C . CYS C 1 164 ? 2.011 147.804 28.069 1.00 29.21 513 CYS C C 1
ATOM 5536 O O . CYS C 1 164 ? 3.198 147.547 27.844 1.00 29.42 513 CYS C O 1
ATOM 5539 N N . SER C 1 165 ? 1.376 147.375 29.159 1.00 29.07 514 SER C N 1
ATOM 5540 C CA . SER C 1 165 ? 2.063 146.644 30.221 1.00 29.36 514 SER C CA 1
ATOM 5541 C C . SER C 1 165 ? 1.977 145.117 30.126 1.00 29.19 514 SER C C 1
ATOM 5542 O O . SER C 1 165 ? 2.628 144.428 30.905 1.00 29.85 514 SER C O 1
ATOM 5545 N N . LEU C 1 166 ? 1.153 144.596 29.211 1.00 28.89 515 LEU C N 1
ATOM 5546 C CA . LEU C 1 166 ? 1.134 143.166 28.878 1.00 28.28 515 LEU C CA 1
ATOM 5547 C C . LEU C 1 166 ? 2.418 142.735 28.183 1.00 28.66 515 LEU C C 1
ATOM 5548 O O . LEU C 1 166 ? 2.846 143.359 27.198 1.00 28.81 515 LEU C O 1
ATOM 5553 N N . MET C 1 167 ? 3.023 141.664 28.690 1.00 28.33 516 MET C N 1
ATOM 5554 C CA . MET C 1 167 ? 4.319 141.199 28.189 1.00 28.76 516 MET C CA 1
ATOM 5555 C C . MET C 1 167 ? 4.165 139.976 27.287 1.00 28.42 516 MET C C 1
ATOM 5556 O O . MET C 1 167 ? 3.739 138.920 27.756 1.00 27.67 516 MET C O 1
ATOM 5561 N N . PRO C 1 168 ? 4.499 140.110 25.980 1.00 29.07 517 PRO C N 1
ATOM 5562 C CA . PRO C 1 168 ? 4.540 138.928 25.105 1.00 29.11 517 PRO C CA 1
ATOM 5563 C C . PRO C 1 168 ? 5.196 137.725 25.781 1.00 29.51 517 PRO C C 1
ATOM 5564 O O . PRO C 1 168 ? 4.673 136.606 25.700 1.00 29.96 517 PRO C O 1
ATOM 5568 N N . ALA C 1 169 ? 6.304 137.973 26.482 1.00 28.95 518 ALA C N 1
ATOM 5569 C CA . ALA C 1 169 ? 7.076 136.926 27.148 1.00 28.12 518 ALA C CA 1
ATOM 5570 C C . ALA C 1 169 ? 6.546 136.458 28.518 1.00 28.02 518 ALA C C 1
ATOM 5571 O O . ALA C 1 169 ? 7.239 135.711 29.215 1.00 28.00 518 ALA C O 1
ATOM 5573 N N . GLU C 1 170 ? 5.345 136.867 28.920 1.00 27.28 519 GLU C N 1
ATOM 5574 C CA . GLU C 1 170 ? 4.909 136.578 30.294 1.00 27.14 519 GLU C CA 1
ATOM 5575 C C . GLU C 1 170 ? 4.877 135.079 30.606 1.00 26.84 519 GLU C C 1
ATOM 5576 O O . GLU C 1 170 ? 4.366 134.275 29.823 1.00 26.83 519 GLU C O 1
ATOM 5582 N N . SER C 1 171 ? 5.444 134.719 31.756 1.00 26.49 520 SER C N 1
ATOM 5583 C CA . SER C 1 171 ? 5.442 133.332 32.233 1.00 25.66 520 SER C CA 1
ATOM 5584 C C . SER C 1 171 ? 4.102 132.992 32.880 1.00 25.66 520 SER C C 1
ATOM 5585 O O . SER C 1 171 ? 3.292 133.884 33.172 1.00 25.17 520 SER C O 1
ATOM 5588 N N . TYR C 1 172 ? 3.897 131.702 33.148 1.00 26.01 521 TYR C N 1
ATOM 5589 C CA . TYR C 1 172 ? 2.688 131.248 33.817 1.00 25.60 521 TYR C CA 1
ATOM 5590 C C . TYR C 1 172 ? 2.514 131.946 35.164 1.00 25.76 521 TYR C C 1
ATOM 5591 O O . TYR C 1 172 ? 1.417 132.399 35.498 1.00 25.40 521 TYR C O 1
ATOM 5600 N N . ASP C 1 173 ? 3.607 132.058 35.916 1.00 25.56 522 ASP C N 1
ATOM 5601 C CA . ASP C 1 173 ? 3.583 132.714 37.218 1.00 25.75 522 ASP C CA 1
ATOM 5602 C C . ASP C 1 173 ? 3.209 134.177 37.073 1.00 25.30 522 ASP C C 1
ATOM 5603 O O . ASP C 1 173 ? 2.418 134.691 37.861 1.00 25.53 522 ASP C O 1
ATOM 5608 N N . GLN C 1 174 ? 3.765 134.842 36.057 1.00 25.00 523 GLN C N 1
ATOM 5609 C CA . GLN C 1 174 ? 3.476 136.248 35.811 1.00 24.86 523 GLN C CA 1
ATOM 5610 C C . GLN C 1 174 ? 2.029 136.411 35.333 1.00 24.56 523 GLN C C 1
ATOM 5611 O O . GLN C 1 174 ? 1.362 137.366 35.694 1.00 23.62 523 GLN C O 1
ATOM 5617 N N . TYR C 1 175 ? 1.555 135.447 34.550 1.00 24.65 524 TYR C N 1
ATOM 5618 C CA . TYR C 1 175 ? 0.176 135.447 34.070 1.00 24.46 524 TYR C CA 1
ATOM 5619 C C . TYR C 1 175 ? -0.835 135.294 35.217 1.00 24.97 524 TYR C C 1
ATOM 5620 O O . TYR C 1 175 ? -1.760 136.103 35.348 1.00 24.25 524 TYR C O 1
ATOM 5629 N N . VAL C 1 176 ? -0.676 134.253 36.033 1.00 25.74 525 VAL C N 1
ATOM 5630 C CA . VAL C 1 176 ? -1.584 134.059 37.174 1.00 26.62 525 VAL C CA 1
ATOM 5631 C C . VAL C 1 176 ? -1.527 135.212 38.172 1.00 26.99 525 VAL C C 1
ATOM 5632 O O . VAL C 1 176 ? -2.545 135.591 38.740 1.00 27.13 525 VAL C O 1
ATOM 5636 N N . GLU C 1 177 ? -0.352 135.817 38.348 1.00 27.35 526 GLU C N 1
ATOM 5637 C CA . GLU C 1 177 ? -0.245 136.951 39.244 1.00 27.71 526 GLU C CA 1
ATOM 5638 C C . GLU C 1 177 ? -1.034 138.142 38.720 1.00 26.87 526 GLU C C 1
ATOM 5639 O O . GLU C 1 177 ? -1.813 138.735 39.459 1.00 26.58 526 GLU C O 1
ATOM 5645 N N . ARG C 1 178 ? -0.849 138.492 37.449 1.00 26.70 527 ARG C N 1
ATOM 5646 C CA . ARG C 1 178 ? -1.571 139.649 36.921 1.00 26.39 527 ARG C CA 1
ATOM 5647 C C . ARG C 1 178 ? -3.091 139.461 36.930 1.00 25.07 527 ARG C C 1
ATOM 5648 O O . ARG C 1 178 ? -3.810 140.428 37.133 1.00 25.30 527 ARG C O 1
ATOM 5656 N N . CYS C 1 179 ? -3.571 138.236 36.731 1.00 24.70 528 CYS C N 1
ATOM 5657 C CA . CYS C 1 179 ? -5.019 137.962 36.878 1.00 24.21 528 CYS C CA 1
ATOM 5658 C C . CYS C 1 179 ? -5.494 138.184 38.314 1.00 24.18 528 CYS C C 1
ATOM 5659 O O . CYS C 1 179 ? -6.566 138.743 38.540 1.00 23.88 528 CYS C O 1
ATOM 5662 N N . ALA C 1 180 ? -4.683 137.762 39.285 1.00 24.53 529 ALA C N 1
ATOM 5663 C CA . ALA C 1 180 ? -5.034 137.938 40.705 1.00 24.47 529 ALA C CA 1
ATOM 5664 C C . ALA C 1 180 ? -5.063 139.424 41.068 1.00 24.67 529 ALA C C 1
ATOM 5665 O O . ALA C 1 180 ? -5.984 139.882 41.750 1.00 24.66 529 ALA C O 1
ATOM 5667 N N . VAL C 1 181 ? -4.059 140.161 40.599 1.00 24.93 530 VAL C N 1
ATOM 5668 C CA . VAL C 1 181 ? -3.967 141.609 40.816 1.00 25.85 530 VAL C CA 1
ATOM 5669 C C . VAL C 1 181 ? -5.183 142.265 40.181 1.00 25.64 530 VAL C C 1
ATOM 5670 O O . VAL C 1 181 ? -5.856 143.081 40.802 1.00 25.43 530 VAL C O 1
ATOM 5674 N N . SER C 1 182 ? -5.463 141.884 38.933 1.00 25.72 531 SER C N 1
ATOM 5675 C CA . SER C 1 182 ? -6.615 142.390 38.211 1.00 25.59 531 SER C CA 1
ATOM 5676 C C . SER C 1 182 ? -7.932 142.107 38.935 1.00 25.34 531 SER C C 1
ATOM 5677 O O . SER C 1 182 ? -8.733 143.009 39.134 1.00 24.99 531 SER C O 1
ATOM 5680 N N . MET C 1 183 ? -8.145 140.859 39.340 1.00 25.27 532 MET C N 1
ATOM 5681 C CA . MET C 1 183 ? -9.384 140.503 40.059 1.00 26.13 532 MET C CA 1
ATOM 5682 C C . MET C 1 183 ? -9.511 141.241 41.395 1.00 26.90 532 MET C C 1
ATOM 5683 O O . MET C 1 183 ? -10.598 141.674 41.770 1.00 27.15 532 MET C O 1
ATOM 5688 N N . GLY C 1 184 ? -8.384 141.396 42.087 1.00 27.87 533 GLY C N 1
ATOM 5689 C CA . GLY C 1 184 ? -8.320 142.177 43.331 1.00 29.31 533 GLY C CA 1
ATOM 5690 C C . GLY C 1 184 ? -8.832 143.594 43.162 1.00 30.04 533 GLY C C 1
ATOM 5691 O O . GLY C 1 184 ? -9.629 144.063 43.969 1.00 29.68 533 GLY C O 1
ATOM 5692 N N . GLN C 1 185 ? -8.391 144.270 42.099 1.00 31.04 534 GLN C N 1
ATOM 5693 C CA . GLN C 1 185 ? -8.907 145.593 41.745 1.00 32.96 534 GLN C CA 1
ATOM 5694 C C . GLN C 1 185 ? -10.399 145.579 41.354 1.00 33.83 534 GLN C C 1
ATOM 5695 O O . GLN C 1 185 ? -11.177 146.421 41.812 1.00 34.03 534 GLN C O 1
ATOM 5701 N N . ILE C 1 186 ? -10.789 144.627 40.510 1.00 34.79 535 ILE C N 1
ATOM 5702 C CA . ILE C 1 186 ? -12.171 144.514 40.045 1.00 36.10 535 ILE C CA 1
ATOM 5703 C C . ILE C 1 186 ? -13.131 144.364 41.232 1.00 37.67 535 ILE C C 1
ATOM 5704 O O . ILE C 1 186 ? -14.175 145.023 41.267 1.00 37.46 535 ILE C O 1
ATOM 5709 N N . ILE C 1 187 ? -12.763 143.524 42.205 1.00 39.38 536 ILE C N 1
ATOM 5710 C CA . ILE C 1 187 ? -13.611 143.292 43.391 1.00 42.08 536 ILE C CA 1
ATOM 5711 C C . ILE C 1 187 ? -13.740 144.549 44.258 1.00 43.52 536 ILE C C 1
ATOM 5712 O O . ILE C 1 187 ? -14.705 144.681 45.008 1.00 43.97 536 ILE C O 1
ATOM 5717 N N . ASN C 1 188 ? -12.781 145.468 44.146 1.00 45.65 537 ASN C N 1
ATOM 5718 C CA . ASN C 1 188 ? -12.890 146.774 44.805 1.00 48.08 537 ASN C CA 1
ATOM 5719 C C . ASN C 1 188 ? -13.503 147.852 43.911 1.00 49.63 537 ASN C C 1
ATOM 5720 O O . ASN C 1 188 ? -13.925 148.896 44.406 1.00 50.25 537 ASN C O 1
ATOM 5725 N N . THR C 1 189 ? -13.552 147.590 42.601 1.00 51.69 538 THR C N 1
ATOM 5726 C CA . THR C 1 189 ? -14.253 148.452 41.632 1.00 53.46 538 THR C CA 1
ATOM 5727 C C . THR C 1 189 ? -15.782 148.305 41.815 1.00 54.79 538 THR C C 1
ATOM 5728 O O . THR C 1 189 ? -16.506 147.968 40.866 1.00 55.05 538 THR C O 1
ATOM 5732 N N . CYS C 1 190 ? -16.239 148.531 43.054 1.00 56.41 539 CYS C N 1
ATOM 5733 C CA . CYS C 1 190 ? -17.665 148.563 43.461 1.00 57.88 539 CYS C CA 1
ATOM 5734 C C . CYS C 1 190 ? -17.860 148.374 44.975 1.00 58.33 539 CYS C C 1
ATOM 5735 O O . CYS C 1 190 ? -17.883 147.238 45.471 1.00 58.67 539 CYS C O 1
ATOM 5738 N N . PRO C 1 191 ? -17.995 149.491 45.719 1.00 58.71 540 PRO C N 1
ATOM 5739 C CA . PRO C 1 191 ? -18.342 149.395 47.137 1.00 58.79 540 PRO C CA 1
ATOM 5740 C C . PRO C 1 191 ? -19.825 149.065 47.377 1.00 58.77 540 PRO C C 1
ATOM 5741 O O . PRO C 1 191 ? -20.690 149.947 47.255 1.00 58.89 540 PRO C O 1
ATOM 5745 N N . GLN C 1 192 ? -20.099 147.796 47.696 1.00 58.39 541 GLN C N 1
ATOM 5746 C CA . GLN C 1 192 ? -21.379 147.360 48.300 1.00 57.91 541 GLN C CA 1
ATOM 5747 C C . GLN C 1 192 ? -22.530 147.033 47.329 1.00 57.15 541 GLN C C 1
ATOM 5748 O O . GLN C 1 192 ? -23.573 146.529 47.762 1.00 57.35 541 GLN C O 1
ATOM 5754 N N . ASP C 1 193 ? -22.338 147.296 46.033 1.00 56.01 542 ASP C N 1
ATOM 5755 C CA . ASP C 1 193 ? -23.393 147.096 45.021 1.00 54.56 542 ASP C CA 1
ATOM 5756 C C . ASP C 1 193 ? -23.888 145.647 44.932 1.00 53.22 542 ASP C C 1
ATOM 5757 O O . ASP C 1 193 ? -23.171 144.764 44.440 1.00 53.26 542 ASP C O 1
ATOM 5762 N N . MET C 1 194 ? -25.115 145.411 45.394 1.00 50.83 543 MET C N 1
ATOM 5763 C CA . MET C 1 194 ? -25.701 144.076 45.329 1.00 49.06 543 MET C CA 1
ATOM 5764 C C . MET C 1 194 ? -26.063 143.659 43.901 1.00 46.08 543 MET C C 1
ATOM 5765 O O . MET C 1 194 ? -26.856 144.323 43.216 1.00 46.15 543 MET C O 1
ATOM 5770 N N . GLY C 1 195 ? -25.479 142.545 43.475 1.00 42.54 544 GLY C N 1
ATOM 5771 C CA . GLY C 1 195 ? -25.754 141.973 42.163 1.00 37.81 544 GLY C CA 1
ATOM 5772 C C . GLY C 1 195 ? -24.557 141.206 41.640 1.00 34.66 544 GLY C C 1
ATOM 5773 O O . GLY C 1 195 ? -23.655 140.838 42.395 1.00 33.99 544 GLY C O 1
ATOM 5774 N N . ILE C 1 196 ? -24.535 140.987 40.331 1.00 31.00 545 ILE C N 1
ATOM 5775 C CA . ILE C 1 196 ? -23.495 140.176 39.731 1.00 27.91 545 ILE C CA 1
ATOM 5776 C C . ILE C 1 196 ? -22.626 141.010 38.780 1.00 25.82 545 ILE C C 1
ATOM 5777 O O . ILE C 1 196 ? -23.115 141.903 38.078 1.00 24.77 545 ILE C O 1
ATOM 5782 N N . THR C 1 197 ? -21.336 140.707 38.789 1.00 23.49 546 THR C N 1
ATOM 5783 C CA . THR C 1 197 ? -20.393 141.290 37.860 1.00 22.40 546 THR C CA 1
ATOM 5784 C C . THR C 1 197 ? -19.984 140.245 36.829 1.00 21.68 546 THR C C 1
ATOM 5785 O O . THR C 1 197 ? -19.518 139.153 37.174 1.00 19.93 546 THR C O 1
ATOM 5789 N N . LEU C 1 198 ? -20.182 140.588 35.552 1.00 20.69 547 LEU C N 1
ATOM 5790 C CA . LEU C 1 198 ? -19.710 139.749 34.452 1.00 20.25 547 LEU C CA 1
ATOM 5791 C C . LEU C 1 198 ? -18.216 139.953 34.154 1.00 19.67 547 LEU C C 1
ATOM 5792 O O . LEU C 1 198 ? -17.739 141.069 34.048 1.00 20.15 547 LEU C O 1
ATOM 5797 N N . ILE C 1 199 ? -17.501 138.853 33.979 1.00 18.92 548 ILE C N 1
ATOM 5798 C CA . ILE C 1 199 ? -16.098 138.869 33.579 1.00 19.05 548 ILE C CA 1
ATOM 5799 C C . ILE C 1 199 ? -16.064 138.096 32.266 1.00 18.14 548 ILE C C 1
ATOM 5800 O O . ILE C 1 199 ? -16.082 136.851 32.254 1.00 18.40 548 ILE C O 1
ATOM 5805 N N . VAL C 1 200 ? -16.007 138.827 31.159 1.00 17.85 549 VAL C N 1
ATOM 5806 C CA . VAL C 1 200 ? -16.054 138.188 29.831 1.00 17.40 549 VAL C CA 1
ATOM 5807 C C . VAL C 1 200 ? -14.637 138.055 29.275 1.00 17.37 549 VAL C C 1
ATOM 5808 O O . VAL C 1 200 ? -14.007 139.052 28.925 1.00 16.85 549 VAL C O 1
ATOM 5812 N N . SER C 1 201 ? -14.158 136.816 29.182 1.00 16.84 550 SER C N 1
ATOM 5813 C CA . SER C 1 201 ? -12.739 136.557 28.970 1.00 17.44 550 SER C CA 1
ATOM 5814 C C . SER C 1 201 ? -12.539 135.227 28.251 1.00 16.92 550 SER C C 1
ATOM 5815 O O . SER C 1 201 ? -13.348 134.862 27.417 1.00 17.18 550 SER C O 1
ATOM 5818 N N . HIS C 1 202 ? -11.475 134.505 28.597 1.00 16.72 551 HIS C N 1
ATOM 5819 C CA . HIS C 1 202 ? -10.989 133.358 27.843 1.00 16.19 551 HIS C CA 1
ATOM 5820 C C . HIS C 1 202 ? -11.154 132.113 28.709 1.00 16.06 551 HIS C C 1
ATOM 5821 O O . HIS C 1 202 ? -11.452 132.238 29.881 1.00 16.59 551 HIS C O 1
ATOM 5828 N N . SER C 1 203 ? -10.972 130.940 28.130 1.00 15.58 552 SER C N 1
ATOM 5829 C CA . SER C 1 203 ? -11.081 129.683 28.889 1.00 17.53 552 SER C CA 1
ATOM 5830 C C . SER C 1 203 ? -10.180 129.717 30.138 1.00 17.89 552 SER C C 1
ATOM 5831 O O . SER C 1 203 ? -10.610 129.349 31.244 1.00 19.00 552 SER C O 1
ATOM 5834 N N . SER C 1 204 ? -8.939 130.159 29.947 1.00 18.56 553 SER C N 1
ATOM 5835 C CA . SER C 1 204 ? -7.957 130.279 31.040 1.00 18.80 553 SER C CA 1
ATOM 5836 C C . SER C 1 204 ? -8.529 131.001 32.260 1.00 18.91 553 SER C C 1
ATOM 5837 O O . SER C 1 204 ? -8.274 130.604 33.423 1.00 18.77 553 SER C O 1
ATOM 5840 N N . ALA C 1 205 ? -9.314 132.048 31.999 1.00 18.39 554 ALA C N 1
ATOM 5841 C CA . ALA C 1 205 ? -9.875 132.887 33.047 1.00 18.80 554 ALA C CA 1
ATOM 5842 C C . ALA C 1 205 ? -10.855 132.197 34.004 1.00 18.89 554 ALA C C 1
ATOM 5843 O O . ALA C 1 205 ? -10.987 132.629 35.148 1.00 20.38 554 ALA C O 1
ATOM 5845 N N . LEU C 1 206 ? -11.527 131.130 33.559 1.00 18.35 555 LEU C N 1
ATOM 5846 C CA . LEU C 1 206 ? -12.392 130.359 34.450 1.00 18.83 555 LEU C CA 1
ATOM 5847 C C . LEU C 1 206 ? -11.613 129.806 35.650 1.00 19.47 555 LEU C C 1
ATOM 5848 O O . LEU C 1 206 ? -12.173 129.658 36.740 1.00 19.91 555 LEU C O 1
ATOM 5853 N N . ASP C 1 207 ? -10.330 129.531 35.442 1.00 19.49 556 ASP C N 1
ATOM 5854 C CA . ASP C 1 207 ? -9.430 129.114 36.538 1.00 20.60 556 ASP C CA 1
ATOM 5855 C C . ASP C 1 207 ? -8.668 130.304 37.153 1.00 20.65 556 ASP C C 1
ATOM 5856 O O . ASP C 1 207 ? -8.715 130.549 38.368 1.00 20.82 556 ASP C O 1
ATOM 5861 N N . SER C 1 208 ? -7.976 131.057 36.309 1.00 21.64 557 SER C N 1
ATOM 5862 C CA . SER C 1 208 ? -7.049 132.093 36.768 1.00 22.12 557 SER C CA 1
ATOM 5863 C C . SER C 1 208 ? -7.729 133.276 37.423 1.00 21.97 557 SER C C 1
ATOM 5864 O O . SER C 1 208 ? -7.106 133.969 38.224 1.00 22.11 557 SER C O 1
ATOM 5867 N N . CYS C 1 209 ? -8.988 133.531 37.075 1.00 21.72 558 CYS C N 1
ATOM 5868 C CA . CYS C 1 209 ? -9.722 134.650 37.672 1.00 22.03 558 CYS C CA 1
ATOM 5869 C C . CYS C 1 209 ? -10.658 134.235 38.813 1.00 22.63 558 CYS C C 1
ATOM 5870 O O . CYS C 1 209 ? -11.282 135.098 39.434 1.00 22.87 558 CYS C O 1
ATOM 5873 N N . THR C 1 210 ? -10.755 132.930 39.095 1.00 23.14 559 THR C N 1
ATOM 5874 C CA . THR C 1 210 ? -11.555 132.475 40.249 1.00 23.48 559 THR C CA 1
ATOM 5875 C C . THR C 1 210 ? -10.716 131.981 41.438 1.00 24.94 559 THR C C 1
ATOM 5876 O O . THR C 1 210 ? -11.062 132.264 42.589 1.00 25.87 559 THR C O 1
ATOM 5880 N N . ARG C 1 211 ? -9.637 131.245 41.170 1.00 25.42 560 ARG C N 1
ATOM 5881 C CA . ARG C 1 211 ? -8.792 130.703 42.262 1.00 26.33 560 ARG C CA 1
ATOM 5882 C C . ARG C 1 211 ? -8.294 131.789 43.221 1.00 26.95 560 ARG C C 1
ATOM 5883 O O . ARG C 1 211 ? -8.368 131.611 44.436 1.00 28.00 560 ARG C O 1
ATOM 5891 N N . PRO C 1 212 ? -7.822 132.934 42.691 1.00 27.39 561 PRO C N 1
ATOM 5892 C CA . PRO C 1 212 ? -7.502 134.029 43.607 1.00 27.53 561 PRO C CA 1
ATOM 5893 C C . PRO C 1 212 ? -8.650 134.431 44.547 1.00 27.90 561 PRO C C 1
ATOM 5894 O O . PRO C 1 212 ? -8.410 134.665 45.741 1.00 27.16 561 PRO C O 1
ATOM 5898 N N . LEU C 1 213 ? -9.872 134.526 44.019 1.00 28.11 562 LEU C N 1
ATOM 5899 C CA . LEU C 1 213 ? -11.049 134.852 44.831 1.00 28.74 562 LEU C CA 1
ATOM 5900 C C . LEU C 1 213 ? -11.299 133.789 45.893 1.00 28.99 562 LEU C C 1
ATOM 5901 O O . LEU C 1 213 ? -11.620 134.117 47.037 1.00 28.79 562 LEU C O 1
ATOM 5906 N N . LEU C 1 214 ? -11.139 132.525 45.502 1.00 28.87 563 LEU C N 1
ATOM 5907 C CA . LEU C 1 214 ? -11.367 131.375 46.383 1.00 29.16 563 LEU C CA 1
ATOM 5908 C C . LEU C 1 214 ? -10.198 131.119 47.336 1.00 29.71 563 LEU C C 1
ATOM 5909 O O . LEU C 1 214 ? -10.137 130.065 47.972 1.00 30.06 563 LEU C O 1
ATOM 5914 N N . GLY C 1 215 ? -9.271 132.074 47.417 1.00 30.31 564 GLY C N 1
ATOM 5915 C CA . GLY C 1 215 ? -8.091 131.962 48.277 1.00 30.98 564 GLY C CA 1
ATOM 5916 C C . GLY C 1 215 ? -7.219 130.754 47.989 1.00 31.03 564 GLY C C 1
ATOM 5917 O O . GLY C 1 215 ? -6.485 130.291 48.865 1.00 31.27 564 GLY C O 1
ATOM 5918 N N . LEU C 1 216 ? -7.295 130.237 46.764 1.00 30.39 565 LEU C N 1
ATOM 5919 C CA . LEU C 1 216 ? -6.524 129.051 46.384 1.00 29.97 565 LEU C CA 1
ATOM 5920 C C . LEU C 1 216 ? -5.221 129.429 45.715 1.00 30.52 565 LEU C C 1
ATOM 5921 O O . LEU C 1 216 ? -5.156 130.448 45.001 1.00 30.39 565 LEU C O 1
ATOM 5926 N N . PRO C 1 217 ? -4.160 128.626 45.947 1.00 30.26 566 PRO C N 1
ATOM 5927 C CA . PRO C 1 217 ? -2.935 128.917 45.225 1.00 30.10 566 PRO C CA 1
ATOM 5928 C C . PRO C 1 217 ? -3.101 128.534 43.749 1.00 29.96 566 PRO C C 1
ATOM 5929 O O . PRO C 1 217 ? -4.018 127.783 43.413 1.00 29.75 566 PRO C O 1
ATOM 5933 N N . PRO C 1 218 ? -2.238 129.061 42.868 1.00 29.93 567 PRO C N 1
ATOM 5934 C CA . PRO C 1 218 ? -2.335 128.646 41.474 1.00 30.29 567 PRO C CA 1
ATOM 5935 C C . PRO C 1 218 ? -2.131 127.150 41.288 1.00 30.20 567 PRO C C 1
ATOM 5936 O O . PRO C 1 218 ? -1.373 126.523 42.027 1.00 29.46 567 PRO C O 1
ATOM 5940 N N . ARG C 1 219 ? -2.814 126.601 40.290 1.00 29.79 568 ARG C N 1
ATOM 5941 C CA . ARG C 1 219 ? -2.582 125.240 39.846 1.00 29.80 568 ARG C CA 1
ATOM 5942 C C . ARG C 1 219 ? -1.206 125.134 39.231 1.00 30.46 568 ARG C C 1
ATOM 5943 O O . ARG C 1 219 ? -0.658 126.117 38.740 1.00 30.54 568 ARG C O 1
ATOM 5951 N N . GLU C 1 220 ? -0.639 123.937 39.265 1.00 31.47 569 GLU C N 1
ATOM 5952 C CA . GLU C 1 220 ? 0.558 123.653 38.487 1.00 32.13 569 GLU C CA 1
ATOM 5953 C C . GLU C 1 220 ? 0.205 123.868 37.010 1.00 31.88 569 GLU C C 1
ATOM 5954 O O . GLU C 1 220 ? -0.866 123.470 36.573 1.00 30.95 569 GLU C O 1
ATOM 5960 N N . CYS C 1 221 ? 1.118 124.488 36.261 1.00 32.17 570 CYS C N 1
ATOM 5961 C CA . CYS C 1 221 ? 0.873 124.875 34.868 1.00 32.23 570 CYS C CA 1
ATOM 5962 C C . CYS C 1 221 ? 0.241 123.789 33.988 1.00 31.97 570 CYS C C 1
ATOM 5963 O O . CYS C 1 221 ? -0.716 124.057 33.261 1.00 31.92 570 CYS C O 1
ATOM 5966 N N . GLY C 1 222 ? 0.771 122.571 34.066 1.00 31.71 571 GLY C N 1
ATOM 5967 C CA . GLY C 1 222 ? 0.268 121.439 33.275 1.00 31.47 571 GLY C CA 1
ATOM 5968 C C . GLY C 1 222 ? -1.173 121.062 33.579 1.00 31.59 571 GLY C C 1
ATOM 5969 O O . GLY C 1 222 ? -1.961 120.772 32.665 1.00 31.43 571 GLY C O 1
ATOM 5970 N N . ASP C 1 223 ? -1.503 121.061 34.870 1.00 31.42 572 ASP C N 1
ATOM 5971 C CA . ASP C 1 223 ? -2.859 120.798 35.375 1.00 31.29 572 ASP C CA 1
ATOM 5972 C C . ASP C 1 223 ? -3.854 121.876 34.886 1.00 30.51 572 ASP C C 1
ATOM 5973 O O . ASP C 1 223 ? -4.896 121.556 34.312 1.00 29.73 572 ASP C O 1
ATOM 5978 N N . PHE C 1 224 ? -3.511 123.141 35.119 1.00 29.48 573 PHE C N 1
ATOM 5979 C CA . PHE C 1 224 ? -4.238 124.297 34.566 1.00 29.38 573 PHE C CA 1
ATOM 5980 C C . PHE C 1 224 ? -4.497 124.147 33.068 1.00 29.19 573 PHE C C 1
ATOM 5981 O O . PHE C 1 224 ? -5.627 124.257 32.613 1.00 28.98 573 PHE C O 1
ATOM 5989 N N . ALA C 1 225 ? -3.440 123.889 32.307 1.00 29.85 574 ALA C N 1
ATOM 5990 C CA . ALA C 1 225 ? -3.538 123.785 30.853 1.00 30.19 574 ALA C CA 1
ATOM 5991 C C . ALA C 1 225 ? -4.534 122.697 30.414 1.00 30.67 574 ALA C C 1
ATOM 5992 O O . ALA C 1 225 ? -5.331 122.905 29.490 1.00 30.26 574 ALA C O 1
ATOM 5994 N N . GLN C 1 226 ? -4.495 121.553 31.101 1.00 30.80 575 GLN C N 1
ATOM 5995 C CA . GLN C 1 226 ? -5.374 120.425 30.818 1.00 31.50 575 GLN C CA 1
ATOM 5996 C C . GLN C 1 226 ? -6.831 120.740 31.151 1.00 31.05 575 GLN C C 1
ATOM 5997 O O . GLN C 1 226 ? -7.723 120.386 30.391 1.00 30.77 575 GLN C O 1
ATOM 6003 N N . LEU C 1 227 ? -7.070 121.418 32.272 1.00 30.78 576 LEU C N 1
ATOM 6004 C CA . LEU C 1 227 ? -8.434 121.717 32.711 1.00 31.10 576 LEU C CA 1
ATOM 6005 C C . LEU C 1 227 ? -9.140 122.724 31.812 1.00 30.77 576 LEU C C 1
ATOM 6006 O O . LEU C 1 227 ? -10.340 122.636 31.570 1.00 31.00 576 LEU C O 1
ATOM 6011 N N . VAL C 1 228 ? -8.358 123.659 31.297 1.00 30.22 577 VAL C N 1
ATOM 6012 C CA . VAL C 1 228 ? -8.840 124.843 30.607 1.00 30.38 577 VAL C CA 1
ATOM 6013 C C . VAL C 1 228 ? -8.990 124.563 29.099 1.00 30.44 577 VAL C C 1
ATOM 6014 O O . VAL C 1 228 ? -9.714 125.263 28.386 1.00 30.65 577 VAL C O 1
ATOM 6018 N N . ARG C 1 229 ? -8.343 123.496 28.635 1.00 30.64 578 ARG C N 1
ATOM 6019 C CA . ARG C 1 229 ? -8.230 123.209 27.204 1.00 31.38 578 ARG C CA 1
ATOM 6020 C C . ARG C 1 229 ? -9.563 123.051 26.466 1.00 30.99 578 ARG C C 1
ATOM 6021 O O . ARG C 1 229 ? -9.683 123.539 25.342 1.00 31.66 578 ARG C O 1
ATOM 6029 N N . LYS C 1 230 ? -10.540 122.390 27.096 1.00 30.32 579 LYS C N 1
ATOM 6030 C CA . LYS C 1 230 ? -11.852 122.105 26.465 1.00 30.61 579 LYS C CA 1
ATOM 6031 C C . LYS C 1 230 ? -13.075 122.796 27.116 1.00 29.55 579 LYS C C 1
ATOM 6032 O O . LYS C 1 230 ? -14.185 122.220 27.154 1.00 29.93 579 LYS C O 1
ATOM 6038 N N . ILE C 1 231 ? -12.895 124.003 27.643 1.00 26.63 580 ILE C N 1
ATOM 6039 C CA . ILE C 1 231 ? -14.037 124.795 28.072 1.00 24.56 580 ILE C CA 1
ATOM 6040 C C . ILE C 1 231 ? -14.761 125.290 26.801 1.00 22.53 580 ILE C C 1
ATOM 6041 O O . ILE C 1 231 ? -14.127 125.846 25.911 1.00 22.54 580 ILE C O 1
ATOM 6046 N N . PRO C 1 232 ? -16.078 125.046 26.697 1.00 20.71 581 PRO C N 1
ATOM 6047 C CA . PRO C 1 232 ? -16.824 125.439 25.483 1.00 19.42 581 PRO C CA 1
ATOM 6048 C C . PRO C 1 232 ? -17.105 126.945 25.431 1.00 18.18 581 PRO C C 1
ATOM 6049 O O . PRO C 1 232 ? -16.966 127.643 26.431 1.00 16.61 581 PRO C O 1
ATOM 6053 N N . SER C 1 233 ? -17.552 127.421 24.273 1.00 17.90 582 SER C N 1
ATOM 6054 C CA . SER C 1 233 ? -18.013 128.793 24.143 1.00 17.08 582 SER C CA 1
ATOM 6055 C C . SER C 1 233 ? -19.124 129.071 25.121 1.00 16.56 582 SER C C 1
ATOM 6056 O O . SER C 1 233 ? -20.013 128.251 25.325 1.00 15.68 582 SER C O 1
ATOM 6059 N N . LEU C 1 234 ? -19.070 130.257 25.704 1.00 16.20 583 LEU C N 1
ATOM 6060 C CA . LEU C 1 234 ? -20.014 130.703 26.713 1.00 16.59 583 LEU C CA 1
ATOM 6061 C C . LEU C 1 234 ? -19.997 129.891 28.005 1.00 17.37 583 LEU C C 1
ATOM 6062 O O . LEU C 1 234 ? -20.893 130.023 28.824 1.00 17.50 583 LEU C O 1
ATOM 6067 N N . GLY C 1 235 ? -18.967 129.060 28.183 1.00 18.13 584 GLY C N 1
ATOM 6068 C CA . GLY C 1 235 ? -18.735 128.339 29.433 1.00 18.55 584 GLY C CA 1
ATOM 6069 C C . GLY C 1 235 ? -18.660 129.313 30.607 1.00 18.57 584 GLY C C 1
ATOM 6070 O O . GLY C 1 235 ? -18.094 130.383 30.483 1.00 18.09 584 GLY C O 1
ATOM 6071 N N . MET C 1 236 ? -19.219 128.914 31.748 1.00 18.94 585 MET C N 1
ATOM 6072 C CA . MET C 1 236 ? -19.308 129.787 32.908 1.00 20.91 585 MET C CA 1
ATOM 6073 C C . MET C 1 236 ? -18.849 129.140 34.202 1.00 21.31 585 MET C C 1
ATOM 6074 O O . MET C 1 236 ? -19.024 127.942 34.393 1.00 20.83 585 MET C O 1
ATOM 6079 N N . CYS C 1 237 ? -18.263 129.964 35.065 1.00 20.85 586 CYS C N 1
ATOM 6080 C CA . CYS C 1 237 ? -18.056 129.622 36.472 1.00 21.59 586 CYS C CA 1
ATOM 6081 C C . CYS C 1 237 ? -18.424 130.839 37.311 1.00 21.61 586 CYS C C 1
ATOM 6082 O O . CYS C 1 237 ? -18.116 132.006 36.968 1.00 22.11 586 CYS C O 1
ATOM 6087 N N . PHE C 1 238 ? -19.077 130.546 38.420 1.00 21.79 587 PHE C N 1
ATOM 6088 C CA . PHE C 1 238 ? -19.701 131.542 39.254 1.00 22.13 587 PHE C CA 1
ATOM 6089 C C . PHE C 1 238 ? -19.177 131.426 40.694 1.00 22.91 587 PHE C C 1
ATOM 6090 O O . PHE C 1 238 ? -19.116 130.322 41.267 1.00 22.45 587 PHE C O 1
ATOM 6098 N N . CYS C 1 239 ? -18.805 132.577 41.248 1.00 23.37 588 CYS C N 1
ATOM 6099 C CA . CYS C 1 239 ? -18.300 132.699 42.610 1.00 25.16 588 CYS C CA 1
ATOM 6100 C C . CYS C 1 239 ? -19.143 133.730 43.349 1.00 25.55 588 CYS C C 1
ATOM 6101 O O . CYS C 1 239 ? -19.434 134.811 42.816 1.00 24.98 588 CYS C O 1
ATOM 6104 N N . GLU C 1 240 ? -19.549 133.385 44.570 1.00 26.48 589 GLU C N 1
ATOM 6105 C CA . GLU C 1 240 ? -20.322 134.294 45.410 1.00 27.21 589 GLU C CA 1
ATOM 6106 C C . GLU C 1 240 ? -19.530 134.656 46.657 1.00 27.71 589 GLU C C 1
ATOM 6107 O O . GLU C 1 240 ? -18.830 133.820 47.213 1.00 26.39 589 GLU C O 1
ATOM 6113 N N . GLU C 1 241 ? -19.634 135.914 47.066 1.00 28.57 590 GLU C N 1
ATOM 6114 C CA . GLU C 1 241 ? -18.917 136.412 48.228 1.00 30.35 590 GLU C CA 1
ATOM 6115 C C . GLU C 1 241 ? -19.666 136.115 49.530 1.00 31.05 590 GLU C C 1
ATOM 6116 O O . GLU C 1 241 ? -20.845 136.454 49.666 1.00 30.68 590 GLU C O 1
ATOM 6122 N N . ASN C 1 242 ? -18.966 135.490 50.474 1.00 32.05 591 ASN C N 1
ATOM 6123 C CA . ASN C 1 242 ? -19.434 135.405 51.852 1.00 33.36 591 ASN C CA 1
ATOM 6124 C C . ASN C 1 242 ? -18.613 136.407 52.652 1.00 34.16 591 ASN C C 1
ATOM 6125 O O . ASN C 1 242 ? -17.482 136.118 53.075 1.00 34.26 591 ASN C O 1
ATOM 6130 N N . ARG C 1 243 ? -19.163 137.603 52.828 1.00 34.91 592 ARG C N 1
ATOM 6131 C CA . ARG C 1 243 ? -18.380 138.679 53.415 1.00 36.46 592 ARG C CA 1
ATOM 6132 C C . ARG C 1 243 ? -18.175 138.555 54.931 1.00 36.22 592 ARG C C 1
ATOM 6133 O O . ARG C 1 243 ? -17.168 139.051 55.448 1.00 36.56 592 ARG C O 1
ATOM 6141 N N . GLU C 1 244 ? -19.100 137.888 55.627 1.00 36.60 593 GLU C N 1
ATOM 6142 C CA . GLU C 1 244 ? -18.940 137.673 57.081 1.00 36.71 593 GLU C CA 1
ATOM 6143 C C . GLU C 1 244 ? -17.743 136.762 57.354 1.00 36.28 593 GLU C C 1
ATOM 6144 O O . GLU C 1 244 ? -16.912 137.057 58.218 1.00 36.43 593 GLU C O 1
ATOM 6150 N N . ASP C 1 245 ? -17.670 135.652 56.619 1.00 35.55 594 ASP C N 1
ATOM 6151 C CA . ASP C 1 245 ? -16.605 134.675 56.799 1.00 34.90 594 ASP C CA 1
ATOM 6152 C C . ASP C 1 245 ? -15.327 135.083 56.080 1.00 34.89 594 ASP C C 1
ATOM 6153 O O . ASP C 1 245 ? -14.315 134.389 56.168 1.00 34.86 594 ASP C O 1
ATOM 6158 N N . GLY C 1 246 ? -15.391 136.215 55.377 1.00 34.59 595 GLY C N 1
ATOM 6159 C CA . GLY C 1 246 ? -14.267 136.761 54.629 1.00 34.29 595 GLY C CA 1
ATOM 6160 C C . GLY C 1 246 ? -13.757 135.814 53.561 1.00 34.23 595 GLY C C 1
ATOM 6161 O O . GLY C 1 246 ? -12.537 135.594 53.460 1.00 33.95 595 GLY C O 1
ATOM 6162 N N . LYS C 1 247 ? -14.684 135.266 52.760 1.00 33.60 596 LYS C N 1
ATOM 6163 C CA . LYS C 1 247 ? -14.338 134.297 51.709 1.00 33.40 596 LYS C CA 1
ATOM 6164 C C . LYS C 1 247 ? -15.282 134.323 50.485 1.00 32.59 596 LYS C C 1
ATOM 6165 O O . LYS C 1 247 ? -16.362 134.918 50.530 1.00 32.42 596 LYS C O 1
ATOM 6171 N N . TRP C 1 248 ? -14.846 133.685 49.396 1.00 31.03 597 TRP C N 1
ATOM 6172 C CA . TRP C 1 248 ? -15.675 133.504 48.211 1.00 30.12 597 TRP C CA 1
ATOM 6173 C C . TRP C 1 248 ? -15.911 132.023 48.015 1.00 29.38 597 TRP C C 1
ATOM 6174 O O . TRP C 1 248 ? -15.041 131.215 48.345 1.00 29.73 597 TRP C O 1
ATOM 6185 N N . ASP C 1 249 ? -17.084 131.669 47.496 1.00 28.79 598 ASP C N 1
ATOM 6186 C CA . ASP C 1 249 ? -17.439 130.270 47.246 1.00 28.81 598 ASP C CA 1
ATOM 6187 C C . ASP C 1 249 ? -17.788 130.016 45.779 1.00 28.26 598 ASP C C 1
ATOM 6188 O O . ASP C 1 249 ? -18.479 130.826 45.167 1.00 27.50 598 ASP C O 1
ATOM 6193 N N . LEU C 1 250 ? -17.329 128.878 45.251 1.00 28.18 599 LEU C N 1
ATOM 6194 C CA . LEU C 1 250 ? -17.703 128.390 43.916 1.00 28.40 599 LEU C CA 1
ATOM 6195 C C . LEU C 1 250 ? -19.095 127.789 43.974 1.00 28.04 599 LEU C C 1
ATOM 6196 O O . LEU C 1 250 ? -19.363 126.895 44.774 1.00 27.98 599 LEU C O 1
ATOM 6201 N N . VAL C 1 251 ? -19.969 128.259 43.093 1.00 27.12 600 VAL C N 1
ATOM 6202 C CA . VAL C 1 251 ? -21.400 128.021 43.184 1.00 27.30 600 VAL C CA 1
ATOM 6203 C C . VAL C 1 251 ? -21.937 127.766 41.760 1.00 26.56 600 VAL C C 1
ATOM 6204 O O . VAL C 1 251 ? -21.347 128.237 40.785 1.00 25.35 600 VAL C O 1
ATOM 6208 N N . ASN C 1 252 ? -23.020 126.999 41.628 1.00 26.08 601 ASN C N 1
ATOM 6209 C CA . ASN C 1 252 ? -23.643 126.799 40.306 1.00 25.88 601 ASN C CA 1
ATOM 6210 C C . ASN C 1 252 ? -23.986 128.142 39.632 1.00 23.95 601 ASN C C 1
ATOM 6211 O O . ASN C 1 252 ? -24.587 129.008 40.254 1.00 23.58 601 ASN C O 1
ATOM 6216 N N . PRO C 1 253 ? -23.619 128.319 38.352 1.00 23.15 602 PRO C N 1
ATOM 6217 C CA . PRO C 1 253 ? -24.027 129.570 37.685 1.00 22.06 602 PRO C CA 1
ATOM 6218 C C . PRO C 1 253 ? -25.552 129.800 37.684 1.00 21.07 602 PRO C C 1
ATOM 6219 O O . PRO C 1 253 ? -26.327 128.838 37.820 1.00 20.79 602 PRO C O 1
ATOM 6223 N N . PRO C 1 254 ? -25.983 131.072 37.553 1.00 20.08 603 PRO C N 1
ATOM 6224 C CA . PRO C 1 254 ? -27.401 131.409 37.580 1.00 20.03 603 PRO C CA 1
ATOM 6225 C C . PRO C 1 254 ? -28.185 130.999 36.317 1.00 20.31 603 PRO C C 1
ATOM 6226 O O . PRO C 1 254 ? -29.399 131.143 36.295 1.00 19.75 603 PRO C O 1
ATOM 6230 N N . VAL C 1 255 ? -27.484 130.501 35.289 1.00 20.00 604 VAL C N 1
ATOM 6231 C CA . VAL C 1 255 ? -28.125 129.998 34.054 1.00 19.66 604 VAL C CA 1
ATOM 6232 C C . VAL C 1 255 ? -27.572 128.634 33.653 1.00 19.58 604 VAL C C 1
ATOM 6233 O O . VAL C 1 255 ? -26.442 128.291 33.994 1.00 20.75 604 VAL C O 1
ATOM 6237 N N . LYS C 1 256 ? -28.378 127.862 32.938 1.00 19.33 605 LYS C N 1
ATOM 6238 C CA . LYS C 1 256 ? -28.003 126.525 32.484 1.00 19.34 605 LYS C CA 1
ATOM 6239 C C . LYS C 1 256 ? -26.853 126.529 31.476 1.00 19.53 605 LYS C C 1
ATOM 6240 O O . LYS C 1 256 ? -26.503 127.553 30.926 1.00 18.74 605 LYS C O 1
ATOM 6246 N N . THR C 1 257 ? -26.276 125.357 31.240 1.00 19.74 606 THR C N 1
ATOM 6247 C CA . THR C 1 257 ? -25.251 125.184 30.209 1.00 20.75 606 THR C CA 1
ATOM 6248 C C . THR C 1 257 ? -25.895 125.241 28.807 1.00 19.69 606 THR C C 1
ATOM 6249 O O . THR C 1 257 ? -27.113 125.222 28.693 1.00 18.24 606 THR C O 1
ATOM 6253 N N . LEU C 1 258 ? -25.067 125.310 27.766 1.00 19.73 607 LEU C N 1
ATOM 6254 C CA . LEU C 1 258 ? -25.519 125.360 26.379 1.00 19.85 607 LEU C CA 1
ATOM 6255 C C . LEU C 1 258 ? -24.808 124.262 25.611 1.00 20.21 607 LEU C C 1
ATOM 6256 O O . LEU C 1 258 ? -23.573 124.235 25.559 1.00 21.23 607 LEU C O 1
ATOM 6261 N N . THR C 1 259 ? -25.600 123.355 25.048 1.00 18.46 608 THR C N 1
ATOM 6262 C CA . THR C 1 259 ? -25.117 122.212 24.286 1.00 17.73 608 THR C CA 1
ATOM 6263 C C . THR C 1 259 ? -25.806 122.264 22.910 1.00 16.80 608 THR C C 1
ATOM 6264 O O . THR C 1 259 ? -27.039 122.265 22.845 1.00 15.67 608 THR C O 1
ATOM 6268 N N . HIS C 1 260 ? -25.037 122.290 21.823 1.00 16.13 609 HIS C N 1
ATOM 6269 C CA . HIS C 1 260 ? -25.640 122.209 20.479 1.00 14.81 609 HIS C CA 1
ATOM 6270 C C . HIS C 1 260 ? -24.683 121.499 19.533 1.00 15.49 609 HIS C C 1
ATOM 6271 O O . HIS C 1 260 ? -23.503 121.304 19.865 1.00 15.90 609 HIS C O 1
ATOM 6278 N N . GLY C 1 261 ? -25.183 121.067 18.379 1.00 14.63 610 GLY C N 1
ATOM 6279 C CA . GLY C 1 261 ? -24.340 120.308 17.480 1.00 14.60 610 GLY C CA 1
ATOM 6280 C C . GLY C 1 261 ? -23.716 121.217 16.454 1.00 14.48 610 GLY C C 1
ATOM 6281 O O . GLY C 1 261 ? -23.980 122.436 16.416 1.00 14.05 610 GLY C O 1
ATOM 6282 N N . ALA C 1 262 ? -22.897 120.624 15.610 1.00 14.58 611 ALA C N 1
ATOM 6283 C CA . ALA C 1 262 ? -22.232 121.355 14.551 1.00 14.99 611 ALA C CA 1
ATOM 6284 C C . ALA C 1 262 ? -23.144 121.438 13.349 1.00 15.61 611 ALA C C 1
ATOM 6285 O O . ALA C 1 262 ? -24.225 120.817 13.323 1.00 15.88 611 ALA C O 1
ATOM 6287 N N . ASN C 1 263 ? -22.729 122.224 12.359 1.00 16.35 612 ASN C N 1
ATOM 6288 C CA . ASN C 1 263 ? -23.383 122.210 11.062 1.00 18.00 612 ASN C CA 1
ATOM 6289 C C . ASN C 1 263 ? -22.286 122.123 10.003 1.00 19.49 612 ASN C C 1
ATOM 6290 O O . ASN C 1 263 ? -21.443 123.013 9.888 1.00 17.96 612 ASN C O 1
ATOM 6295 N N . SER C 1 264 ? -22.306 121.029 9.256 1.00 20.80 613 SER C N 1
ATOM 6296 C CA . SER C 1 264 ? -21.231 120.698 8.331 1.00 24.40 613 SER C CA 1
ATOM 6297 C C . SER C 1 264 ? -21.359 121.467 7.037 1.00 25.39 613 SER C C 1
ATOM 6298 O O . SER C 1 264 ? -22.458 121.814 6.629 1.00 25.41 613 SER C O 1
ATOM 6301 N N . VAL C 1 265 ? -20.223 121.711 6.388 1.00 27.52 614 VAL C N 1
ATOM 6302 C CA . VAL C 1 265 ? -20.209 122.284 5.051 1.00 29.37 614 VAL C CA 1
ATOM 6303 C C . VAL C 1 265 ? -21.016 121.396 4.097 1.00 29.88 614 VAL C C 1
ATOM 6304 O O . VAL C 1 265 ? -21.087 120.181 4.269 1.00 29.00 614 VAL C O 1
ATOM 6308 N N . PHE C 1 266 ? -21.629 122.020 3.101 1.00 31.11 615 PHE C N 1
ATOM 6309 C CA . PHE C 1 266 ? -22.530 121.311 2.207 1.00 33.19 615 PHE C CA 1
ATOM 6310 C C . PHE C 1 266 ? -22.409 121.878 0.797 1.00 34.25 615 PHE C C 1
ATOM 6311 O O . PHE C 1 266 ? -22.607 123.068 0.593 1.00 34.14 615 PHE C O 1
ATOM 6319 N N . ASN C 1 267 ? -22.057 121.028 -0.162 1.00 36.19 616 ASN C N 1
ATOM 6320 C CA . ASN C 1 267 ? -22.009 121.427 -1.565 1.00 37.70 616 ASN C CA 1
ATOM 6321 C C . ASN C 1 267 ? -23.089 120.672 -2.326 1.00 38.40 616 ASN C C 1
ATOM 6322 O O . ASN C 1 267 ? -22.980 119.468 -2.555 1.00 37.59 616 ASN C O 1
ATOM 6327 N N . TRP C 1 268 ? -24.137 121.403 -2.699 1.00 39.69 617 TRP C N 1
ATOM 6328 C CA . TRP C 1 268 ? -25.278 120.847 -3.418 1.00 41.30 617 TRP C CA 1
ATOM 6329 C C . TRP C 1 268 ? -24.858 120.034 -4.653 1.00 42.56 617 TRP C C 1
ATOM 6330 O O . TRP C 1 268 ? -25.411 118.965 -4.909 1.00 42.60 617 TRP C O 1
ATOM 6341 N N . ARG C 1 269 ? -23.854 120.535 -5.376 1.00 44.64 618 ARG C N 1
ATOM 6342 C CA . ARG C 1 269 ? -23.346 119.908 -6.602 1.00 46.86 618 ARG C CA 1
ATOM 6343 C C . ARG C 1 269 ? -22.883 118.465 -6.433 1.00 47.98 618 ARG C C 1
ATOM 6344 O O . ARG C 1 269 ? -22.815 117.724 -7.410 1.00 48.01 618 ARG C O 1
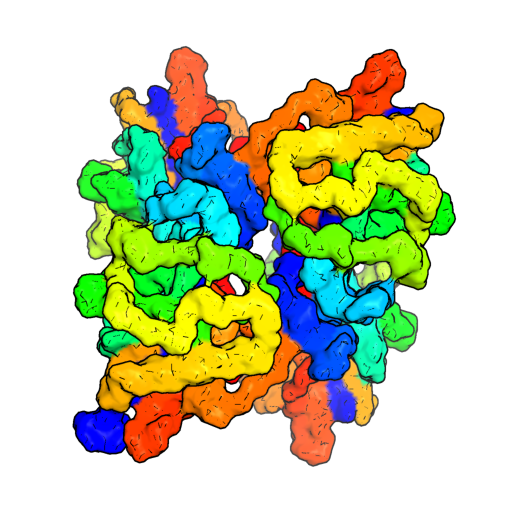ATOM 6352 N N . ASN C 1 270 ? -22.568 118.072 -5.202 1.00 49.81 619 ASN C N 1
ATOM 6353 C CA . ASN C 1 270 ? -22.201 116.681 -4.906 1.00 51.57 619 ASN C CA 1
ATOM 6354 C C . ASN C 1 270 ? -23.361 115.666 -4.993 1.00 52.33 619 ASN C C 1
ATOM 6355 O O . ASN C 1 270 ? -23.250 114.524 -4.528 1.00 52.49 619 ASN C O 1
ATOM 6360 N N . TRP C 1 271 ? -24.463 116.121 -5.592 1.00 53.48 620 TRP C N 1
ATOM 6361 C CA . TRP C 1 271 ? -25.470 115.275 -6.252 1.00 54.41 620 TRP C CA 1
ATOM 6362 C C . TRP C 1 271 ? -26.226 116.096 -7.306 1.00 54.69 620 TRP C C 1
ATOM 6363 O O . TRP C 1 271 ? -27.291 115.699 -7.798 1.00 55.00 620 TRP C O 1
ATOM 6374 N N . SER D 1 8 ? -11.647 87.995 47.662 1.00 43.14 357 SER D N 1
ATOM 6375 C CA . SER D 1 8 ? -12.285 89.033 46.795 1.00 42.64 357 SER D CA 1
ATOM 6376 C C . SER D 1 8 ? -13.809 89.042 46.941 1.00 41.65 357 SER D C 1
ATOM 6377 O O . SER D 1 8 ? -14.430 88.002 47.215 1.00 42.39 357 SER D O 1
ATOM 6380 N N . ARG D 1 9 ? -14.393 90.226 46.756 1.00 39.81 358 ARG D N 1
ATOM 6381 C CA . ARG D 1 9 ? -15.834 90.441 46.862 1.00 37.99 358 ARG D CA 1
ATOM 6382 C C . ARG D 1 9 ? -16.587 90.141 45.559 1.00 35.89 358 ARG D C 1
ATOM 6383 O O . ARG D 1 9 ? -16.066 90.348 44.457 1.00 35.69 358 ARG D O 1
ATOM 6391 N N . ARG D 1 10 ? -17.813 89.650 45.712 1.00 32.97 359 ARG D N 1
ATOM 6392 C CA . ARG D 1 10 ? -18.747 89.443 44.615 1.00 30.87 359 ARG D CA 1
ATOM 6393 C C . ARG D 1 10 ? -19.109 90.806 43.982 1.00 28.93 359 ARG D C 1
ATOM 6394 O O . ARG D 1 10 ? -19.298 91.799 44.696 1.00 27.15 359 ARG D O 1
ATOM 6402 N N . GLY D 1 11 ? -19.224 90.841 42.655 1.00 26.75 360 GLY D N 1
ATOM 6403 C CA . GLY D 1 11 ? -19.392 92.112 41.941 1.00 24.15 360 GLY D CA 1
ATOM 6404 C C . GLY D 1 11 ? -20.423 92.053 40.828 1.00 22.67 360 GLY D C 1
ATOM 6405 O O . GLY D 1 11 ? -20.651 90.997 40.236 1.00 20.99 360 GLY D O 1
ATOM 6406 N N . ILE D 1 12 ? -21.042 93.203 40.563 1.00 21.73 361 ILE D N 1
ATOM 6407 C CA . ILE D 1 12 ? -21.966 93.367 39.444 1.00 21.03 361 ILE D CA 1
ATOM 6408 C C . ILE D 1 12 ? -21.420 94.518 38.611 1.00 20.30 361 ILE D C 1
ATOM 6409 O O . ILE D 1 12 ? -21.331 95.634 39.099 1.00 19.59 361 ILE D O 1
ATOM 6414 N N . LEU D 1 13 ? -21.056 94.242 37.359 1.00 19.59 362 LEU D N 1
ATOM 6415 C CA . LEU D 1 13 ? -20.501 95.265 36.476 1.00 18.73 362 LEU D CA 1
ATOM 6416 C C . LEU D 1 13 ? -21.474 95.496 35.327 1.00 17.69 362 LEU D C 1
ATOM 6417 O O . LEU D 1 13 ? -21.673 94.619 34.484 1.00 16.94 362 LEU D O 1
ATOM 6422 N N . VAL D 1 14 ? -22.109 96.665 35.328 1.00 17.50 363 VAL D N 1
ATOM 6423 C CA . VAL D 1 14 ? -23.117 96.995 34.309 1.00 17.95 363 VAL D CA 1
ATOM 6424 C C . VAL D 1 14 ? -22.402 97.740 33.181 1.00 18.40 363 VAL D C 1
ATOM 6425 O O . VAL D 1 14 ? -21.678 98.714 33.416 1.00 19.15 363 VAL D O 1
ATOM 6429 N N . ILE D 1 15 ? -22.617 97.297 31.958 1.00 17.77 364 ILE D N 1
ATOM 6430 C CA . ILE D 1 15 ? -21.818 97.778 30.824 1.00 17.79 364 ILE D CA 1
ATOM 6431 C C . ILE D 1 15 ? -22.762 98.180 29.703 1.00 17.13 364 ILE D C 1
ATOM 6432 O O . ILE D 1 15 ? -23.557 97.357 29.258 1.00 16.38 364 ILE D O 1
ATOM 6437 N N . ARG D 1 16 ? -22.655 99.428 29.238 1.00 17.06 365 ARG D N 1
ATOM 6438 C CA . ARG D 1 16 ? -23.400 99.880 28.053 1.00 17.20 365 ARG D CA 1
ATOM 6439 C C . ARG D 1 16 ? -22.807 99.270 26.776 1.00 17.05 365 ARG D C 1
ATOM 6440 O O . ARG D 1 16 ? -21.580 99.167 26.647 1.00 15.68 365 ARG D O 1
ATOM 6448 N N . HIS D 1 17 ? -23.679 98.908 25.830 1.00 16.27 366 HIS D N 1
ATOM 6449 C CA . HIS D 1 17 ? -23.246 98.360 24.533 1.00 16.32 366 HIS D CA 1
ATOM 6450 C C . HIS D 1 17 ? -22.317 99.302 23.784 1.00 15.95 366 HIS D C 1
ATOM 6451 O O . HIS D 1 17 ? -22.290 100.507 24.046 1.00 15.17 366 HIS D O 1
ATOM 6458 N N . GLY D 1 18 ? -21.586 98.765 22.800 1.00 16.05 367 GLY D N 1
ATOM 6459 C CA . GLY D 1 18 ? -20.735 99.597 21.957 1.00 15.89 367 GLY D CA 1
ATOM 6460 C C . GLY D 1 18 ? -21.550 100.418 20.954 1.00 16.38 367 GLY D C 1
ATOM 6461 O O . GLY D 1 18 ? -22.781 100.326 20.911 1.00 16.25 367 GLY D O 1
ATOM 6462 N N . GLU D 1 19 ? -20.853 101.199 20.136 1.00 16.92 368 GLU D N 1
ATOM 6463 C CA . GLU D 1 19 ? -21.489 102.122 19.174 1.00 17.89 368 GLU D CA 1
ATOM 6464 C C . GLU D 1 19 ? -22.421 101.349 18.262 1.00 18.36 368 GLU D C 1
ATOM 6465 O O . GLU D 1 19 ? -22.022 100.350 17.685 1.00 19.00 368 GLU D O 1
ATOM 6471 N N . ARG D 1 20 ? -23.654 101.820 18.140 1.00 18.81 369 ARG D N 1
ATOM 6472 C CA . ARG D 1 20 ? -24.631 101.195 17.255 1.00 20.27 369 ARG D CA 1
ATOM 6473 C C . ARG D 1 20 ? -24.585 101.863 15.874 1.00 19.83 369 ARG D C 1
ATOM 6474 O O . ARG D 1 20 ? -24.428 103.081 15.783 1.00 19.76 369 ARG D O 1
ATOM 6482 N N . VAL D 1 21 ? -24.740 101.084 14.810 1.00 20.51 370 VAL D N 1
ATOM 6483 C CA . VAL D 1 21 ? -24.664 101.650 13.449 1.00 21.94 370 VAL D CA 1
ATOM 6484 C C . VAL D 1 21 ? -25.575 102.839 13.227 1.00 21.24 370 VAL D C 1
ATOM 6485 O O . VAL D 1 21 ? -25.186 103.789 12.601 1.00 20.97 370 VAL D O 1
ATOM 6489 N N . ASP D 1 22 ? -26.792 102.782 13.747 1.00 21.90 371 ASP D N 1
ATOM 6490 C CA . ASP D 1 22 ? -27.753 103.870 13.491 1.00 22.49 371 ASP D CA 1
ATOM 6491 C C . ASP D 1 22 ? -27.443 105.179 14.222 1.00 22.63 371 ASP D C 1
ATOM 6492 O O . ASP D 1 22 ? -27.970 106.240 13.888 1.00 23.17 371 ASP D O 1
ATOM 6497 N N . GLN D 1 23 ? -26.563 105.107 15.204 1.00 22.78 372 GLN D N 1
ATOM 6498 C CA . GLN D 1 23 ? -26.074 106.291 15.907 1.00 23.80 372 GLN D CA 1
ATOM 6499 C C . GLN D 1 23 ? -25.230 107.158 14.945 1.00 22.39 372 GLN D C 1
ATOM 6500 O O . GLN D 1 23 ? -25.303 108.390 14.965 1.00 22.59 372 GLN D O 1
ATOM 6506 N N . VAL D 1 24 ? -24.451 106.491 14.087 1.00 20.32 373 VAL D N 1
ATOM 6507 C CA . VAL D 1 24 ? -23.568 107.139 13.114 1.00 19.53 373 VAL D CA 1
ATOM 6508 C C . VAL D 1 24 ? -24.356 107.487 11.840 1.00 19.44 373 VAL D C 1
ATOM 6509 O O . VAL D 1 24 ? -24.309 108.635 11.357 1.00 19.42 373 VAL D O 1
ATOM 6513 N N . PHE D 1 25 ? -25.090 106.505 11.319 1.00 18.57 374 PHE D N 1
ATOM 6514 C CA . PHE D 1 25 ? -25.700 106.628 9.991 1.00 19.19 374 PHE D CA 1
ATOM 6515 C C . PHE D 1 25 ? -27.150 107.114 9.952 1.00 20.62 374 PHE D C 1
ATOM 6516 O O . PHE D 1 25 ? -27.686 107.388 8.865 1.00 20.41 374 PHE D O 1
ATOM 6524 N N . GLY D 1 26 ? -27.774 107.251 11.119 1.00 21.99 375 GLY D N 1
ATOM 6525 C CA . GLY D 1 26 ? -29.143 107.776 11.191 1.00 23.71 375 GLY D CA 1
ATOM 6526 C C . GLY D 1 26 ? -30.208 106.700 11.046 1.00 25.22 375 GLY D C 1
ATOM 6527 O O . GLY D 1 26 ? -29.906 105.529 10.844 1.00 24.01 375 GLY D O 1
ATOM 6528 N N . LYS D 1 27 ? -31.481 107.088 11.131 1.00 27.02 376 LYS D N 1
ATOM 6529 C CA . LYS D 1 27 ? -32.553 106.074 11.041 1.00 28.25 376 LYS D CA 1
ATOM 6530 C C . LYS D 1 27 ? -32.693 105.448 9.641 1.00 27.41 376 LYS D C 1
ATOM 6531 O O . LYS D 1 27 ? -33.417 104.479 9.487 1.00 28.18 376 LYS D O 1
ATOM 6537 N N . SER D 1 28 ? -32.037 106.015 8.641 1.00 26.91 377 SER D N 1
ATOM 6538 C CA . SER D 1 28 ? -32.036 105.433 7.284 1.00 26.25 377 SER D CA 1
ATOM 6539 C C . SER D 1 28 ? -30.923 104.390 7.070 1.00 25.15 377 SER D C 1
ATOM 6540 O O . SER D 1 28 ? -30.771 103.881 5.971 1.00 24.38 377 SER D O 1
ATOM 6543 N N . TRP D 1 29 ? -30.175 104.069 8.130 1.00 23.69 378 TRP D N 1
ATOM 6544 C CA . TRP D 1 29 ? -29.051 103.136 8.044 1.00 23.31 378 TRP D CA 1
ATOM 6545 C C . TRP D 1 29 ? -29.372 101.860 7.258 1.00 22.58 378 TRP D C 1
ATOM 6546 O O . TRP D 1 29 ? -28.563 101.427 6.437 1.00 22.63 378 TRP D O 1
ATOM 6557 N N . LEU D 1 30 ? -30.546 101.271 7.483 1.00 22.47 379 LEU D N 1
ATOM 6558 C CA . LEU D 1 30 ? -30.855 99.961 6.878 1.00 22.65 379 LEU D CA 1
ATOM 6559 C C . LEU D 1 30 ? -31.073 100.100 5.360 1.00 22.58 379 LEU D C 1
ATOM 6560 O O . LEU D 1 30 ? -30.708 99.222 4.598 1.00 21.67 379 LEU D O 1
ATOM 6565 N N . GLN D 1 31 ? -31.659 101.215 4.941 1.00 23.16 380 GLN D N 1
ATOM 6566 C CA . GLN D 1 31 ? -31.861 101.489 3.515 1.00 23.57 380 GLN D CA 1
ATOM 6567 C C . GLN D 1 31 ? -30.518 101.707 2.823 1.00 23.68 380 GLN D C 1
ATOM 6568 O O . GLN D 1 31 ? -30.320 101.288 1.667 1.00 23.88 380 GLN D O 1
ATOM 6574 N N . GLN D 1 32 ? -29.593 102.356 3.535 1.00 23.09 381 GLN D N 1
ATOM 6575 C CA . GLN D 1 32 ? -28.262 102.660 3.008 1.00 22.71 381 GLN D CA 1
ATOM 6576 C C . GLN D 1 32 ? -27.448 101.416 2.670 1.00 22.82 381 GLN D C 1
ATOM 6577 O O . GLN D 1 32 ? -26.606 101.461 1.775 1.00 23.33 381 GLN D O 1
ATOM 6583 N N . CYS D 1 33 ? -27.684 100.322 3.394 1.00 22.07 382 CYS D N 1
ATOM 6584 C CA . CYS D 1 33 ? -26.846 99.113 3.286 1.00 22.20 382 CYS D CA 1
ATOM 6585 C C . CYS D 1 33 ? -27.552 97.891 2.675 1.00 22.35 382 CYS D C 1
ATOM 6586 O O . CYS D 1 33 ? -27.066 96.749 2.777 1.00 21.42 382 CYS D O 1
ATOM 6589 N N . THR D 1 34 ? -28.684 98.149 2.029 1.00 22.96 383 THR D N 1
ATOM 6590 C CA . THR D 1 34 ? -29.472 97.115 1.368 1.00 24.45 383 THR D CA 1
ATOM 6591 C C . THR D 1 34 ? -29.372 97.351 -0.147 1.00 25.10 383 THR D C 1
ATOM 6592 O O . THR D 1 34 ? -29.659 98.445 -0.628 1.00 25.79 383 THR D O 1
ATOM 6596 N N . THR D 1 35 ? -28.947 96.337 -0.891 1.00 26.24 384 THR D N 1
ATOM 6597 C CA . THR D 1 35 ? -28.801 96.462 -2.352 1.00 27.81 384 THR D CA 1
ATOM 6598 C C . THR D 1 35 ? -30.180 96.484 -3.006 1.00 28.78 384 THR D C 1
ATOM 6599 O O . THR D 1 35 ? -31.180 96.115 -2.376 1.00 28.33 384 THR D O 1
ATOM 6603 N N . ALA D 1 36 ? -30.237 96.910 -4.274 1.00 29.85 385 ALA D N 1
ATOM 6604 C CA . ALA D 1 36 ? -31.499 96.921 -5.016 1.00 30.92 385 ALA D CA 1
ATOM 6605 C C . ALA D 1 36 ? -32.159 95.538 -4.965 1.00 31.66 385 ALA D C 1
ATOM 6606 O O . ALA D 1 36 ? -33.375 95.404 -5.128 1.00 32.09 385 ALA D O 1
ATOM 6608 N N . ASP D 1 37 ? -31.322 94.529 -4.723 1.00 32.14 386 ASP D N 1
ATOM 6609 C CA . ASP D 1 37 ? -31.698 93.124 -4.690 1.00 32.72 386 ASP D CA 1
ATOM 6610 C C . ASP D 1 37 ? -32.161 92.637 -3.290 1.00 32.09 386 ASP D C 1
ATOM 6611 O O . ASP D 1 37 ? -32.753 91.558 -3.166 1.00 32.37 386 ASP D O 1
ATOM 6616 N N . GLY D 1 38 ? -31.888 93.422 -2.246 1.00 30.41 387 GLY D N 1
ATOM 6617 C CA . GLY D 1 38 ? -32.360 93.088 -0.890 1.00 28.97 387 GLY D CA 1
ATOM 6618 C C . GLY D 1 38 ? -31.283 92.464 -0.024 1.00 27.83 387 GLY D C 1
ATOM 6619 O O . GLY D 1 38 ? -31.547 91.975 1.081 1.00 28.06 387 GLY D O 1
ATOM 6620 N N . LYS D 1 39 ? -30.063 92.507 -0.533 1.00 26.70 388 LYS D N 1
ATOM 6621 C CA . LYS D 1 39 ? -28.908 91.913 0.098 1.00 25.99 388 LYS D CA 1
ATOM 6622 C C . LYS D 1 39 ? -28.156 92.975 0.899 1.00 25.10 388 LYS D C 1
ATOM 6623 O O . LYS D 1 39 ? -28.209 94.164 0.593 1.00 24.04 388 LYS D O 1
ATOM 6629 N N . TYR D 1 40 ? -27.450 92.529 1.928 1.00 24.49 389 TYR D N 1
ATOM 6630 C CA . TYR D 1 40 ? -26.648 93.432 2.743 1.00 23.83 389 TYR D CA 1
ATOM 6631 C C . TYR D 1 40 ? -25.319 93.718 2.046 1.00 24.02 389 TYR D C 1
ATOM 6632 O O . TYR D 1 40 ? -24.686 92.816 1.501 1.00 23.05 389 TYR D O 1
ATOM 6641 N N . TYR D 1 41 ? -24.901 94.979 2.062 1.00 24.01 390 TYR D N 1
ATOM 6642 C CA . TYR D 1 41 ? -23.522 95.322 1.724 1.00 24.63 390 TYR D CA 1
ATOM 6643 C C . TYR D 1 41 ? -22.980 96.438 2.634 1.00 24.30 390 TYR D C 1
ATOM 6644 O O . TYR D 1 41 ? -23.729 97.008 3.441 1.00 24.24 390 TYR D O 1
ATOM 6653 N N . ARG D 1 42 ? -21.685 96.721 2.544 1.00 23.46 391 ARG D N 1
ATOM 6654 C CA . ARG D 1 42 ? -21.076 97.742 3.409 1.00 23.62 391 ARG D CA 1
ATOM 6655 C C . ARG D 1 42 ? -20.782 99.001 2.606 1.00 22.37 391 ARG D C 1
ATOM 6656 O O . ARG D 1 42 ? -19.778 99.032 1.906 1.00 21.37 391 ARG D O 1
ATOM 6664 N N . PRO D 1 43 ? -21.645 100.029 2.705 1.00 21.71 392 PRO D N 1
ATOM 6665 C CA . PRO D 1 43 ? -21.386 101.272 1.996 1.00 21.56 392 PRO D CA 1
ATOM 6666 C C . PRO D 1 43 ? -20.314 102.160 2.641 1.00 21.50 392 PRO D C 1
ATOM 6667 O O . PRO D 1 43 ? -19.911 103.146 2.036 1.00 21.67 392 PRO D O 1
ATOM 6671 N N . ASP D 1 44 ? -19.865 101.802 3.848 1.00 20.89 393 ASP D N 1
ATOM 6672 C CA . ASP D 1 44 ? -18.852 102.542 4.600 1.00 20.07 393 ASP D CA 1
ATOM 6673 C C . ASP D 1 44 ? -18.208 101.470 5.442 1.00 20.29 393 ASP D C 1
ATOM 6674 O O . ASP D 1 44 ? -18.872 100.470 5.785 1.00 20.29 393 ASP D O 1
ATOM 6679 N N . LEU D 1 45 ? -16.930 101.661 5.787 1.00 19.47 394 LEU D N 1
ATOM 6680 C CA . LEU D 1 45 ? -16.201 100.659 6.562 1.00 19.55 394 LEU D CA 1
ATOM 6681 C C . LEU D 1 45 ? -16.749 100.492 7.981 1.00 19.69 394 LEU D C 1
ATOM 6682 O O . LEU D 1 45 ? -16.489 99.464 8.626 1.00 20.76 394 LEU D O 1
ATOM 6687 N N . ASN D 1 46 ? -17.512 101.475 8.460 1.00 19.66 395 ASN D N 1
ATOM 6688 C CA . ASN D 1 46 ? -18.072 101.373 9.813 1.00 20.23 395 ASN D CA 1
ATOM 6689 C C . ASN D 1 46 ? -19.319 100.483 9.893 1.00 20.16 395 ASN D C 1
ATOM 6690 O O . ASN D 1 46 ? -19.792 100.147 10.998 1.00 19.99 395 ASN D O 1
ATOM 6695 N N . PHE D 1 47 ? -19.856 100.091 8.736 1.00 20.34 396 PHE D N 1
ATOM 6696 C CA . PHE D 1 47 ? -20.866 99.039 8.701 1.00 20.13 396 PHE D CA 1
ATOM 6697 C C . PHE D 1 47 ? -20.132 97.733 8.931 1.00 20.65 396 PHE D C 1
ATOM 6698 O O . PHE D 1 47 ? -19.022 97.560 8.412 1.00 19.80 396 PHE D O 1
ATOM 6706 N N . PRO D 1 48 ? -20.722 96.818 9.738 1.00 21.16 397 PRO D N 1
ATOM 6707 C CA . PRO D 1 48 ? -20.033 95.547 10.008 1.00 22.26 397 PRO D CA 1
ATOM 6708 C C . PRO D 1 48 ? -19.875 94.677 8.766 1.00 23.81 397 PRO D C 1
ATOM 6709 O O . PRO D 1 48 ? -20.626 94.849 7.811 1.00 24.08 397 PRO D O 1
ATOM 6713 N N . ARG D 1 49 ? -18.924 93.741 8.799 1.00 25.70 398 ARG D N 1
ATOM 6714 C CA . ARG D 1 49 ? -18.644 92.839 7.671 1.00 27.61 398 ARG D CA 1
ATOM 6715 C C . ARG D 1 49 ? -19.841 91.967 7.263 1.00 28.41 398 ARG D C 1
ATOM 6716 O O . ARG D 1 49 ? -19.978 91.611 6.088 1.00 27.65 398 ARG D O 1
ATOM 6724 N N . SER D 1 50 ? -20.711 91.647 8.226 1.00 28.68 399 SER D N 1
ATOM 6725 C CA . SER D 1 50 ? -21.938 90.891 7.960 1.00 29.52 399 SER D CA 1
ATOM 6726 C C . SER D 1 50 ? -23.012 91.150 9.007 1.00 29.79 399 SER D C 1
ATOM 6727 O O . SER D 1 50 ? -22.744 91.751 10.041 1.00 29.84 399 SER D O 1
ATOM 6730 N N . LEU D 1 51 ? -24.237 90.725 8.707 1.00 30.33 400 LEU D N 1
ATOM 6731 C CA . LEU D 1 51 ? -25.321 90.671 9.681 1.00 30.73 400 LEU D CA 1
ATOM 6732 C C . LEU D 1 51 ? -25.636 89.199 9.985 1.00 32.00 400 LEU D C 1
ATOM 6733 O O . LEU D 1 51 ? -25.556 88.369 9.079 1.00 31.86 400 LEU D O 1
ATOM 6738 N N . PRO D 1 52 ? -26.020 88.877 11.245 1.00 33.34 401 PRO D N 1
ATOM 6739 C CA . PRO D 1 52 ? -26.452 87.510 11.597 1.00 34.52 401 PRO D CA 1
ATOM 6740 C C . PRO D 1 52 ? -27.643 87.067 10.749 1.00 36.22 401 PRO D C 1
ATOM 6741 O O . PRO D 1 52 ? -28.453 87.900 10.348 1.00 35.73 401 PRO D O 1
ATOM 6745 N N . ARG D 1 53 ? -27.772 85.769 10.494 1.00 38.51 402 ARG D N 1
ATOM 6746 C CA . ARG D 1 53 ? -28.926 85.281 9.733 1.00 41.29 402 ARG D CA 1
ATOM 6747 C C . ARG D 1 53 ? -30.221 85.409 10.535 1.00 42.53 402 ARG D C 1
ATOM 6748 O O . ARG D 1 53 ? -30.303 84.969 11.685 1.00 42.71 402 ARG D O 1
ATOM 6756 N N . ARG D 1 54 ? -31.216 86.040 9.921 1.00 44.15 403 ARG D N 1
ATOM 6757 C CA . ARG D 1 54 ? -32.513 86.281 10.549 1.00 45.52 403 ARG D CA 1
ATOM 6758 C C . ARG D 1 54 ? -33.530 85.347 9.871 1.00 46.71 403 ARG D C 1
ATOM 6759 O O . ARG D 1 54 ? -33.156 84.573 8.976 1.00 46.86 403 ARG D O 1
ATOM 6767 N N . SER D 1 55 ? -34.791 85.386 10.307 1.00 47.83 404 SER D N 1
ATOM 6768 C CA . SER D 1 55 ? -35.824 84.501 9.743 1.00 48.71 404 SER D CA 1
ATOM 6769 C C . SER D 1 55 ? -36.564 85.152 8.580 1.00 48.77 404 SER D C 1
ATOM 6770 O O . SER D 1 55 ? -36.630 84.596 7.477 1.00 49.08 404 SER D O 1
ATOM 6773 N N . ASN D 1 56 ? -37.124 86.330 8.840 1.00 48.80 405 ASN D N 1
ATOM 6774 C CA . ASN D 1 56 ? -37.871 87.080 7.837 1.00 48.64 405 ASN D CA 1
ATOM 6775 C C . ASN D 1 56 ? -36.976 88.037 7.041 1.00 48.11 405 ASN D C 1
ATOM 6776 O O . ASN D 1 56 ? -37.463 88.917 6.323 1.00 48.18 405 ASN D O 1
ATOM 6781 N N . GLY D 1 57 ? -35.663 87.857 7.177 1.00 47.36 406 GLY D N 1
ATOM 6782 C CA . GLY D 1 57 ? -34.690 88.614 6.390 1.00 46.30 406 GLY D CA 1
ATOM 6783 C C . GLY D 1 57 ? -34.193 89.910 7.014 1.00 45.23 406 GLY D C 1
ATOM 6784 O O . GLY D 1 57 ? -34.546 90.250 8.153 1.00 44.93 406 GLY D O 1
ATOM 6785 N N . ILE D 1 58 ? -33.385 90.629 6.229 1.00 44.19 407 ILE D N 1
ATOM 6786 C CA . ILE D 1 58 ? -32.700 91.871 6.624 1.00 43.03 407 ILE D CA 1
ATOM 6787 C C . ILE D 1 58 ? -33.632 92.982 7.155 1.00 42.34 407 ILE D C 1
ATOM 6788 O O . ILE D 1 58 ? -33.189 93.866 7.906 1.00 41.70 407 ILE D O 1
ATOM 6793 N N . LYS D 1 59 ? -34.906 92.934 6.767 1.00 41.26 408 LYS D N 1
ATOM 6794 C CA . LYS D 1 59 ? -35.865 93.984 7.119 1.00 40.77 408 LYS D CA 1
ATOM 6795 C C . LYS D 1 59 ? -36.120 94.092 8.626 1.00 39.68 408 LYS D C 1
ATOM 6796 O O . LYS D 1 59 ? -36.427 95.173 9.130 1.00 39.19 408 LYS D O 1
ATOM 6802 N N . ASP D 1 60 ? -35.976 92.979 9.340 1.00 38.86 409 ASP D N 1
ATOM 6803 C CA . ASP D 1 60 ? -36.232 92.970 10.789 1.00 38.38 409 ASP D CA 1
ATOM 6804 C C . ASP D 1 60 ? -35.089 93.557 11.648 1.00 37.30 409 ASP D C 1
ATOM 6805 O O . ASP D 1 60 ? -35.193 93.605 12.872 1.00 37.32 409 ASP D O 1
ATOM 6810 N N . PHE D 1 61 ? -34.011 94.024 11.015 1.00 35.59 410 PHE D N 1
ATOM 6811 C CA . PHE D 1 61 ? -32.945 94.723 11.741 1.00 33.82 410 PHE D CA 1
ATOM 6812 C C . PHE D 1 61 ? -33.254 96.188 12.013 1.00 33.56 410 PHE D C 1
ATOM 6813 O O . PHE D 1 61 ? -32.538 96.839 12.782 1.00 33.15 410 PHE D O 1
ATOM 6821 N N . GLU D 1 62 ? -34.299 96.717 11.381 1.00 33.68 411 GLU D N 1
ATOM 6822 C CA . GLU D 1 62 ? -34.494 98.166 11.377 1.00 34.38 411 GLU D CA 1
ATOM 6823 C C . GLU D 1 62 ? -34.621 98.746 12.787 1.00 33.35 411 GLU D C 1
ATOM 6824 O O . GLU D 1 62 ? -34.042 99.798 13.065 1.00 33.38 411 GLU D O 1
ATOM 6830 N N . ASN D 1 63 ? -35.319 98.027 13.672 1.00 31.96 412 ASN D N 1
ATOM 6831 C CA . ASN D 1 63 ? -35.451 98.425 15.080 1.00 31.57 412 ASN D CA 1
ATOM 6832 C C . ASN D 1 63 ? -34.455 97.766 16.038 1.00 30.29 412 ASN D C 1
ATOM 6833 O O . ASN D 1 63 ? -34.492 98.033 17.243 1.00 30.59 412 ASN D O 1
ATOM 6838 N N . ASP D 1 64 ? -33.572 96.928 15.495 1.00 28.21 413 ASP D N 1
ATOM 6839 C CA . ASP D 1 64 ? -32.615 96.150 16.292 1.00 27.28 413 ASP D CA 1
ATOM 6840 C C . ASP D 1 64 ? -31.227 96.226 15.643 1.00 26.39 413 ASP D C 1
ATOM 6841 O O . ASP D 1 64 ? -30.727 95.221 15.153 1.00 27.50 413 ASP D O 1
ATOM 6846 N N . PRO D 1 65 ? -30.611 97.429 15.613 1.00 25.65 414 PRO D N 1
ATOM 6847 C CA . PRO D 1 65 ? -29.402 97.631 14.838 1.00 24.37 414 PRO D CA 1
ATOM 6848 C C . PRO D 1 65 ? -28.208 96.901 15.456 1.00 23.50 414 PRO D C 1
ATOM 6849 O O . PRO D 1 65 ? -28.174 96.692 16.692 1.00 23.37 414 PRO D O 1
ATOM 6853 N N . PRO D 1 66 ? -27.265 96.465 14.605 1.00 21.44 415 PRO D N 1
ATOM 6854 C CA . PRO D 1 66 ? -26.008 95.871 15.051 1.00 20.03 415 PRO D CA 1
ATOM 6855 C C . PRO D 1 66 ? -24.998 96.911 15.523 1.00 18.68 415 PRO D C 1
ATOM 6856 O O . PRO D 1 66 ? -25.150 98.117 15.264 1.00 17.40 415 PRO D O 1
ATOM 6860 N N . LEU D 1 67 ? -23.959 96.435 16.206 1.00 17.54 416 LEU D N 1
ATOM 6861 C CA . LEU D 1 67 ? -22.777 97.243 16.450 1.00 16.98 416 LEU D CA 1
ATOM 6862 C C . LEU D 1 67 ? -22.118 97.606 15.134 1.00 17.93 416 LEU D C 1
ATOM 6863 O O . LEU D 1 67 ? -22.063 96.769 14.188 1.00 17.90 416 LEU D O 1
ATOM 6868 N N . SER D 1 68 ? -21.599 98.828 15.085 1.00 17.08 417 SER D N 1
ATOM 6869 C CA . SER D 1 68 ? -20.724 99.279 14.009 1.00 17.09 417 SER D CA 1
ATOM 6870 C C . SER D 1 68 ? -19.364 98.649 14.196 1.00 17.69 417 SER D C 1
ATOM 6871 O O . SER D 1 68 ? -19.085 98.076 15.248 1.00 16.56 417 SER D O 1
ATOM 6874 N N . SER D 1 69 ? -18.486 98.777 13.199 1.00 17.54 418 SER D N 1
ATOM 6875 C CA . SER D 1 69 ? -17.101 98.344 13.370 1.00 17.35 418 SER D CA 1
ATOM 6876 C C . SER D 1 69 ? -16.387 99.012 14.574 1.00 16.75 418 SER D C 1
ATOM 6877 O O . SER D 1 69 ? -15.593 98.374 15.276 1.00 16.58 418 SER D O 1
ATOM 6880 N N . CYS D 1 70 ? -16.644 100.300 14.787 1.00 16.96 419 CYS D N 1
ATOM 6881 C CA . CYS D 1 70 ? -16.057 101.032 15.894 1.00 17.16 419 CYS D CA 1
ATOM 6882 C C . CYS D 1 70 ? -16.623 100.448 17.207 1.00 16.37 419 CYS D C 1
ATOM 6883 O O . CYS D 1 70 ? -15.899 100.286 18.183 1.00 16.26 419 CYS D O 1
ATOM 6886 N N . GLY D 1 71 ? -17.914 100.141 17.204 1.00 16.88 420 GLY D N 1
ATOM 6887 C CA . GLY D 1 71 ? -18.589 99.523 18.365 1.00 17.03 420 GLY D CA 1
ATOM 6888 C C . GLY D 1 71 ? -17.984 98.174 18.711 1.00 17.69 420 GLY D C 1
ATOM 6889 O O . GLY D 1 71 ? -17.838 97.834 19.900 1.00 17.24 420 GLY D O 1
ATOM 6890 N N . ILE D 1 72 ? -17.602 97.407 17.685 1.00 17.45 421 ILE D N 1
ATOM 6891 C CA . ILE D 1 72 ? -16.913 96.125 17.915 1.00 18.02 421 ILE D CA 1
ATOM 6892 C C . ILE D 1 72 ? -15.530 96.385 18.529 1.00 18.29 421 ILE D C 1
ATOM 6893 O O . ILE D 1 72 ? -15.121 95.722 19.487 1.00 18.21 421 ILE D O 1
ATOM 6898 N N . PHE D 1 73 ? -14.815 97.366 17.986 1.00 18.23 422 PHE D N 1
ATOM 6899 C CA . PHE D 1 73 ? -13.498 97.732 18.518 1.00 18.17 422 PHE D CA 1
ATOM 6900 C C . PHE D 1 73 ? -13.615 98.171 19.982 1.00 17.77 422 PHE D C 1
ATOM 6901 O O . PHE D 1 73 ? -12.792 97.777 20.816 1.00 17.30 422 PHE D O 1
ATOM 6909 N N . GLN D 1 74 ? -14.635 98.962 20.294 1.00 16.97 423 GLN D N 1
ATOM 6910 C CA . GLN D 1 74 ? -14.827 99.388 21.681 1.00 17.18 423 GLN D CA 1
ATOM 6911 C C . GLN D 1 74 ? -15.038 98.198 22.613 1.00 16.68 423 GLN D C 1
ATOM 6912 O O . GLN D 1 74 ? -14.394 98.103 23.670 1.00 18.39 423 GLN D O 1
ATOM 6918 N N . ALA D 1 75 ? -15.924 97.292 22.225 1.00 16.54 424 ALA D N 1
ATOM 6919 C CA . ALA D 1 75 ? -16.256 96.132 23.063 1.00 17.00 424 ALA D CA 1
ATOM 6920 C C . ALA D 1 75 ? -15.047 95.239 23.264 1.00 17.92 424 ALA D C 1
ATOM 6921 O O . ALA D 1 75 ? -14.790 94.774 24.375 1.00 17.16 424 ALA D O 1
ATOM 6923 N N . ARG D 1 76 ? -14.277 95.019 22.188 1.00 17.93 425 ARG D N 1
ATOM 6924 C CA . ARG D 1 76 ? -13.082 94.175 22.276 1.00 18.79 425 ARG D CA 1
ATOM 6925 C C . ARG D 1 76 ? -11.992 94.825 23.124 1.00 18.20 425 ARG D C 1
ATOM 6926 O O . ARG D 1 76 ? -11.315 94.154 23.904 1.00 18.52 425 ARG D O 1
ATOM 6934 N N . LEU D 1 77 ? -11.816 96.135 22.970 1.00 17.88 426 LEU D N 1
ATOM 6935 C CA . LEU D 1 77 ? -10.853 96.883 23.792 1.00 18.23 426 LEU D CA 1
ATOM 6936 C C . LEU D 1 77 ? -11.172 96.826 25.291 1.00 17.38 426 LEU D C 1
ATOM 6937 O O . LEU D 1 77 ? -10.271 96.649 26.147 1.00 17.47 426 LEU D O 1
ATOM 6942 N N . ALA D 1 78 ? -12.447 96.999 25.609 1.00 17.32 427 ALA D N 1
ATOM 6943 C CA . ALA D 1 78 ? -12.931 96.837 26.979 1.00 17.57 427 ALA D CA 1
ATOM 6944 C C . ALA D 1 78 ? -12.740 95.413 27.517 1.00 17.78 427 ALA D C 1
ATOM 6945 O O . ALA D 1 78 ? -12.399 95.251 28.686 1.00 18.21 427 ALA D O 1
ATOM 6947 N N . GLY D 1 79 ? -13.019 94.405 26.685 1.00 18.68 428 GLY D N 1
ATOM 6948 C CA . GLY D 1 79 ? -12.864 92.980 27.071 1.00 18.74 428 GLY D CA 1
ATOM 6949 C C . GLY D 1 79 ? -11.399 92.622 27.284 1.00 19.96 428 GLY D C 1
ATOM 6950 O O . GLY D 1 79 ? -11.053 91.878 28.188 1.00 20.74 428 GLY D O 1
ATOM 6951 N N . GLU D 1 80 ? -10.531 93.159 26.439 1.00 20.28 429 GLU D N 1
ATOM 6952 C CA . GLU D 1 80 ? -9.081 93.015 26.633 1.00 20.49 429 GLU D CA 1
ATOM 6953 C C . GLU D 1 80 ? -8.597 93.649 27.974 1.00 20.87 429 GLU D C 1
ATOM 6954 O O . GLU D 1 80 ? -7.770 93.060 28.705 1.00 20.41 429 GLU D O 1
ATOM 6960 N N . ALA D 1 81 ? -9.082 94.849 28.286 1.00 20.37 430 ALA D N 1
ATOM 6961 C CA . ALA D 1 81 ? -8.759 95.505 29.562 1.00 20.68 430 ALA D CA 1
ATOM 6962 C C . ALA D 1 81 ? -9.312 94.723 30.758 1.00 21.17 430 ALA D C 1
ATOM 6963 O O . ALA D 1 81 ? -8.693 94.674 31.830 1.00 21.28 430 ALA D O 1
ATOM 6965 N N . LEU D 1 82 ? -10.484 94.119 30.577 1.00 21.53 431 LEU D N 1
ATOM 6966 C CA . LEU D 1 82 ? -11.070 93.254 31.594 1.00 21.86 431 LEU D CA 1
ATOM 6967 C C . LEU D 1 82 ? -10.221 92.006 31.879 1.00 22.64 431 LEU D C 1
ATOM 6968 O O . LEU D 1 82 ? -10.075 91.606 33.045 1.00 22.16 431 LEU D O 1
ATOM 6973 N N . LEU D 1 83 ? -9.661 91.403 30.827 1.00 22.56 432 LEU D N 1
ATOM 6974 C CA . LEU D 1 83 ? -8.708 90.288 30.999 1.00 22.78 432 LEU D CA 1
ATOM 6975 C C . LEU D 1 83 ? -7.499 90.762 31.800 1.00 22.73 432 LEU D C 1
ATOM 6976 O O . LEU D 1 83 ? -7.144 90.163 32.812 1.00 22.35 432 LEU D O 1
ATOM 6981 N N . ASP D 1 84 ? -6.896 91.858 31.353 1.00 23.16 433 ASP D N 1
ATOM 6982 C CA . ASP D 1 84 ? -5.720 92.420 32.013 1.00 23.62 433 ASP D CA 1
ATOM 6983 C C . ASP D 1 84 ? -5.936 92.861 33.457 1.00 24.03 433 ASP D C 1
ATOM 6984 O O . ASP D 1 84 ? -4.964 92.987 34.223 1.00 24.20 433 ASP D O 1
ATOM 6989 N N . SER D 1 85 ? -7.198 93.094 33.826 1.00 23.20 434 SER D N 1
ATOM 6990 C CA . SER D 1 85 ? -7.550 93.554 35.163 1.00 23.32 434 SER D CA 1
ATOM 6991 C C . SER D 1 85 ? -7.444 92.462 36.226 1.00 23.90 434 SER D C 1
ATOM 6992 O O . SER D 1 85 ? -7.359 92.765 37.412 1.00 23.85 434 SER D O 1
ATOM 6995 N N . GLY D 1 86 ? -7.442 91.199 35.800 1.00 24.51 435 GLY D N 1
ATOM 6996 C CA . GLY D 1 86 ? -7.389 90.077 36.731 1.00 25.06 435 GLY D CA 1
ATOM 6997 C C . GLY D 1 86 ? -8.688 89.642 37.393 1.00 25.91 435 GLY D C 1
ATOM 6998 O O . GLY D 1 86 ? -8.700 88.643 38.118 1.00 26.01 435 GLY D O 1
ATOM 6999 N N . VAL D 1 87 ? -9.783 90.369 37.168 1.00 26.35 436 VAL D N 1
ATOM 7000 C CA . VAL D 1 87 ? -11.072 90.003 37.795 1.00 26.88 436 VAL D CA 1
ATOM 7001 C C . VAL D 1 87 ? -11.615 88.672 37.278 1.00 27.08 436 VAL D C 1
ATOM 7002 O O . VAL D 1 87 ? -11.402 88.298 36.123 1.00 26.96 436 VAL D O 1
ATOM 7006 N N . ARG D 1 88 ? -12.309 87.959 38.151 1.00 27.73 437 ARG D N 1
ATOM 7007 C CA . ARG D 1 88 ? -12.867 86.674 37.796 1.00 28.36 437 ARG D CA 1
ATOM 7008 C C . ARG D 1 88 ? -14.293 86.889 37.334 1.00 27.52 437 ARG D C 1
ATOM 7009 O O . ARG D 1 88 ? -15.165 87.174 38.145 1.00 27.87 437 ARG D O 1
ATOM 7017 N N . VAL D 1 89 ? -14.525 86.762 36.034 1.00 26.65 438 VAL D N 1
ATOM 7018 C CA . VAL D 1 89 ? -15.883 86.880 35.486 1.00 25.82 438 VAL D CA 1
ATOM 7019 C C . VAL D 1 89 ? -16.529 85.502 35.478 1.00 25.23 438 VAL D C 1
ATOM 7020 O O . VAL D 1 89 ? -15.978 84.536 34.955 1.00 23.82 438 VAL D O 1
ATOM 7024 N N . THR D 1 90 ? -17.730 85.445 36.032 1.00 24.12 439 THR D N 1
ATOM 7025 C CA . THR D 1 90 ? -18.322 84.208 36.445 1.00 23.98 439 THR D CA 1
ATOM 7026 C C . THR D 1 90 ? -19.714 83.968 35.792 1.00 23.02 439 THR D C 1
ATOM 7027 O O . THR D 1 90 ? -20.202 82.835 35.712 1.00 21.60 439 THR D O 1
ATOM 7031 N N . ALA D 1 91 ? -20.322 85.051 35.292 1.00 21.58 440 ALA D N 1
ATOM 7032 C CA . ALA D 1 91 ? -21.623 85.009 34.630 1.00 21.18 440 ALA D CA 1
ATOM 7033 C C . ALA D 1 91 ? -21.805 86.274 33.779 1.00 20.62 440 ALA D C 1
ATOM 7034 O O . ALA D 1 91 ? -21.170 87.294 34.025 1.00 19.81 440 ALA D O 1
ATOM 7036 N N . VAL D 1 92 ? -22.681 86.176 32.777 1.00 20.39 441 VAL D N 1
ATOM 7037 C CA . VAL D 1 92 ? -22.992 87.278 31.891 1.00 20.00 441 VAL D CA 1
ATOM 7038 C C . VAL D 1 92 ? -24.488 87.265 31.562 1.00 19.99 441 VAL D C 1
ATOM 7039 O O . VAL D 1 92 ? -25.034 86.239 31.102 1.00 19.34 441 VAL D O 1
ATOM 7043 N N . PHE D 1 93 ? -25.136 88.405 31.797 1.00 19.43 442 PHE D N 1
ATOM 7044 C CA . PHE D 1 93 ? -26.524 88.637 31.370 1.00 19.68 442 PHE D CA 1
ATOM 7045 C C . PHE D 1 93 ? -26.527 89.770 30.357 1.00 19.28 442 PHE D C 1
ATOM 7046 O O . PHE D 1 93 ? -25.717 90.695 30.460 1.00 18.90 442 PHE D O 1
ATOM 7054 N N . ALA D 1 94 ? -27.448 89.701 29.393 1.00 18.64 443 ALA D N 1
ATOM 7055 C CA . ALA D 1 94 ? -27.572 90.737 28.377 1.00 18.75 443 ALA D CA 1
ATOM 7056 C C . ALA D 1 94 ? -29.040 91.022 28.052 1.00 19.29 443 ALA D C 1
ATOM 7057 O O . ALA D 1 94 ? -29.909 90.121 28.093 1.00 19.02 443 ALA D O 1
ATOM 7059 N N . SER D 1 95 ? -29.300 92.283 27.744 1.00 18.53 444 SER D N 1
ATOM 7060 C CA . SER D 1 95 ? -30.527 92.713 27.118 1.00 19.06 444 SER D CA 1
ATOM 7061 C C . SER D 1 95 ? -30.680 91.945 25.817 1.00 19.69 444 SER D C 1
ATOM 7062 O O . SER D 1 95 ? -29.681 91.600 25.181 1.00 20.10 444 SER D O 1
ATOM 7065 N N . PRO D 1 96 ? -31.935 91.664 25.410 1.00 20.26 445 PRO D N 1
ATOM 7066 C CA . PRO D 1 96 ? -32.177 90.959 24.136 1.00 20.32 445 PRO D CA 1
ATOM 7067 C C . PRO D 1 96 ? -31.821 91.736 22.870 1.00 20.00 445 PRO D C 1
ATOM 7068 O O . PRO D 1 96 ? -31.852 91.151 21.776 1.00 20.67 445 PRO D O 1
ATOM 7072 N N . ALA D 1 97 ? -31.545 93.032 22.986 1.00 19.53 446 ALA D N 1
ATOM 7073 C CA . ALA D 1 97 ? -31.099 93.824 21.828 1.00 19.03 446 ALA D CA 1
ATOM 7074 C C . ALA D 1 97 ? -29.798 93.258 21.228 1.00 18.98 446 ALA D C 1
ATOM 7075 O O . ALA D 1 97 ? -28.843 92.933 21.951 1.00 18.78 446 ALA D O 1
ATOM 7077 N N . LEU D 1 98 ? -29.761 93.141 19.907 1.00 18.59 447 LEU D N 1
ATOM 7078 C CA . LEU D 1 98 ? -28.583 92.619 19.209 1.00 18.54 447 LEU D CA 1
ATOM 7079 C C . LEU D 1 98 ? -27.290 93.306 19.628 1.00 17.91 447 LEU D C 1
ATOM 7080 O O . LEU D 1 98 ? -26.299 92.635 19.872 1.00 18.11 447 LEU D O 1
ATOM 7085 N N . ARG D 1 99 ? -27.313 94.639 19.691 1.00 17.93 448 ARG D N 1
ATOM 7086 C CA . ARG D 1 99 ? -26.151 95.425 20.083 1.00 17.63 448 ARG D CA 1
ATOM 7087 C C . ARG D 1 99 ? -25.601 95.013 21.455 1.00 17.69 448 ARG D C 1
ATOM 7088 O O . ARG D 1 99 ? -24.399 95.121 21.713 1.00 18.04 448 ARG D O 1
ATOM 7096 N N . CYS D 1 100 ? -26.496 94.552 22.332 1.00 17.61 449 CYS D N 1
ATOM 7097 C CA . CYS D 1 100 ? -26.101 94.154 23.686 1.00 17.44 449 CYS D CA 1
ATOM 7098 C C . CYS D 1 100 ? -25.570 92.733 23.696 1.00 16.88 449 CYS D C 1
ATOM 7099 O O . CYS D 1 100 ? -24.527 92.442 24.273 1.00 17.19 449 CYS D O 1
ATOM 7102 N N . VAL D 1 101 ? -26.272 91.828 23.036 1.00 17.29 450 VAL D N 1
ATOM 7103 C CA . VAL D 1 101 ? -25.770 90.447 22.924 1.00 18.09 450 VAL D CA 1
ATOM 7104 C C . VAL D 1 101 ? -24.387 90.411 22.204 1.00 18.76 450 VAL D C 1
ATOM 7105 O O . VAL D 1 101 ? -23.484 89.663 22.609 1.00 18.39 450 VAL D O 1
ATOM 7109 N N . GLN D 1 102 ? -24.235 91.209 21.140 1.00 18.04 451 GLN D N 1
ATOM 7110 C CA . GLN D 1 102 ? -22.952 91.314 20.432 1.00 17.95 451 GLN D CA 1
ATOM 7111 C C . GLN D 1 102 ? -21.822 91.853 21.333 1.00 17.52 451 GLN D C 1
ATOM 7112 O O . GLN D 1 102 ? -20.704 91.342 21.296 1.00 17.47 451 GLN D O 1
ATOM 7118 N N . THR D 1 103 ? -22.114 92.897 22.106 1.00 16.35 452 THR D N 1
ATOM 7119 C CA . THR D 1 103 ? -21.121 93.457 23.031 1.00 17.16 452 THR D CA 1
ATOM 7120 C C . THR D 1 103 ? -20.664 92.400 24.045 1.00 17.68 452 THR D C 1
ATOM 7121 O O . THR D 1 103 ? -19.472 92.225 24.273 1.00 18.65 452 THR D O 1
ATOM 7125 N N . ALA D 1 104 ? -21.620 91.701 24.639 1.00 17.16 453 ALA D N 1
ATOM 7126 C CA . ALA D 1 104 ? -21.330 90.601 25.557 1.00 17.64 453 ALA D CA 1
ATOM 7127 C C . ALA D 1 104 ? -20.420 89.544 24.921 1.00 18.17 453 ALA D C 1
ATOM 7128 O O . ALA D 1 104 ? -19.429 89.137 25.526 1.00 18.38 453 ALA D O 1
ATOM 7130 N N . LYS D 1 105 ? -20.732 89.122 23.699 1.00 18.67 454 LYS D N 1
ATOM 7131 C CA . LYS D 1 105 ? -19.909 88.117 23.000 1.00 19.85 454 LYS D CA 1
ATOM 7132 C C . LYS D 1 105 ? -18.465 88.565 22.758 1.00 18.73 454 LYS D C 1
ATOM 7133 O O . LYS D 1 105 ? -17.545 87.790 22.987 1.00 19.33 454 LYS D O 1
ATOM 7139 N N . HIS D 1 106 ? -18.274 89.805 22.294 1.00 18.71 455 HIS D N 1
ATOM 7140 C CA . HIS D 1 106 ? -16.933 90.339 22.014 1.00 19.07 455 HIS D CA 1
ATOM 7141 C C . HIS D 1 106 ? -16.086 90.446 23.271 1.00 19.57 455 HIS D C 1
ATOM 7142 O O . HIS D 1 106 ? -14.868 90.221 23.233 1.00 19.47 455 HIS D O 1
ATOM 7149 N N . ILE D 1 107 ? -16.732 90.797 24.381 1.00 18.50 456 ILE D N 1
ATOM 7150 C CA . ILE D 1 107 ? -16.043 90.890 25.666 1.00 19.14 456 ILE D CA 1
ATOM 7151 C C . ILE D 1 107 ? -15.611 89.506 26.116 1.00 18.91 456 ILE D C 1
ATOM 7152 O O . ILE D 1 107 ? -14.488 89.315 26.575 1.00 19.48 456 ILE D O 1
ATOM 7157 N N . LEU D 1 108 ? -16.513 88.544 25.986 1.00 19.17 457 LEU D N 1
ATOM 7158 C CA . LEU D 1 108 ? -16.219 87.187 26.426 1.00 20.00 457 LEU D CA 1
ATOM 7159 C C . LEU D 1 108 ? -15.128 86.590 25.547 1.00 20.38 457 LEU D C 1
ATOM 7160 O O . LEU D 1 108 ? -14.262 85.868 26.038 1.00 20.36 457 LEU D O 1
ATOM 7165 N N . GLU D 1 109 ? -15.168 86.899 24.253 1.00 21.05 458 GLU D N 1
ATOM 7166 C CA . GLU D 1 109 ? -14.111 86.450 23.337 1.00 22.16 458 GLU D CA 1
ATOM 7167 C C . GLU D 1 109 ? -12.732 86.913 23.825 1.00 21.83 458 GLU D C 1
ATOM 7168 O O . GLU D 1 109 ? -11.783 86.132 23.853 1.00 21.99 458 GLU D O 1
ATOM 7174 N N . GLU D 1 110 ? -12.632 88.171 24.242 1.00 21.78 459 GLU D N 1
ATOM 7175 C CA . GLU D 1 110 ? -11.381 88.728 24.770 1.00 22.26 459 GLU D CA 1
ATOM 7176 C C . GLU D 1 110 ? -10.959 88.149 26.132 1.00 22.37 459 GLU D C 1
ATOM 7177 O O . GLU D 1 110 ? -9.776 88.055 26.447 1.00 22.20 459 GLU D O 1
ATOM 7183 N N . LEU D 1 111 ? -11.946 87.774 26.937 1.00 22.17 460 LEU D N 1
ATOM 7184 C CA . LEU D 1 111 ? -11.748 87.071 28.191 1.00 22.61 460 LEU D CA 1
ATOM 7185 C C . LEU D 1 111 ? -11.379 85.591 27.998 1.00 23.14 460 LEU D C 1
ATOM 7186 O O . LEU D 1 111 ? -10.984 84.910 28.950 1.00 23.01 460 LEU D O 1
ATOM 7191 N N . LYS D 1 112 ? -11.532 85.111 26.766 1.00 23.75 461 LYS D N 1
ATOM 7192 C CA . LYS D 1 112 ? -11.408 83.685 26.419 1.00 25.21 461 LYS D CA 1
ATOM 7193 C C . LYS D 1 112 ? -12.408 82.787 27.160 1.00 25.70 461 LYS D C 1
ATOM 7194 O O . LYS D 1 112 ? -12.122 81.619 27.515 1.00 25.19 461 LYS D O 1
ATOM 7200 N N . LEU D 1 113 ? -13.605 83.326 27.368 1.00 25.36 462 LEU D N 1
ATOM 7201 C CA . LEU D 1 113 ? -14.643 82.596 28.078 1.00 25.60 462 LEU D CA 1
ATOM 7202 C C . LEU D 1 113 ? -15.892 82.358 27.222 1.00 25.93 462 LEU D C 1
ATOM 7203 O O . LEU D 1 113 ? -16.900 81.873 27.728 1.00 25.53 462 LEU D O 1
ATOM 7208 N N . GLU D 1 114 ? -15.826 82.694 25.934 1.00 26.83 463 GLU D N 1
ATOM 7209 C CA . GLU D 1 114 ? -16.994 82.581 25.056 1.00 28.92 463 GLU D CA 1
ATOM 7210 C C . GLU D 1 114 ? -17.546 81.161 24.951 1.00 29.40 463 GLU D C 1
ATOM 7211 O O . GLU D 1 114 ? -18.742 80.975 24.723 1.00 29.60 463 GLU D O 1
ATOM 7217 N N . LYS D 1 115 ? -16.675 80.167 25.109 1.00 29.81 464 LYS D N 1
ATOM 7218 C CA . LYS D 1 115 ? -17.107 78.769 25.098 1.00 30.91 464 LYS D CA 1
ATOM 7219 C C . LYS D 1 115 ? -17.514 78.305 26.490 1.00 30.42 464 LYS D C 1
ATOM 7220 O O . LYS D 1 115 ? -18.320 77.391 26.626 1.00 31.15 464 LYS D O 1
ATOM 7226 N N . LYS D 1 116 ? -16.971 78.948 27.521 1.00 30.28 465 LYS D N 1
ATOM 7227 C CA . LYS D 1 116 ? -17.187 78.519 28.912 1.00 30.18 465 LYS D CA 1
ATOM 7228 C C . LYS D 1 116 ? -18.485 79.091 29.516 1.00 29.84 465 LYS D C 1
ATOM 7229 O O . LYS D 1 116 ? -19.271 78.361 30.128 1.00 29.81 465 LYS D O 1
ATOM 7235 N N . LEU D 1 117 ? -18.700 80.393 29.327 1.00 28.74 466 LEU D N 1
ATOM 7236 C CA . LEU D 1 117 ? -19.857 81.092 29.886 1.00 27.83 466 LEU D CA 1
ATOM 7237 C C . LEU D 1 117 ? -20.911 81.342 28.820 1.00 27.68 466 LEU D C 1
ATOM 7238 O O . LEU D 1 117 ? -20.616 81.935 27.778 1.00 28.87 466 LEU D O 1
ATOM 7243 N N . LYS D 1 118 ? -22.143 80.923 29.093 1.00 27.16 467 LYS D N 1
ATOM 7244 C CA . LYS D 1 118 ? -23.263 81.175 28.183 1.00 26.80 467 LYS D CA 1
ATOM 7245 C C . LYS D 1 118 ? -23.934 82.499 28.562 1.00 26.08 467 LYS D C 1
ATOM 7246 O O . LYS D 1 118 ? -24.020 82.846 29.745 1.00 27.20 467 LYS D O 1
ATOM 7252 N N . ILE D 1 119 ? -24.393 83.234 27.556 1.00 24.97 468 ILE D N 1
ATOM 7253 C CA . ILE D 1 119 ? -25.020 84.531 27.750 1.00 23.38 468 ILE D CA 1
ATOM 7254 C C . ILE D 1 119 ? -26.486 84.325 28.118 1.00 23.59 468 ILE D C 1
ATOM 7255 O O . ILE D 1 119 ? -27.263 83.760 27.345 1.00 23.38 468 ILE D O 1
ATOM 7260 N N . ARG D 1 120 ? -26.865 84.799 29.292 1.00 22.81 469 ARG D N 1
ATOM 7261 C CA . ARG D 1 120 ? -28.253 84.738 29.708 1.00 23.06 469 ARG D CA 1
ATOM 7262 C C . ARG D 1 120 ? -28.980 85.978 29.223 1.00 22.24 469 ARG D C 1
ATOM 7263 O O . ARG D 1 120 ? -28.650 87.103 29.587 1.00 21.45 469 ARG D O 1
ATOM 7271 N N . VAL D 1 121 ? -29.942 85.768 28.336 1.00 22.19 470 VAL D N 1
ATOM 7272 C CA . VAL D 1 121 ? -30.708 86.873 27.772 1.00 21.79 470 VAL D CA 1
ATOM 7273 C C . VAL D 1 121 ? -31.863 87.205 28.712 1.00 21.92 470 VAL D C 1
ATOM 7274 O O . VAL D 1 121 ? -32.647 86.324 29.079 1.00 21.62 470 VAL D O 1
ATOM 7278 N N . GLU D 1 122 ? -31.978 88.478 29.091 1.00 20.27 471 GLU D N 1
ATOM 7279 C CA . GLU D 1 122 ? -32.934 88.895 30.099 1.00 19.54 471 GLU D CA 1
ATOM 7280 C C . GLU D 1 122 ? -33.718 90.112 29.628 1.00 19.39 471 GLU D C 1
ATOM 7281 O O . GLU D 1 122 ? -33.232 91.230 29.788 1.00 18.81 471 GLU D O 1
ATOM 7287 N N . PRO D 1 123 ? -34.901 89.903 29.014 1.00 19.24 472 PRO D N 1
ATOM 7288 C CA . PRO D 1 123 ? -35.700 91.045 28.584 1.00 20.23 472 PRO D CA 1
ATOM 7289 C C . PRO D 1 123 ? -36.065 92.039 29.717 1.00 20.68 472 PRO D C 1
ATOM 7290 O O . PRO D 1 123 ? -36.347 93.199 29.431 1.00 20.91 472 PRO D O 1
ATOM 7294 N N . GLY D 1 124 ? -36.007 91.604 30.978 1.00 20.68 473 GLY D N 1
ATOM 7295 C CA . GLY D 1 124 ? -36.233 92.502 32.116 1.00 20.99 473 GLY D CA 1
ATOM 7296 C C . GLY D 1 124 ? -35.220 93.637 32.249 1.00 21.47 473 GLY D C 1
ATOM 7297 O O . GLY D 1 124 ? -35.417 94.562 33.031 1.00 21.80 473 GLY D O 1
ATOM 7298 N N . ILE D 1 125 ? -34.112 93.544 31.525 1.00 21.37 474 ILE D N 1
ATOM 7299 C CA . ILE D 1 125 ? -33.131 94.645 31.479 1.00 22.31 474 ILE D CA 1
ATOM 7300 C C . ILE D 1 125 ? -33.067 95.313 30.095 1.00 21.61 474 ILE D C 1
ATOM 7301 O O . ILE D 1 125 ? -32.116 96.060 29.781 1.00 22.01 474 ILE D O 1
ATOM 7306 N N . PHE D 1 126 ? -34.096 95.064 29.285 1.00 21.30 475 PHE D N 1
ATOM 7307 C CA . PHE D 1 126 ? -34.219 95.731 27.998 1.00 20.19 475 PHE D CA 1
ATOM 7308 C C . PHE D 1 126 ? -34.382 97.228 28.257 1.00 20.50 475 PHE D C 1
ATOM 7309 O O . PHE D 1 126 ? -34.688 97.654 29.381 1.00 20.39 475 PHE D O 1
ATOM 7317 N N . GLU D 1 127 ? -34.193 98.033 27.225 1.00 20.70 476 GLU D N 1
ATOM 7318 C CA . GLU D 1 127 ? -34.368 99.472 27.333 1.00 20.65 476 GLU D CA 1
ATOM 7319 C C . GLU D 1 127 ? -35.784 99.826 27.793 1.00 20.89 476 GLU D C 1
ATOM 7320 O O . GLU D 1 127 ? -36.723 99.069 27.564 1.00 21.33 476 GLU D O 1
ATOM 7326 N N . TRP D 1 128 ? -35.948 100.984 28.425 1.00 20.40 477 TRP D N 1
ATOM 7327 C CA . TRP D 1 128 ? -37.284 101.486 28.719 1.00 20.27 477 TRP D CA 1
ATOM 7328 C C . TRP D 1 128 ? -38.068 101.600 27.411 1.00 20.12 477 TRP D C 1
ATOM 7329 O O . TRP D 1 128 ? -37.580 102.202 26.456 1.00 18.56 477 TRP D O 1
ATOM 7340 N N . MET D 1 129 ? -39.259 100.985 27.362 1.00 20.39 478 MET D N 1
ATOM 7341 C CA . MET D 1 129 ? -40.041 100.885 26.127 1.00 20.51 478 MET D CA 1
ATOM 7342 C C . MET D 1 129 ? -40.480 102.240 25.554 1.00 21.01 478 MET D C 1
ATOM 7343 O O . MET D 1 129 ? -40.743 102.348 24.348 1.00 21.74 478 MET D O 1
ATOM 7348 N N . LYS D 1 130 ? -40.548 103.253 26.410 1.00 21.00 479 LYS D N 1
ATOM 7349 C CA . LYS D 1 130 ? -40.758 104.658 26.009 1.00 22.36 479 LYS D CA 1
ATOM 7350 C C . LYS D 1 130 ? -39.792 105.086 24.897 1.00 22.67 479 LYS D C 1
ATOM 7351 O O . LYS D 1 130 ? -40.152 105.859 23.996 1.00 22.58 479 LYS D O 1
ATOM 7357 N N . TRP D 1 131 ? -38.578 104.551 24.936 1.00 22.95 480 TRP D N 1
ATOM 7358 C CA . TRP D 1 131 ? -37.533 104.984 24.028 1.00 23.92 480 TRP D CA 1
ATOM 7359 C C . TRP D 1 131 ? -37.264 103.978 22.907 1.00 25.66 480 TRP D C 1
ATOM 7360 O O . TRP D 1 131 ? -36.242 104.053 22.239 1.00 26.80 480 TRP D O 1
ATOM 7371 N N . GLU D 1 132 ? -38.183 103.036 22.709 1.00 27.14 481 GLU D N 1
ATOM 7372 C CA . GLU D 1 132 ? -38.044 102.019 21.667 1.00 28.49 481 GLU D CA 1
ATOM 7373 C C . GLU D 1 132 ? -39.324 101.982 20.834 1.00 30.07 481 GLU D C 1
ATOM 7374 O O . GLU D 1 132 ? -40.381 102.415 21.291 1.00 30.22 481 GLU D O 1
ATOM 7380 N N . ALA D 1 133 ? -39.226 101.458 19.614 1.00 32.08 482 ALA D N 1
ATOM 7381 C CA . ALA D 1 133 ? -40.390 101.263 18.748 1.00 33.62 482 ALA D CA 1
ATOM 7382 C C . ALA D 1 133 ? -41.412 100.320 19.392 1.00 34.57 482 ALA D C 1
ATOM 7383 O O . ALA D 1 133 ? -41.037 99.403 20.119 1.00 35.13 482 ALA D O 1
ATOM 7385 N N . SER D 1 134 ? -42.697 100.531 19.113 1.00 35.76 483 SER D N 1
ATOM 7386 C CA . SER D 1 134 ? -43.750 99.705 19.738 1.00 37.00 483 SER D CA 1
ATOM 7387 C C . SER D 1 134 ? -43.658 98.241 19.307 1.00 37.69 483 SER D C 1
ATOM 7388 O O . SER D 1 134 ? -44.033 97.339 20.051 1.00 38.15 483 SER D O 1
ATOM 7391 N N . LYS D 1 135 ? -43.119 98.029 18.109 1.00 38.74 484 LYS D N 1
ATOM 7392 C CA . LYS D 1 135 ? -42.941 96.710 17.496 1.00 39.71 484 LYS D CA 1
ATOM 7393 C C . LYS D 1 135 ? -41.565 96.067 17.766 1.00 40.05 484 LYS D C 1
ATOM 7394 O O . LYS D 1 135 ? -41.292 94.955 17.290 1.00 40.11 484 LYS D O 1
ATOM 7400 N N . ALA D 1 136 ? -40.713 96.753 18.536 1.00 40.49 485 ALA D N 1
ATOM 7401 C CA . ALA D 1 136 ? -39.349 96.272 18.821 1.00 40.75 485 ALA D CA 1
ATOM 7402 C C . ALA D 1 136 ? -39.295 94.846 19.364 1.00 40.95 485 ALA D C 1
ATOM 7403 O O . ALA D 1 136 ? -38.515 94.039 18.874 1.00 40.99 485 ALA D O 1
ATOM 7405 N N . THR D 1 137 ? -40.132 94.534 20.352 1.00 41.19 486 THR D N 1
ATOM 7406 C CA . THR D 1 137 ? -40.143 93.203 20.971 1.00 41.89 486 THR D CA 1
ATOM 7407 C C . THR D 1 137 ? -40.501 92.104 19.975 1.00 41.93 486 THR D C 1
ATOM 7408 O O . THR D 1 137 ? -40.095 90.946 20.136 1.00 42.15 486 THR D O 1
ATOM 7412 N N . LEU D 1 138 ? -41.252 92.488 18.947 1.00 41.84 487 LEU D N 1
ATOM 7413 C CA . LEU D 1 138 ? -41.709 91.568 17.905 1.00 42.32 487 LEU D CA 1
ATOM 7414 C C . LEU D 1 138 ? -40.567 91.175 16.980 1.00 42.00 487 LEU D C 1
ATOM 7415 O O . LEU D 1 138 ? -40.720 90.314 16.106 1.00 42.41 487 LEU D O 1
ATOM 7420 N N . THR D 1 139 ? -39.415 91.796 17.199 1.00 41.20 488 THR D N 1
ATOM 7421 C CA . THR D 1 139 ? -38.338 91.769 16.236 1.00 40.65 488 THR D CA 1
ATOM 7422 C C . THR D 1 139 ? -36.992 91.325 16.797 1.00 39.49 488 THR D C 1
ATOM 7423 O O . THR D 1 139 ? -36.043 91.167 16.034 1.00 39.86 488 THR D O 1
ATOM 7427 N N . PHE D 1 140 ? -36.915 91.082 18.105 1.00 37.80 489 PHE D N 1
ATOM 7428 C CA . PHE D 1 140 ? -35.697 90.499 18.671 1.00 36.47 489 PHE D CA 1
ATOM 7429 C C . PHE D 1 140 ? -35.357 89.210 17.937 1.00 36.01 489 PHE D C 1
ATOM 7430 O O . PHE D 1 140 ? -36.246 88.456 17.530 1.00 35.70 489 PHE D O 1
ATOM 7438 N N . LEU D 1 141 ? -34.067 88.959 17.777 1.00 35.55 490 LEU D N 1
ATOM 7439 C CA . LEU D 1 141 ? -33.625 87.647 17.371 1.00 35.13 490 LEU D CA 1
ATOM 7440 C C . LEU D 1 141 ? -34.075 86.648 18.420 1.00 34.63 490 LEU D C 1
ATOM 7441 O O . LEU D 1 141 ? -34.053 86.935 19.624 1.00 34.15 490 LEU D O 1
ATOM 7446 N N . THR D 1 142 ? -34.517 85.481 17.958 1.00 34.34 491 THR D N 1
ATOM 7447 C CA . THR D 1 142 ? -34.835 84.380 18.852 1.00 33.60 491 THR D CA 1
ATOM 7448 C C . THR D 1 142 ? -33.532 83.794 19.409 1.00 33.75 491 THR D C 1
ATOM 7449 O O . THR D 1 142 ? -32.448 83.970 18.824 1.00 33.05 491 THR D O 1
ATOM 7453 N N . LEU D 1 143 ? -33.642 83.089 20.527 1.00 33.28 492 LEU D N 1
ATOM 7454 C CA . LEU D 1 143 ? -32.495 82.384 21.084 1.00 33.67 492 LEU D CA 1
ATOM 7455 C C . LEU D 1 143 ? -31.902 81.412 20.064 1.00 33.71 492 LEU D C 1
ATOM 7456 O O . LEU D 1 143 ? -30.685 81.254 19.990 1.00 33.33 492 LEU D O 1
ATOM 7461 N N . GLU D 1 144 ? -32.776 80.781 19.274 1.00 33.83 493 GLU D N 1
ATOM 7462 C CA . GLU D 1 144 ? -32.384 79.807 18.253 1.00 33.99 493 GLU D CA 1
ATOM 7463 C C . GLU D 1 144 ? -31.560 80.468 17.170 1.00 33.74 493 GLU D C 1
ATOM 7464 O O . GLU D 1 144 ? -30.491 79.973 16.811 1.00 33.56 493 GLU D O 1
ATOM 7470 N N . GLU D 1 145 ? -32.065 81.595 16.668 1.00 33.39 494 GLU D N 1
ATOM 7471 C CA . GLU D 1 145 ? -31.359 82.418 15.690 1.00 33.35 494 GLU D CA 1
ATOM 7472 C C . GLU D 1 145 ? -30.045 82.944 16.243 1.00 33.10 494 GLU D C 1
ATOM 7473 O O . GLU D 1 145 ? -29.050 82.992 15.519 1.00 33.55 494 GLU D O 1
ATOM 7479 N N . LEU D 1 146 ? -30.032 83.335 17.517 1.00 32.59 495 LEU D N 1
ATOM 7480 C CA . LEU D 1 146 ? -28.773 83.708 18.163 1.00 32.25 495 LEU D CA 1
ATOM 7481 C C . LEU D 1 146 ? -27.789 82.534 18.225 1.00 32.25 495 LEU D C 1
ATOM 7482 O O . LEU D 1 146 ? -26.629 82.682 17.842 1.00 30.91 495 LEU D O 1
ATOM 7487 N N . LYS D 1 147 ? -28.253 81.373 18.688 1.00 32.87 496 LYS D N 1
ATOM 7488 C CA . LYS D 1 147 ? -27.416 80.161 18.681 1.00 34.15 496 LYS D CA 1
ATOM 7489 C C . LYS D 1 147 ? -26.913 79.863 17.254 1.00 34.71 496 LYS D C 1
ATOM 7490 O O . LYS D 1 147 ? -25.720 79.639 17.045 1.00 34.57 496 LYS D O 1
ATOM 7496 N N . GLU D 1 148 ? -27.829 79.903 16.282 1.00 35.64 497 GLU D N 1
ATOM 7497 C CA . GLU D 1 148 ? -27.501 79.722 14.858 1.00 36.93 497 GLU D CA 1
ATOM 7498 C C . GLU D 1 148 ? -26.357 80.629 14.418 1.00 36.63 497 GLU D C 1
ATOM 7499 O O . GLU D 1 148 ? -25.478 80.200 13.661 1.00 36.54 497 GLU D O 1
ATOM 7505 N N . ALA D 1 149 ? -26.385 81.881 14.892 1.00 35.94 498 ALA D N 1
ATOM 7506 C CA . ALA D 1 149 ? -25.396 82.894 14.528 1.00 35.74 498 ALA D CA 1
ATOM 7507 C C . ALA D 1 149 ? -24.137 82.885 15.404 1.00 35.36 498 ALA D C 1
ATOM 7508 O O . ALA D 1 149 ? -23.370 83.850 15.413 1.00 35.25 498 ALA D O 1
ATOM 7510 N N . ASN D 1 150 ? -23.924 81.791 16.131 1.00 35.01 499 ASN D N 1
ATOM 7511 C CA . ASN D 1 150 ? -22.685 81.576 16.870 1.00 35.21 499 ASN D CA 1
ATOM 7512 C C . ASN D 1 150 ? -22.641 82.354 18.187 1.00 34.38 499 ASN D C 1
ATOM 7513 O O . ASN D 1 150 ? -21.582 82.518 18.777 1.00 34.57 499 ASN D O 1
ATOM 7518 N N . PHE D 1 151 ? -23.800 82.823 18.644 1.00 33.66 500 PHE D N 1
ATOM 7519 C CA . PHE D 1 151 ? -23.927 83.365 19.995 1.00 32.91 500 PHE D CA 1
ATOM 7520 C C . PHE D 1 151 ? -24.207 82.225 20.960 1.00 32.34 500 PHE D C 1
ATOM 7521 O O . PHE D 1 151 ? -25.187 81.491 20.806 1.00 32.85 500 PHE D O 1
ATOM 7529 N N . ASN D 1 152 ? -23.329 82.067 21.943 1.00 31.57 501 ASN D N 1
ATOM 7530 C CA . ASN D 1 152 ? -23.468 81.030 22.954 1.00 30.64 501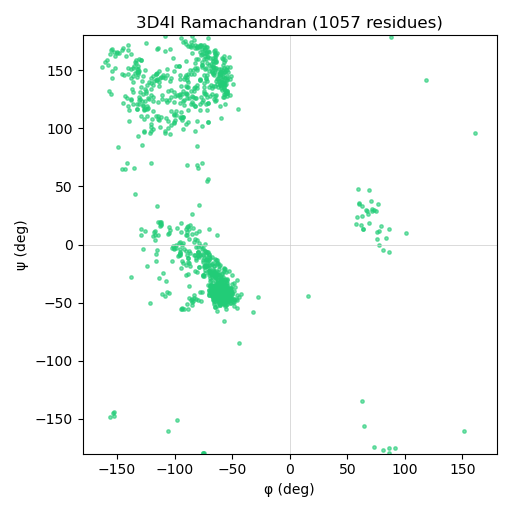 ASN D CA 1
ATOM 7531 C C . ASN D 1 152 ? -24.464 81.455 24.037 1.00 30.00 501 ASN D C 1
ATOM 7532 O O . ASN D 1 152 ? -24.081 81.696 25.178 1.00 29.62 501 ASN D O 1
ATOM 7537 N N . VAL D 1 153 ? -25.742 81.538 23.664 1.00 29.70 502 VAL D N 1
ATOM 7538 C CA . VAL D 1 153 ? -26.828 81.887 24.596 1.00 29.53 502 VAL D CA 1
ATOM 7539 C C . VAL D 1 153 ? -27.344 80.701 25.425 1.00 29.70 502 VAL D C 1
ATOM 7540 O O . VAL D 1 153 ? -27.280 79.558 25.001 1.00 29.68 502 VAL D O 1
ATOM 7544 N N . ASP D 1 154 ? -27.858 80.989 26.614 1.00 30.16 503 ASP D N 1
ATOM 7545 C CA . ASP D 1 154 ? -28.304 79.950 27.541 1.00 30.63 503 ASP D CA 1
ATOM 7546 C C . ASP D 1 154 ? -29.764 79.616 27.231 1.00 31.18 503 ASP D C 1
ATOM 7547 O O . ASP D 1 154 ? -30.662 80.387 27.561 1.00 30.85 503 ASP D O 1
ATOM 7552 N N . LEU D 1 155 ? -29.996 78.466 26.598 1.00 31.82 504 LEU D N 1
ATOM 7553 C CA . LEU D 1 155 ? -31.354 78.067 26.179 1.00 32.30 504 LEU D CA 1
ATOM 7554 C C . LEU D 1 155 ? -32.275 77.701 27.363 1.00 32.75 504 LEU D C 1
ATOM 7555 O O . LEU D 1 155 ? -33.515 77.787 27.256 1.00 33.12 504 LEU D O 1
ATOM 7560 N N . ASP D 1 156 ? -31.665 77.329 28.488 1.00 32.65 505 ASP D N 1
ATOM 7561 C CA . ASP D 1 156 ? -32.389 76.927 29.702 1.00 32.23 505 ASP D CA 1
ATOM 7562 C C . ASP D 1 156 ? -32.588 78.037 30.729 1.00 31.64 505 ASP D C 1
ATOM 7563 O O . ASP D 1 156 ? -33.125 77.796 31.818 1.00 31.12 505 ASP D O 1
ATOM 7568 N N . TYR D 1 157 ? -32.132 79.245 30.406 1.00 30.26 506 TYR D N 1
ATOM 7569 C CA . TYR D 1 157 ? -32.338 80.372 31.305 1.00 29.61 506 TYR D CA 1
ATOM 7570 C C . TYR D 1 157 ? -33.779 80.875 31.177 1.00 29.45 506 TYR D C 1
ATOM 7571 O O . TYR D 1 157 ? -34.212 81.274 30.093 1.00 30.15 506 TYR D O 1
ATOM 7580 N N . ARG D 1 158 ? -34.512 80.851 32.290 1.00 29.45 507 ARG D N 1
ATOM 7581 C CA . ARG D 1 158 ? -35.867 81.400 32.347 1.00 29.36 507 ARG D CA 1
ATOM 7582 C C . ARG D 1 158 ? -35.825 82.840 32.856 1.00 28.19 507 ARG D C 1
ATOM 7583 O O . ARG D 1 158 ? -35.544 83.086 34.037 1.00 27.56 507 ARG D O 1
ATOM 7591 N N . PRO D 1 159 ? -36.086 83.806 31.950 1.00 27.23 508 PRO D N 1
ATOM 7592 C CA . PRO D 1 159 ? -35.943 85.220 32.287 1.00 26.26 508 PRO D CA 1
ATOM 7593 C C . PRO D 1 159 ? -36.919 85.678 33.367 1.00 26.26 508 PRO D C 1
ATOM 7594 O O . PRO D 1 159 ? -37.996 85.096 33.515 1.00 25.37 508 PRO D O 1
ATOM 7598 N N . ALA D 1 160 ? -36.528 86.698 34.128 1.00 25.98 509 ALA D N 1
ATOM 7599 C CA . ALA D 1 160 ? -37.430 87.358 35.075 1.00 25.83 509 ALA D CA 1
ATOM 7600 C C . ALA D 1 160 ? -38.653 87.944 34.353 1.00 26.04 509 ALA D C 1
ATOM 7601 O O . ALA D 1 160 ? -39.794 87.852 34.840 1.00 25.66 509 ALA D O 1
ATOM 7603 N N . LEU D 1 161 ? -38.400 88.547 33.194 1.00 25.79 510 LEU D N 1
ATOM 7604 C CA . LEU D 1 161 ? -39.453 89.084 32.346 1.00 26.30 510 LEU D CA 1
ATOM 7605 C C . LEU D 1 161 ? -39.277 88.481 30.968 1.00 26.34 510 LEU D C 1
ATOM 7606 O O . LEU D 1 161 ? -38.236 88.675 30.340 1.00 26.93 510 LEU D O 1
ATOM 7611 N N . PRO D 1 162 ? -40.270 87.706 30.511 1.00 26.19 511 PRO D N 1
ATOM 7612 C CA . PRO D 1 162 ? -40.307 87.185 29.152 1.00 26.19 511 PRO D CA 1
ATOM 7613 C C . PRO D 1 162 ? -40.496 88.325 28.165 1.00 26.09 511 PRO D C 1
ATOM 7614 O O . PRO D 1 162 ? -41.131 89.337 28.502 1.00 24.90 511 PRO D O 1
ATOM 7618 N N . ARG D 1 163 ? -39.940 88.171 26.965 1.00 26.57 512 ARG D N 1
ATOM 7619 C CA . ARG D 1 163 ? -40.017 89.236 25.946 1.00 28.28 512 ARG D CA 1
ATOM 7620 C C . ARG D 1 163 ? -41.458 89.659 25.624 1.00 27.98 512 ARG D C 1
ATOM 7621 O O . ARG D 1 163 ? -41.722 90.829 25.356 1.00 27.77 512 ARG D O 1
ATOM 7629 N N . CYS D 1 164 ? -42.386 88.706 25.644 1.00 28.59 513 CYS D N 1
ATOM 7630 C CA . CYS D 1 164 ? -43.796 89.009 25.389 1.00 29.65 513 CYS D CA 1
ATOM 7631 C C . CYS D 1 164 ? -44.489 89.805 26.500 1.00 27.37 513 CYS D C 1
ATOM 7632 O O . CYS D 1 164 ? -45.587 90.300 26.296 1.00 27.15 513 CYS D O 1
ATOM 7635 N N . SER D 1 165 ? -43.841 89.949 27.654 1.00 25.78 514 SER D N 1
ATOM 7636 C CA . SER D 1 165 ? -44.423 90.700 28.779 1.00 24.59 514 SER D CA 1
ATOM 7637 C C . SER D 1 165 ? -44.102 92.203 28.753 1.00 23.81 514 SER D C 1
ATOM 7638 O O . SER D 1 165 ? -44.669 92.998 29.508 1.00 23.38 514 SER D O 1
ATOM 7641 N N . LEU D 1 166 ? -43.174 92.582 27.893 1.00 22.75 515 LEU D N 1
ATOM 7642 C CA . LEU D 1 166 ? -42.828 93.994 27.696 1.00 23.08 515 LEU D CA 1
ATOM 7643 C C . LEU D 1 166 ? -43.990 94.769 27.092 1.00 23.49 515 LEU D C 1
ATOM 7644 O O . LEU D 1 166 ? -44.541 94.384 26.048 1.00 22.91 515 LEU D O 1
ATOM 7649 N N . MET D 1 167 ? -44.368 95.847 27.770 1.00 24.08 516 MET D N 1
ATOM 7650 C CA . MET D 1 167 ? -45.460 96.700 27.349 1.00 25.50 516 MET D CA 1
ATOM 7651 C C . MET D 1 167 ? -44.915 98.013 26.806 1.00 25.35 516 MET D C 1
ATOM 7652 O O . MET D 1 167 ? -44.175 98.698 27.504 1.00 24.59 516 MET D O 1
ATOM 7657 N N . PRO D 1 168 ? -45.261 98.344 25.549 1.00 25.74 517 PRO D N 1
ATOM 7658 C CA . PRO D 1 168 ? -44.908 99.617 24.921 1.00 26.12 517 PRO D CA 1
ATOM 7659 C C . PRO D 1 168 ? -45.255 100.855 25.748 1.00 26.34 517 PRO D C 1
ATOM 7660 O O . PRO D 1 168 ? -44.486 101.815 25.745 1.00 26.98 517 PRO D O 1
ATOM 7664 N N . ALA D 1 169 ? -46.395 100.838 26.445 1.00 26.05 518 ALA D N 1
ATOM 7665 C CA . ALA D 1 169 ? -46.804 101.983 27.264 1.00 25.76 518 ALA D CA 1
ATOM 7666 C C . ALA D 1 169 ? -46.278 101.935 28.702 1.00 25.20 518 ALA D C 1
ATOM 7667 O O . ALA D 1 169 ? -46.747 102.682 29.554 1.00 25.25 518 ALA D O 1
ATOM 7669 N N . GLU D 1 170 ? -45.291 101.087 28.978 1.00 25.13 519 GLU D N 1
ATOM 7670 C CA . GLU D 1 170 ? -44.809 100.969 30.352 1.00 24.35 519 GLU D CA 1
ATOM 7671 C C . GLU D 1 170 ? -44.349 102.329 30.888 1.00 23.96 519 GLU D C 1
ATOM 7672 O O . GLU D 1 170 ? -43.656 103.092 30.205 1.00 23.93 519 GLU D O 1
ATOM 7678 N N . SER D 1 171 ? -44.783 102.637 32.100 1.00 23.00 520 SER D N 1
ATOM 7679 C CA . SER D 1 171 ? -44.435 103.887 32.767 1.00 23.08 520 SER D CA 1
ATOM 7680 C C . SER D 1 171 ? -42.998 103.809 33.295 1.00 22.55 520 SER D C 1
ATOM 7681 O O . SER D 1 171 ? -42.409 102.718 33.407 1.00 21.68 520 SER D O 1
ATOM 7684 N N . TYR D 1 172 ? -42.445 104.966 33.622 1.00 22.79 521 TYR D N 1
ATOM 7685 C CA . TYR D 1 172 ? -41.157 105.028 34.292 1.00 23.70 521 TYR D CA 1
ATOM 7686 C C . TYR D 1 172 ? -41.171 104.173 35.557 1.00 24.03 521 TYR D C 1
ATOM 7687 O O . TYR D 1 172 ? -40.278 103.349 35.732 1.00 24.46 521 TYR D O 1
ATOM 7696 N N . ASP D 1 173 ? -42.210 104.309 36.389 1.00 24.30 522 ASP D N 1
ATOM 7697 C CA . ASP D 1 173 ? -42.333 103.483 37.606 1.00 25.06 522 ASP D CA 1
ATOM 7698 C C . ASP D 1 173 ? -42.312 101.990 37.310 1.00 24.17 522 ASP D C 1
ATOM 7699 O O . ASP D 1 173 ? -41.662 101.227 38.009 1.00 24.90 522 ASP D O 1
ATOM 7704 N N . GLN D 1 174 ? -43.025 101.576 36.269 1.00 23.34 523 GLN D N 1
ATOM 7705 C CA . GLN D 1 174 ? -43.101 100.178 35.888 1.00 22.71 523 GLN D CA 1
ATOM 7706 C C . GLN D 1 174 ? -41.755 99.679 35.368 1.00 21.94 523 GLN D C 1
ATOM 7707 O O . GLN D 1 174 ? -41.334 98.557 35.639 1.00 20.54 523 GLN D O 1
ATOM 7713 N N . TYR D 1 175 ? -41.090 100.537 34.609 1.00 21.57 524 TYR D N 1
ATOM 7714 C CA . TYR D 1 175 ? -39.770 100.240 34.072 1.00 21.15 524 TYR D CA 1
ATOM 7715 C C . TYR D 1 175 ? -38.778 99.988 35.222 1.00 21.40 524 TYR D C 1
ATOM 7716 O O . TYR D 1 175 ? -38.090 98.953 35.260 1.00 20.80 524 TYR D O 1
ATOM 7725 N N . VAL D 1 176 ? -38.711 100.917 36.173 1.00 22.02 525 VAL D N 1
ATOM 7726 C CA . VAL D 1 176 ? -37.738 100.763 37.256 1.00 23.08 525 VAL D CA 1
ATOM 7727 C C . VAL D 1 176 ? -38.050 99.553 38.116 1.00 23.11 525 VAL D C 1
ATOM 7728 O O . VAL D 1 176 ? -37.126 98.882 38.578 1.00 22.93 525 VAL D O 1
ATOM 7732 N N . GLU D 1 177 ? -39.341 99.256 38.305 1.00 24.00 526 GLU D N 1
ATOM 7733 C CA . GLU D 1 177 ? -39.741 98.054 39.042 1.00 24.82 526 GLU D CA 1
ATOM 7734 C C . GLU D 1 177 ? -39.264 96.767 38.386 1.00 24.69 526 GLU D C 1
ATOM 7735 O O . GLU D 1 177 ? -38.699 95.910 39.064 1.00 24.91 526 GLU D O 1
ATOM 7741 N N . ARG D 1 178 ? -39.484 96.609 37.079 1.00 24.12 527 ARG D N 1
ATOM 7742 C CA . ARG D 1 178 ? -39.084 95.360 36.431 1.00 23.95 527 ARG D CA 1
ATOM 7743 C C . ARG D 1 178 ? -37.570 95.189 36.337 1.00 23.07 527 ARG D C 1
ATOM 7744 O O . ARG D 1 178 ? -37.072 94.054 36.317 1.00 22.39 527 ARG D O 1
ATOM 7752 N N . CYS D 1 179 ? -36.850 96.308 36.263 1.00 23.17 528 CYS D N 1
ATOM 7753 C CA . CYS D 1 179 ? -35.392 96.288 36.405 1.00 22.55 528 CYS D CA 1
ATOM 7754 C C . CYS D 1 179 ? -34.985 95.746 37.789 1.00 22.99 528 CYS D C 1
ATOM 7755 O O . CYS D 1 179 ? -34.126 94.874 37.882 1.00 23.74 528 CYS D O 1
ATOM 7758 N N . ALA D 1 180 ? -35.608 96.251 38.853 1.00 22.67 529 ALA D N 1
ATOM 7759 C CA . ALA D 1 180 ? -35.322 95.767 40.219 1.00 22.62 529 ALA D CA 1
ATOM 7760 C C . ALA D 1 180 ? -35.694 94.276 40.380 1.00 22.33 529 ALA D C 1
ATOM 7761 O O . ALA D 1 180 ? -34.953 93.511 40.983 1.00 22.32 529 ALA D O 1
ATOM 7763 N N . VAL D 1 181 ? -36.817 93.867 39.806 1.00 22.52 530 VAL D N 1
ATOM 7764 C CA . VAL D 1 181 ? -37.233 92.465 39.865 1.00 23.23 530 VAL D CA 1
ATOM 7765 C C . VAL D 1 181 ? -36.201 91.568 39.168 1.00 22.98 530 VAL D C 1
ATOM 7766 O O . VAL D 1 181 ? -35.745 90.567 39.717 1.00 21.28 530 VAL D O 1
ATOM 7770 N N . SER D 1 182 ? -35.809 91.954 37.955 1.00 23.63 531 SER D N 1
ATOM 7771 C CA . SER D 1 182 ? -34.770 91.223 37.234 1.00 23.67 531 SER D CA 1
ATOM 7772 C C . SER D 1 182 ? -33.450 91.156 38.009 1.00 23.79 531 SER D C 1
ATOM 7773 O O . SER D 1 182 ? -32.816 90.095 38.060 1.00 24.32 531 SER D O 1
ATOM 7776 N N . MET D 1 183 ? -33.026 92.272 38.597 1.00 22.63 532 MET D N 1
ATOM 7777 C CA . MET D 1 183 ? -31.755 92.275 39.334 1.00 24.13 532 MET D CA 1
ATOM 7778 C C . MET D 1 183 ? -31.818 91.374 40.569 1.00 24.60 532 MET D C 1
ATOM 7779 O O . MET D 1 183 ? -30.826 90.731 40.914 1.00 24.39 532 MET D O 1
ATOM 7784 N N . GLY D 1 184 ? -32.985 91.344 41.218 1.00 25.67 533 GLY D N 1
ATOM 7785 C CA . GLY D 1 184 ? -33.267 90.424 42.337 1.00 27.14 533 GLY D CA 1
ATOM 7786 C C . GLY D 1 184 ? -33.051 88.979 41.944 1.00 28.10 533 GLY D C 1
ATOM 7787 O O . GLY D 1 184 ? -32.408 88.212 42.673 1.00 29.15 533 GLY D O 1
ATOM 7788 N N . GLN D 1 185 ? -33.553 88.602 40.777 1.00 28.93 534 GLN D N 1
ATOM 7789 C CA . GLN D 1 185 ? -33.347 87.245 40.281 1.00 30.16 534 GLN D CA 1
ATOM 7790 C C . GLN D 1 185 ? -31.889 87.025 39.885 1.00 30.60 534 GLN D C 1
ATOM 7791 O O . GLN D 1 185 ? -31.293 85.992 40.208 1.00 30.49 534 GLN D O 1
ATOM 7797 N N . ILE D 1 186 ? -31.308 88.006 39.202 1.00 31.02 535 ILE D N 1
ATOM 7798 C CA . ILE D 1 186 ? -29.920 87.899 38.768 1.00 31.94 535 ILE D CA 1
ATOM 7799 C C . ILE D 1 186 ? -28.986 87.639 39.948 1.00 33.14 535 ILE D C 1
ATOM 7800 O O . ILE D 1 186 ? -28.186 86.713 39.891 1.00 33.48 535 ILE D O 1
ATOM 7805 N N . ILE D 1 187 ? -29.105 88.412 41.022 1.00 34.72 536 ILE D N 1
ATOM 7806 C CA . ILE D 1 187 ? -28.203 88.209 42.158 1.00 37.13 536 ILE D CA 1
ATOM 7807 C C . ILE D 1 187 ? -28.529 86.943 42.971 1.00 39.31 536 ILE D C 1
ATOM 7808 O O . ILE D 1 187 ? -27.845 86.642 43.946 1.00 39.70 536 ILE D O 1
ATOM 7813 N N . ASN D 1 188 ? -29.555 86.200 42.546 1.00 41.73 537 ASN D N 1
ATOM 7814 C CA . ASN D 1 188 ? -29.886 84.888 43.128 1.00 44.32 537 ASN D CA 1
ATOM 7815 C C . ASN D 1 188 ? -29.724 83.691 42.180 1.00 45.89 537 ASN D C 1
ATOM 7816 O O . ASN D 1 188 ? -30.276 82.625 42.430 1.00 45.87 537 ASN D O 1
ATOM 7821 N N . THR D 1 189 ? -28.962 83.857 41.100 1.00 48.37 538 THR D N 1
ATOM 7822 C CA . THR D 1 189 ? -28.808 82.783 40.101 1.00 50.62 538 THR D CA 1
ATOM 7823 C C . THR D 1 189 ? -27.640 81.837 40.451 1.00 52.25 538 THR D C 1
ATOM 7824 O O . THR D 1 189 ? -27.839 80.620 40.569 1.00 52.47 538 THR D O 1
ATOM 7828 N N . CYS D 1 190 ? -26.440 82.399 40.626 1.00 54.25 539 CYS D N 1
ATOM 7829 C CA . CYS D 1 190 ? -25.290 81.658 41.182 1.00 56.27 539 CYS D CA 1
ATOM 7830 C C . CYS D 1 190 ? -24.767 82.315 42.476 1.00 57.02 539 CYS D C 1
ATOM 7831 O O . CYS D 1 190 ? -23.660 82.873 42.492 1.00 57.49 539 CYS D O 1
ATOM 7834 N N . PRO D 1 191 ? -25.554 82.230 43.577 1.00 57.67 540 PRO D N 1
ATOM 7835 C CA . PRO D 1 191 ? -25.216 82.961 44.808 1.00 58.00 540 PRO D CA 1
ATOM 7836 C C . PRO D 1 191 ? -24.059 82.317 45.588 1.00 58.24 540 PRO D C 1
ATOM 7837 O O . PRO D 1 191 ? -23.621 82.855 46.615 1.00 58.47 540 PRO D O 1
ATOM 7841 N N . GLN D 1 192 ? -23.584 81.177 45.081 1.00 58.26 541 GLN D N 1
ATOM 7842 C CA . GLN D 1 192 ? -22.411 80.471 45.596 1.00 58.03 541 GLN D CA 1
ATOM 7843 C C . GLN D 1 192 ? -21.138 81.058 44.974 1.00 57.39 541 GLN D C 1
ATOM 7844 O O . GLN D 1 192 ? -20.193 81.426 45.695 1.00 57.54 541 GLN D O 1
ATOM 7850 N N . ASP D 1 193 ? -21.129 81.132 43.637 1.00 56.20 542 ASP D N 1
ATOM 7851 C CA . ASP D 1 193 ? -20.052 81.758 42.861 1.00 54.80 542 ASP D CA 1
ATOM 7852 C C . ASP D 1 193 ? -19.757 83.166 43.366 1.00 53.28 542 ASP D C 1
ATOM 7853 O O . ASP D 1 193 ? -20.679 83.902 43.748 1.00 53.47 542 ASP D O 1
ATOM 7858 N N . MET D 1 194 ? -18.477 83.538 43.365 1.00 51.01 543 MET D N 1
ATOM 7859 C CA . MET D 1 194 ? -18.078 84.852 43.862 1.00 48.79 543 MET D CA 1
ATOM 7860 C C . MET D 1 194 ? -17.094 85.612 42.984 1.00 45.68 543 MET D C 1
ATOM 7861 O O . MET D 1 194 ? -16.132 86.218 43.470 1.00 45.87 543 MET D O 1
ATOM 7866 N N . GLY D 1 195 ? -17.346 85.589 41.687 1.00 42.28 544 GLY D N 1
ATOM 7867 C CA . GLY D 1 195 ? -16.639 86.471 40.792 1.00 37.57 544 GLY D CA 1
ATOM 7868 C C . GLY D 1 195 ? -17.486 87.690 40.505 1.00 34.76 544 GLY D C 1
ATOM 7869 O O . GLY D 1 195 ? -18.321 88.120 41.323 1.00 33.69 544 GLY D O 1
ATOM 7870 N N . ILE D 1 196 ? -17.277 88.254 39.326 1.00 31.75 545 ILE D N 1
ATOM 7871 C CA . ILE D 1 196 ? -18.101 89.353 38.891 1.00 29.62 545 ILE D CA 1
ATOM 7872 C C . ILE D 1 196 ? -19.104 88.861 37.838 1.00 27.30 545 ILE D C 1
ATOM 7873 O O . ILE D 1 196 ? -18.793 88.006 37.000 1.00 26.06 545 ILE D O 1
ATOM 7878 N N . THR D 1 197 ? -20.317 89.386 37.930 1.00 25.17 546 THR D N 1
ATOM 7879 C CA . THR D 1 197 ? -21.373 89.154 36.945 1.00 23.39 546 THR D CA 1
ATOM 7880 C C . THR D 1 197 ? -21.427 90.374 36.019 1.00 22.30 546 THR D C 1
ATOM 7881 O O . THR D 1 197 ? -21.500 91.519 36.481 1.00 21.70 546 THR D O 1
ATOM 7885 N N . LEU D 1 198 ? -21.372 90.126 34.712 1.00 20.74 547 LEU D N 1
ATOM 7886 C CA . LEU D 1 198 ? -21.525 91.184 33.726 1.00 20.67 547 LEU D CA 1
ATOM 7887 C C . LEU D 1 198 ? -22.986 91.356 33.388 1.00 19.19 547 LEU D C 1
ATOM 7888 O O . LEU D 1 198 ? -23.708 90.375 33.150 1.00 19.09 547 LEU D O 1
ATOM 7893 N N . ILE D 1 199 ? -23.417 92.608 33.338 1.00 18.41 548 ILE D N 1
ATOM 7894 C CA . ILE D 1 199 ? -24.756 92.924 32.881 1.00 18.72 548 ILE D CA 1
ATOM 7895 C C . ILE D 1 199 ? -24.593 93.833 31.692 1.00 18.18 548 ILE D C 1
ATOM 7896 O O . ILE D 1 199 ? -24.325 95.022 31.850 1.00 17.23 548 ILE D O 1
ATOM 7901 N N . VAL D 1 200 ? -24.790 93.292 30.503 1.00 17.86 549 VAL D N 1
ATOM 7902 C CA . VAL D 1 200 ? -24.572 94.055 29.265 1.00 17.31 549 VAL D CA 1
ATOM 7903 C C . VAL D 1 200 ? -25.896 94.592 28.721 1.00 17.58 549 VAL D C 1
ATOM 7904 O O . VAL D 1 200 ? -26.798 93.834 28.336 1.00 16.54 549 VAL D O 1
ATOM 7908 N N . SER D 1 201 ? -26.032 95.917 28.711 1.00 17.84 550 SER D N 1
ATOM 7909 C CA . SER D 1 201 ? -27.347 96.504 28.504 1.00 18.08 550 SER D CA 1
ATOM 7910 C C . SER D 1 201 ? -27.243 97.938 27.946 1.00 18.99 550 SER D C 1
ATOM 7911 O O . SER D 1 201 ? -26.307 98.255 27.208 1.00 18.77 550 SER D O 1
ATOM 7914 N N . HIS D 1 202 ? -28.203 98.783 28.304 1.00 19.20 551 HIS D N 1
ATOM 7915 C CA . HIS D 1 202 ? -28.359 100.144 27.753 1.00 18.97 551 HIS D CA 1
ATOM 7916 C C . HIS D 1 202 ? -27.867 101.166 28.774 1.00 18.69 551 HIS D C 1
ATOM 7917 O O . HIS D 1 202 ? -27.624 100.794 29.936 1.00 17.51 551 HIS D O 1
ATOM 7924 N N . SER D 1 203 ? -27.709 102.436 28.361 1.00 18.17 552 SER D N 1
ATOM 7925 C CA . SER D 1 203 ? -27.287 103.513 29.284 1.00 18.95 552 SER D CA 1
ATOM 7926 C C . SER D 1 203 ? -28.156 103.534 30.538 1.00 19.41 552 SER D C 1
ATOM 7927 O O . SER D 1 203 ? -27.650 103.645 31.653 1.00 20.52 552 SER D O 1
ATOM 7930 N N . SER D 1 204 ? -29.464 103.449 30.318 1.00 20.01 553 SER D N 1
ATOM 7931 C CA . SER D 1 204 ? -30.478 103.465 31.365 1.00 20.37 553 SER D CA 1
ATOM 7932 C C . SER D 1 204 ? -30.192 102.444 32.454 1.00 20.27 553 SER D C 1
ATOM 7933 O O . SER D 1 204 ? -30.412 102.728 33.625 1.00 20.32 553 SER D O 1
ATOM 7936 N N . ALA D 1 205 ? -29.701 101.272 32.060 1.00 19.99 554 ALA D N 1
ATOM 7937 C CA . ALA D 1 205 ? -29.373 100.200 32.994 1.00 20.79 554 ALA D CA 1
ATOM 7938 C C . ALA D 1 205 ? -28.305 100.515 34.054 1.00 21.31 554 ALA D C 1
ATOM 7939 O O . ALA D 1 205 ? -28.366 99.972 35.146 1.00 21.35 554 ALA D O 1
ATOM 7941 N N . LEU D 1 206 ? -27.342 101.381 33.759 1.00 22.00 555 LEU D N 1
ATOM 7942 C CA . LEU D 1 206 ? -26.286 101.656 34.747 1.00 22.99 555 LEU D CA 1
ATOM 7943 C C . LEU D 1 206 ? -26.841 102.314 35.998 1.00 24.30 555 LEU D C 1
ATOM 7944 O O . LEU D 1 206 ? -26.217 102.260 37.063 1.00 24.67 555 LEU D O 1
ATOM 7949 N N . ASP D 1 207 ? -28.002 102.946 35.844 1.00 24.61 556 ASP D N 1
ATOM 7950 C CA . ASP D 1 207 ? -28.749 103.505 36.951 1.00 24.75 556 ASP D CA 1
ATOM 7951 C C . ASP D 1 207 ? -29.801 102.521 37.476 1.00 24.45 556 ASP D C 1
ATOM 7952 O O . ASP D 1 207 ? -29.807 102.206 38.664 1.00 25.20 556 ASP D O 1
ATOM 7957 N N . SER D 1 208 ? -30.683 102.044 36.593 1.00 23.73 557 SER D N 1
ATOM 7958 C CA . SER D 1 208 ? -31.833 101.219 36.993 1.00 23.55 557 SER D CA 1
ATOM 7959 C C . SER D 1 208 ? -31.464 99.830 37.510 1.00 23.34 557 SER D C 1
ATOM 7960 O O . SER D 1 208 ? -32.223 99.227 38.299 1.00 22.18 557 SER D O 1
ATOM 7963 N N . CYS D 1 209 ? -30.305 99.318 37.095 1.00 22.95 558 CYS D N 1
ATOM 7964 C CA . CYS D 1 209 ? -29.851 98.015 37.607 1.00 23.33 558 CYS D CA 1
ATOM 7965 C C . CYS D 1 209 ? -28.899 98.070 38.804 1.00 23.31 558 CYS D C 1
ATOM 7966 O O . CYS D 1 209 ? -28.571 97.023 39.384 1.00 24.27 558 CYS D O 1
ATOM 7969 N N . THR D 1 210 ? -28.451 99.265 39.185 1.00 23.09 559 THR D N 1
ATOM 7970 C CA . THR D 1 210 ? -27.578 99.405 40.363 1.00 23.08 559 THR D CA 1
ATOM 7971 C C . THR D 1 210 ? -28.286 99.970 41.592 1.00 23.73 559 THR D C 1
ATOM 7972 O O . THR D 1 210 ? -28.079 99.478 42.695 1.00 23.55 559 THR D O 1
ATOM 7976 N N . ARG D 1 211 ? -29.130 100.984 41.401 1.00 24.17 560 ARG D N 1
ATOM 7977 C CA . ARG D 1 211 ? -29.871 101.589 42.528 1.00 25.03 560 ARG D CA 1
ATOM 7978 C C . ARG D 1 211 ? -30.646 100.589 43.400 1.00 25.58 560 ARG D C 1
ATOM 7979 O O . ARG D 1 211 ? -30.620 100.706 44.635 1.00 25.16 560 ARG D O 1
ATOM 7987 N N . PRO D 1 212 ? -31.318 99.587 42.784 1.00 26.12 561 PRO D N 1
ATOM 7988 C CA . PRO D 1 212 ? -31.967 98.597 43.659 1.00 26.94 561 PRO D CA 1
ATOM 7989 C C . PRO D 1 212 ? -30.957 97.854 44.554 1.00 27.51 561 PRO D C 1
ATOM 7990 O O . PRO D 1 212 ? -31.213 97.642 45.747 1.00 27.24 561 PRO D O 1
ATOM 7994 N N . LEU D 1 213 ? -29.816 97.479 43.978 1.00 28.20 562 LEU D N 1
ATOM 7995 C CA . LEU D 1 213 ? -28.739 96.802 44.716 1.00 28.91 562 LEU D CA 1
ATOM 7996 C C . LEU D 1 213 ? -28.227 97.663 45.871 1.00 28.27 562 LEU D C 1
ATOM 7997 O O . LEU D 1 213 ? -27.937 97.160 46.960 1.00 27.90 562 LEU D O 1
ATOM 8002 N N . LEU D 1 214 ? -28.141 98.967 45.616 1.00 27.45 563 LEU D N 1
ATOM 8003 C CA . LEU D 1 214 ? -27.601 99.938 46.564 1.00 27.38 563 LEU D CA 1
ATOM 8004 C C . LEU D 1 214 ? -28.601 100.338 47.651 1.00 27.74 563 LEU D C 1
ATOM 8005 O O . LEU D 1 214 ? -28.237 101.031 48.607 1.00 28.40 563 LEU D O 1
ATOM 8010 N N . GLY D 1 215 ? -29.852 99.913 47.507 1.00 27.69 564 GLY D N 1
ATOM 8011 C CA . GLY D 1 215 ? -30.889 100.252 48.482 1.00 28.40 564 GLY D CA 1
ATOM 8012 C C . GLY D 1 215 ? -31.230 101.724 48.381 1.00 29.10 564 GLY D C 1
ATOM 8013 O O . GLY D 1 215 ? -31.463 102.400 49.390 1.00 29.17 564 GLY D O 1
ATOM 8014 N N . LEU D 1 216 ? -31.239 102.220 47.145 1.00 28.71 565 LEU D N 1
ATOM 8015 C CA . LEU D 1 216 ? -31.596 103.594 46.853 1.00 29.47 565 LEU D CA 1
ATOM 8016 C C . LEU D 1 216 ? -32.976 103.609 46.202 1.00 29.48 565 LEU D C 1
ATOM 8017 O O . LEU D 1 216 ? -33.380 102.627 45.553 1.00 29.57 565 LEU D O 1
ATOM 8022 N N . PRO D 1 217 ? -33.727 104.705 46.387 1.00 29.74 566 PRO D N 1
ATOM 8023 C CA . PRO D 1 217 ? -34.985 104.759 45.648 1.00 29.65 566 PRO D CA 1
ATOM 8024 C C . PRO D 1 217 ? -34.698 105.197 44.195 1.00 29.03 566 PRO D C 1
ATOM 8025 O O . PRO D 1 217 ? -33.639 105.786 43.936 1.00 28.94 566 PRO D O 1
ATOM 8029 N N . PRO D 1 218 ? -35.622 104.911 43.255 1.00 28.83 567 PRO D N 1
ATOM 8030 C CA . PRO D 1 218 ? -35.459 105.397 41.876 1.00 28.75 567 PRO D CA 1
ATOM 8031 C C . PRO D 1 218 ? -35.180 106.900 41.821 1.00 28.97 567 PRO D C 1
ATOM 8032 O O . PRO D 1 218 ? -35.703 107.667 42.642 1.00 28.49 567 PRO D O 1
ATOM 8036 N N . ARG D 1 219 ? -34.355 107.319 40.871 1.00 28.53 568 ARG D N 1
ATOM 8037 C CA . ARG D 1 219 ? -34.213 108.743 40.582 1.00 28.91 568 ARG D CA 1
ATOM 8038 C C . ARG D 1 219 ? -35.532 109.298 40.076 1.00 28.53 568 ARG D C 1
ATOM 8039 O O . ARG D 1 219 ? -36.373 108.547 39.583 1.00 29.15 568 ARG D O 1
ATOM 8051 N N . GLU D 1 220 ? -35.712 110.606 40.195 1.00 27.97 569 GLU D N 1
ATOM 8052 C CA . GLU D 1 220 ? -36.823 111.261 39.546 1.00 28.07 569 GLU D CA 1
ATOM 8053 C C . GLU D 1 220 ? -36.559 111.136 38.037 1.00 27.04 569 GLU D C 1
ATOM 8054 O O . GLU D 1 220 ? -35.426 111.319 37.585 1.00 27.04 569 GLU D O 1
ATOM 8060 N N . CYS D 1 221 ? -37.602 110.796 37.287 1.00 26.02 570 CYS D N 1
ATOM 8061 C CA . CYS D 1 221 ? -37.511 110.525 35.853 1.00 25.63 570 CYS D CA 1
ATOM 8062 C C . CYS D 1 221 ? -36.656 111.533 35.075 1.00 25.42 570 CYS D C 1
ATOM 8063 O O . CYS D 1 221 ? -35.836 111.136 34.255 1.00 25.08 570 CYS D O 1
ATOM 8066 N N . GLY D 1 222 ? -36.834 112.826 35.339 1.00 25.18 571 GLY D N 1
ATOM 8067 C CA . GLY D 1 222 ? -36.088 113.856 34.624 1.00 25.49 571 GLY D CA 1
ATOM 8068 C C . GLY D 1 222 ? -34.583 113.818 34.838 1.00 25.48 571 GLY D C 1
ATOM 8069 O O . GLY D 1 222 ? -33.800 114.028 33.909 1.00 25.55 571 GLY D O 1
ATOM 8070 N N . ASP D 1 223 ? -34.186 113.560 36.079 1.00 25.33 572 ASP D N 1
ATOM 8071 C CA . ASP D 1 223 ? -32.791 113.441 36.459 1.00 25.50 572 ASP D CA 1
ATOM 8072 C C . ASP D 1 223 ? -32.190 112.152 35.860 1.00 24.81 572 ASP D C 1
ATOM 8073 O O . ASP D 1 223 ? -31.037 112.125 35.427 1.00 24.44 572 ASP D O 1
ATOM 8081 N N . PHE D 1 224 ? -32.986 111.093 35.861 1.00 23.87 573 PHE D N 1
ATOM 8082 C CA . PHE D 1 224 ? -32.604 109.812 35.239 1.00 23.96 573 PHE D CA 1
ATOM 8083 C C . PHE D 1 224 ? -32.259 110.002 33.745 1.00 23.92 573 PHE D C 1
ATOM 8084 O O . PHE D 1 224 ? -31.180 109.598 33.281 1.00 24.08 573 PHE D O 1
ATOM 8092 N N . ALA D 1 225 ? -33.167 110.645 33.018 1.00 24.16 574 ALA D N 1
ATOM 8093 C CA . ALA D 1 225 ? -33.023 110.891 31.572 1.00 25.43 574 ALA D CA 1
ATOM 8094 C C . ALA D 1 225 ? -31.822 111.785 31.268 1.00 26.18 574 ALA D C 1
ATOM 8095 O O . ALA D 1 225 ? -31.102 111.586 30.276 1.00 26.79 574 ALA D O 1
ATOM 8097 N N . GLN D 1 226 ? -31.608 112.758 32.139 1.00 27.32 575 GLN D N 1
ATOM 8098 C CA . GLN D 1 226 ? -30.443 113.635 32.094 1.00 29.58 575 GLN D CA 1
ATOM 8099 C C . GLN D 1 226 ? -29.150 112.810 32.217 1.00 29.74 575 GLN D C 1
ATOM 8100 O O . GLN D 1 226 ? -28.227 112.950 31.425 1.00 30.26 575 GLN D O 1
ATOM 8106 N N . LEU D 1 227 ? -29.120 111.901 33.182 1.00 29.86 576 LEU D N 1
ATOM 8107 C CA . LEU D 1 227 ? -27.966 111.051 33.415 1.00 31.05 576 LEU D CA 1
ATOM 8108 C C . LEU D 1 227 ? -27.675 110.050 32.291 1.00 30.86 576 LEU D C 1
ATOM 8109 O O . LEU D 1 227 ? -26.525 109.893 31.892 1.00 31.04 576 LEU D O 1
ATOM 8114 N N . VAL D 1 228 ? -28.721 109.363 31.825 1.00 31.21 577 VAL D N 1
ATOM 8115 C CA . VAL D 1 228 ? -28.693 108.381 30.726 1.00 32.23 577 VAL D CA 1
ATOM 8116 C C . VAL D 1 228 ? -27.968 108.926 29.503 1.00 32.32 577 VAL D C 1
ATOM 8117 O O . VAL D 1 228 ? -27.092 108.276 28.917 1.00 33.15 577 VAL D O 1
ATOM 8121 N N . ARG D 1 229 ? -28.372 110.129 29.127 1.00 32.25 578 ARG D N 1
ATOM 8122 C CA . ARG D 1 229 ? -27.840 110.885 28.010 1.00 32.57 578 ARG D CA 1
ATOM 8123 C C . ARG D 1 229 ? -26.305 110.883 27.956 1.00 31.96 578 ARG D C 1
ATOM 8124 O O . ARG D 1 229 ? -25.706 110.931 26.877 1.00 32.80 578 ARG D O 1
ATOM 8132 N N . LYS D 1 230 ? -25.678 110.792 29.122 1.00 31.38 579 LYS D N 1
ATOM 8133 C CA . LYS D 1 230 ? -24.253 111.031 29.277 1.00 30.76 579 LYS D CA 1
ATOM 8134 C C . LYS D 1 230 ? -23.312 109.809 29.261 1.00 30.02 579 LYS D C 1
ATOM 8135 O O . LYS D 1 230 ? -22.085 109.968 29.208 1.00 30.68 579 LYS D O 1
ATOM 8141 N N . ILE D 1 231 ? -23.876 108.607 29.295 1.00 27.08 580 ILE D N 1
ATOM 8142 C CA . ILE D 1 231 ? -23.083 107.376 29.356 1.00 24.71 580 ILE D CA 1
ATOM 8143 C C . ILE D 1 231 ? -22.456 107.062 27.990 1.00 24.03 580 ILE D C 1
ATOM 8144 O O . ILE D 1 231 ? -23.163 106.993 26.992 1.00 23.63 580 ILE D O 1
ATOM 8149 N N . PRO D 1 232 ? -21.125 106.904 27.941 1.00 22.92 581 PRO D N 1
ATOM 8150 C CA . PRO D 1 232 ? -20.534 106.605 26.649 1.00 22.25 581 PRO D CA 1
ATOM 8151 C C . PRO D 1 232 ? -20.623 105.132 26.300 1.00 21.62 581 PRO D C 1
ATOM 8152 O O . PRO D 1 232 ? -20.990 104.311 27.148 1.00 19.97 581 PRO D O 1
ATOM 8156 N N . SER D 1 233 ? -20.264 104.792 25.056 1.00 20.60 582 SER D N 1
ATOM 8157 C CA . SER D 1 233 ? -20.159 103.382 24.679 1.00 19.80 582 SER D CA 1
ATOM 8158 C C . SER D 1 233 ? -19.190 102.675 25.612 1.00 19.60 582 SER D C 1
ATOM 8159 O O . SER D 1 233 ? -18.118 103.197 25.964 1.00 19.37 582 SER D O 1
ATOM 8162 N N . LEU D 1 234 ? -19.576 101.479 26.036 1.00 19.46 583 LEU D N 1
ATOM 8163 C CA . LEU D 1 234 ? -18.787 100.713 27.009 1.00 19.43 583 LEU D CA 1
ATOM 8164 C C . LEU D 1 234 ? -18.629 101.410 28.375 1.00 19.10 583 LEU D C 1
ATOM 8165 O O . LEU D 1 234 ? -17.774 101.028 29.173 1.00 18.36 583 LEU D O 1
ATOM 8170 N N . GLY D 1 235 ? -19.465 102.409 28.642 1.00 18.79 584 GLY D N 1
ATOM 8171 C CA . GLY D 1 235 ? -19.499 103.028 29.974 1.00 19.33 584 GLY D CA 1
ATOM 8172 C C . GLY D 1 235 ? -19.879 101.974 31.017 1.00 19.61 584 GLY D C 1
ATOM 8173 O O . GLY D 1 235 ? -20.638 101.049 30.733 1.00 18.86 584 GLY D O 1
ATOM 8174 N N . MET D 1 236 ? -19.332 102.088 32.221 1.00 20.00 585 MET D N 1
ATOM 8175 C CA . MET D 1 236 ? -19.574 101.051 33.235 1.00 21.65 585 MET D CA 1
ATOM 8176 C C . MET D 1 236 ? -19.969 101.596 34.588 1.00 21.75 585 MET D C 1
ATOM 8177 O O . MET D 1 236 ? -19.547 102.680 34.967 1.00 21.33 585 MET D O 1
ATOM 8182 N N . CYS D 1 237 ? -20.793 100.823 35.293 1.00 23.13 586 CYS D N 1
ATOM 8183 C CA . CYS D 1 237 ? -21.067 101.048 36.711 1.00 23.33 586 CYS D CA 1
ATOM 8184 C C . CYS D 1 237 ? -20.749 99.731 37.445 1.00 22.28 586 CYS D C 1
ATOM 8185 O O . CYS D 1 237 ? -21.201 98.657 37.028 1.00 22.34 586 CYS D O 1
ATOM 8188 N N . PHE D 1 238 ? -19.974 99.818 38.525 1.00 21.51 587 PHE D N 1
ATOM 8189 C CA . PHE D 1 238 ? -19.506 98.634 39.240 1.00 21.48 587 PHE D CA 1
ATOM 8190 C C . PHE D 1 238 ? -19.938 98.658 40.702 1.00 22.95 587 PHE D C 1
ATOM 8191 O O . PHE D 1 238 ? -19.665 99.620 41.418 1.00 23.15 587 PHE D O 1
ATOM 8199 N N . CYS D 1 239 ? -20.611 97.594 41.133 1.00 24.44 588 CYS D N 1
ATOM 8200 C CA . CYS D 1 239 ? -21.036 97.455 42.530 1.00 25.49 588 CYS D CA 1
ATOM 8201 C C . CYS D 1 239 ? -20.434 96.209 43.131 1.00 25.77 588 CYS D C 1
ATOM 8202 O O . CYS D 1 239 ? -20.472 95.136 42.509 1.00 25.97 588 CYS D O 1
ATOM 8205 N N . GLU D 1 240 ? -19.883 96.341 44.339 1.00 25.92 589 GLU D N 1
ATOM 8206 C CA . GLU D 1 240 ? -19.344 95.190 45.068 1.00 26.28 589 GLU D CA 1
ATOM 8207 C C . GLU D 1 240 ? -20.130 94.932 46.343 1.00 26.42 589 GLU D C 1
ATOM 8208 O O . GLU D 1 240 ? -20.559 95.874 47.029 1.00 25.23 589 GLU D O 1
ATOM 8214 N N . GLU D 1 241 ? -20.320 93.651 46.638 1.00 26.83 590 GLU D N 1
ATOM 8215 C CA . GLU D 1 241 ? -21.027 93.218 47.836 1.00 28.33 590 GLU D CA 1
ATOM 8216 C C . GLU D 1 241 ? -20.051 92.997 48.989 1.00 29.19 590 GLU D C 1
ATOM 8217 O O . GLU D 1 241 ? -19.085 92.228 48.872 1.00 28.87 590 GLU D O 1
ATOM 8223 N N . ASN D 1 242 ? -20.319 93.684 50.097 1.00 30.49 591 ASN D N 1
ATOM 8224 C CA . ASN D 1 242 ? -19.590 93.497 51.345 1.00 32.14 591 ASN D CA 1
ATOM 8225 C C . ASN D 1 242 ? -19.976 92.145 51.967 1.00 33.04 591 ASN D C 1
ATOM 8226 O O . ASN D 1 242 ? -21.126 91.930 52.340 1.00 32.97 591 ASN D O 1
ATOM 8231 N N . ARG D 1 243 ? -18.998 91.248 52.062 1.00 34.46 592 ARG D N 1
ATOM 8232 C CA . ARG D 1 243 ? -19.175 89.901 52.603 1.00 35.94 592 ARG D CA 1
ATOM 8233 C C . ARG D 1 243 ? -19.746 89.903 54.032 1.00 35.95 592 ARG D C 1
ATOM 8234 O O . ARG D 1 243 ? -20.651 89.126 54.352 1.00 36.67 592 ARG D O 1
ATOM 8242 N N . GLU D 1 244 ? -19.219 90.797 54.867 1.00 35.73 593 GLU D N 1
ATOM 8243 C CA . GLU D 1 244 ? -19.604 90.901 56.277 1.00 35.76 593 GLU D CA 1
ATOM 8244 C C . GLU D 1 244 ? -21.045 91.309 56.522 1.00 34.48 593 GLU D C 1
ATOM 8245 O O . GLU D 1 244 ? -21.716 90.711 57.370 1.00 34.41 593 GLU D O 1
ATOM 8251 N N . ASP D 1 245 ? -21.517 92.329 55.804 1.00 33.09 594 ASP D N 1
ATOM 8252 C CA . ASP D 1 245 ? -22.862 92.868 56.061 1.00 32.03 594 ASP D CA 1
ATOM 8253 C C . ASP D 1 245 ? -23.891 92.717 54.931 1.00 31.02 594 ASP D C 1
ATOM 8254 O O . ASP D 1 245 ? -25.060 93.051 55.111 1.00 30.59 594 ASP D O 1
ATOM 8259 N N . GLY D 1 246 ? -23.454 92.208 53.784 1.00 29.92 595 GLY D N 1
ATOM 8260 C CA . GLY D 1 246 ? -24.350 91.971 52.644 1.00 29.95 595 GLY D CA 1
ATOM 8261 C C . GLY D 1 246 ? -24.778 93.204 51.859 1.00 29.27 595 GLY D C 1
ATOM 8262 O O . GLY D 1 246 ? -25.613 93.116 50.945 1.00 29.33 595 GLY D O 1
ATOM 8263 N N . LYS D 1 247 ? -24.231 94.360 52.216 1.00 28.49 596 LYS D N 1
ATOM 8264 C CA . LYS D 1 247 ? -24.604 95.590 51.533 1.00 28.55 596 LYS D CA 1
ATOM 8265 C C . LYS D 1 247 ? -23.729 95.796 50.285 1.00 27.40 596 LYS D C 1
ATOM 8266 O O . LYS D 1 247 ? -22.581 95.342 50.231 1.00 27.13 596 LYS D O 1
ATOM 8272 N N . TRP D 1 248 ? -24.297 96.461 49.287 1.00 26.38 597 TRP D N 1
ATOM 8273 C CA . TRP D 1 248 ? -23.600 96.725 48.042 1.00 25.67 597 TRP D CA 1
ATOM 8274 C C . TRP D 1 248 ? -23.145 98.177 48.058 1.00 25.43 597 TRP D C 1
ATOM 8275 O O . TRP D 1 248 ? -23.852 99.052 48.572 1.00 25.29 597 TRP D O 1
ATOM 8286 N N . ASP D 1 249 ? -21.966 98.421 47.500 1.00 25.25 598 ASP D N 1
ATOM 8287 C CA . ASP D 1 249 ? -21.405 99.767 47.385 1.00 25.97 598 ASP D CA 1
ATOM 8288 C C . ASP D 1 249 ? -20.930 99.987 45.954 1.00 25.31 598 ASP D C 1
ATOM 8289 O O . ASP D 1 249 ? -20.516 99.045 45.300 1.00 23.88 598 ASP D O 1
ATOM 8294 N N . LEU D 1 250 ? -21.000 101.235 45.502 1.00 25.94 599 LEU D N 1
ATOM 8295 C CA . LEU D 1 250 ? -20.421 101.673 44.235 1.00 26.71 599 LEU D CA 1
ATOM 8296 C C . LEU D 1 250 ? -18.918 101.779 44.364 1.00 26.74 599 LEU D C 1
ATOM 8297 O O . LEU D 1 250 ? -18.400 102.391 45.309 1.00 26.22 599 LEU D O 1
ATOM 8302 N N . VAL D 1 251 ? -18.231 101.200 43.387 1.00 26.02 600 VAL D N 1
ATOM 8303 C CA . VAL D 1 251 ? -16.791 101.079 43.381 1.00 26.68 600 VAL D CA 1
ATOM 8304 C C . VAL D 1 251 ? -16.308 101.515 41.989 1.00 26.27 600 VAL D C 1
ATOM 8305 O O . VAL D 1 251 ? -17.056 101.415 41.022 1.00 25.94 600 VAL D O 1
ATOM 8309 N N . ASN D 1 252 ? -15.091 102.040 41.901 1.00 26.18 601 ASN D N 1
ATOM 8310 C CA . ASN D 1 252 ? -14.471 102.300 40.595 1.00 26.63 601 ASN D CA 1
ATOM 8311 C C . ASN D 1 252 ? -14.465 101.044 39.743 1.00 25.37 601 ASN D C 1
ATOM 8312 O O . ASN D 1 252 ? -14.070 99.989 40.225 1.00 25.29 601 ASN D O 1
ATOM 8317 N N . PRO D 1 253 ? -14.921 101.134 38.475 1.00 25.18 602 PRO D N 1
ATOM 8318 C CA . PRO D 1 253 ? -14.896 99.907 37.666 1.00 24.14 602 PRO D CA 1
ATOM 8319 C C . PRO D 1 253 ? -13.452 99.410 37.439 1.00 23.63 602 PRO D C 1
ATOM 8320 O O . PRO D 1 253 ? -12.518 100.193 37.553 1.00 23.71 602 PRO D O 1
ATOM 8324 N N . PRO D 1 254 ? -13.268 98.112 37.148 1.00 23.71 603 PRO D N 1
ATOM 8325 C CA . PRO D 1 254 ? -11.929 97.540 37.036 1.00 23.92 603 PRO D CA 1
ATOM 8326 C C . PRO D 1 254 ? -11.257 97.843 35.695 1.00 25.24 603 PRO D C 1
ATOM 8327 O O . PRO D 1 254 ? -10.101 97.439 35.470 1.00 25.62 603 PRO D O 1
ATOM 8331 N N . VAL D 1 255 ? -11.981 98.537 34.817 1.00 25.27 604 VAL D N 1
ATOM 8332 C CA . VAL D 1 255 ? -11.474 98.945 33.500 1.00 25.74 604 VAL D CA 1
ATOM 8333 C C . VAL D 1 255 ? -11.600 100.455 33.354 1.00 25.24 604 VAL D C 1
ATOM 8334 O O . VAL D 1 255 ? -12.613 101.061 33.742 1.00 23.37 604 VAL D O 1
ATOM 8338 N N . LYS D 1 256 ? -10.540 101.040 32.811 1.00 25.30 605 LYS D N 1
ATOM 8339 C CA . LYS D 1 256 ? -10.461 102.465 32.527 1.00 25.74 605 LYS D CA 1
ATOM 8340 C C . LYS D 1 256 ? -11.460 102.924 31.474 1.00 25.46 605 LYS D C 1
ATOM 8341 O O . LYS D 1 256 ? -12.038 102.126 30.733 1.00 25.94 605 LYS D O 1
ATOM 8347 N N . THR D 1 257 ? -11.648 104.238 31.431 1.00 24.96 606 THR D N 1
ATOM 8348 C CA . THR D 1 257 ? -12.507 104.902 30.475 1.00 24.90 606 THR D CA 1
ATOM 8349 C C . THR D 1 257 ? -11.904 104.753 29.054 1.00 24.28 606 THR D C 1
ATOM 8350 O O . THR D 1 257 ? -10.712 104.466 28.925 1.00 22.46 606 THR D O 1
ATOM 8354 N N . LEU D 1 258 ? -12.739 104.890 28.021 1.00 23.54 607 LEU D N 1
ATOM 8355 C CA . LEU D 1 258 ? -12.283 104.882 26.624 1.00 23.07 607 LEU D CA 1
ATOM 8356 C C . LEU D 1 258 ? -12.742 106.157 25.924 1.00 22.43 607 LEU D C 1
ATOM 8357 O O . LEU D 1 258 ? -13.932 106.350 25.676 1.00 22.35 607 LEU D O 1
ATOM 8365 N N . THR D 1 259 ? -11.772 107.017 25.616 1.00 21.34 608 THR D N 1
ATOM 8366 C CA . THR D 1 259 ? -12.031 108.329 25.050 1.00 20.70 608 THR D CA 1
ATOM 8367 C C . THR D 1 259 ? -11.366 108.434 23.667 1.00 19.97 608 THR D C 1
ATOM 8368 O O . THR D 1 259 ? -10.159 108.366 23.555 1.00 20.51 608 THR D O 1
ATOM 8372 N N . HIS D 1 260 ? -12.156 108.569 22.615 1.00 19.52 609 HIS D N 1
ATOM 8373 C CA . HIS D 1 260 ? -11.571 108.738 21.298 1.00 19.08 609 HIS D CA 1
ATOM 8374 C C . HIS D 1 260 ? -12.386 109.756 20.547 1.00 19.67 609 HIS D C 1
ATOM 8375 O O . HIS D 1 260 ? -13.492 110.124 20.991 1.00 19.72 609 HIS D O 1
ATOM 8382 N N . GLY D 1 261 ? -11.844 110.225 19.425 1.00 19.35 610 GLY D N 1
ATOM 8383 C CA . GLY D 1 261 ? -12.543 111.171 18.599 1.00 18.90 610 GLY D CA 1
ATOM 8384 C C . GLY D 1 261 ? -13.394 110.516 17.534 1.00 18.47 610 GLY D C 1
ATOM 8385 O O . GLY D 1 261 ? -13.355 109.309 17.343 1.00 18.10 610 GLY D O 1
ATOM 8386 N N . ALA D 1 262 ? -14.138 111.334 16.811 1.00 18.98 611 ALA D N 1
ATOM 8387 C CA . ALA D 1 262 ? -14.931 110.865 15.668 1.00 19.70 611 ALA D CA 1
ATOM 8388 C C . ALA D 1 262 ? -14.066 110.771 14.416 1.00 20.75 611 ALA D C 1
ATOM 8389 O O . ALA D 1 262 ? -12.889 111.141 14.416 1.00 20.94 611 ALA D O 1
ATOM 8391 N N . ASN D 1 263 ? -14.666 110.272 13.354 1.00 20.81 612 ASN D N 1
ATOM 8392 C CA . ASN D 1 263 ? -14.022 110.285 12.073 1.00 23.40 612 ASN D CA 1
ATOM 8393 C C . ASN D 1 263 ? -15.076 110.610 11.036 1.00 24.04 612 ASN D C 1
ATOM 8394 O O . ASN D 1 263 ? -16.049 109.876 10.882 1.00 22.98 612 ASN D O 1
ATOM 8399 N N . SER D 1 264 ? -14.872 111.715 10.329 1.00 26.67 613 SER D N 1
ATOM 8400 C CA . SER D 1 264 ? -15.877 112.214 9.408 1.00 29.54 613 SER D CA 1
ATOM 8401 C C . SER D 1 264 ? -15.794 111.480 8.081 1.00 31.17 613 SER D C 1
ATOM 8402 O O . SER D 1 264 ? -14.744 110.948 7.720 1.00 31.91 613 SER D O 1
ATOM 8405 N N . VAL D 1 265 ? -16.915 111.468 7.361 1.00 33.03 614 VAL D N 1
ATOM 8406 C CA . VAL D 1 265 ? -17.010 110.923 6.017 1.00 34.36 614 VAL D CA 1
ATOM 8407 C C . VAL D 1 265 ? -16.076 111.707 5.080 1.00 35.18 614 VAL D C 1
ATOM 8408 O O . VAL D 1 265 ? -15.811 112.887 5.318 1.00 35.61 614 VAL D O 1
ATOM 8412 N N . PHE D 1 266 ? -15.577 111.053 4.033 1.00 35.82 615 PHE D N 1
ATOM 8413 C CA . PHE D 1 266 ? -14.617 111.692 3.118 1.00 37.07 615 PHE D CA 1
ATOM 8414 C C . PHE D 1 266 ? -14.565 111.072 1.724 1.00 38.51 615 PHE D C 1
ATOM 8415 O O . PHE D 1 266 ? -14.460 109.849 1.586 1.00 39.28 615 PHE D O 1
ATOM 8423 N N . ASN D 1 267 ? -14.613 111.936 0.706 1.00 40.13 616 ASN D N 1
ATOM 8424 C CA . ASN D 1 267 ? -14.328 111.588 -0.686 1.00 40.88 616 ASN D CA 1
ATOM 8425 C C . ASN D 1 267 ? -13.517 112.745 -1.271 1.00 41.35 616 ASN D C 1
ATOM 8426 O O . ASN D 1 267 ? -14.015 113.883 -1.352 1.00 41.07 616 ASN D O 1
ATOM 8431 N N . TRP D 1 268 ? -12.271 112.462 -1.653 1.00 41.63 617 TRP D N 1
ATOM 8432 C CA . TRP D 1 268 ? -11.340 113.513 -2.096 1.00 42.58 617 TRP D CA 1
ATOM 8433 C C . TRP D 1 268 ? -11.787 114.196 -3.377 1.00 43.46 617 TRP D C 1
ATOM 8434 O O . TRP D 1 268 ? -11.728 115.423 -3.474 1.00 43.11 617 TRP D O 1
ATOM 8445 N N . ARG D 1 269 ? -12.216 113.395 -4.352 1.00 45.21 618 ARG D N 1
ATOM 8446 C CA . ARG D 1 269 ? -12.649 113.915 -5.654 1.00 47.13 618 ARG D CA 1
ATOM 8447 C C . ARG D 1 269 ? -13.800 114.909 -5.501 1.00 48.17 618 ARG D C 1
ATOM 8448 O O . ARG D 1 269 ? -13.803 115.963 -6.139 1.00 48.26 618 ARG D O 1
ATOM 8456 N N . ASN D 1 270 ? -14.755 114.578 -4.635 1.00 49.76 619 ASN D N 1
ATOM 8457 C CA . ASN D 1 270 ? -15.877 115.474 -4.335 1.00 51.32 619 ASN D CA 1
ATOM 8458 C C . ASN D 1 270 ? -15.486 116.669 -3.463 1.00 52.12 619 ASN D C 1
ATOM 8459 O O . ASN D 1 270 ? -16.152 117.710 -3.489 1.00 52.24 619 ASN D O 1
ATOM 8464 N N . TRP D 1 271 ? -14.410 116.519 -2.695 1.00 52.94 620 TRP D N 1
ATOM 8465 C CA . TRP D 1 271 ? -13.911 117.624 -1.884 1.00 53.83 620 TRP D CA 1
ATOM 8466 C C . TRP D 1 271 ? -13.188 118.689 -2.726 1.00 53.80 620 TRP D C 1
ATOM 8467 O O . TRP D 1 271 ? -13.177 119.862 -2.355 1.00 53.87 620 TRP D O 1
ATOM 8478 N N . ILE D 1 272 ? -12.623 118.285 -3.865 1.00 53.90 621 ILE D N 1
ATOM 8479 C CA . ILE D 1 272 ? -11.909 119.206 -4.768 1.00 54.31 621 ILE D CA 1
ATOM 8480 C C . ILE D 1 272 ? -12.732 120.451 -5.116 1.00 54.61 621 ILE D C 1
ATOM 8481 O O . ILE D 1 272 ? -12.221 121.577 -5.099 1.00 54.85 621 ILE D O 1
#

InterPro domains:
  IPR001452 SH3 domain [PF14604] (245-299)
  IPR001452 SH3 domain [PS50002] (238-303)
  IPR001452 SH3 domain [SM00326] (241-302)
  IPR009060 UBA-like superfamily [SSF46934] (17-72)
  IPR013078 Histidine phosphatase superfamily, clade-1 [PF00300] (411-574)
  IPR013078 Histidine phosphatase superfamily, clade-1 [cd07067] (361-476)
  IPR015940 Ubiquitin-associated domain [PF22562] (22-68)
  IPR015940 Ubiquitin-associated domain [PS50030] (19-60)
  IPR029033 Histidine phosphatase superfamily [G3DSA:3.40.50.1240] (357-621)
  IPR029033 Histidine phosphatase superfamily [SSF53254] (361-600)
  IPR035634 UBASH3A, SH3 domain [cd11937] (241-300)
  IPR036028 SH3-like domain superfamily [SSF50044] (241-305)
  IPR051710 Phosphatase and SH3 domain-containing protein [PTHR16469] (209-621)

Radius of gyration: 29.96 Å; Cα contacts (8 Å, |Δi|>4): 2155; chains: 4; bounding box: 76×80×80 Å

CATH classification: 3.40.50.1240